Protein AF-0000000074157090 (afdb_homodimer)

Radius of gyration: 36.33 Å; Cα contacts (8 Å, |Δi|>4): 1408; chains: 2; bounding box: 100×112×105 Å

Solvent-accessible surface area (backbone atoms only — not comparable to full-atom values): 53122 Å² total; per-residue (Å²): 135,63,77,68,62,55,56,54,50,53,53,60,65,47,41,64,59,50,51,53,49,50,52,51,47,48,52,52,47,50,53,50,46,51,52,47,51,52,46,49,50,49,50,47,56,50,60,40,78,87,54,62,76,88,69,44,66,67,82,68,75,70,74,65,59,64,60,58,54,51,48,43,51,50,46,48,50,47,47,48,42,68,72,33,47,65,61,46,49,50,47,50,50,51,48,48,49,48,50,49,50,49,48,52,49,54,55,57,67,71,54,85,79,60,52,61,60,44,95,87,66,30,69,28,37,31,36,35,38,44,24,56,63,84,38,50,66,42,43,52,50,48,54,51,44,36,73,31,36,29,35,29,34,35,40,18,76,46,72,70,39,39,52,53,42,56,68,65,72,45,91,50,46,39,68,39,67,41,43,53,92,38,51,70,58,23,44,50,38,47,49,53,50,51,49,56,40,63,36,74,45,52,80,47,91,96,47,82,58,42,65,44,40,63,41,30,43,36,38,36,50,72,68,62,35,50,67,46,52,71,71,69,55,37,68,66,55,54,52,51,43,45,44,59,50,40,48,46,49,52,35,46,54,41,64,44,40,67,63,56,62,24,35,75,58,63,92,86,56,93,70,72,61,34,33,36,37,41,47,38,67,26,43,53,47,30,63,29,50,55,37,33,41,62,46,12,17,44,38,31,16,49,51,34,32,48,46,12,50,32,53,57,29,46,33,66,62,26,52,44,28,39,37,28,26,28,16,45,53,51,78,91,58,51,77,82,70,77,73,84,73,70,68,35,61,26,38,59,38,77,43,68,56,70,67,57,52,53,56,53,39,70,74,42,48,68,69,55,31,71,72,43,37,65,50,49,48,45,32,56,64,25,38,68,63,29,46,28,59,76,91,51,74,42,28,61,59,64,59,50,53,49,51,54,50,32,41,63,76,55,79,44,78,58,54,64,46,68,43,47,41,51,15,59,58,30,43,47,42,38,73,70,48,58,65,70,58,54,41,52,75,44,57,60,58,72,47,78,83,62,51,64,64,52,78,52,79,77,72,76,77,68,76,74,81,74,77,76,80,67,80,66,52,66,73,60,49,57,81,75,76,79,62,80,78,66,72,131,135,63,78,69,62,56,56,55,52,52,53,60,66,48,41,62,59,49,52,52,49,48,51,50,48,49,52,51,48,48,52,48,46,52,51,46,50,52,45,49,49,49,48,47,56,58,61,39,78,85,56,61,76,86,71,45,70,68,82,66,76,68,72,65,58,63,61,56,55,52,46,42,53,49,44,46,51,48,48,49,42,68,72,33,47,65,60,46,50,49,47,50,50,51,48,48,51,48,50,49,50,48,50,52,49,55,56,58,67,71,54,84,77,61,52,64,60,43,93,89,65,29,69,26,37,31,36,36,38,44,25,55,62,84,37,52,68,42,42,54,50,49,54,51,44,35,74,30,37,28,35,28,33,34,41,15,75,47,72,69,38,39,53,53,43,56,68,66,73,44,91,51,46,39,67,38,67,40,43,52,91,37,49,69,58,23,44,51,37,49,49,52,50,50,49,56,39,64,37,73,46,52,78,48,90,96,48,82,58,42,65,46,41,62,41,31,43,34,38,36,50,72,69,61,36,52,66,45,52,72,72,72,54,39,67,66,56,53,54,52,42,46,45,61,50,41,49,45,49,53,35,44,53,40,64,44,39,68,63,56,61,25,34,76,59,64,91,86,58,92,70,71,61,33,32,37,36,42,48,38,69,26,42,54,47,30,61,28,49,55,35,33,42,60,46,13,18,46,38,31,16,50,51,34,32,47,46,12,50,31,54,57,29,45,33,64,61,25,52,42,28,39,37,29,27,29,15,45,53,52,78,89,60,52,76,81,70,78,71,84,74,71,68,33,59,24,40,58,38,78,42,69,56,70,67,56,51,54,56,54,41,70,73,43,49,66,70,54,31,70,72,44,36,66,49,49,49,45,31,58,64,26,37,69,63,30,46,28,58,76,92,50,76,42,28,61,59,63,60,52,53,50,51,52,48,32,42,62,76,55,78,43,77,58,54,64,46,70,42,48,41,52,14,61,58,30,43,47,43,38,74,70,48,58,66,70,58,54,41,52,73,45,58,59,59,72,46,76,82,62,53,64,64,50,79,53,78,77,69,76,75,66,76,76,78,75,79,75,81,67,78,64,52,66,73,60,48,57,80,77,76,79,64,78,79,66,73,131

Nearest PDB structures (foldseek):
  4npc-assembly1_A  TM=7.395E-01  e=1.627E-10  Brucella suis ATCC 23445
  3emk-assembly1_D  TM=7.981E-01  e=1.168E-09  Brucella melitensis
  3enn-assembly1_D  TM=7.526E-01  e=4.900E-09  Brucella melitensis
  3grp-assembly1_D  TM=7.727E-01  e=1.162E-07  Bartonella henselae str. Houston-1
  3grp-assembly1_A  TM=6.677E-01  e=8.618E-08  Bartonella henselae str. Houston-1

Foldseek 3Di:
DDPVVVVVVVVVVCVVVVVVVVVVVVVVVVVVVVVVVVVVCLVCVLVVPVPPPVVNPDPPPPCPPPVVVVVVVVVVVVVVCVVPVPVVVVVVVVVVVVVVVVVLVVVLVPDLQAADADPVRAAAEEEEEEDQLLDLLSVVLLVLNVVRRYQYEYEDADPVSQVSQVVNVDPSYHYQYANLVDLVRLLVSLVVVLVVQLDFDDPDPPDDTDGHAYLEYEYDFDAWAFFAAPQFDFPVNLVVLCVRRPVRSVSNVVSCVVVQLDFSDPPPDDHAGHEYEYEAAALCLLQVDGRRCSRVVRRVNVVVVQVVVQVVCVVSNHAYAYEHEAAAASVPRDPPDPPLDDSTHQASHAQDDLVSLLVVLVPDAPLRCLQCVVLSSLLSPFCSRNSHPPPDHKHYCVQVSSVVSCVSVVVDRDRYHYDMPNRVVSNVCSVPPDSVVVCVSSPDDDRDDRDDQDDAPPPPPPDPPPDPPPPPNVDRRHDDPPPVPDDD/DDPVVVVVVVVVVCVVVVVVVVVVVVVVVVVVVVVVVVVVCLVCVLPVPVPPPVVNPDPPPPCPPPVVVCVVVVVVVVVVCVVPVVVVVVVVVVVVVVVVVVVLVVVLVPDLQAADADPVRAAAEEEEEEDQLLDLLSVVLLVLNVVRRYQYEYEDADPVSQVSQVVNVRPSYHYQYANLVDLVRLLVSLVVVLVVQLDFDDPDPPDGTDHHAYLEYEYDFDAWAFFAAPQFDDPVNLVVLCVRRPVRSVSNVVSCVVVQLDFSDDPPDDHAGHEYEYEAAALCLLQVDGRRCSRVVRRVNVVVVQVVVQVVCVVSNHAYAYEHEAAAASVVRDPPDPPLDDSTHQASHAQDDLVSLLVVLVPDAPLRCLQCVVLSSLLSPFCSRNSHPPPDHKHYCVQVSSVVSCVSVVVDRDRYHYDMPNRVVSNVCSVPPDSVVVCVSSPDDDRDDRDDQDDAPPPPPPPPPPDPPPPPNVDRRHDDPPPVPDDD

Organism: Verticillium dahliae (strain VdLs.17 / ATCC MYA-4575 / FGSC 10137) (NCBI:txid498257)

InterPro domains:
  IPR013952 Protein of unknown function DUF1776, fungi [PF08643] (123-438)
  IPR036291 NAD(P)-binding domain superfamily [SSF51735] (145-329)

Secondary structure (DSSP, 8-state):
--THHHHHHHHHHHHHHHHHHHHHHHHHHHHHHHHHHHHHHHHHHHH-TTS-GGG----------HHHHHHHHHHHHHHHHHH-HHHHHHHHHHHHHHHHHHHHHHHHHT------B-TTS-B-EEEEEEE-TTSHHHHHHHHHHHHTT-EEEEEESSHHHHHHHHTT--TTEEEEE--TTSHHHHHHHHHHHHHHHHS-B-SSTTSPPB--EEEEEEEE---------GGGS-HHHHHHHIIIIIIHHHHHHHHHHHHHTSB-SPTTS--PPPEEEEEEE-HHHHH--TT-HHHHHHHHHHHHHHHHHHHHHGGGT--EEEEEE-BB--TTTS-SS-----TTTTSSS----HHHHHHHHTTS-HHHHHHHHHHHHHHHHSTTTTT--TTPPPBPHHHHHHHHHHHHHTS---SEEEESBTHHHHHHHHHHS-HHHHHHHTT-----PPPBP------S---------------PPP-----TT---/--HHHHHHHHHHHHHHHHHHHHHHHHHHHHHHHHHHHHHHHHHHHHH-TTS-GGG----------HHHHHHHHHHHHHHHHHH-HHHHHHHHHHHHHHHHHHHHHHHHHT------B-TTS-B-EEEEEEE-TTSHHHHHHHHHHHHTT-EEEEEESSHHHHHHHHHT--TTEEEEE--TTSHHHHHHHHHHHHHHHHS-B-SSTTSPPB--EEEEEEEE---------GGGS-HHHHHHHIIIIIIHHHHHHHHHHHHHTSB-SPTTS--PPPEEEEEEE-HHHHH--TT-HHHHHHHHHHHHHHHHHHHHHGGGT--EEEEEE-BB--TTTS-SS--S--TTTTSSS----HHHHHHHHTTS-HHHHHHHHHHHHHHHHSTTTTT--TTPPPBPHHHHHHHHHHHHHTS---SEEEESBTHHHHHHHHHHS-HHHHHHHTT-----PPPBP------S---------------PPP-----TT---

Sequence (976 aa):
MSADDQQFLDVLSSLPNHIRRYSDDIANQINSQVDKAAEVVRDTLSSAQWIPDSVRPTPVSRSVPIEIIAVTRYEQVRDWISRNKLVTGAAVAVFGVVVYKTYRSSSLYRKTRRAKRARNGGRLEVVVIAGSPTLPLTRSLSLDMERRGFIVFVVCNAVEDESMVHNMSRPDIKPLTIDATDPPSAGNAIERFAQYLQSPHAPAPRTKPNFLELKSVILIPSLNYQTSPIATIPPSSFADLFNTHLLHPILTIQAFLPLLTARLSPAGEKWHPPKVMVFTPSIISSINPPFHAPEATVCSALSAFTEVLTAELRPLGVPVTHMQLGTFDFAGFTPAKPSHTSAYQKGLIEGPGIDADAAETLMWPENARHAYGRNFVTQSTSAISAGRIRGLKGSSLRHLHNAVFDVVDGSITSGTVRVGLGAGVYGFVGRWVPRGIVAFMMGIRRVDELSAWQTSSYDGSREGSENGDNQDFIAVPGDGESNVWRRSMSADDQQFLDVLSSLPNHIRRYSDDIANQINSQVDKAAEVVRDTLSSAQWIPDSVRPTPVSRSVPIEIIAVTRYEQVRDWISRNKLVTGAAVAVFGVVVYKTYRSSSLYRKTRRAKRARNGGRLEVVVIAGSPTLPLTRSLSLDMERRGFIVFVVCNAVEDESMVHNMSRPDIKPLTIDATDPPSAGNAIERFAQYLQSPHAPAPRTKPNFLELKSVILIPSLNYQTSPIATIPPSSFADLFNTHLLHPILTIQAFLPLLTARLSPAGEKWHPPKVMVFTPSIISSINPPFHAPEATVCSALSAFTEVLTAELRPLGVPVTHMQLGTFDFAGFTPAKPSHTSAYQKGLIEGPGIDADAAETLMWPENARHAYGRNFVTQSTSAISAGRIRGLKGSSLRHLHNAVFDVVDGSITSGTVRVGLGAGVYGFVGRWVPRGIVAFMMGIRRVDELSAWQTSSYDGSREGSENGDNQDFIAVPGDGESNVWRRS

Structure (mmCIF, N/CA/C/O backbone):
data_AF-0000000074157090-model_v1
#
loop_
_entity.id
_entity.type
_entity.pdbx_description
1 polymer 'DUF1776 family protein'
#
loop_
_atom_site.group_PDB
_atom_site.id
_atom_site.type_symbol
_atom_site.label_atom_id
_atom_site.label_alt_id
_atom_site.label_comp_id
_atom_site.label_asym_id
_atom_site.label_entity_id
_atom_site.label_seq_id
_atom_site.pdbx_PDB_ins_code
_atom_site.Cartn_x
_atom_site.Cartn_y
_atom_site.Cartn_z
_atom_site.occupancy
_atom_site.B_iso_or_equiv
_atom_site.auth_seq_id
_atom_site.auth_comp_id
_atom_site.auth_asym_id
_atom_site.auth_atom_id
_atom_site.pdbx_PDB_model_num
ATOM 1 N N . MET A 1 1 ? 8.328 56.219 9.945 1 31.95 1 MET A N 1
ATOM 2 C CA . MET A 1 1 ? 8.461 55.812 8.555 1 31.95 1 MET A CA 1
ATOM 3 C C . MET A 1 1 ? 9.453 56.688 7.816 1 31.95 1 MET A C 1
ATOM 5 O O . MET A 1 1 ? 9.117 57.812 7.43 1 31.95 1 MET A O 1
ATOM 9 N N . SER A 1 2 ? 10.789 56.594 8.094 1 37.94 2 SER A N 1
ATOM 10 C CA . SER A 1 2 ? 11.742 57.688 7.902 1 37.94 2 SER A CA 1
ATOM 11 C C . SER A 1 2 ? 11.961 57.969 6.422 1 37.94 2 SER A C 1
ATOM 13 O O . SER A 1 2 ? 11.648 57.156 5.566 1 37.94 2 SER A O 1
ATOM 15 N N . ALA A 1 3 ? 12.289 59.219 6.051 1 50.66 3 ALA A N 1
ATOM 16 C CA . ALA A 1 3 ? 12.578 59.875 4.773 1 50.66 3 ALA A CA 1
ATOM 17 C C . ALA A 1 3 ? 13.453 59 3.893 1 50.66 3 ALA A C 1
ATOM 19 O O . ALA A 1 3 ? 13.289 58.969 2.67 1 50.66 3 ALA A O 1
ATOM 20 N N . ASP A 1 4 ? 14.375 58.281 4.52 1 43.16 4 ASP A N 1
ATOM 21 C CA . ASP A 1 4 ? 15.422 57.531 3.811 1 43.16 4 ASP A CA 1
ATOM 22 C C . ASP A 1 4 ? 14.867 56.281 3.148 1 43.16 4 ASP A C 1
ATOM 24 O O . ASP A 1 4 ? 15.477 55.75 2.229 1 43.16 4 ASP A O 1
ATOM 28 N N . ASP A 1 5 ? 13.742 55.719 3.744 1 42.06 5 ASP A N 1
ATOM 29 C CA . ASP A 1 5 ? 13.18 54.5 3.193 1 42.06 5 ASP A CA 1
ATOM 30 C C . ASP A 1 5 ? 12.508 54.75 1.848 1 42.06 5 ASP A C 1
ATOM 32 O O . ASP A 1 5 ? 12.328 53.812 1.051 1 42.06 5 ASP A O 1
ATOM 36 N N . GLN A 1 6 ? 12.039 56.062 1.638 1 43.53 6 GLN A N 1
ATOM 37 C CA . GLN A 1 6 ? 11.375 56.406 0.382 1 43.53 6 GLN A CA 1
ATOM 38 C C . GLN A 1 6 ? 12.359 56.406 -0.78 1 43.53 6 GLN A C 1
ATOM 40 O O . GLN A 1 6 ? 12.023 55.969 -1.889 1 43.53 6 GLN A O 1
ATOM 45 N N . GLN A 1 7 ? 13.633 56.906 -0.499 1 42.5 7 GLN A N 1
ATOM 46 C CA . GLN A 1 7 ? 14.609 57.062 -1.576 1 42.5 7 GLN A CA 1
ATOM 47 C C . GLN A 1 7 ? 15.023 55.688 -2.115 1 42.5 7 GLN A C 1
ATOM 49 O O . GLN A 1 7 ? 15.227 55.531 -3.32 1 42.5 7 GLN A O 1
ATOM 54 N N . PHE A 1 8 ? 15.148 54.719 -1.137 1 41.75 8 PHE A N 1
ATOM 55 C CA . PHE A 1 8 ? 15.586 53.375 -1.549 1 41.75 8 PHE A CA 1
ATOM 56 C C . PHE A 1 8 ? 14.523 52.719 -2.418 1 41.75 8 PHE A C 1
ATOM 58 O O . PHE A 1 8 ? 14.852 52.031 -3.402 1 41.75 8 PHE A O 1
ATOM 65 N N . LEU A 1 9 ? 13.188 52.938 -2.051 1 43.09 9 LEU A N 1
ATOM 66 C CA . LEU A 1 9 ? 12.133 52.344 -2.857 1 43.09 9 LEU A CA 1
ATOM 67 C C . LEU A 1 9 ? 12.102 52.938 -4.258 1 43.09 9 LEU A C 1
ATOM 69 O O . LEU A 1 9 ? 11.82 52.25 -5.234 1 43.09 9 LEU A O 1
ATOM 73 N N . ASP A 1 10 ? 12.43 54.281 -4.348 1 45.38 10 ASP A N 1
ATOM 74 C CA . ASP A 1 10 ? 12.453 54.938 -5.652 1 45.38 10 ASP A CA 1
ATOM 75 C C . ASP A 1 10 ? 13.547 54.344 -6.543 1 45.38 10 ASP A C 1
ATOM 77 O O . ASP A 1 10 ? 13.359 54.188 -7.75 1 45.38 10 ASP A O 1
ATOM 81 N N . VAL A 1 11 ? 14.742 54 -5.918 1 43.84 11 VAL A N 1
ATOM 82 C CA . VAL A 1 11 ? 15.836 53.438 -6.707 1 43.84 11 VAL A CA 1
ATOM 83 C C . VAL A 1 11 ? 15.461 52.031 -7.188 1 43.84 11 VAL A C 1
ATOM 85 O O . VAL A 1 11 ? 15.727 51.688 -8.336 1 43.84 11 VAL A O 1
ATOM 88 N N . LEU A 1 12 ? 14.75 51.219 -6.25 1 40.5 12 LEU A N 1
ATOM 89 C CA . LEU A 1 12 ? 14.406 49.875 -6.652 1 40.5 12 LEU A CA 1
ATOM 90 C C . LEU A 1 12 ? 13.359 49.875 -7.762 1 40.5 12 LEU A C 1
ATOM 92 O O . LEU A 1 12 ? 13.359 49 -8.625 1 40.5 12 LEU A O 1
ATOM 96 N N . SER A 1 13 ? 12.43 50.875 -7.746 1 43.62 13 SER A N 1
ATOM 97 C CA . SER A 1 13 ? 11.414 50.938 -8.797 1 43.62 13 SER A CA 1
ATOM 98 C C . SER A 1 13 ? 12.031 51.344 -10.133 1 43.62 13 SER A C 1
ATOM 100 O O . SER A 1 13 ? 11.461 51.062 -11.188 1 43.62 13 SER A O 1
ATOM 102 N N . SER A 1 14 ? 13.117 52.156 -10.078 1 42.47 14 SER A N 1
ATOM 103 C CA . SER A 1 14 ? 13.719 52.625 -11.328 1 42.47 14 SER A CA 1
ATOM 104 C C . SER A 1 14 ? 14.633 51.562 -11.93 1 42.47 14 SER A C 1
ATOM 106 O O . SER A 1 14 ? 15.164 51.75 -13.023 1 42.47 14 SER A O 1
ATOM 108 N N . LEU A 1 15 ? 14.93 50.5 -11.141 1 38 15 LEU A N 1
ATOM 109 C CA . LEU A 1 15 ? 15.875 49.469 -11.586 1 38 15 LEU A CA 1
ATOM 110 C C . LEU A 1 15 ? 15.328 48.719 -12.789 1 38 15 LEU A C 1
ATOM 112 O O . LEU A 1 15 ? 16.062 48.438 -13.75 1 38 15 LEU A O 1
ATOM 116 N N . PRO A 1 16 ? 13.984 48.375 -12.82 1 44.19 16 PRO A N 1
ATOM 117 C CA . PRO A 1 16 ? 13.57 47.625 -14.016 1 44.19 16 PRO A CA 1
ATOM 118 C C . PRO A 1 16 ? 13.742 48.469 -15.297 1 44.19 16 PRO A C 1
ATOM 120 O O . PRO A 1 16 ? 14.086 47.906 -16.344 1 44.19 16 PRO A O 1
ATOM 123 N N . ASN A 1 17 ? 13.57 49.781 -15.164 1 44.47 17 ASN A N 1
ATOM 124 C CA . ASN A 1 17 ? 13.695 50.562 -16.375 1 44.47 17 ASN A CA 1
ATOM 125 C C . ASN A 1 17 ? 15.141 50.656 -16.844 1 44.47 17 ASN A C 1
ATOM 127 O O . ASN A 1 17 ? 15.414 50.656 -18.047 1 44.47 17 ASN A O 1
ATOM 131 N N . HIS A 1 18 ? 16.078 50.75 -15.891 1 43.69 18 HIS A N 1
ATOM 132 C CA . HIS A 1 18 ? 17.484 50.875 -16.297 1 43.69 18 HIS A CA 1
ATOM 133 C C . HIS A 1 18 ? 18.016 49.562 -16.812 1 43.69 18 HIS A C 1
ATOM 135 O O . HIS A 1 18 ? 18.844 49.531 -17.734 1 43.69 18 HIS A O 1
ATOM 141 N N . ILE A 1 19 ? 17.547 48.406 -16.25 1 42.41 19 ILE A N 1
ATOM 142 C CA . ILE A 1 19 ? 18 47.094 -16.719 1 42.41 19 ILE A CA 1
ATOM 143 C C . ILE A 1 19 ? 17.469 46.875 -18.141 1 42.41 19 ILE A C 1
ATOM 145 O O . ILE A 1 19 ? 18.188 46.375 -19 1 42.41 19 ILE A O 1
ATOM 149 N N . ARG A 1 20 ? 16.25 47.312 -18.438 1 45.16 20 ARG A N 1
ATOM 150 C CA . ARG A 1 20 ? 15.734 47.188 -19.797 1 45.16 20 ARG A CA 1
ATOM 151 C C . ARG A 1 20 ? 16.547 48.062 -20.766 1 45.16 20 ARG A C 1
ATOM 153 O O . ARG A 1 20 ? 16.859 47.625 -21.891 1 45.16 20 ARG A O 1
ATOM 160 N N . ARG A 1 21 ? 16.953 49.219 -20.297 1 46.19 21 ARG A N 1
ATOM 161 C CA . ARG A 1 21 ? 17.719 50.094 -21.156 1 46.19 21 ARG A CA 1
ATOM 162 C C . ARG A 1 21 ? 19.125 49.531 -21.406 1 46.19 21 ARG A C 1
ATOM 164 O O . ARG A 1 21 ? 19.625 49.562 -22.531 1 46.19 21 ARG A O 1
ATOM 171 N N . TYR A 1 22 ? 19.719 49 -20.281 1 43.41 22 TYR A N 1
ATOM 172 C CA . TYR A 1 22 ? 21.062 48.438 -20.438 1 43.41 22 TYR A CA 1
ATOM 173 C C . TYR A 1 22 ? 21.031 47.156 -21.266 1 43.41 22 TYR A C 1
ATOM 175 O O . TYR A 1 22 ? 21.906 46.938 -22.094 1 43.41 22 TYR A O 1
ATOM 183 N N . SER A 1 23 ? 19.969 46.344 -21.141 1 44.94 23 SER A N 1
ATOM 184 C CA . SER A 1 23 ? 19.859 45.156 -21.953 1 44.94 23 SER A CA 1
ATOM 185 C C . SER A 1 23 ? 19.641 45.5 -23.422 1 44.94 23 SER A C 1
ATOM 187 O O . SER A 1 23 ? 20.25 44.875 -24.312 1 44.94 23 SER A O 1
ATOM 189 N N . ASP A 1 24 ? 18.859 46.5 -23.703 1 48.62 24 ASP A N 1
ATOM 190 C CA . ASP A 1 24 ? 18.672 46.969 -25.078 1 48.62 24 ASP A CA 1
ATOM 191 C C . ASP A 1 24 ? 19.953 47.562 -25.625 1 48.62 24 ASP A C 1
ATOM 193 O O . ASP A 1 24 ? 20.297 47.344 -26.797 1 48.62 24 ASP A O 1
ATOM 197 N N . ASP A 1 25 ? 20.688 48.281 -24.766 1 47.97 25 ASP A N 1
ATOM 198 C CA . ASP A 1 25 ? 21.938 48.906 -25.188 1 47.97 25 ASP A CA 1
ATOM 199 C C . ASP A 1 25 ? 23.016 47.844 -25.422 1 47.97 25 ASP A C 1
ATOM 201 O O . ASP A 1 25 ? 23.781 47.938 -26.391 1 47.97 25 ASP A O 1
ATOM 205 N N . ILE A 1 26 ? 23.078 46.812 -24.578 1 46.19 26 ILE A N 1
ATOM 206 C CA . ILE A 1 26 ? 24.047 45.719 -24.75 1 46.19 26 ILE A CA 1
ATOM 207 C C . ILE A 1 26 ? 23.703 44.906 -25.984 1 46.19 26 ILE A C 1
ATOM 209 O O . ILE A 1 26 ? 24.594 44.562 -26.766 1 46.19 26 ILE A O 1
ATOM 213 N N . ALA A 1 27 ? 22.422 44.656 -26.219 1 48.25 27 ALA A N 1
ATOM 214 C CA . ALA A 1 27 ? 22.016 43.938 -27.422 1 48.25 27 ALA A CA 1
ATOM 215 C C . ALA A 1 27 ? 22.359 44.719 -28.688 1 48.25 27 ALA A C 1
ATOM 217 O O . ALA A 1 27 ? 22.844 44.125 -29.672 1 48.25 27 ALA A O 1
ATOM 218 N N . ASN A 1 28 ? 22.125 46 -28.609 1 49.66 28 ASN A N 1
ATOM 219 C CA . ASN A 1 28 ? 22.484 46.844 -29.719 1 49.66 28 ASN A CA 1
ATOM 220 C C . ASN A 1 28 ? 24 46.938 -29.891 1 49.66 28 ASN A C 1
ATOM 222 O O . ASN A 1 28 ? 24.5 46.969 -31.016 1 49.66 28 ASN A O 1
ATOM 226 N N . GLN A 1 29 ? 24.734 46.969 -28.766 1 46.09 29 GLN A N 1
ATOM 227 C CA . GLN A 1 29 ? 26.188 47.031 -28.844 1 46.09 29 GLN A CA 1
ATOM 228 C C . GLN A 1 29 ? 26.766 45.719 -29.328 1 46.09 29 GLN A C 1
ATOM 230 O O . GLN A 1 29 ? 27.703 45.688 -30.125 1 46.09 29 GLN A O 1
ATOM 235 N N . ILE A 1 30 ? 26.188 44.594 -28.875 1 45.41 30 ILE A N 1
ATOM 236 C CA . ILE A 1 30 ? 26.641 43.281 -29.328 1 45.41 30 ILE A CA 1
ATOM 237 C C . ILE A 1 30 ? 26.344 43.125 -30.812 1 45.41 30 ILE A C 1
ATOM 239 O O . ILE A 1 30 ? 27.188 42.656 -31.578 1 45.41 30 ILE A O 1
ATOM 243 N N . ASN A 1 31 ? 25.172 43.531 -31.281 1 48.56 31 ASN A N 1
ATOM 244 C CA . ASN A 1 31 ? 24.859 43.469 -32.719 1 48.56 31 ASN A CA 1
ATOM 245 C C . ASN A 1 31 ? 25.781 44.344 -33.531 1 48.56 31 ASN A C 1
ATOM 247 O O . ASN A 1 31 ? 26.234 43.938 -34.594 1 48.56 31 ASN A O 1
ATOM 251 N N . SER A 1 32 ? 26.109 45.5 -33 1 51.28 32 SER A N 1
ATOM 252 C CA . SER A 1 32 ? 27.016 46.406 -33.719 1 51.28 32 SER A CA 1
ATOM 253 C C . SER A 1 32 ? 28.438 45.844 -33.719 1 51.28 32 SER A C 1
ATOM 255 O O . SER A 1 32 ? 29.125 45.938 -34.75 1 51.28 32 SER A O 1
ATOM 257 N N . GLN A 1 33 ? 28.891 45.219 -32.625 1 46.22 33 GLN A N 1
ATOM 258 C CA . GLN A 1 33 ? 30.234 44.688 -32.562 1 46.22 33 GLN A CA 1
ATOM 259 C C . GLN A 1 33 ? 30.375 43.406 -33.375 1 46.22 33 GLN A C 1
ATOM 261 O O . GLN A 1 33 ? 31.391 43.219 -34.062 1 46.22 33 GLN A O 1
ATOM 266 N N . VAL A 1 34 ? 29.359 42.594 -33.406 1 52 34 VAL A N 1
ATOM 267 C CA . VAL A 1 34 ? 29.359 41.406 -34.25 1 52 34 VAL A 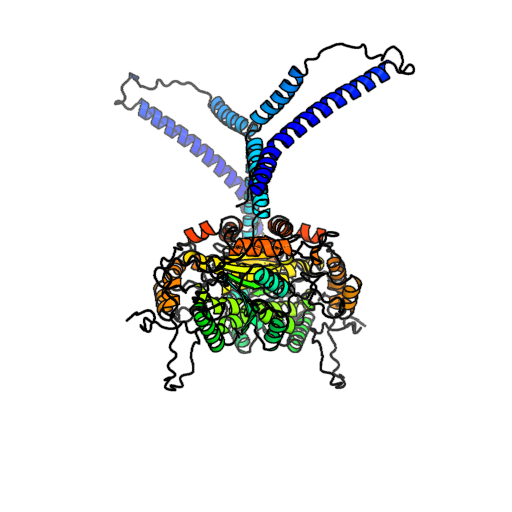CA 1
ATOM 268 C C . VAL A 1 34 ? 29.359 41.812 -35.719 1 52 34 VAL A C 1
ATOM 270 O O . VAL A 1 34 ? 30.094 41.25 -36.531 1 52 34 VAL A O 1
ATOM 273 N N . ASP A 1 35 ? 28.609 42.812 -36.031 1 53.47 35 ASP A N 1
ATOM 274 C CA . ASP A 1 35 ? 28.625 43.344 -37.375 1 53.47 35 ASP A CA 1
ATOM 275 C C . ASP A 1 35 ? 29.984 43.938 -37.75 1 53.47 35 ASP A C 1
ATOM 277 O O . ASP A 1 35 ? 30.484 43.75 -38.844 1 53.47 35 ASP A O 1
ATOM 281 N N . LYS A 1 36 ? 30.625 44.656 -36.812 1 54.5 36 LYS A N 1
ATOM 282 C CA . LYS A 1 36 ? 31.953 45.25 -37.031 1 54.5 36 LYS A CA 1
ATOM 283 C C . LYS A 1 36 ? 33 44.125 -37.125 1 54.5 36 LYS A C 1
ATOM 285 O O . LYS A 1 36 ? 33.906 44.188 -37.969 1 54.5 36 LYS A O 1
ATOM 290 N N . ALA A 1 37 ? 32.938 43.125 -36.219 1 52 37 ALA A N 1
ATOM 291 C CA . ALA A 1 37 ? 33.875 42 -36.25 1 52 37 ALA A CA 1
ATOM 292 C C . ALA A 1 37 ? 33.719 41.219 -37.562 1 52 37 ALA A C 1
ATOM 294 O O . ALA A 1 37 ? 34.719 40.812 -38.156 1 52 37 ALA A O 1
ATOM 295 N N . ALA A 1 38 ? 32.5 41.062 -38.062 1 54.94 38 ALA A N 1
ATOM 296 C CA . ALA A 1 38 ? 32.25 40.406 -39.344 1 54.94 38 ALA A CA 1
ATOM 297 C C . ALA A 1 38 ? 32.812 41.25 -40.469 1 54.94 38 ALA A C 1
ATOM 299 O O . ALA A 1 38 ? 33.344 40.719 -41.438 1 54.94 38 ALA A O 1
ATOM 300 N N . GLU A 1 39 ? 32.688 42.531 -40.312 1 55.84 39 GLU A N 1
ATOM 301 C CA . GLU A 1 39 ? 33.281 43.469 -41.312 1 55.84 39 GLU A CA 1
ATOM 302 C C . GLU A 1 39 ? 34.781 43.406 -41.312 1 55.84 39 GLU A C 1
ATOM 304 O O . GLU A 1 39 ? 35.438 43.375 -42.344 1 55.84 39 GLU A O 1
ATOM 309 N N . VAL A 1 40 ? 35.438 43.375 -40.125 1 54.59 40 VAL A N 1
ATOM 310 C CA . VAL A 1 40 ? 36.906 43.312 -40 1 54.59 40 VAL A CA 1
ATOM 311 C C . VAL A 1 40 ? 37.406 41.969 -40.562 1 54.59 40 VAL A C 1
ATOM 313 O O . VAL A 1 40 ? 38.406 41.938 -41.25 1 54.59 40 VAL A O 1
ATOM 316 N N . VAL A 1 41 ? 36.719 40.906 -40.25 1 54.91 41 VAL A N 1
ATOM 317 C CA . VAL A 1 41 ? 37.094 39.594 -40.75 1 54.91 41 VAL A CA 1
ATOM 318 C C . VAL A 1 41 ? 36.969 39.594 -42.281 1 54.91 41 VAL A C 1
ATOM 320 O O . VAL A 1 41 ? 37.844 39.094 -43 1 54.91 41 VAL A O 1
ATOM 323 N N . ARG A 1 42 ? 35.844 40.156 -42.781 1 55.09 42 ARG A N 1
ATOM 324 C CA . ARG A 1 42 ? 35.656 40.25 -44.219 1 55.09 42 ARG A CA 1
ATOM 325 C C . ARG A 1 42 ? 36.75 41.094 -44.844 1 55.09 42 ARG A C 1
ATOM 327 O O . ARG A 1 42 ? 37.281 40.75 -45.906 1 55.09 42 ARG A O 1
ATOM 334 N N . ASP A 1 43 ? 36.969 42.219 -44.219 1 54.78 43 ASP A N 1
ATOM 335 C CA . ASP A 1 43 ? 38 43.125 -44.75 1 54.78 43 ASP A CA 1
ATOM 336 C C . ASP A 1 43 ? 39.375 42.469 -44.656 1 54.78 43 ASP A C 1
ATOM 338 O O . ASP A 1 43 ? 40.188 42.594 -45.594 1 54.78 43 ASP A O 1
ATOM 342 N N . THR A 1 44 ? 39.688 41.781 -43.5 1 51.41 44 THR A N 1
ATOM 343 C CA . THR A 1 44 ? 41 41.125 -43.375 1 51.41 44 THR A CA 1
ATOM 344 C C . THR A 1 44 ? 41.125 39.969 -44.375 1 51.41 44 THR A C 1
ATOM 346 O O . THR A 1 44 ? 42.188 39.75 -44.938 1 51.41 44 THR A O 1
ATOM 349 N N . LEU A 1 45 ? 40 39.281 -44.438 1 50.59 45 LEU A N 1
ATOM 350 C CA . LEU A 1 45 ? 40.031 38.188 -45.406 1 50.59 45 LEU A CA 1
ATOM 351 C C . LEU A 1 45 ? 40.125 38.719 -46.844 1 50.59 45 LEU A C 1
ATOM 353 O O . LEU A 1 45 ? 40.75 38.094 -47.688 1 50.59 45 LEU A O 1
ATOM 357 N N . SER A 1 46 ? 39.469 39.781 -47.062 1 52.56 46 SER A N 1
ATOM 358 C CA . SER A 1 46 ? 39.594 40.406 -48.375 1 52.56 46 SER A CA 1
ATOM 359 C C . SER A 1 46 ? 41 40.938 -48.625 1 52.56 46 SER A C 1
ATOM 361 O O . SER A 1 46 ? 41.438 41 -49.75 1 52.56 46 SER A O 1
ATOM 363 N N . SER A 1 47 ? 41.656 41.406 -47.531 1 48.47 47 SER A N 1
ATOM 364 C CA . SER A 1 47 ? 43 41.969 -47.688 1 48.47 47 SER A CA 1
ATOM 365 C C . SER A 1 47 ? 44.062 40.875 -47.562 1 48.47 47 SER A C 1
ATOM 367 O O . SER A 1 47 ? 45.25 41.156 -47.656 1 48.47 47 SER A O 1
ATOM 369 N N . ALA A 1 48 ? 43.719 39.719 -46.938 1 41.81 48 ALA A N 1
ATOM 370 C CA . ALA A 1 48 ? 44.781 38.719 -46.781 1 41.81 48 ALA A CA 1
ATOM 371 C C . ALA A 1 48 ? 45.281 38.281 -48.156 1 41.81 48 ALA A C 1
ATOM 373 O O . ALA A 1 48 ? 44.5 38 -49.062 1 41.81 48 ALA A O 1
ATOM 374 N N . GLN A 1 49 ? 46.5 38.719 -48.438 1 46.5 49 GLN A N 1
ATOM 375 C CA . GLN A 1 49 ? 47.281 38.562 -49.688 1 46.5 49 GLN A CA 1
ATOM 376 C C . GLN A 1 49 ? 47.312 37.125 -50.125 1 46.5 49 GLN A C 1
ATOM 378 O O . GLN A 1 49 ? 47.719 36.812 -51.25 1 46.5 49 GLN A O 1
ATOM 383 N N . TRP A 1 50 ? 47.406 36.094 -49.156 1 47.47 50 TRP A N 1
ATOM 384 C CA . TRP A 1 50 ? 47.625 34.719 -49.594 1 47.47 50 TRP A CA 1
ATOM 385 C C . TRP A 1 50 ? 46.375 34.156 -50.281 1 47.47 50 TRP A C 1
ATOM 387 O O . TRP A 1 50 ? 46.344 33.031 -50.75 1 47.47 50 TRP A O 1
ATOM 397 N N . ILE A 1 51 ? 45.219 34.781 -50.094 1 43.62 51 ILE A N 1
ATOM 398 C CA . ILE A 1 51 ? 44 34.281 -50.75 1 43.62 51 ILE A CA 1
ATOM 399 C C . ILE A 1 51 ? 43.969 34.75 -52.219 1 43.62 51 ILE A C 1
ATOM 401 O O . ILE A 1 51 ? 44.125 35.938 -52.469 1 43.62 51 ILE A O 1
ATOM 405 N N . PRO A 1 52 ? 44.156 33.781 -53.219 1 47.19 52 PRO A N 1
ATOM 406 C CA . PRO A 1 52 ? 44.188 34.094 -54.656 1 47.19 52 PRO A CA 1
ATOM 407 C C . PRO A 1 52 ? 43.094 35.094 -55.062 1 47.19 52 PRO A C 1
ATOM 409 O O . PRO A 1 52 ? 42.062 35.156 -54.375 1 47.19 52 PRO A O 1
ATOM 412 N N . ASP A 1 53 ? 43.469 36.188 -55.906 1 46.91 53 ASP A N 1
ATOM 413 C CA . ASP A 1 53 ? 42.688 37.312 -56.406 1 46.91 53 ASP A CA 1
ATOM 414 C C . ASP A 1 53 ? 41.25 36.844 -56.75 1 46.91 53 ASP A C 1
ATOM 416 O O . ASP A 1 53 ? 40.344 37.656 -56.781 1 46.91 53 ASP A O 1
ATOM 420 N N . SER A 1 54 ? 41.125 35.688 -57.375 1 45.59 54 SER A N 1
ATOM 421 C CA . SER A 1 54 ? 39.812 35.281 -57.906 1 45.59 54 SER A CA 1
ATOM 422 C C . SER A 1 54 ? 38.75 35.219 -56.812 1 45.59 54 SER A C 1
ATOM 424 O O . SER A 1 54 ? 37.562 35.156 -57.125 1 45.59 54 SER A O 1
ATOM 426 N N . VAL A 1 55 ? 39.188 34.844 -55.688 1 44.31 55 VAL A N 1
ATOM 427 C CA . VAL A 1 55 ? 38.188 34.625 -54.656 1 44.31 55 VAL A CA 1
ATOM 428 C C . VAL A 1 55 ? 38.031 35.906 -53.844 1 44.31 55 VAL A C 1
ATOM 430 O O . VAL A 1 55 ? 37.469 35.906 -52.75 1 44.31 55 VAL A O 1
ATOM 433 N N . ARG A 1 56 ? 38.656 36.969 -54.281 1 43.31 56 ARG A N 1
ATOM 434 C CA . ARG A 1 56 ? 38.531 38.25 -53.562 1 43.31 56 ARG A CA 1
ATOM 435 C C . ARG A 1 56 ? 37.094 38.656 -53.438 1 43.31 56 ARG A C 1
ATOM 437 O O . ARG A 1 56 ? 36.375 38.719 -54.469 1 43.31 56 ARG A O 1
ATOM 444 N N . PRO A 1 57 ? 36.562 38.531 -52.312 1 40.94 57 PRO A N 1
ATOM 445 C CA . PRO A 1 57 ? 35.156 38.906 -52.188 1 40.94 57 PRO A CA 1
ATOM 446 C C . PRO A 1 57 ? 34.906 40.344 -52.625 1 40.94 57 PRO A C 1
ATOM 448 O O . PRO A 1 57 ? 35.719 41.25 -52.312 1 40.94 57 PRO A O 1
ATOM 451 N N . THR A 1 58 ? 34.562 40.656 -53.906 1 43.34 58 THR A N 1
ATOM 452 C CA . THR A 1 58 ? 34.094 41.969 -54.344 1 43.34 58 THR A CA 1
ATOM 453 C C . THR A 1 58 ? 33.188 42.594 -53.281 1 43.34 58 THR A C 1
ATOM 455 O O . THR A 1 58 ? 32.375 41.938 -52.656 1 43.34 58 THR A O 1
ATOM 458 N N . PRO A 1 59 ? 33.688 43.781 -52.688 1 39.38 59 PRO A N 1
ATOM 459 C CA . PRO A 1 59 ? 32.844 44.438 -51.719 1 39.38 59 PRO A CA 1
ATOM 460 C C . PRO A 1 59 ? 31.406 44.594 -52.156 1 39.38 59 PRO A C 1
ATOM 462 O O . PRO A 1 59 ? 31.141 45.312 -53.156 1 39.38 59 PRO A O 1
ATOM 465 N N . VAL A 1 60 ? 30.719 43.531 -52.562 1 35.88 60 VAL A N 1
ATOM 466 C CA . VAL A 1 60 ? 29.328 43.812 -52.969 1 35.88 60 VAL A CA 1
ATOM 467 C C . VAL A 1 60 ? 28.625 44.594 -51.844 1 35.88 60 VAL A C 1
ATOM 469 O O . VAL A 1 60 ? 28.656 44.188 -50.688 1 35.88 60 VAL A O 1
ATOM 472 N N . SER A 1 61 ? 28.75 46 -51.938 1 36.5 61 SER A N 1
ATOM 473 C CA . SER A 1 61 ? 27.906 46.906 -51.188 1 36.5 61 SER A CA 1
ATOM 474 C C . SER A 1 61 ? 26.469 46.375 -51.094 1 36.5 61 SER A C 1
ATOM 476 O O . SER A 1 61 ? 25.531 47.156 -50.906 1 36.5 61 SER A O 1
ATOM 478 N N . ARG A 1 62 ? 26.234 45.188 -51.625 1 33.12 62 ARG A N 1
ATOM 479 C CA . ARG A 1 62 ? 24.797 44.969 -51.625 1 33.12 62 ARG A CA 1
ATOM 480 C C . ARG A 1 62 ? 24.219 45.125 -50.219 1 33.12 62 ARG A C 1
ATOM 482 O O . ARG A 1 62 ? 24.625 44.406 -49.312 1 33.12 62 ARG A O 1
ATOM 489 N N . SER A 1 63 ? 23.734 46.375 -49.906 1 34.62 63 SER A N 1
ATOM 490 C CA . SER A 1 63 ? 22.703 46.562 -48.875 1 34.62 63 SER A CA 1
ATOM 491 C C . SER A 1 63 ? 21.625 45.5 -48.969 1 34.62 63 SER A C 1
ATOM 493 O O . SER A 1 63 ? 20.75 45.562 -49.812 1 34.62 63 SER A O 1
ATOM 495 N N . VAL A 1 64 ? 21.984 44.281 -49.125 1 35.78 64 VAL A N 1
ATOM 496 C CA . VAL A 1 64 ? 20.875 43.344 -48.969 1 35.78 64 VAL A CA 1
ATOM 497 C C . VAL A 1 64 ? 20.062 43.688 -47.719 1 35.78 64 VAL A C 1
ATOM 499 O O . VAL A 1 64 ? 20.609 43.719 -46.625 1 35.78 64 VAL A O 1
ATOM 502 N N . PRO A 1 65 ? 19.047 44.656 -47.969 1 34.5 65 PRO A N 1
ATOM 503 C CA . PRO A 1 65 ? 18.219 45.094 -46.844 1 34.5 65 PRO A CA 1
ATOM 504 C C . PRO A 1 65 ? 17.891 43.969 -45.875 1 34.5 65 PRO A C 1
ATOM 506 O O . PRO A 1 65 ? 17.484 42.906 -46.281 1 34.5 65 PRO A O 1
ATOM 509 N N . ILE A 1 66 ? 18.656 43.875 -44.75 1 40.03 66 ILE A N 1
ATOM 510 C CA . ILE A 1 66 ? 18.391 43.062 -43.562 1 40.03 66 ILE A CA 1
ATOM 511 C C . ILE A 1 66 ? 16.875 42.938 -43.344 1 40.03 66 ILE A C 1
ATOM 513 O O . ILE A 1 66 ? 16.422 42.031 -42.656 1 40.03 66 ILE A O 1
ATOM 517 N N . GLU A 1 67 ? 16.125 43.969 -43.969 1 40.44 67 GLU A N 1
ATOM 518 C CA . GLU A 1 67 ? 14.68 43.938 -43.781 1 40.44 67 GLU A CA 1
ATOM 519 C C . GLU A 1 67 ? 14.062 42.719 -44.438 1 40.44 67 GLU A C 1
ATOM 521 O O . GLU A 1 67 ? 13.094 42.156 -43.938 1 40.44 67 GLU A O 1
ATOM 526 N N . ILE A 1 68 ? 14.586 42.344 -45.594 1 44 68 ILE A N 1
ATOM 527 C CA . ILE A 1 68 ? 13.93 41.25 -46.312 1 44 68 ILE A CA 1
ATOM 528 C C . ILE A 1 68 ? 14.203 39.938 -45.594 1 44 68 ILE A C 1
ATOM 530 O O . ILE A 1 68 ? 13.312 39.094 -45.5 1 44 68 ILE A O 1
ATOM 534 N N . ILE A 1 69 ? 15.375 39.812 -45.031 1 44.44 69 ILE A N 1
ATOM 535 C CA . ILE A 1 69 ? 15.703 38.562 -44.375 1 44.44 69 ILE A CA 1
ATOM 536 C C . ILE A 1 69 ? 14.914 38.406 -43.094 1 44.44 69 ILE A C 1
ATOM 538 O O . ILE A 1 69 ? 14.398 37.344 -42.781 1 44.44 69 ILE A O 1
ATOM 542 N N . ALA A 1 70 ? 14.875 39.531 -42.344 1 48.62 70 ALA A N 1
ATOM 543 C CA . ALA A 1 70 ? 14.109 39.5 -41.125 1 48.62 70 ALA A CA 1
ATOM 544 C C . ALA A 1 70 ? 12.625 39.281 -41.406 1 48.62 70 ALA A C 1
ATOM 546 O O . ALA A 1 70 ? 11.953 38.562 -40.656 1 48.62 70 ALA A O 1
ATOM 547 N N . VAL A 1 71 ? 12.164 39.906 -42.438 1 52.78 71 VAL A N 1
ATOM 548 C CA . VAL A 1 71 ? 10.773 39.719 -42.844 1 52.78 71 VAL A CA 1
ATOM 549 C C . VAL A 1 71 ? 10.562 38.281 -43.281 1 52.78 71 VAL A C 1
ATOM 551 O O . VAL A 1 71 ? 9.547 37.656 -42.969 1 52.78 71 VAL A O 1
ATOM 554 N N . THR A 1 72 ? 11.594 37.719 -43.875 1 54.94 72 THR A N 1
ATOM 555 C CA . THR A 1 72 ? 11.477 36.375 -44.375 1 54.94 72 THR A CA 1
ATOM 556 C C . THR A 1 72 ? 11.508 35.375 -43.219 1 54.94 72 THR A C 1
ATOM 558 O O . THR A 1 72 ? 10.75 34.406 -43.188 1 54.94 72 THR A O 1
ATOM 561 N N . ARG A 1 73 ? 12.445 35.656 -42.375 1 56.31 73 ARG A N 1
ATOM 562 C CA . ARG A 1 73 ? 12.461 34.719 -41.25 1 56.31 73 ARG A CA 1
ATOM 563 C C . ARG A 1 73 ? 11.188 34.875 -40.406 1 56.31 73 ARG A C 1
ATOM 565 O O . ARG A 1 73 ? 10.617 33.875 -39.969 1 56.31 73 ARG A O 1
ATOM 572 N N . TYR A 1 74 ? 10.789 36.156 -40.281 1 58.28 74 TYR A N 1
ATOM 573 C CA . TYR A 1 74 ? 9.531 36.406 -39.594 1 58.28 74 TYR A CA 1
ATOM 574 C C . TYR A 1 74 ? 8.359 35.781 -40.344 1 58.28 74 TYR A C 1
ATOM 576 O O . TYR A 1 74 ? 7.461 35.188 -39.75 1 58.28 74 TYR A O 1
ATOM 584 N N . GLU A 1 75 ? 8.391 35.938 -41.625 1 59.53 75 GLU A N 1
ATOM 585 C CA . GLU A 1 75 ? 7.336 35.344 -42.469 1 59.53 75 GLU A CA 1
ATOM 586 C C . GLU A 1 75 ? 7.426 33.844 -42.469 1 59.53 75 GLU A C 1
ATOM 588 O O . GLU A 1 75 ? 6.402 33.156 -42.469 1 59.53 75 GLU A O 1
ATOM 593 N N . GLN A 1 76 ? 8.523 33.344 -42.438 1 64.44 76 GLN A N 1
ATOM 594 C CA . GLN A 1 76 ? 8.695 31.891 -42.344 1 64.44 76 GLN A CA 1
ATOM 595 C C . GLN A 1 76 ? 8.195 31.359 -41 1 64.44 76 GLN A C 1
ATOM 597 O O . GLN A 1 76 ? 7.543 30.312 -40.938 1 64.44 76 GLN A O 1
ATOM 602 N N . VAL A 1 77 ? 8.586 32.125 -40 1 65.75 77 VAL A N 1
ATOM 603 C CA . VAL A 1 77 ? 8.086 31.734 -38.688 1 65.75 77 VAL A CA 1
ATOM 604 C C . VAL A 1 77 ? 6.57 31.906 -38.656 1 65.75 77 VAL A C 1
ATOM 606 O O . VAL A 1 77 ? 5.863 31.047 -38.094 1 65.75 77 VAL A O 1
ATOM 609 N N . ARG A 1 78 ? 6.125 32.938 -39.25 1 61.66 78 ARG A N 1
ATOM 610 C CA . ARG A 1 78 ? 4.688 33.188 -39.312 1 61.66 78 ARG A CA 1
ATOM 611 C C . ARG A 1 78 ? 3.996 32.094 -40.125 1 61.66 78 ARG A C 1
ATOM 613 O O . ARG A 1 78 ? 2.924 31.625 -39.781 1 61.66 78 ARG A O 1
ATOM 620 N N . ASP A 1 79 ? 4.551 31.734 -41.219 1 63.53 79 ASP A N 1
ATOM 621 C CA . ASP A 1 79 ? 4.008 30.672 -42.031 1 63.53 79 ASP A CA 1
ATOM 622 C C . ASP A 1 79 ? 4.074 29.328 -41.312 1 63.53 79 ASP A C 1
ATOM 624 O O . ASP A 1 79 ? 3.137 28.531 -41.375 1 63.53 79 ASP A O 1
ATOM 628 N N . TRP A 1 80 ? 5.133 29.109 -40.75 1 66.75 80 TRP A N 1
ATOM 629 C CA . TRP A 1 80 ? 5.246 27.891 -39.938 1 66.75 80 TRP A CA 1
ATOM 630 C C . TRP A 1 80 ? 4.199 27.875 -38.844 1 66.75 80 TRP A C 1
ATOM 632 O O . TRP A 1 80 ? 3.57 26.844 -38.594 1 66.75 80 TRP A O 1
ATOM 642 N N . ILE A 1 81 ? 4.004 29.016 -38.188 1 68.81 81 ILE A N 1
ATOM 643 C CA . ILE A 1 81 ? 3.02 29.125 -37.125 1 68.81 81 ILE A CA 1
ATOM 644 C C . ILE A 1 81 ? 1.615 28.938 -37.688 1 68.81 81 ILE A C 1
ATOM 646 O O . ILE A 1 81 ? 0.774 28.266 -37.094 1 68.81 81 ILE A O 1
ATOM 650 N N . SER A 1 82 ? 1.437 29.438 -38.906 1 68.88 82 SER A N 1
ATOM 651 C CA . SER A 1 82 ? 0.127 29.312 -39.531 1 68.88 82 SER A CA 1
ATOM 652 C C . SER A 1 82 ? -0.144 27.891 -40 1 68.88 82 SER A C 1
ATOM 654 O O . SER A 1 82 ? -1.294 27.438 -40 1 68.88 82 SER A O 1
ATOM 656 N N . ARG A 1 83 ? 0.883 27.109 -40.219 1 66.94 83 ARG A N 1
ATOM 657 C CA . ARG A 1 83 ? 0.733 25.734 -40.656 1 66.94 83 ARG A CA 1
ATOM 658 C C . ARG A 1 83 ? 0.643 24.781 -39.469 1 66.94 83 ARG A C 1
ATOM 660 O O . ARG A 1 83 ? 0.024 23.719 -39.562 1 66.94 83 ARG A O 1
ATOM 667 N N . ASN A 1 84 ? 1.289 25.203 -38.438 1 69.44 84 ASN A N 1
ATOM 668 C CA . ASN A 1 84 ? 1.332 24.328 -37.281 1 69.44 84 ASN A CA 1
ATOM 669 C C . ASN A 1 84 ? 0.631 24.938 -36.062 1 69.44 84 ASN A C 1
ATOM 671 O O . ASN A 1 84 ? 1.248 25.125 -35.031 1 69.44 84 ASN A O 1
ATOM 675 N N . LYS A 1 85 ? -0.571 25.281 -36.25 1 68.88 85 LYS A N 1
ATOM 676 C CA . LYS A 1 85 ? -1.357 25.984 -35.25 1 68.88 85 LYS A CA 1
ATOM 677 C C . LYS A 1 85 ? -1.495 25.141 -33.969 1 68.88 85 LYS A C 1
ATOM 679 O O . LYS A 1 85 ? -1.398 25.672 -32.875 1 68.88 85 LYS A O 1
ATOM 684 N N . LEU A 1 86 ? -1.604 23.922 -34.156 1 73 86 LEU A N 1
ATOM 685 C CA . LEU A 1 86 ? -1.826 23.062 -33 1 73 86 LEU A CA 1
ATOM 686 C C . LEU A 1 86 ? -0.55 22.922 -32.188 1 73 86 LEU A C 1
ATOM 688 O O . LEU A 1 86 ? -0.59 22.984 -30.953 1 73 86 LEU A O 1
ATOM 692 N N . VAL A 1 87 ? 0.523 22.766 -32.906 1 73.69 87 VAL A N 1
ATOM 693 C CA . VAL A 1 87 ? 1.795 22.625 -32.219 1 73.69 87 VAL A CA 1
ATOM 694 C C . VAL A 1 87 ? 2.182 23.953 -31.562 1 73.69 87 VAL A C 1
ATOM 696 O O . VAL A 1 87 ? 2.689 23.984 -30.453 1 73.69 87 VAL A O 1
ATOM 699 N N . THR A 1 88 ? 1.913 25 -32.281 1 72 88 THR A N 1
ATOM 700 C CA . THR A 1 88 ? 2.209 26.312 -31.734 1 72 88 THR A CA 1
ATOM 701 C C . THR A 1 88 ? 1.312 26.609 -30.531 1 72 88 THR A C 1
ATOM 703 O O . THR A 1 88 ? 1.762 27.188 -29.547 1 72 88 THR A O 1
ATOM 706 N N . GLY A 1 89 ? 0.094 26.25 -30.609 1 71.56 89 GLY A N 1
ATOM 707 C CA . GLY A 1 89 ? -0.795 26.406 -29.469 1 71.56 89 GLY A CA 1
ATOM 708 C C . GLY A 1 89 ? -0.362 25.594 -28.25 1 71.56 89 GLY A C 1
ATOM 709 O O . GLY A 1 89 ? -0.383 26.094 -27.125 1 71.56 89 GLY A O 1
ATOM 710 N N . ALA A 1 90 ? 0.047 24.406 -28.531 1 74.38 90 ALA A N 1
ATOM 711 C CA . ALA A 1 90 ? 0.553 23.562 -27.453 1 74.38 90 ALA A CA 1
ATOM 712 C C . ALA A 1 90 ? 1.829 24.141 -26.844 1 74.38 90 ALA A C 1
ATOM 714 O O . ALA A 1 90 ? 2.01 24.141 -25.625 1 74.38 90 ALA A O 1
ATOM 715 N N . ALA A 1 91 ? 2.635 24.672 -27.734 1 74.5 91 ALA A N 1
ATOM 716 C CA . ALA A 1 91 ? 3.891 25.25 -27.266 1 74.5 91 ALA A CA 1
ATOM 717 C C . ALA A 1 91 ? 3.635 26.5 -26.422 1 74.5 91 ALA A C 1
ATOM 719 O O . ALA A 1 91 ? 4.273 26.703 -25.391 1 74.5 91 ALA A O 1
ATOM 720 N N . VAL A 1 92 ? 2.705 27.281 -26.891 1 74.81 92 VAL A N 1
ATOM 721 C CA . VAL A 1 92 ? 2.352 28.484 -26.156 1 74.81 92 VAL A CA 1
ATOM 722 C C . VAL A 1 92 ? 1.738 28.109 -24.812 1 74.81 92 VAL A C 1
ATOM 724 O O . VAL A 1 92 ? 2.016 28.75 -23.797 1 74.81 92 VAL A O 1
ATOM 727 N N . ALA A 1 93 ? 0.967 27.062 -24.797 1 74.88 93 ALA A N 1
ATOM 728 C CA . ALA A 1 93 ? 0.368 26.609 -23.547 1 74.88 93 ALA A CA 1
ATOM 729 C C . ALA A 1 93 ? 1.435 26.094 -22.594 1 74.88 93 ALA A C 1
ATOM 731 O O . ALA A 1 93 ? 1.412 26.422 -21.391 1 74.88 93 ALA A O 1
ATOM 732 N N . VAL A 1 94 ? 2.303 25.391 -23.141 1 74.06 94 VAL A N 1
ATOM 733 C CA . VAL A 1 94 ? 3.387 24.875 -22.312 1 74.06 94 VAL A CA 1
ATOM 734 C C . VAL A 1 94 ? 4.242 26.031 -21.797 1 74.06 94 VAL A C 1
ATOM 736 O O . VAL A 1 94 ? 4.598 26.062 -20.609 1 74.06 94 VAL A O 1
ATOM 739 N N . PHE A 1 95 ? 4.543 26.922 -22.75 1 73.69 95 PHE A N 1
ATOM 740 C CA . PHE A 1 95 ? 5.332 28.078 -22.359 1 73.69 95 PHE A CA 1
ATOM 741 C C . PHE A 1 95 ? 4.594 28.922 -21.312 1 73.69 95 PHE A C 1
ATOM 743 O O . PHE A 1 95 ? 5.203 29.422 -20.375 1 73.69 95 PHE A O 1
ATOM 750 N N . GLY A 1 96 ? 3.365 29.078 -21.484 1 69.5 96 GLY A N 1
ATOM 751 C CA . GLY A 1 96 ? 2.561 29.781 -20.5 1 69.5 96 GLY A CA 1
ATOM 752 C C . GLY A 1 96 ? 2.561 29.125 -19.141 1 69.5 96 GLY A C 1
ATOM 753 O O . GLY A 1 96 ? 2.691 29.812 -18.109 1 69.5 96 GLY A O 1
ATOM 754 N N . VAL A 1 97 ? 2.496 27.891 -19.172 1 71.44 97 VAL A N 1
ATOM 755 C CA . VAL A 1 97 ? 2.506 27.156 -17.922 1 71.44 97 VAL A CA 1
ATOM 756 C C . VAL A 1 97 ? 3.871 27.297 -17.25 1 71.44 97 VAL A C 1
ATOM 758 O O . VAL A 1 97 ? 3.955 27.469 -16.031 1 71.44 97 VAL A O 1
ATOM 761 N N . VAL A 1 98 ? 4.82 27.328 -18.078 1 70.38 98 VAL A N 1
ATOM 762 C CA . VAL A 1 98 ? 6.176 27.438 -17.547 1 70.38 98 VAL A CA 1
ATOM 763 C C . VAL A 1 98 ? 6.395 28.828 -16.953 1 70.38 98 VAL A C 1
ATOM 765 O O . VAL A 1 98 ? 6.957 28.969 -15.867 1 70.38 98 VAL A O 1
ATOM 768 N N . VAL A 1 99 ? 6 29.797 -17.672 1 69.62 99 VAL A N 1
ATOM 769 C CA . VAL A 1 99 ? 6.148 31.172 -17.203 1 69.62 99 VAL A CA 1
ATOM 770 C C . VAL A 1 99 ? 5.34 31.375 -15.922 1 69.62 99 VAL A C 1
ATOM 772 O O . VAL A 1 99 ? 5.812 32 -14.977 1 69.62 99 VAL A O 1
ATOM 775 N N . TYR A 1 100 ? 4.172 30.859 -15.953 1 70.31 100 TYR A N 1
ATOM 776 C CA . TYR A 1 100 ? 3.328 30.984 -14.766 1 70.31 100 TYR A CA 1
ATOM 777 C C . TYR A 1 100 ? 3.957 30.266 -13.578 1 70.31 100 TYR A C 1
ATOM 779 O O . TYR A 1 100 ? 4 30.812 -12.477 1 70.31 100 TYR A O 1
ATOM 787 N N . LYS A 1 101 ? 4.426 29.141 -13.859 1 70.81 101 LYS A N 1
ATOM 788 C CA . LYS A 1 101 ? 5.047 28.375 -12.781 1 70.81 101 LYS A CA 1
ATOM 789 C C . LYS A 1 101 ? 6.305 29.078 -12.266 1 70.81 101 LYS A C 1
ATOM 791 O O . LYS A 1 101 ? 6.57 29.078 -11.062 1 70.81 101 LYS A O 1
ATOM 796 N N . THR A 1 102 ? 7.02 29.625 -13.219 1 65.69 102 THR A N 1
ATOM 797 C CA . THR A 1 102 ? 8.227 30.344 -12.82 1 65.69 102 THR A CA 1
ATOM 798 C C . THR A 1 102 ? 7.879 31.594 -12.039 1 65.69 102 THR A C 1
ATOM 800 O O . THR A 1 102 ? 8.555 31.953 -11.07 1 65.69 102 THR A O 1
ATOM 803 N N . TYR A 1 103 ? 6.906 32.281 -12.555 1 63.94 103 TYR A N 1
ATOM 804 C CA . TYR A 1 103 ? 6.457 33.469 -11.852 1 63.94 103 TYR A CA 1
ATOM 805 C C . TYR A 1 103 ? 5.965 33.125 -10.453 1 63.94 103 TYR A C 1
ATOM 807 O O . TYR A 1 103 ? 6.312 33.781 -9.484 1 63.94 103 TYR A O 1
ATOM 815 N N . ARG A 1 104 ? 5.16 32.188 -10.383 1 66.75 104 ARG A N 1
ATOM 816 C CA . ARG A 1 104 ? 4.621 31.781 -9.094 1 66.75 104 ARG A CA 1
ATOM 817 C C . ARG A 1 104 ? 5.738 31.328 -8.156 1 66.75 104 ARG A C 1
ATOM 819 O O . ARG A 1 104 ? 5.723 31.641 -6.969 1 66.75 104 ARG A O 1
ATOM 826 N N . SER A 1 105 ? 6.629 30.688 -8.766 1 68 105 SER A N 1
ATOM 827 C CA . SER A 1 105 ? 7.758 30.219 -7.965 1 68 105 SER A CA 1
ATOM 828 C C . SER A 1 105 ? 8.602 31.391 -7.469 1 68 105 SER A C 1
ATOM 830 O O . SER A 1 105 ? 9.047 31.391 -6.32 1 68 105 SER A O 1
ATOM 832 N N . SER A 1 106 ? 8.766 32.375 -8.32 1 65.31 106 SER A N 1
ATOM 833 C CA . SER A 1 106 ? 9.547 33.531 -7.945 1 65.31 106 SER A CA 1
ATOM 834 C C . SER A 1 106 ? 8.844 34.375 -6.875 1 65.31 106 SER A C 1
ATOM 836 O O . SER A 1 106 ? 9.484 34.906 -5.973 1 65.31 106 SER A O 1
ATOM 838 N N . SER A 1 107 ? 7.594 34.406 -6.969 1 67.5 107 SER A N 1
ATOM 839 C CA . SER A 1 107 ? 6.832 35.125 -5.965 1 67.5 107 SER A CA 1
ATOM 840 C C . SER A 1 107 ? 6.883 34.438 -4.613 1 67.5 107 SER A C 1
ATOM 842 O O . SER A 1 107 ? 6.969 35.094 -3.57 1 67.5 107 SER A O 1
ATOM 844 N N . LEU A 1 108 ? 6.898 33.219 -4.691 1 68.94 108 LEU A N 1
ATOM 845 C CA . LEU A 1 108 ? 6.934 32.438 -3.457 1 68.94 108 LEU A CA 1
ATOM 846 C C . LEU A 1 108 ? 8.305 32.531 -2.803 1 68.94 108 LEU A C 1
ATOM 848 O O . LEU A 1 108 ? 8.422 32.438 -1.579 1 68.94 108 LEU A O 1
ATOM 852 N N . TYR A 1 109 ? 9.227 32.812 -3.588 1 68.75 109 TYR A N 1
ATOM 853 C CA . TYR A 1 109 ? 10.578 32.875 -3.051 1 68.75 109 TYR A CA 1
ATOM 854 C C . TYR A 1 109 ? 10.781 34.094 -2.184 1 68.75 109 TYR A C 1
ATOM 856 O O . TYR A 1 109 ? 11.523 34.062 -1.201 1 68.75 109 TYR A O 1
ATOM 864 N N . ARG A 1 110 ? 10.008 35.188 -2.385 1 69.31 110 ARG A N 1
ATOM 865 C CA . ARG A 1 110 ? 10.219 36.438 -1.661 1 69.31 110 ARG A CA 1
ATOM 866 C C . ARG A 1 110 ? 9.242 36.562 -0.5 1 69.31 110 ARG A C 1
ATOM 868 O O . ARG A 1 110 ? 9.352 37.5 0.308 1 69.31 110 ARG A O 1
ATOM 875 N N . LYS A 1 111 ? 8.578 35.594 -0.287 1 82.62 111 LYS A N 1
ATOM 876 C CA . LYS A 1 111 ? 7.527 35.688 0.723 1 82.62 111 LYS A CA 1
ATOM 877 C C . LYS A 1 111 ? 8.094 35.5 2.127 1 82.62 111 LYS A C 1
ATOM 879 O O . LYS A 1 111 ? 9 34.688 2.34 1 82.62 111 LYS A O 1
ATOM 884 N N . THR A 1 112 ? 7.699 36.438 3.021 1 85.56 112 THR A N 1
ATOM 885 C CA . THR A 1 112 ? 8.07 36.281 4.422 1 85.56 112 THR A CA 1
ATOM 886 C C . THR A 1 112 ? 7.262 35.156 5.066 1 85.56 112 THR A C 1
ATOM 888 O O . THR A 1 112 ? 6.031 35.156 4.996 1 85.56 112 THR A O 1
ATOM 891 N N . ARG A 1 113 ? 7.914 34.25 5.535 1 92.44 113 ARG A N 1
ATOM 892 C CA . ARG A 1 113 ? 7.297 33.031 6.102 1 92.44 113 ARG A CA 1
ATOM 893 C C . ARG A 1 113 ? 7.391 33.062 7.625 1 92.44 113 ARG A C 1
ATOM 895 O O . ARG A 1 113 ? 8.281 32.406 8.195 1 92.44 113 ARG A O 1
ATOM 902 N N . ARG A 1 114 ? 6.449 33.781 8.258 1 93.5 114 ARG A N 1
ATOM 903 C CA . ARG A 1 114 ? 6.363 33.812 9.711 1 93.5 114 ARG A CA 1
ATOM 904 C C . ARG A 1 114 ? 4.934 33.594 10.18 1 93.5 114 ARG A C 1
ATOM 906 O O . ARG A 1 114 ? 3.979 34 9.508 1 93.5 114 ARG A O 1
ATOM 913 N N . ALA A 1 115 ? 4.82 32.969 11.336 1 94.81 115 ALA A N 1
ATOM 914 C CA . ALA A 1 115 ? 3.512 32.719 11.938 1 94.81 115 ALA A CA 1
ATOM 915 C C . ALA A 1 115 ? 2.875 34.031 12.398 1 94.81 115 ALA A C 1
ATOM 917 O O . ALA A 1 115 ? 3.578 35 12.688 1 94.81 115 ALA A O 1
ATOM 918 N N . LYS A 1 116 ? 1.584 34.031 12.445 1 91.62 116 LYS A N 1
ATOM 919 C CA . LYS A 1 116 ? 0.867 35.188 12.961 1 91.62 116 LYS A CA 1
ATOM 920 C C . LYS A 1 116 ? 1.093 35.375 14.461 1 91.62 116 LYS A C 1
ATOM 922 O O . LYS A 1 116 ? 1.12 34.375 15.203 1 91.62 116 LYS A O 1
ATOM 927 N N . ARG A 1 117 ? 1.242 36.594 14.883 1 90.88 117 ARG A N 1
ATOM 928 C CA . ARG A 1 117 ? 1.437 36.906 16.297 1 90.88 117 ARG A CA 1
ATOM 929 C C . ARG A 1 117 ? 0.313 37.812 16.812 1 90.88 117 ARG A C 1
ATOM 931 O O . ARG A 1 117 ? -0.305 38.531 16.031 1 90.88 117 ARG A O 1
ATOM 938 N N . ALA A 1 118 ? 0.12 37.594 18.078 1 89.44 118 ALA A N 1
ATOM 939 C CA . ALA A 1 118 ? -0.845 38.469 18.719 1 89.44 118 ALA A CA 1
ATOM 940 C C . ALA A 1 118 ? -0.305 39.906 18.812 1 89.44 118 ALA A C 1
ATOM 942 O O . ALA A 1 118 ? 0.883 40.125 18.594 1 89.44 118 ALA A O 1
ATOM 943 N N . ARG A 1 119 ? -1.209 40.844 19.125 1 85.5 119 ARG A N 1
ATOM 944 C CA . ARG A 1 119 ? -0.833 42.219 19.266 1 85.5 119 ARG A CA 1
ATOM 945 C C . ARG A 1 119 ? 0.144 42.406 20.422 1 85.5 119 ARG A C 1
ATOM 947 O O . ARG A 1 119 ? 1.02 43.281 20.375 1 85.5 119 ARG A O 1
ATOM 954 N N . ASN A 1 120 ? -0.012 41.594 21.391 1 85.75 120 ASN A N 1
ATOM 955 C CA . ASN A 1 120 ? 0.856 41.688 22.562 1 85.75 120 ASN A CA 1
ATOM 956 C C . ASN A 1 120 ? 2.168 40.938 22.344 1 85.75 120 ASN A C 1
ATOM 958 O O . ASN A 1 120 ? 2.977 40.812 23.266 1 85.75 120 ASN A O 1
ATOM 962 N N . GLY A 1 121 ? 2.348 40.344 21.094 1 85.06 121 GLY A N 1
ATOM 963 C CA . GLY A 1 121 ? 3.592 39.688 20.75 1 85.06 121 GLY A CA 1
ATOM 964 C C . GLY A 1 121 ? 3.559 38.188 21.016 1 85.06 121 GLY A C 1
ATOM 965 O O . GLY A 1 121 ? 4.523 37.469 20.734 1 85.06 121 GLY A O 1
ATOM 966 N N . GLY A 1 122 ? 2.527 37.688 21.594 1 88.81 122 GLY A N 1
ATOM 967 C CA . GLY A 1 122 ? 2.41 36.281 21.906 1 88.81 122 GLY A CA 1
ATOM 968 C C . GLY A 1 122 ? 2.174 35.438 20.688 1 88.81 122 GLY A C 1
ATOM 969 O O . GLY A 1 122 ? 1.674 35.906 19.672 1 88.81 122 GLY A O 1
ATOM 970 N N . ARG A 1 123 ? 2.621 34.188 20.75 1 93.25 123 ARG A N 1
ATOM 971 C CA . ARG A 1 123 ? 2.369 33.219 19.672 1 93.25 123 ARG A CA 1
ATOM 972 C C . ARG A 1 123 ? 0.912 32.781 19.672 1 93.25 123 ARG A C 1
ATOM 974 O O . ARG A 1 123 ? 0.313 32.594 20.734 1 93.25 123 ARG A O 1
ATOM 981 N N . LEU A 1 124 ? 0.334 32.594 18.484 1 92.69 124 LEU A N 1
ATOM 982 C CA . LEU A 1 124 ? -1.088 32.312 18.359 1 92.69 124 LEU A CA 1
ATOM 983 C C . LEU A 1 124 ? -1.305 30.969 17.656 1 92.69 124 LEU A C 1
ATOM 985 O O . LEU A 1 124 ? -2.346 30.328 17.844 1 92.69 124 LEU A O 1
ATOM 989 N N . GLU A 1 125 ? -0.356 30.547 16.875 1 95.56 125 GLU A N 1
ATOM 990 C CA . GLU A 1 125 ? -0.57 29.422 15.977 1 95.56 125 GLU A CA 1
ATOM 991 C C . GLU A 1 125 ? 0.181 28.188 16.469 1 95.56 125 GLU A C 1
ATOM 993 O O . GLU A 1 125 ? 1.357 28.266 16.828 1 95.56 125 GLU A O 1
ATOM 998 N N . VAL A 1 126 ? -0.554 27.047 16.484 1 96.75 126 VAL A N 1
ATOM 999 C CA . VAL A 1 126 ? -0.014 25.781 16.984 1 96.75 126 VAL A CA 1
ATOM 1000 C C . VAL A 1 126 ? 0.083 24.781 15.844 1 96.75 126 VAL A C 1
ATOM 1002 O O . VAL A 1 126 ? -0.831 24.672 15.023 1 96.75 126 VAL A O 1
ATOM 1005 N N . VAL A 1 127 ? 1.188 24.078 15.734 1 98.25 127 VAL A N 1
ATOM 1006 C CA . VAL A 1 127 ? 1.371 22.969 14.805 1 98.25 127 VAL A CA 1
ATOM 1007 C C . VAL A 1 127 ? 1.75 21.703 15.57 1 98.25 127 VAL A C 1
ATOM 1009 O O . VAL A 1 127 ? 2.539 21.75 16.516 1 98.25 127 VAL A O 1
ATOM 1012 N N . VAL A 1 128 ? 1.14 20.594 15.188 1 98.44 128 VAL A N 1
ATOM 1013 C CA . VAL A 1 128 ? 1.47 19.312 15.781 1 98.44 128 VAL A CA 1
ATOM 1014 C C . VAL A 1 128 ? 2.277 18.469 14.789 1 98.44 128 VAL A C 1
ATOM 1016 O O . VAL A 1 128 ? 1.864 18.297 13.641 1 98.44 128 VAL A O 1
ATOM 1019 N N . ILE A 1 129 ? 3.412 18.016 15.195 1 98.25 129 ILE A N 1
ATOM 1020 C CA . ILE A 1 129 ? 4.246 17.125 14.383 1 98.25 129 ILE A CA 1
ATOM 1021 C C . ILE A 1 129 ? 4.242 15.719 14.984 1 98.25 129 ILE A C 1
ATOM 1023 O O . ILE A 1 129 ? 4.801 15.492 16.062 1 98.25 129 ILE A O 1
ATOM 1027 N N . ALA A 1 130 ? 3.578 14.867 14.289 1 97.12 130 ALA A N 1
ATOM 1028 C CA . ALA A 1 130 ? 3.514 13.469 14.711 1 97.12 130 ALA A CA 1
ATOM 1029 C C . ALA A 1 130 ? 4.602 12.641 14.031 1 97.12 130 ALA A C 1
ATOM 1031 O O . ALA A 1 130 ? 4.316 11.867 13.117 1 97.12 130 ALA A O 1
ATOM 1032 N N . GLY A 1 131 ? 5.742 12.656 14.445 1 94.19 131 GLY A N 1
ATOM 1033 C CA . GLY A 1 131 ? 6.938 11.93 14.031 1 94.19 131 GLY A CA 1
ATOM 1034 C C . GLY A 1 131 ? 7.922 11.719 15.164 1 94.19 131 GLY A C 1
ATOM 1035 O O . GLY A 1 131 ? 8.031 12.547 16.062 1 94.19 131 GLY A O 1
ATOM 1036 N N . SER A 1 132 ? 8.594 10.68 15.086 1 90.44 132 SER A N 1
ATOM 1037 C CA . SER A 1 132 ? 9.57 10.383 16.125 1 90.44 132 SER A CA 1
ATOM 1038 C C . SER A 1 132 ? 10.617 11.484 16.219 1 90.44 132 SER A C 1
ATOM 1040 O O . SER A 1 132 ? 11.18 11.914 15.211 1 90.44 132 SER A O 1
ATOM 1042 N N . PRO A 1 133 ? 10.898 11.945 17.453 1 91.06 133 PRO A N 1
ATOM 1043 C CA . PRO A 1 133 ? 11.914 12.992 17.625 1 91.06 133 PRO A CA 1
ATOM 1044 C C . PRO A 1 133 ? 13.32 12.508 17.281 1 91.06 133 PRO A C 1
ATOM 1046 O O . PRO A 1 133 ? 14.242 13.32 17.141 1 91.06 133 PRO A O 1
ATOM 1049 N N . THR A 1 134 ? 13.492 11.18 17.078 1 85.81 134 THR A N 1
ATOM 1050 C CA . THR A 1 134 ? 14.789 10.641 16.703 1 85.81 134 THR A CA 1
ATOM 1051 C C . THR A 1 134 ? 15.07 10.883 15.227 1 85.81 134 THR A C 1
ATOM 1053 O O . THR A 1 134 ? 16.219 10.828 14.797 1 85.81 134 THR A O 1
ATOM 1056 N N . LEU A 1 135 ? 14.039 11.133 14.523 1 87 135 LEU A N 1
ATOM 1057 C CA . LEU A 1 135 ? 14.195 11.375 13.094 1 87 135 LEU A CA 1
ATOM 1058 C C . LEU A 1 135 ? 14.727 12.789 12.844 1 87 135 LEU A C 1
ATOM 1060 O O . LEU A 1 135 ? 14.164 13.766 13.344 1 87 135 LEU A O 1
ATOM 1064 N N . PRO A 1 136 ? 15.766 12.891 12.086 1 87.5 136 PRO A N 1
ATOM 1065 C CA . PRO A 1 136 ? 16.328 14.203 11.773 1 87.5 136 PRO A CA 1
ATOM 1066 C C . PRO A 1 136 ? 15.297 15.141 11.141 1 87.5 136 PRO A C 1
ATOM 1068 O O . PRO A 1 136 ? 15.305 16.344 11.406 1 87.5 136 PRO A O 1
ATOM 1071 N N . LEU A 1 137 ? 14.477 14.594 10.352 1 90.56 137 LEU A N 1
ATOM 1072 C CA . LEU A 1 137 ? 13.461 15.406 9.68 1 90.56 137 LEU A CA 1
ATOM 1073 C C . LEU A 1 137 ? 12.508 16.031 10.695 1 90.56 137 LEU A C 1
ATOM 1075 O O . LEU A 1 137 ? 12.148 17.203 10.586 1 90.56 137 LEU A O 1
ATOM 1079 N N . THR A 1 138 ? 12.078 15.266 11.648 1 94.06 138 THR A N 1
ATOM 1080 C CA . THR A 1 138 ? 11.18 15.75 12.688 1 94.06 138 THR A CA 1
ATOM 1081 C C . THR A 1 138 ? 11.836 16.859 13.5 1 94.06 138 THR A C 1
ATOM 1083 O O . THR A 1 138 ? 11.219 17.906 13.75 1 94.06 138 THR A O 1
ATOM 1086 N N . ARG A 1 139 ? 13.055 16.625 13.852 1 92.94 139 ARG A N 1
ATOM 1087 C CA . ARG A 1 139 ? 13.797 17.609 14.633 1 92.94 139 ARG A CA 1
ATOM 1088 C C . ARG A 1 139 ? 13.992 18.891 13.836 1 92.94 139 ARG A C 1
ATOM 1090 O O . ARG A 1 139 ? 13.719 19.984 14.336 1 92.94 139 ARG A O 1
ATOM 1097 N N . SER A 1 140 ? 14.414 18.75 12.617 1 93.25 140 SER A N 1
ATOM 1098 C CA . SER A 1 140 ? 14.68 19.906 11.758 1 93.25 140 SER A CA 1
ATOM 1099 C C . SER A 1 140 ? 13.414 20.719 11.531 1 93.25 140 SER A C 1
ATOM 1101 O O . SER A 1 140 ? 13.438 21.953 11.625 1 93.25 140 SER A O 1
ATOM 1103 N N . LEU A 1 141 ? 12.352 20.062 11.266 1 96.06 141 LEU A N 1
ATOM 1104 C CA . LEU A 1 141 ? 11.094 20.734 11 1 96.06 141 LEU A CA 1
ATOM 1105 C C . LEU A 1 141 ? 10.562 21.422 12.25 1 96.06 141 LEU A C 1
ATOM 1107 O O . LEU A 1 141 ? 10.055 22.547 12.188 1 96.06 141 LEU A O 1
ATOM 1111 N N . SER A 1 142 ? 10.664 20.75 13.398 1 97.31 142 SER A N 1
ATOM 1112 C CA . SER A 1 142 ? 10.219 21.328 14.664 1 97.31 142 SER A CA 1
ATOM 1113 C C . SER A 1 142 ? 10.961 22.625 14.969 1 97.31 142 SER A C 1
ATOM 1115 O O . SER A 1 142 ? 10.344 23.625 15.336 1 97.31 142 SER A O 1
ATOM 1117 N N . LEU A 1 143 ? 12.25 22.594 14.773 1 96.12 143 LEU A N 1
ATOM 1118 C CA . LEU A 1 143 ? 13.078 23.766 15.055 1 96.12 143 LEU A CA 1
ATOM 1119 C C . LEU A 1 143 ? 12.758 24.891 14.094 1 96.12 143 LEU A C 1
ATOM 1121 O O . LEU A 1 143 ? 12.664 26.062 14.5 1 96.12 143 LEU A O 1
ATOM 1125 N N . ASP A 1 144 ? 12.578 24.547 12.883 1 96.44 144 ASP A N 1
ATOM 1126 C CA . ASP A 1 144 ? 12.281 25.562 11.883 1 96.44 144 ASP A CA 1
ATOM 1127 C C . ASP A 1 144 ? 10.93 26.219 12.148 1 96.44 144 ASP A C 1
ATOM 1129 O O . ASP A 1 144 ? 10.812 27.453 12.094 1 96.44 144 ASP A O 1
ATOM 1133 N N . MET A 1 145 ? 9.93 25.484 12.43 1 97.5 145 MET A N 1
ATOM 1134 C CA . MET A 1 145 ? 8.594 26.016 12.68 1 97.5 145 MET A CA 1
ATOM 1135 C C . MET A 1 145 ? 8.578 26.875 13.93 1 97.5 145 MET A C 1
ATOM 1137 O O . MET A 1 145 ? 7.922 27.922 13.961 1 97.5 145 MET A O 1
ATOM 1141 N N . GLU A 1 146 ? 9.289 26.391 14.945 1 97.44 146 GLU A N 1
ATOM 1142 C CA . GLU A 1 146 ? 9.391 27.203 16.156 1 97.44 146 GLU A CA 1
ATOM 1143 C C . GLU A 1 146 ? 10.062 28.547 15.867 1 97.44 146 GLU A C 1
ATOM 1145 O O . GLU A 1 146 ? 9.625 29.578 16.375 1 97.44 146 GLU A O 1
ATOM 1150 N N . ARG A 1 147 ? 11.102 28.547 15.102 1 95.62 147 ARG A N 1
ATOM 1151 C CA . ARG A 1 147 ? 11.82 29.766 14.734 1 95.62 147 ARG A CA 1
ATOM 1152 C C . ARG A 1 147 ? 10.906 30.719 13.977 1 95.62 147 ARG A C 1
ATOM 1154 O O . ARG A 1 147 ? 11.039 31.938 14.109 1 95.62 147 ARG A O 1
ATOM 1161 N N . ARG A 1 148 ? 10 30.172 13.25 1 95.94 148 ARG A N 1
ATOM 1162 C CA . ARG A 1 148 ? 9.102 30.984 12.438 1 95.94 148 ARG A CA 1
ATOM 1163 C C . ARG A 1 148 ? 7.949 31.531 13.281 1 95.94 148 ARG A C 1
ATOM 1165 O O . ARG A 1 148 ? 7.16 32.344 12.805 1 95.94 148 ARG A O 1
ATOM 1172 N N . GLY A 1 149 ? 7.828 31.047 14.539 1 95.88 149 GLY A N 1
ATOM 1173 C CA . GLY A 1 149 ? 6.883 31.656 15.453 1 95.88 149 GLY A CA 1
ATOM 1174 C C . GLY A 1 149 ? 5.758 30.734 15.867 1 95.88 149 GLY A C 1
ATOM 1175 O O . GLY A 1 149 ? 4.828 31.156 16.562 1 95.88 149 GLY A O 1
ATOM 1176 N N . PHE A 1 150 ? 5.789 29.531 15.484 1 97.56 150 PHE A N 1
ATOM 1177 C CA . PHE A 1 150 ? 4.742 28.578 15.859 1 97.56 150 PHE A CA 1
ATOM 1178 C C . PHE A 1 150 ? 5.027 27.969 17.219 1 97.56 150 PHE A C 1
ATOM 1180 O O . PHE A 1 150 ? 6.184 27.875 17.641 1 97.56 150 PHE A O 1
ATOM 1187 N N . ILE A 1 151 ? 3.99 27.641 17.953 1 97.19 151 ILE A N 1
ATOM 1188 C CA . ILE A 1 151 ? 4.117 26.688 19.031 1 97.19 151 ILE A CA 1
ATOM 1189 C C . ILE A 1 151 ? 4.055 25.266 18.484 1 97.19 151 ILE A C 1
ATOM 1191 O O . ILE A 1 151 ? 3.104 24.891 17.781 1 97.19 151 ILE A O 1
ATOM 1195 N N . VAL A 1 152 ? 5.059 24.484 18.781 1 98.31 152 VAL A N 1
ATOM 1196 C CA . VAL A 1 152 ? 5.172 23.172 18.141 1 98.31 152 VAL A CA 1
ATOM 1197 C C . VAL A 1 152 ? 4.961 22.078 19.188 1 98.31 152 VAL A C 1
ATOM 1199 O O . VAL A 1 152 ? 5.621 22.062 20.234 1 98.31 152 VAL A O 1
ATOM 1202 N N . PHE A 1 153 ? 4.023 21.25 18.969 1 98.12 153 PHE A N 1
ATOM 1203 C CA . PHE A 1 153 ? 3.848 20.031 19.781 1 98.12 153 PHE A CA 1
ATOM 1204 C C . PHE A 1 153 ? 4.355 18.812 19.016 1 98.12 153 PHE A C 1
ATOM 1206 O O . PHE A 1 153 ? 3.967 18.578 17.875 1 98.12 153 PHE A O 1
ATOM 1213 N N . VAL A 1 154 ? 5.203 18.031 19.594 1 97.81 154 VAL A N 1
ATOM 1214 C CA . VAL A 1 154 ? 5.719 16.797 19.016 1 97.81 154 VAL A CA 1
ATOM 1215 C C . VAL A 1 154 ? 5.082 15.594 19.703 1 97.81 154 VAL A C 1
ATOM 1217 O O . VAL A 1 154 ? 5.156 15.461 20.922 1 97.81 154 VAL A O 1
ATOM 1220 N N . VAL A 1 155 ? 4.469 14.742 18.906 1 96.94 155 VAL A N 1
ATOM 1221 C CA . VAL A 1 155 ? 3.799 13.57 19.469 1 96.94 155 VAL A CA 1
ATOM 1222 C C . VAL A 1 155 ? 4.836 12.562 19.938 1 96.94 155 VAL A C 1
ATOM 1224 O O . VAL A 1 155 ? 5.75 12.203 19.188 1 96.94 155 VAL A O 1
ATOM 1227 N N . CYS A 1 156 ? 4.676 12.164 21.188 1 93.94 156 CYS A N 1
ATOM 1228 C CA . CYS A 1 156 ? 5.586 11.211 21.797 1 93.94 156 CYS A CA 1
ATOM 1229 C C . CYS A 1 156 ? 4.852 9.938 22.219 1 93.94 156 CYS A C 1
ATOM 1231 O O . CYS A 1 156 ? 3.781 10.008 22.828 1 93.94 156 CYS A O 1
ATOM 1233 N N . ASN A 1 157 ? 5.434 8.828 21.781 1 84.69 157 ASN A N 1
ATOM 1234 C CA . ASN A 1 157 ? 4.82 7.551 22.109 1 84.69 157 ASN A CA 1
ATOM 1235 C C . ASN A 1 157 ? 5.43 6.953 23.375 1 84.69 157 ASN A C 1
ATOM 1237 O O . ASN A 1 157 ? 4.844 6.059 23.984 1 84.69 157 ASN A O 1
ATOM 1241 N N . ALA A 1 158 ? 6.621 7.395 23.75 1 84.44 158 ALA A N 1
ATOM 1242 C CA . ALA A 1 158 ? 7.328 6.883 24.922 1 84.44 158 ALA A CA 1
ATOM 1243 C C . ALA A 1 158 ? 8 8.008 25.688 1 84.44 158 ALA A C 1
ATOM 1245 O O . ALA A 1 158 ? 8.117 9.133 25.188 1 84.44 158 ALA A O 1
ATOM 1246 N N . VAL A 1 159 ? 8.422 7.656 26.906 1 86 159 VAL A N 1
ATOM 1247 C CA . VAL A 1 159 ? 9.047 8.625 27.797 1 86 159 VAL A CA 1
ATOM 1248 C C . VAL A 1 159 ? 10.391 9.07 27.219 1 86 159 VAL A C 1
ATOM 1250 O O . VAL A 1 159 ? 10.781 10.227 27.359 1 86 159 VAL A O 1
ATOM 1253 N N . GLU A 1 160 ? 10.969 8.164 26.547 1 88.12 160 GLU A N 1
ATOM 1254 C CA . GLU A 1 160 ? 12.242 8.484 25.922 1 88.12 160 GLU A CA 1
ATOM 1255 C C . GLU A 1 160 ? 12.086 9.578 24.875 1 88.12 160 GLU A C 1
ATOM 1257 O O . GLU A 1 160 ? 12.953 10.445 24.734 1 88.12 160 GLU A O 1
ATOM 1262 N N . ASP A 1 161 ? 11.008 9.594 24.203 1 90.75 161 ASP A N 1
ATOM 1263 C CA . ASP A 1 161 ? 10.711 10.609 23.203 1 90.75 161 ASP A CA 1
ATOM 1264 C C . ASP A 1 161 ? 10.547 11.984 23.844 1 90.75 161 ASP A C 1
ATOM 1266 O O . ASP A 1 161 ? 11 12.992 23.297 1 90.75 161 ASP A O 1
ATOM 1270 N N . GLU A 1 162 ? 9.969 11.984 25 1 92.69 162 GLU A N 1
ATOM 1271 C CA . GLU A 1 162 ? 9.742 13.25 25.688 1 92.69 162 GLU A CA 1
ATOM 1272 C C . GLU A 1 162 ? 11.062 13.906 26.078 1 92.69 162 GLU A C 1
ATOM 1274 O O . GLU A 1 162 ? 11.227 15.117 25.938 1 92.69 162 GLU A O 1
ATOM 1279 N N . SER A 1 163 ? 11.922 13.102 26.531 1 92.75 163 SER A N 1
ATOM 1280 C CA . SER A 1 163 ? 13.234 13.609 26.922 1 92.75 163 SER A CA 1
ATOM 1281 C C . SER A 1 163 ? 13.961 14.211 25.719 1 92.75 163 SER A C 1
ATOM 1283 O O . SER A 1 163 ? 14.633 15.242 25.844 1 92.75 163 SER A O 1
ATOM 1285 N N . MET A 1 164 ? 13.773 13.609 24.641 1 92.31 164 MET A N 1
ATOM 1286 C CA . MET A 1 164 ? 14.438 14.094 23.438 1 92.31 164 MET A CA 1
ATOM 1287 C C . MET A 1 164 ? 13.859 15.438 23 1 92.31 164 MET A C 1
ATOM 1289 O O . MET A 1 164 ? 14.586 16.297 22.5 1 92.31 164 MET A O 1
ATOM 1293 N N . VAL A 1 165 ? 12.578 15.562 23.141 1 94.5 165 VAL A N 1
ATOM 1294 C CA . VAL A 1 165 ? 11.93 16.828 22.781 1 94.5 165 VAL A CA 1
ATOM 1295 C C . VAL A 1 165 ? 12.414 17.938 23.719 1 94.5 165 VAL A C 1
ATOM 1297 O O . VAL A 1 165 ? 12.719 19.031 23.266 1 94.5 165 VAL A O 1
ATOM 1300 N N . HIS A 1 166 ? 12.57 17.609 24.984 1 93 166 HIS A N 1
ATOM 1301 C CA . HIS A 1 166 ? 13.047 18.594 25.969 1 93 166 HIS A CA 1
ATOM 1302 C C . HIS A 1 166 ? 14.5 18.969 25.703 1 93 166 HIS A C 1
ATOM 1304 O O . HIS A 1 166 ? 14.914 20.094 25.953 1 93 166 HIS A O 1
ATOM 1310 N N . ASN A 1 167 ? 15.195 18.047 25.188 1 90.94 167 ASN A N 1
ATOM 1311 C CA . ASN A 1 167 ? 16.609 18.25 24.906 1 90.94 167 ASN A CA 1
ATOM 1312 C C . ASN A 1 167 ? 16.812 19.266 23.781 1 90.94 167 ASN A C 1
ATOM 1314 O O . ASN A 1 167 ? 17.922 19.781 23.594 1 90.94 167 ASN A O 1
ATOM 1318 N N . MET A 1 168 ? 15.789 19.484 22.984 1 90.38 168 MET A N 1
ATOM 1319 C CA . MET A 1 168 ? 15.891 20.516 21.969 1 90.38 168 MET A CA 1
ATOM 1320 C C . MET A 1 168 ? 16 21.906 22.594 1 90.38 168 MET A C 1
ATOM 1322 O O . MET A 1 168 ? 16.359 22.859 21.922 1 90.38 168 MET A O 1
ATOM 1326 N N . SER A 1 169 ? 15.703 22.062 23.828 1 88.62 169 SER A N 1
ATOM 1327 C CA . SER A 1 169 ? 15.914 23.25 24.656 1 88.62 169 SER A CA 1
ATOM 1328 C C . SER A 1 169 ? 15.219 24.469 24.062 1 88.62 169 SER A C 1
ATOM 1330 O O . SER A 1 169 ? 15.82 25.547 23.953 1 88.62 169 SER A O 1
ATOM 1332 N N . ARG A 1 170 ? 14.055 24.266 23.453 1 91.06 170 ARG A N 1
ATOM 1333 C CA . ARG A 1 170 ? 13.18 25.328 22.984 1 91.06 170 ARG A CA 1
ATOM 1334 C C . ARG A 1 170 ? 11.867 25.359 23.75 1 91.06 170 ARG A C 1
ATOM 1336 O O . ARG A 1 170 ? 11.172 24.344 23.844 1 91.06 170 ARG A O 1
ATOM 1343 N N . PRO A 1 171 ? 11.547 26.453 24.375 1 89.62 171 PRO A N 1
ATOM 1344 C CA . PRO A 1 171 ? 10.375 26.516 25.25 1 89.62 171 PRO A CA 1
ATOM 1345 C C . PRO A 1 171 ? 9.07 26.266 24.5 1 89.62 171 PRO A C 1
ATOM 1347 O O . PRO A 1 171 ? 8.094 25.781 25.078 1 89.62 171 PRO A O 1
ATOM 1350 N N . ASP A 1 172 ? 9.039 26.656 23.219 1 94.75 172 ASP A N 1
ATOM 1351 C CA . ASP A 1 172 ? 7.777 26.562 22.5 1 94.75 172 ASP A CA 1
ATOM 1352 C C . ASP A 1 172 ? 7.711 25.266 21.688 1 94.75 172 ASP A C 1
ATOM 1354 O O . ASP A 1 172 ? 6.871 25.125 20.797 1 94.75 172 ASP A O 1
ATOM 1358 N N . ILE A 1 173 ? 8.625 24.344 21.906 1 97.31 173 ILE A N 1
ATOM 1359 C CA . ILE A 1 173 ? 8.523 22.953 21.438 1 97.31 173 ILE A CA 1
ATOM 1360 C C . ILE A 1 173 ? 8.18 22.047 22.609 1 97.31 173 ILE A C 1
ATOM 1362 O O . ILE A 1 173 ? 8.992 21.859 23.516 1 97.31 173 ILE A O 1
ATOM 1366 N N . LYS A 1 174 ? 7.023 21.531 22.562 1 96.56 174 LYS A N 1
ATOM 1367 C CA . LYS A 1 174 ? 6.496 20.781 23.703 1 96.56 174 LYS A CA 1
ATOM 1368 C C . LYS A 1 174 ? 6.141 19.359 23.312 1 96.56 174 LYS A C 1
ATOM 1370 O O . LYS A 1 174 ? 5.723 19.109 22.188 1 96.56 174 LYS A O 1
ATOM 1375 N N . PRO A 1 175 ? 6.289 18.406 24.219 1 96.31 175 PRO A N 1
ATOM 1376 C CA . PRO A 1 175 ? 5.871 17.031 23.938 1 96.31 175 PRO A CA 1
ATOM 1377 C C . PRO A 1 175 ? 4.371 16.812 24.125 1 96.31 175 PRO A C 1
ATOM 1379 O O . PRO A 1 175 ? 3.76 17.422 25 1 96.31 175 PRO A O 1
ATOM 1382 N N . LEU A 1 176 ? 3.766 16.156 23.266 1 96.31 176 LEU A N 1
ATOM 1383 C CA . LEU A 1 176 ? 2.395 15.672 23.359 1 96.31 176 LEU A CA 1
ATOM 1384 C C . LEU A 1 176 ? 2.361 14.148 23.422 1 96.31 176 LEU A C 1
ATOM 1386 O O . LEU A 1 176 ? 2.496 13.477 22.406 1 96.31 176 LEU A O 1
ATOM 1390 N N . THR A 1 177 ? 2.193 13.602 24.578 1 93.56 177 THR A N 1
ATOM 1391 C CA . THR A 1 177 ? 2.254 12.156 24.766 1 93.56 177 THR A CA 1
ATOM 1392 C C . THR A 1 177 ? 0.924 11.508 24.391 1 93.56 177 THR A C 1
ATOM 1394 O O . THR A 1 177 ? -0.098 11.758 25.031 1 93.56 177 THR A O 1
ATOM 1397 N N . ILE A 1 178 ? 0.928 10.727 23.359 1 91.75 178 ILE A N 1
ATOM 1398 C CA . ILE A 1 178 ? -0.246 10 22.891 1 91.75 178 ILE A CA 1
ATOM 1399 C C . ILE A 1 178 ? 0.122 8.547 22.609 1 91.75 178 ILE A C 1
ATOM 1401 O O . ILE A 1 178 ? 0.983 8.258 21.781 1 91.75 178 ILE A O 1
ATOM 1405 N N . ASP A 1 179 ? -0.438 7.645 23.391 1 86.69 179 ASP A N 1
ATOM 1406 C CA . ASP A 1 179 ? -0.328 6.23 23.047 1 86.69 179 ASP A CA 1
ATOM 1407 C C . ASP A 1 179 ? -1.491 5.789 22.156 1 86.69 179 ASP A C 1
ATOM 1409 O O . ASP A 1 179 ? -2.561 5.438 22.656 1 86.69 179 ASP A O 1
ATOM 1413 N N . ALA A 1 180 ? -1.256 5.719 20.891 1 82.5 180 ALA A N 1
ATOM 1414 C CA . ALA A 1 180 ? -2.311 5.461 19.922 1 82.5 180 ALA A CA 1
ATOM 1415 C C . ALA A 1 180 ? -2.801 4.02 20 1 82.5 180 ALA A C 1
ATOM 1417 O O . ALA A 1 180 ? -3.875 3.691 19.484 1 82.5 180 ALA A O 1
ATOM 1418 N N . THR A 1 181 ? -2.076 3.086 20.656 1 82.56 181 THR A N 1
ATOM 1419 C CA . THR A 1 181 ? -2.469 1.684 20.75 1 82.56 181 THR A CA 1
ATOM 1420 C C . THR A 1 181 ? -3.414 1.463 21.922 1 82.56 181 THR A C 1
ATOM 1422 O O . THR A 1 181 ? -3.988 0.382 22.062 1 82.56 181 THR A O 1
ATOM 1425 N N . ASP A 1 182 ? -3.539 2.482 22.703 1 88.12 182 ASP A N 1
ATOM 1426 C CA . ASP A 1 182 ? -4.492 2.494 23.812 1 88.12 182 ASP A CA 1
ATOM 1427 C C . ASP A 1 182 ? -5.551 3.576 23.609 1 88.12 182 ASP A C 1
ATOM 1429 O O . ASP A 1 182 ? -5.383 4.707 24.078 1 88.12 182 ASP A O 1
ATOM 1433 N N . PRO A 1 183 ? -6.676 3.164 23.141 1 86.44 183 PRO A N 1
ATOM 1434 C CA . PRO A 1 183 ? -7.672 4.148 22.703 1 86.44 183 PRO A CA 1
ATOM 1435 C C . PRO A 1 183 ? -8.133 5.062 23.844 1 86.44 183 PRO A C 1
ATOM 1437 O O . PRO A 1 183 ? -8.211 6.281 23.656 1 86.44 183 PRO A O 1
ATOM 1440 N N . PRO A 1 184 ? -8.383 4.578 25.047 1 87.31 184 PRO A N 1
ATOM 1441 C CA . PRO A 1 184 ? -8.781 5.488 26.109 1 87.31 184 PRO A CA 1
ATOM 1442 C C . PRO A 1 184 ? -7.699 6.508 26.469 1 87.31 184 PRO A C 1
ATOM 1444 O O . PRO A 1 184 ? -7.996 7.688 26.672 1 87.31 184 PRO A O 1
ATOM 1447 N N . SER A 1 185 ? -6.523 6.031 26.516 1 89.5 185 SER A N 1
ATOM 1448 C CA . SER A 1 185 ? -5.414 6.93 26.812 1 89.5 185 SER A CA 1
ATOM 1449 C C . SER A 1 185 ? -5.234 7.977 25.719 1 89.5 185 SER A C 1
ATOM 1451 O O . SER A 1 185 ? -4.969 9.148 26.016 1 89.5 185 SER A O 1
ATOM 1453 N N . ALA A 1 186 ? -5.379 7.594 24.5 1 91.5 186 ALA A N 1
ATOM 1454 C CA . ALA A 1 186 ? -5.258 8.516 23.375 1 91.5 186 ALA A CA 1
ATOM 1455 C C . ALA A 1 186 ? -6.367 9.562 23.406 1 91.5 186 ALA A C 1
ATOM 1457 O O . ALA A 1 186 ? -6.117 10.75 23.156 1 91.5 186 ALA A O 1
ATOM 1458 N N . GLY A 1 187 ? -7.535 9.102 23.719 1 90.44 187 GLY A N 1
ATOM 1459 C CA . GLY A 1 187 ? -8.656 10.016 23.828 1 90.44 187 GLY A CA 1
ATOM 1460 C C . GLY A 1 187 ? -8.461 11.078 24.891 1 90.44 187 GLY A C 1
ATOM 1461 O O . GLY A 1 187 ? -8.75 12.25 24.672 1 90.44 187 GLY A O 1
ATOM 1462 N N . ASN A 1 188 ? -7.98 10.641 26 1 92.25 188 ASN A N 1
ATOM 1463 C CA . ASN A 1 188 ? -7.719 11.57 27.094 1 92.25 188 ASN A CA 1
ATOM 1464 C C . ASN A 1 188 ? -6.652 12.594 26.719 1 92.25 188 ASN A C 1
ATOM 1466 O O . ASN A 1 188 ? -6.762 13.766 27.078 1 92.25 188 ASN A O 1
ATOM 1470 N N . ALA A 1 189 ? -5.648 12.125 26.062 1 93.75 189 ALA A N 1
ATOM 1471 C CA . ALA A 1 189 ? -4.574 13.023 25.641 1 93.75 189 ALA A CA 1
ATOM 1472 C C . ALA A 1 189 ? -5.098 14.086 24.672 1 93.75 189 ALA A C 1
ATOM 1474 O O . ALA A 1 189 ? -4.738 15.266 24.781 1 93.75 189 ALA A O 1
ATOM 1475 N N . ILE A 1 190 ? -5.934 13.711 23.781 1 94.19 190 ILE A N 1
ATOM 1476 C CA . ILE A 1 190 ? -6.508 14.625 22.797 1 94.19 190 ILE A CA 1
ATOM 1477 C C . ILE A 1 190 ? -7.422 15.633 23.5 1 94.19 190 ILE A C 1
ATOM 1479 O O . ILE A 1 190 ? -7.426 16.812 23.172 1 94.19 190 ILE A O 1
ATOM 1483 N N . GLU A 1 191 ? -8.117 15.164 24.453 1 92.88 191 GLU A N 1
ATOM 1484 C CA . GLU A 1 191 ? -8.992 16.047 25.219 1 92.88 191 GLU A CA 1
ATOM 1485 C C . GLU A 1 191 ? -8.188 17.094 25.984 1 92.88 191 GLU A C 1
ATOM 1487 O O . GLU A 1 191 ? -8.562 18.266 26 1 92.88 191 GLU A O 1
ATOM 1492 N N . ARG A 1 192 ? -7.215 16.656 26.625 1 93.88 192 ARG A N 1
ATOM 1493 C CA . ARG A 1 192 ? -6.344 17.594 27.328 1 93.88 192 ARG A CA 1
ATOM 1494 C C . ARG A 1 192 ? -5.75 18.609 26.359 1 93.88 192 ARG A C 1
ATOM 1496 O O . ARG A 1 192 ? -5.652 19.797 26.688 1 93.88 192 ARG A O 1
ATOM 1503 N N . PHE A 1 193 ? -5.328 18.219 25.25 1 95.75 193 PHE A N 1
ATOM 1504 C CA . PHE A 1 193 ? -4.773 19.094 24.234 1 95.75 193 PHE A CA 1
ATOM 1505 C C . PHE A 1 193 ? -5.824 20.094 23.75 1 95.75 193 PHE A C 1
ATOM 1507 O O . PHE A 1 193 ? -5.535 21.266 23.562 1 95.75 193 PHE A O 1
ATOM 1514 N N . ALA A 1 194 ? -7.012 19.578 23.5 1 92.81 194 ALA A N 1
ATOM 1515 C CA . ALA A 1 194 ? -8.117 20.438 23.109 1 92.81 194 ALA A CA 1
ATOM 1516 C C . ALA A 1 194 ? -8.383 21.516 24.156 1 92.81 194 ALA A C 1
ATOM 1518 O O . ALA A 1 194 ? -8.609 22.672 23.812 1 92.81 194 ALA A O 1
ATOM 1519 N N . GLN A 1 195 ? -8.359 21.078 25.375 1 91.81 195 GLN A N 1
ATOM 1520 C CA . GLN A 1 195 ? -8.547 22.031 26.469 1 91.81 195 GLN A CA 1
ATOM 1521 C C . GLN A 1 195 ? -7.438 23.062 26.484 1 91.81 195 GLN A C 1
ATOM 1523 O O . GLN A 1 195 ? -7.691 24.25 26.75 1 91.81 195 GLN A O 1
ATOM 1528 N N . TYR A 1 196 ? -6.273 22.594 26.25 1 92.75 196 TYR A N 1
ATOM 1529 C CA . TYR A 1 196 ? -5.141 23.5 26.172 1 92.75 196 TYR A CA 1
ATOM 1530 C C . TYR A 1 196 ? -5.359 24.562 25.094 1 92.75 196 TYR A C 1
ATOM 1532 O O . TYR A 1 196 ? -5.074 25.734 25.297 1 92.75 196 TYR A O 1
ATOM 1540 N N . LEU A 1 197 ? -5.871 24.203 23.953 1 91.5 197 LEU A N 1
ATOM 1541 C CA . LEU A 1 197 ? -6.102 25.109 22.828 1 91.5 197 LEU A CA 1
ATOM 1542 C C . LEU A 1 197 ? -7.234 26.078 23.141 1 91.5 197 LEU A C 1
ATOM 1544 O O . LEU A 1 197 ? -7.223 27.219 22.672 1 91.5 197 LEU A O 1
ATOM 1548 N N . GLN A 1 198 ? -8.172 25.609 23.906 1 88.06 198 GLN A N 1
ATOM 1549 C CA . GLN A 1 198 ? -9.359 26.406 24.188 1 88.06 198 GLN A CA 1
ATOM 1550 C C . GLN A 1 198 ? -9.141 27.328 25.391 1 88.06 198 GLN A C 1
ATOM 1552 O O . GLN A 1 198 ? -9.953 28.219 25.656 1 88.06 198 GLN A O 1
ATOM 1557 N N . SER A 1 199 ? -8.117 27.078 26.125 1 88.44 199 SER A N 1
ATOM 1558 C CA . SER A 1 199 ? -7.812 27.891 27.297 1 88.44 199 SER A CA 1
ATOM 1559 C C . SER A 1 199 ? -7.027 29.141 26.891 1 88.44 199 SER A C 1
ATOM 1561 O O . SER A 1 199 ? -6.207 29.094 25.984 1 88.44 199 SER A O 1
ATOM 1563 N N . PRO A 1 200 ? -7.391 30.188 27.547 1 88.69 200 PRO A N 1
ATOM 1564 C CA . PRO A 1 200 ? -6.629 31.406 27.266 1 88.69 200 PRO A CA 1
ATOM 1565 C C . PRO A 1 200 ? -5.168 31.297 27.703 1 88.69 200 PRO A C 1
ATOM 1567 O O . PRO A 1 200 ? -4.871 30.703 28.75 1 88.69 200 PRO A O 1
ATOM 1570 N N . HIS A 1 201 ? -4.242 31.766 26.875 1 88.38 201 HIS A N 1
ATOM 1571 C CA . HIS A 1 201 ? -2.807 31.719 27.141 1 88.38 201 HIS A CA 1
ATOM 1572 C C . HIS A 1 201 ? -2.217 33.125 27.156 1 88.38 201 HIS A C 1
ATOM 1574 O O . HIS A 1 201 ? -2.389 33.875 26.203 1 88.38 201 HIS A O 1
ATOM 1580 N N . ALA A 1 202 ? -1.584 33.469 28.234 1 86.94 202 ALA A N 1
ATOM 1581 C CA . ALA A 1 202 ? -0.922 34.75 28.344 1 86.94 202 ALA A CA 1
ATOM 1582 C C . ALA A 1 202 ? 0.586 34.625 28.156 1 86.94 202 ALA A C 1
ATOM 1584 O O . ALA A 1 202 ? 1.234 33.812 28.844 1 86.94 202 ALA A O 1
ATOM 1585 N N . PRO A 1 203 ? 1.188 35.344 27.203 1 81 203 PRO A N 1
ATOM 1586 C CA . PRO A 1 203 ? 2.631 35.25 26.953 1 81 203 PRO A CA 1
ATOM 1587 C C . PRO A 1 203 ? 3.461 35.781 28.125 1 81 203 PRO A C 1
ATOM 1589 O O . PRO A 1 203 ? 4.613 35.375 28.297 1 81 203 PRO A O 1
ATOM 1592 N N . ALA A 1 204 ? 2.961 36.781 28.797 1 80.88 204 ALA A N 1
ATOM 1593 C CA . ALA A 1 204 ? 3.627 37.375 29.953 1 80.88 204 ALA A CA 1
ATOM 1594 C C . ALA A 1 204 ? 2.623 37.719 31.062 1 80.88 204 ALA A C 1
ATOM 1596 O O . ALA A 1 204 ? 1.416 37.781 30.812 1 80.88 204 ALA A O 1
ATOM 1597 N N . PRO A 1 205 ? 3.203 37.875 32.25 1 81.88 205 PRO A N 1
ATOM 1598 C CA . PRO A 1 205 ? 2.301 38.25 33.344 1 81.88 205 PRO A CA 1
ATOM 1599 C C . PRO A 1 205 ? 1.6 39.594 33.062 1 81.88 205 PRO A C 1
ATOM 1601 O O . PRO A 1 205 ? 2.205 40.5 32.5 1 81.88 205 PRO A O 1
ATOM 1604 N N . ARG A 1 206 ? 0.311 39.781 33.312 1 82.88 206 ARG A N 1
ATOM 1605 C CA . ARG A 1 206 ? -0.489 41 33.25 1 82.88 206 ARG A CA 1
ATOM 1606 C C . ARG A 1 206 ? -0.805 41.344 31.812 1 82.88 206 ARG A C 1
ATOM 1608 O O . ARG A 1 206 ? -0.961 42.531 31.484 1 82.88 206 ARG A O 1
ATOM 1615 N N . THR A 1 207 ? -0.657 40.469 30.859 1 84.5 207 THR A N 1
ATOM 1616 C CA . THR A 1 207 ? -1.04 40.719 29.469 1 84.5 207 THR A CA 1
ATOM 1617 C C . THR A 1 207 ? -2.355 40 29.156 1 84.5 207 THR A C 1
ATOM 1619 O O . THR A 1 207 ? -2.711 39.031 29.797 1 84.5 207 THR A O 1
ATOM 1622 N N . LYS A 1 208 ? -3.15 40.625 28.281 1 86.44 208 LYS A N 1
ATOM 1623 C CA . LYS A 1 208 ? -4.41 40.031 27.859 1 86.44 208 LYS A CA 1
ATOM 1624 C C . LYS A 1 208 ? -4.176 38.656 27.234 1 86.44 208 LYS A C 1
ATOM 1626 O O . LYS A 1 208 ? -3.307 38.5 26.375 1 86.44 208 LYS A O 1
ATOM 1631 N N . PRO A 1 209 ? -4.852 37.688 27.688 1 88.25 209 PRO A N 1
ATOM 1632 C CA . PRO A 1 209 ? -4.672 36.344 27.156 1 88.25 209 PRO A CA 1
ATOM 1633 C C . PRO A 1 209 ? -5.207 36.188 25.734 1 88.25 209 PRO A C 1
ATOM 1635 O O . PRO A 1 209 ? -6.082 36.938 25.312 1 88.25 209 PRO A O 1
ATOM 1638 N N . ASN A 1 210 ? -4.527 35.344 24.984 1 87 210 ASN A N 1
ATOM 1639 C CA . ASN A 1 210 ? -4.934 35.031 23.625 1 87 210 ASN A CA 1
ATOM 1640 C C . ASN A 1 210 ? -5.355 33.562 23.5 1 87 210 ASN A C 1
ATOM 1642 O O . ASN A 1 210 ? -4.973 32.719 24.328 1 87 210 ASN A O 1
ATOM 1646 N N . PHE A 1 211 ? -6.176 33.312 22.5 1 86.38 211 PHE A N 1
ATOM 1647 C CA . PHE A 1 211 ? -6.539 31.938 22.188 1 86.38 211 PHE A CA 1
ATOM 1648 C C . PHE A 1 211 ? -5.656 31.375 21.078 1 86.38 211 PHE A C 1
ATOM 1650 O O . PHE A 1 211 ? -5.336 32.094 20.125 1 86.38 211 PHE A O 1
ATOM 1657 N N . LEU A 1 212 ? -5.309 30.219 21.281 1 91.25 212 LEU A N 1
ATOM 1658 C CA . LEU A 1 212 ? -4.438 29.562 20.312 1 91.25 212 LEU A CA 1
ATOM 1659 C C . LEU A 1 212 ? -5.254 28.875 19.219 1 91.25 212 LEU A C 1
ATOM 1661 O O . LEU A 1 212 ? -6.406 28.5 19.453 1 91.25 212 LEU A O 1
ATOM 1665 N N . GLU A 1 213 ? -4.688 28.797 18.047 1 92.5 213 GLU A N 1
ATOM 1666 C CA . GLU A 1 213 ? -5.34 28.172 16.906 1 92.5 213 GLU A CA 1
ATOM 1667 C C . GLU A 1 213 ? -4.488 27.031 16.359 1 92.5 213 GLU A C 1
ATOM 1669 O O . GLU A 1 213 ? -3.314 27.219 16.031 1 92.5 213 GLU A O 1
ATOM 1674 N N . LEU A 1 214 ? -5.078 25.859 16.281 1 95.31 214 LEU A N 1
ATOM 1675 C CA . LEU A 1 214 ? -4.398 24.734 15.641 1 95.31 214 LEU A CA 1
ATOM 1676 C C . LEU A 1 214 ? -4.379 24.922 14.125 1 95.31 214 LEU A C 1
ATOM 1678 O O . LEU A 1 214 ? -5.434 24.984 13.492 1 95.31 214 LEU A O 1
ATOM 1682 N N . LYS A 1 215 ? -3.178 24.938 13.539 1 96 215 LYS A N 1
ATOM 1683 C CA . LYS A 1 215 ? -3.062 25.234 12.109 1 96 215 LYS A CA 1
ATOM 1684 C C . LYS A 1 215 ? -2.871 23.953 11.305 1 96 215 LYS A C 1
ATOM 1686 O O . LYS A 1 215 ? -3.322 23.859 10.156 1 96 215 LYS A O 1
ATOM 1691 N N . SER A 1 216 ? -2.146 23.031 11.914 1 97.94 216 SER A N 1
ATOM 1692 C CA . SER A 1 216 ? -1.843 21.859 11.117 1 97.94 216 SER A CA 1
ATOM 1693 C C . SER A 1 216 ? -1.409 20.688 11.992 1 97.94 216 SER A C 1
ATOM 1695 O O . SER A 1 216 ? -0.863 20.891 13.078 1 97.94 216 SER A O 1
ATOM 1697 N N . VAL A 1 217 ? -1.755 19.531 11.578 1 98.12 217 VAL A N 1
ATOM 1698 C CA . VAL A 1 217 ? -1.212 18.266 12.086 1 98.12 217 VAL A CA 1
ATOM 1699 C C . VAL A 1 217 ? -0.379 17.594 11 1 98.12 217 VAL A C 1
ATOM 1701 O O . VAL A 1 217 ? -0.899 17.234 9.938 1 98.12 217 VAL A O 1
ATOM 1704 N N . ILE A 1 218 ? 0.91 17.422 11.289 1 98.44 218 ILE A N 1
ATOM 1705 C CA . ILE A 1 218 ? 1.851 16.875 10.312 1 98.44 218 ILE A CA 1
ATOM 1706 C C . ILE A 1 218 ? 2.279 15.469 10.742 1 98.44 218 ILE A C 1
ATOM 1708 O O . ILE A 1 218 ? 2.883 15.297 11.805 1 98.44 218 ILE A O 1
ATOM 1712 N N . LEU A 1 219 ? 1.955 14.516 9.906 1 97.88 219 LEU A N 1
ATOM 1713 C CA . LEU A 1 219 ? 2.35 13.141 10.164 1 97.88 219 LEU A CA 1
ATOM 1714 C C . LEU A 1 219 ? 3.637 12.789 9.422 1 97.88 219 LEU A C 1
ATOM 1716 O O . LEU A 1 219 ? 3.689 12.875 8.195 1 97.88 219 LEU A O 1
ATOM 1720 N N . ILE A 1 220 ? 4.645 12.391 10.164 1 95.94 220 ILE A N 1
ATOM 1721 C CA . ILE A 1 220 ? 5.918 11.953 9.602 1 95.94 220 ILE A CA 1
ATOM 1722 C C . ILE A 1 220 ? 6.191 10.508 10.023 1 95.94 220 ILE A C 1
ATOM 1724 O O . ILE A 1 220 ? 6.836 10.266 11.047 1 95.94 220 ILE A O 1
ATOM 1728 N N . PRO A 1 221 ? 5.719 9.594 9.172 1 92.06 221 PRO A N 1
ATOM 1729 C CA . PRO A 1 221 ? 6.059 8.211 9.492 1 92.06 221 PRO A CA 1
ATOM 1730 C C . PRO A 1 221 ? 7.559 7.93 9.414 1 92.06 221 PRO A C 1
ATOM 1732 O O . PRO A 1 221 ? 8.312 8.758 8.891 1 92.06 221 PRO A O 1
ATOM 1735 N N . SER A 1 222 ? 7.93 6.816 10.016 1 86.94 222 SER A N 1
ATOM 1736 C CA . SER A 1 222 ? 9.336 6.43 9.938 1 86.94 222 SER A CA 1
ATOM 1737 C C . SER A 1 222 ? 9.797 6.324 8.492 1 86.94 222 SER A C 1
ATOM 1739 O O . SER A 1 222 ? 9.062 5.844 7.633 1 86.94 222 SER A O 1
ATOM 1741 N N . LEU A 1 223 ? 10.992 6.773 8.273 1 80.19 223 LEU A N 1
ATOM 1742 C CA . LEU A 1 223 ? 11.523 6.828 6.918 1 80.19 223 LEU A CA 1
ATOM 1743 C C . LEU A 1 223 ? 12.648 5.812 6.734 1 80.19 223 LEU A C 1
ATOM 1745 O O . LEU A 1 223 ? 13.273 5.758 5.676 1 80.19 223 LEU A O 1
ATOM 1749 N N . ASN A 1 224 ? 12.898 5.008 7.742 1 80.88 224 ASN A N 1
ATOM 1750 C CA . ASN A 1 224 ? 13.977 4.02 7.723 1 80.88 224 ASN A CA 1
ATOM 1751 C C . ASN A 1 224 ? 13.461 2.637 7.336 1 80.88 224 ASN A C 1
ATOM 1753 O O . ASN A 1 224 ? 12.57 2.094 8 1 80.88 224 ASN A O 1
ATOM 1757 N N . TYR A 1 225 ? 14.039 2.109 6.254 1 86.81 225 TYR A N 1
ATOM 1758 C CA . TYR A 1 225 ? 13.633 0.793 5.773 1 86.81 225 TYR A CA 1
ATOM 1759 C C . TYR A 1 225 ? 14.844 -0.085 5.492 1 86.81 225 TYR A C 1
ATOM 1761 O O . TYR A 1 225 ? 15.883 0.403 5.035 1 86.81 225 TYR A O 1
ATOM 1769 N N . GLN A 1 226 ? 14.719 -1.325 5.75 1 82.62 226 GLN A N 1
ATOM 1770 C CA . GLN A 1 226 ? 15.766 -2.285 5.41 1 82.62 226 GLN A CA 1
ATOM 1771 C C . GLN A 1 226 ? 15.695 -2.68 3.939 1 82.62 226 GLN A C 1
ATOM 1773 O O . GLN A 1 226 ? 14.602 -2.807 3.379 1 82.62 226 GLN A O 1
ATOM 1778 N N . THR A 1 227 ? 16.844 -2.854 3.334 1 86.81 227 THR A N 1
ATOM 1779 C CA . THR A 1 227 ? 16.938 -3.371 1.973 1 86.81 227 THR A CA 1
ATOM 1780 C C . THR A 1 227 ? 17.453 -4.809 1.978 1 86.81 227 THR A C 1
ATOM 1782 O O . THR A 1 227 ? 18.5 -5.094 2.557 1 86.81 227 THR A O 1
ATOM 1785 N N . SER A 1 228 ? 16.781 -5.672 1.412 1 89.62 228 SER A N 1
ATOM 1786 C CA . SER A 1 228 ? 17.109 -7.094 1.362 1 89.62 228 SER A CA 1
ATOM 1787 C C . SER A 1 228 ? 16.156 -7.855 0.454 1 89.62 228 SER A C 1
ATOM 1789 O O . SER A 1 228 ? 15.039 -7.402 0.195 1 89.62 228 SER A O 1
ATOM 1791 N N . PRO A 1 229 ? 16.688 -8.953 -0.111 1 93.44 229 PRO A N 1
ATOM 1792 C CA . PRO A 1 229 ? 15.719 -9.805 -0.796 1 93.44 229 PRO A CA 1
ATOM 1793 C C . PRO A 1 229 ? 14.57 -10.234 0.112 1 93.44 229 PRO A C 1
ATOM 1795 O O . PRO A 1 229 ? 14.773 -10.461 1.308 1 93.44 229 PRO A O 1
ATOM 1798 N N . ILE A 1 230 ? 13.375 -10.32 -0.448 1 96.06 230 ILE A N 1
ATOM 1799 C CA . ILE A 1 230 ? 12.188 -10.711 0.304 1 96.06 230 ILE A CA 1
ATOM 1800 C C . ILE A 1 230 ? 12.453 -12.031 1.026 1 96.06 230 ILE A C 1
ATOM 1802 O O . ILE A 1 230 ? 12.055 -12.211 2.18 1 96.06 230 ILE A O 1
ATOM 1806 N N . ALA A 1 231 ? 13.211 -12.93 0.45 1 93.31 231 ALA A N 1
ATOM 1807 C CA . ALA A 1 231 ? 13.484 -14.266 0.97 1 93.31 231 ALA A CA 1
ATOM 1808 C C . ALA A 1 231 ? 14.328 -14.195 2.236 1 93.31 231 ALA A C 1
ATOM 1810 O O . ALA A 1 231 ? 14.32 -15.125 3.049 1 93.31 231 ALA A O 1
ATOM 1811 N N . THR A 1 232 ? 15.055 -13.133 2.43 1 90.94 232 THR A N 1
ATOM 1812 C CA . THR A 1 232 ? 16.031 -13.086 3.518 1 90.94 232 THR A CA 1
ATOM 1813 C C . THR A 1 232 ? 15.523 -12.203 4.656 1 90.94 232 THR A C 1
ATOM 1815 O O . THR A 1 232 ? 16.172 -12.086 5.695 1 90.94 232 THR A O 1
ATOM 1818 N N . ILE A 1 233 ? 14.383 -11.586 4.52 1 92.44 233 ILE A N 1
ATOM 1819 C CA . ILE A 1 233 ? 13.812 -10.75 5.574 1 92.44 233 ILE A CA 1
ATOM 1820 C C . ILE A 1 233 ? 13.148 -11.633 6.625 1 92.44 233 ILE A C 1
ATOM 1822 O O . ILE A 1 233 ? 12.242 -12.414 6.309 1 92.44 233 ILE A O 1
ATOM 1826 N N . PRO A 1 234 ? 13.586 -11.547 7.867 1 90.31 234 PRO A N 1
ATOM 1827 C CA . PRO A 1 234 ? 12.898 -12.32 8.906 1 90.31 234 PRO A CA 1
ATOM 1828 C C . PRO A 1 234 ? 11.422 -11.953 9.039 1 90.31 234 PRO A C 1
ATOM 1830 O O . PRO A 1 234 ? 11.07 -10.773 8.938 1 90.31 234 PRO A O 1
ATOM 1833 N N . PRO A 1 235 ? 10.562 -12.938 9.219 1 91.94 235 PRO A N 1
ATOM 1834 C CA . PRO A 1 235 ? 9.133 -12.672 9.375 1 91.94 235 PRO A CA 1
ATOM 1835 C C . PRO A 1 235 ? 8.836 -11.672 10.492 1 91.94 235 PRO A C 1
ATOM 1837 O O . PRO A 1 235 ? 7.934 -10.844 10.359 1 91.94 235 PRO A O 1
ATOM 1840 N N . SER A 1 236 ? 9.555 -11.719 11.578 1 92.12 236 SER A N 1
ATOM 1841 C CA . SER A 1 236 ? 9.359 -10.789 12.695 1 92.12 236 SER A CA 1
ATOM 1842 C C . SER A 1 236 ? 9.648 -9.352 12.273 1 92.12 236 SER A C 1
ATOM 1844 O O . SER A 1 236 ? 9.023 -8.414 12.781 1 92.12 236 SER A O 1
ATOM 1846 N N . SER A 1 237 ? 10.578 -9.188 11.344 1 92.69 237 SER A N 1
ATOM 1847 C CA . SER A 1 237 ? 10.914 -7.855 10.852 1 92.69 237 SER A CA 1
ATOM 1848 C C . SER A 1 237 ? 9.758 -7.246 10.07 1 92.69 237 SER A C 1
ATOM 1850 O O . SER A 1 237 ? 9.5 -6.043 10.164 1 92.69 237 SER A O 1
ATOM 1852 N N . PHE A 1 238 ? 9.031 -8.086 9.32 1 94.06 238 PHE A N 1
ATOM 1853 C CA . PHE A 1 238 ? 7.855 -7.605 8.609 1 94.06 238 PHE A CA 1
ATOM 1854 C C . PHE A 1 238 ? 6.766 -7.18 9.594 1 94.06 238 PHE A C 1
ATOM 1856 O O . PHE A 1 238 ? 6.125 -6.145 9.406 1 94.06 238 PHE A O 1
ATOM 1863 N N . ALA A 1 239 ? 6.562 -7.996 10.57 1 94.5 239 ALA A N 1
ATOM 1864 C CA . ALA A 1 239 ? 5.555 -7.68 11.578 1 94.5 239 ALA A CA 1
ATOM 1865 C C . ALA A 1 239 ? 5.871 -6.359 12.273 1 94.5 239 ALA A C 1
ATOM 1867 O O . ALA A 1 239 ? 4.996 -5.504 12.43 1 94.5 239 ALA A O 1
ATOM 1868 N N . ASP A 1 240 ? 7.109 -6.223 12.688 1 93.75 240 ASP A N 1
ATOM 1869 C CA . ASP A 1 240 ? 7.547 -4.992 13.344 1 93.75 240 ASP A CA 1
ATOM 1870 C C . ASP A 1 240 ? 7.402 -3.793 12.406 1 93.75 240 ASP A C 1
ATOM 1872 O O . ASP A 1 240 ? 6.996 -2.711 12.836 1 93.75 240 ASP A O 1
ATOM 1876 N N . LEU A 1 241 ? 7.746 -4.016 11.203 1 94.56 241 LEU A N 1
ATOM 1877 C CA . LEU A 1 241 ? 7.66 -2.969 10.188 1 94.56 241 LEU A CA 1
ATOM 1878 C C . LEU A 1 241 ? 6.223 -2.471 10.039 1 94.56 241 LEU A C 1
ATOM 1880 O O . LEU A 1 241 ? 5.973 -1.265 10.078 1 94.56 241 LEU A O 1
ATOM 1884 N N . PHE A 1 242 ? 5.27 -3.334 9.875 1 95.94 242 PHE A N 1
ATOM 1885 C CA . PHE A 1 242 ? 3.879 -2.947 9.664 1 95.94 242 PHE A CA 1
ATOM 1886 C C . PHE A 1 242 ? 3.301 -2.297 10.914 1 95.94 242 PHE A C 1
ATOM 1888 O O . PHE A 1 242 ? 2.475 -1.387 10.82 1 95.94 242 PHE A O 1
ATOM 1895 N N . ASN A 1 243 ? 3.779 -2.736 12.023 1 93.94 243 ASN A N 1
ATOM 1896 C CA . ASN A 1 243 ? 3.32 -2.141 13.273 1 93.94 243 ASN A CA 1
ATOM 1897 C C . ASN A 1 243 ? 3.838 -0.715 13.438 1 93.94 243 ASN A C 1
ATOM 1899 O O . ASN A 1 243 ? 3.059 0.207 13.688 1 93.94 243 ASN A O 1
ATOM 1903 N N . THR A 1 244 ? 5.078 -0.532 13.195 1 91.44 244 THR A N 1
ATOM 1904 C CA . THR A 1 244 ? 5.727 0.736 13.508 1 91.44 244 THR A CA 1
ATOM 1905 C C . THR A 1 244 ? 5.555 1.729 12.359 1 91.44 244 THR A C 1
ATOM 1907 O O . THR A 1 244 ? 5.387 2.928 12.586 1 91.44 244 THR A O 1
ATOM 1910 N N . HIS A 1 245 ? 5.59 1.215 11.141 1 94.62 245 HIS A N 1
ATOM 1911 C CA . HIS A 1 245 ? 5.645 2.117 9.992 1 94.62 245 HIS A CA 1
ATOM 1912 C C . HIS A 1 245 ? 4.266 2.299 9.375 1 94.62 245 HIS A C 1
ATOM 1914 O O . HIS A 1 245 ? 4.047 3.23 8.594 1 94.62 245 HIS A O 1
ATOM 1920 N N . LEU A 1 246 ? 3.363 1.465 9.664 1 96.06 246 LEU A N 1
ATOM 1921 C CA . LEU A 1 246 ? 2.059 1.534 9.023 1 96.06 246 LEU A CA 1
ATOM 1922 C C . LEU A 1 246 ? 0.951 1.726 10.055 1 96.06 246 LEU A C 1
ATOM 1924 O O . LEU A 1 246 ? 0.282 2.762 10.07 1 96.06 246 LEU A O 1
ATOM 1928 N N . LEU A 1 247 ? 0.816 0.809 11 1 96.25 247 LEU A N 1
ATOM 1929 C CA . LEU A 1 247 ? -0.268 0.831 11.977 1 96.25 247 LEU A CA 1
ATOM 1930 C C . LEU A 1 247 ? -0.173 2.066 12.867 1 96.25 247 LEU A C 1
ATOM 1932 O O . LEU A 1 247 ? -1.149 2.803 13.016 1 96.25 247 LEU A O 1
ATOM 1936 N N . HIS A 1 248 ? 0.993 2.344 13.398 1 93.81 248 HIS A N 1
ATOM 1937 C CA . HIS A 1 248 ? 1.158 3.441 14.344 1 93.81 248 HIS A CA 1
ATOM 1938 C C . HIS A 1 248 ? 0.817 4.781 13.695 1 93.81 248 HIS A C 1
ATOM 1940 O O . HIS A 1 248 ? 0.051 5.566 14.258 1 93.81 248 HIS A O 1
ATOM 1946 N N . PRO A 1 249 ? 1.365 5.07 12.539 1 95.31 249 PRO A N 1
ATOM 1947 C CA . PRO A 1 249 ? 0.995 6.332 11.891 1 95.31 249 PRO A CA 1
ATOM 1948 C C . PRO A 1 249 ? -0.504 6.441 11.625 1 95.31 249 PRO A C 1
ATOM 1950 O O . PRO A 1 249 ? -1.092 7.512 11.812 1 95.31 249 PRO A O 1
ATOM 1953 N N . ILE A 1 250 ? -1.143 5.391 11.188 1 97.06 250 ILE A N 1
ATOM 1954 C CA . ILE A 1 250 ? -2.568 5.391 10.883 1 97.06 250 ILE A CA 1
ATOM 1955 C C . ILE A 1 250 ? -3.371 5.652 12.156 1 97.06 250 ILE A C 1
ATOM 1957 O O . ILE A 1 250 ? -4.285 6.48 12.164 1 97.06 250 ILE A O 1
ATOM 1961 N N . LEU A 1 251 ? -3.014 5.004 13.25 1 96.19 251 LEU A N 1
ATOM 1962 C CA . LEU A 1 251 ? -3.719 5.172 14.516 1 96.19 251 LEU A CA 1
ATOM 1963 C C . LEU A 1 251 ? -3.506 6.574 15.07 1 96.19 251 LEU A C 1
ATOM 1965 O O . LEU A 1 251 ? -4.398 7.141 15.711 1 96.19 251 LEU A O 1
ATOM 1969 N N . THR A 1 252 ? -2.34 7.094 14.812 1 95.06 252 THR A N 1
ATOM 1970 C CA . THR A 1 252 ? -2.053 8.445 15.273 1 95.06 252 THR A CA 1
ATOM 1971 C C . THR A 1 252 ? -2.977 9.461 14.602 1 95.06 252 THR A C 1
ATOM 1973 O O . THR A 1 252 ? -3.578 10.305 15.266 1 95.06 252 THR A O 1
ATOM 1976 N N . ILE A 1 253 ? -3.061 9.398 13.297 1 95.81 253 ILE A N 1
ATOM 1977 C CA . ILE A 1 253 ? -3.949 10.305 12.578 1 95.81 253 ILE A CA 1
ATOM 1978 C C . ILE A 1 253 ? -5.391 10.078 13.023 1 95.81 253 ILE A C 1
ATOM 1980 O O . ILE A 1 253 ? -6.164 11.023 13.164 1 95.81 253 ILE A O 1
ATOM 1984 N N . GLN A 1 254 ? -5.754 8.805 13.141 1 95.69 254 GLN A N 1
ATOM 1985 C CA . GLN A 1 254 ? -7.102 8.469 13.586 1 95.69 254 GLN A CA 1
ATOM 1986 C C . GLN A 1 254 ? -7.418 9.133 14.922 1 95.69 254 GLN A C 1
ATOM 1988 O O . GLN A 1 254 ? -8.516 9.656 15.117 1 95.69 254 GLN A O 1
ATOM 1993 N N . ALA A 1 255 ? -6.523 9.133 15.852 1 94 255 ALA A N 1
ATOM 1994 C CA . ALA A 1 255 ? -6.707 9.711 17.188 1 94 255 ALA A CA 1
ATOM 1995 C C . ALA A 1 255 ? -6.992 11.203 17.094 1 94 255 ALA A C 1
ATOM 1997 O O . ALA A 1 255 ? -7.703 11.758 17.938 1 94 255 ALA A O 1
ATOM 1998 N N . PHE A 1 256 ? -6.504 11.875 16.062 1 95.5 256 PHE A N 1
ATOM 1999 C CA . PHE A 1 256 ? -6.645 13.32 15.938 1 95.5 256 PHE A CA 1
ATOM 2000 C C . PHE A 1 256 ? -7.934 13.68 15.211 1 95.5 256 PHE A C 1
ATOM 2002 O O . PHE A 1 256 ? -8.344 14.836 15.195 1 95.5 256 PHE A O 1
ATOM 2009 N N . LEU A 1 257 ? -8.586 12.727 14.547 1 94.94 257 LEU A N 1
ATOM 2010 C CA . LEU A 1 257 ? -9.703 13.008 13.656 1 94.94 257 LEU A CA 1
ATOM 2011 C C . LEU A 1 257 ? -10.828 13.719 14.398 1 94.94 257 LEU A C 1
ATOM 2013 O O . LEU A 1 257 ? -11.406 14.68 13.883 1 94.94 257 LEU A O 1
ATOM 2017 N N . PRO A 1 258 ? -11.18 13.312 15.656 1 91.5 258 PRO A N 1
ATOM 2018 C CA . PRO A 1 258 ? -12.242 14.039 16.359 1 91.5 258 PRO A CA 1
ATOM 2019 C C . PRO A 1 258 ? -11.914 15.516 16.562 1 91.5 258 PRO A C 1
ATOM 2021 O O . PRO A 1 258 ? -12.797 16.359 16.484 1 91.5 258 PRO A O 1
ATOM 2024 N N . LEU A 1 259 ? -10.68 15.758 16.828 1 91.75 259 LEU A N 1
ATOM 2025 C CA . LEU A 1 259 ? -10.242 17.141 17.016 1 91.75 259 LEU A CA 1
ATOM 2026 C C . LEU A 1 259 ? -10.25 17.891 15.695 1 91.75 259 LEU A C 1
ATOM 2028 O O . LEU A 1 259 ? -10.633 19.062 15.648 1 91.75 259 LEU A O 1
ATOM 2032 N N . LEU A 1 260 ? -9.875 17.25 14.617 1 93 260 LEU A N 1
ATOM 2033 C CA . LEU A 1 260 ? -9.75 17.859 13.305 1 93 260 LEU A CA 1
ATOM 2034 C C . LEU A 1 260 ? -11.125 18.156 12.711 1 93 260 LEU A C 1
ATOM 2036 O O . LEU A 1 260 ? -11.266 19.047 11.867 1 93 260 LEU A O 1
ATOM 2040 N N . THR A 1 261 ? -12.094 17.406 13.148 1 89.81 261 THR A N 1
ATOM 2041 C CA . THR A 1 261 ? -13.414 17.531 12.539 1 89.81 261 THR A CA 1
ATOM 2042 C C . THR A 1 261 ? -14.375 18.266 13.477 1 89.81 261 THR A C 1
ATOM 2044 O O . THR A 1 261 ? -15.594 18.188 13.312 1 89.81 261 THR A O 1
ATOM 2047 N N . ALA A 1 262 ? -13.844 18.891 14.445 1 86.69 262 ALA A N 1
ATOM 2048 C CA . ALA A 1 262 ? -14.641 19.688 15.367 1 86.69 262 ALA A CA 1
ATOM 2049 C C . ALA A 1 262 ? -14.188 21.141 15.359 1 86.69 262 ALA A C 1
ATOM 2051 O O . ALA A 1 262 ? -12.992 21.422 15.227 1 86.69 262 ALA A O 1
ATOM 2052 N N . ARG A 1 263 ? -15.164 21.953 15.5 1 81.69 263 ARG A N 1
ATOM 2053 C CA . ARG A 1 263 ? -14.852 23.375 15.609 1 81.69 263 ARG A CA 1
ATOM 2054 C C . ARG A 1 263 ? -14.297 23.703 16.984 1 81.69 263 ARG A C 1
ATOM 2056 O O . ARG A 1 263 ? -14.93 23.422 18 1 81.69 263 ARG A O 1
ATOM 2063 N N . LEU A 1 264 ? -13.148 24.188 17.078 1 79.69 264 LEU A N 1
ATOM 2064 C CA . LEU A 1 264 ? -12.461 24.484 18.328 1 79.69 264 LEU A CA 1
ATOM 2065 C C . LEU A 1 264 ? -12.688 25.922 18.75 1 79.69 264 LEU A C 1
ATOM 2067 O O . LEU A 1 264 ? -12.414 26.297 19.891 1 79.69 264 LEU A O 1
ATOM 2071 N N . SER A 1 265 ? -13.211 26.719 17.844 1 72.5 265 SER A N 1
ATOM 2072 C CA . SER A 1 265 ? -13.438 28.125 18.172 1 72.5 265 SER A CA 1
ATOM 2073 C C . SER A 1 265 ? -14.898 28.375 18.547 1 72.5 265 SER A C 1
ATOM 2075 O O . SER A 1 265 ? -15.789 27.641 18.125 1 72.5 265 SER A O 1
ATOM 2077 N N . PRO A 1 266 ? -15.023 29.359 19.484 1 63.44 266 PRO A N 1
ATOM 2078 C CA . PRO A 1 266 ? -16.406 29.703 19.859 1 63.44 266 PRO A CA 1
ATOM 2079 C C . PRO A 1 266 ? -17.25 30.062 18.641 1 63.44 266 PRO A C 1
ATOM 2081 O O . PRO A 1 266 ? -16.719 30.438 17.594 1 63.44 266 PRO A O 1
ATOM 2084 N N . ALA A 1 267 ? -18.594 29.859 18.781 1 61.56 267 ALA A N 1
ATOM 2085 C CA . ALA A 1 267 ? -19.562 30.188 17.734 1 61.56 267 ALA A CA 1
ATOM 2086 C C . ALA A 1 267 ? -19.438 31.656 17.312 1 61.56 267 ALA A C 1
ATOM 2088 O O . ALA A 1 267 ? -19.328 32.531 18.172 1 61.56 267 ALA A O 1
ATOM 2089 N N . GLY A 1 268 ? -19.234 31.906 16.141 1 60.62 268 GLY A N 1
ATOM 2090 C CA . GLY A 1 268 ? -19.219 33.281 15.641 1 60.62 268 GLY A CA 1
ATOM 2091 C C . GLY A 1 268 ? -17.859 33.688 15.109 1 60.62 268 GLY A C 1
ATOM 2092 O O . GLY A 1 268 ? -17.766 34.688 14.375 1 60.62 268 GLY A O 1
ATOM 2093 N N . GLU A 1 269 ? -16.797 33.156 15.711 1 65.62 269 GLU A N 1
ATOM 2094 C CA . GLU A 1 269 ? -15.469 33.562 15.242 1 65.62 269 GLU A CA 1
ATOM 2095 C C . GLU A 1 269 ? -15.086 32.781 13.984 1 65.62 269 GLU A C 1
ATOM 2097 O O . GLU A 1 269 ? -15.539 31.656 13.773 1 65.62 269 GLU A O 1
ATOM 2102 N N . LYS A 1 270 ? -14.492 33.5 13.086 1 70.5 270 LYS A N 1
ATOM 2103 C CA . LYS A 1 270 ? -14.016 32.844 11.859 1 70.5 270 LYS A CA 1
ATOM 2104 C C . LYS A 1 270 ? -13.047 31.719 12.164 1 70.5 270 LYS A C 1
ATOM 2106 O O . LYS A 1 270 ? -12.133 31.875 12.977 1 70.5 270 LYS A O 1
ATOM 2111 N N . TRP A 1 271 ? -13.406 30.578 12.008 1 75.12 271 TRP A N 1
ATOM 2112 C CA . TRP A 1 271 ? -12.594 29.391 12.266 1 75.12 271 TRP A CA 1
ATOM 2113 C C . TRP A 1 271 ? -12.234 28.688 10.961 1 75.12 271 TRP A C 1
ATOM 2115 O O . TRP A 1 271 ? -13.078 28.547 10.07 1 75.12 271 TRP A O 1
ATOM 2125 N N . HIS A 1 272 ? -10.859 28.516 10.828 1 81.38 272 HIS A N 1
ATOM 2126 C CA . HIS A 1 272 ? -10.383 27.703 9.711 1 81.38 272 HIS A CA 1
ATOM 2127 C C . HIS A 1 272 ? -9.953 26.312 10.188 1 81.38 272 HIS A C 1
ATOM 2129 O O . HIS A 1 272 ? -9.195 26.188 11.156 1 81.38 272 HIS A O 1
ATOM 2135 N N . PRO A 1 273 ? -10.438 25.328 9.594 1 88.62 273 PRO A N 1
ATOM 2136 C CA . PRO A 1 273 ? -10.031 23.984 9.992 1 88.62 273 PRO A CA 1
ATOM 2137 C C . PRO A 1 273 ? -8.531 23.75 9.797 1 88.62 273 PRO A C 1
ATOM 2139 O O . PRO A 1 273 ? -7.93 24.281 8.867 1 88.62 273 PRO A O 1
ATOM 2142 N N . PRO A 1 274 ? -7.965 23.016 10.727 1 94.44 274 PRO A N 1
ATOM 2143 C CA . PRO A 1 274 ? -6.543 22.688 10.594 1 94.44 274 PRO A CA 1
ATOM 2144 C C . PRO A 1 274 ? -6.246 21.828 9.359 1 94.44 274 PRO A C 1
ATOM 2146 O O . PRO A 1 274 ? -7.098 21.047 8.93 1 94.44 274 PRO A O 1
ATOM 2149 N N . LYS A 1 275 ? -5.078 22 8.852 1 96.62 275 LYS A N 1
ATOM 2150 C CA . LYS A 1 275 ? -4.645 21.219 7.703 1 96.62 275 LYS A CA 1
ATOM 2151 C C . LYS A 1 275 ? -3.896 19.953 8.148 1 96.62 275 LYS A C 1
ATOM 2153 O O . LYS A 1 275 ? -3.221 19.969 9.18 1 96.62 275 LYS A O 1
ATOM 2158 N N . VAL A 1 276 ? -4.082 18.938 7.391 1 98 276 VAL A N 1
ATOM 2159 C CA . VAL A 1 276 ? -3.383 17.688 7.66 1 98 276 VAL A CA 1
ATOM 2160 C C . VAL A 1 276 ? -2.332 17.438 6.582 1 98 276 VAL A C 1
ATOM 2162 O O . VAL A 1 276 ? -2.613 17.594 5.391 1 98 276 VAL A O 1
ATOM 2165 N N . MET A 1 277 ? -1.114 17.156 6.992 1 98.38 277 MET A N 1
ATOM 2166 C CA . MET A 1 277 ? -0.052 16.797 6.059 1 98.38 277 MET A CA 1
ATOM 2167 C C . MET A 1 277 ? 0.493 15.398 6.367 1 98.38 277 MET A C 1
ATOM 2169 O O . MET A 1 277 ? 0.732 15.062 7.527 1 98.38 277 MET A O 1
ATOM 2173 N N . VAL A 1 278 ? 0.643 14.594 5.344 1 97.94 278 VAL A N 1
ATOM 2174 C CA . VAL A 1 278 ? 1.218 13.258 5.48 1 97.94 278 VAL A CA 1
ATOM 2175 C C . VAL A 1 278 ? 2.488 13.156 4.641 1 97.94 278 VAL A C 1
ATOM 2177 O O . VAL A 1 278 ? 2.449 13.328 3.42 1 97.94 278 VAL A O 1
ATOM 2180 N N . PHE A 1 279 ? 3.615 12.859 5.328 1 96.38 279 PHE A N 1
ATOM 2181 C CA . PHE A 1 279 ? 4.906 12.766 4.656 1 96.38 279 PHE A CA 1
ATOM 2182 C C . PHE A 1 279 ? 5.215 11.32 4.277 1 96.38 279 PHE A C 1
ATOM 2184 O O . PHE A 1 279 ? 5.094 10.414 5.105 1 96.38 279 PHE A O 1
ATOM 2191 N N . THR A 1 280 ? 5.586 11.039 3.055 1 93.38 280 THR A N 1
ATOM 2192 C CA . THR A 1 280 ? 6.074 9.727 2.629 1 93.38 280 THR A CA 1
ATOM 2193 C C . THR A 1 280 ? 7.188 9.875 1.599 1 93.38 280 THR A C 1
ATOM 2195 O O . THR A 1 280 ? 7.133 10.758 0.737 1 93.38 280 THR A O 1
ATOM 2198 N N . PRO A 1 281 ? 8.242 9.023 1.749 1 89.5 281 PRO A N 1
ATOM 2199 C CA . PRO A 1 281 ? 9.18 8.977 0.627 1 89.5 281 PRO A CA 1
ATOM 2200 C C . PRO A 1 281 ? 8.516 8.539 -0.678 1 89.5 281 PRO A C 1
ATOM 2202 O O . PRO A 1 281 ? 7.625 7.691 -0.669 1 89.5 281 PRO A O 1
ATOM 2205 N N . SER A 1 282 ? 8.969 9.094 -1.783 1 89.5 282 SER A N 1
ATOM 2206 C CA . SER A 1 282 ? 8.211 8.852 -3.006 1 89.5 282 SER A CA 1
ATOM 2207 C C . SER A 1 282 ? 9.062 8.156 -4.059 1 89.5 282 SER A C 1
ATOM 2209 O O . SER A 1 282 ? 8.539 7.594 -5.02 1 89.5 282 SER A O 1
ATOM 2211 N N . ILE A 1 283 ? 10.32 8.078 -3.926 1 85.06 283 ILE A N 1
ATOM 2212 C CA . ILE A 1 283 ? 11.195 7.562 -4.977 1 85.06 283 ILE A CA 1
ATOM 2213 C C . ILE A 1 283 ? 10.977 6.062 -5.141 1 85.06 283 ILE A C 1
ATOM 2215 O O . ILE A 1 283 ? 10.617 5.598 -6.227 1 85.06 283 ILE A O 1
ATOM 2219 N N . ILE A 1 284 ? 11.125 5.309 -4.102 1 85.38 284 ILE A N 1
ATOM 2220 C CA . ILE A 1 284 ? 11.039 3.854 -4.145 1 85.38 284 ILE A CA 1
ATOM 2221 C C . ILE A 1 284 ? 9.609 3.434 -4.465 1 85.38 284 ILE A C 1
ATOM 2223 O O . ILE A 1 284 ? 9.383 2.537 -5.281 1 85.38 284 ILE A O 1
ATOM 2227 N N . SER A 1 285 ? 8.625 4.07 -3.875 1 88.56 285 SER A N 1
ATOM 2228 C CA . SER A 1 285 ? 7.23 3.68 -4.055 1 88.56 285 SER A CA 1
ATOM 2229 C C . SER A 1 285 ? 6.746 3.994 -5.465 1 88.56 285 SER A C 1
ATOM 2231 O O . SER A 1 285 ? 5.727 3.467 -5.91 1 88.56 285 SER A O 1
ATOM 2233 N N . SER A 1 286 ? 7.492 4.812 -6.18 1 88.31 286 SER A N 1
ATOM 2234 C CA . SER A 1 286 ? 7.102 5.172 -7.539 1 88.31 286 SER A CA 1
ATOM 2235 C C . SER A 1 286 ? 7.516 4.098 -8.531 1 88.31 286 SER A C 1
ATOM 2237 O O . SER A 1 286 ? 6.859 3.906 -9.562 1 88.31 286 SER A O 1
ATOM 2239 N N . ILE A 1 287 ? 8.586 3.367 -8.219 1 88 287 ILE A N 1
ATOM 2240 C CA . ILE A 1 287 ? 9.102 2.443 -9.219 1 88 287 ILE A CA 1
ATOM 2241 C C . ILE A 1 287 ? 9.148 1.028 -8.648 1 88 287 ILE A C 1
ATOM 2243 O O . ILE A 1 287 ? 9.305 0.055 -9.383 1 88 287 ILE A O 1
ATOM 2247 N N . ASN A 1 288 ? 9.078 0.843 -7.395 1 90.44 288 ASN A N 1
ATOM 2248 C CA . ASN A 1 288 ? 9.039 -0.444 -6.711 1 90.44 288 ASN A CA 1
ATOM 2249 C C . ASN A 1 288 ? 10.172 -1.355 -7.164 1 90.44 288 ASN A C 1
ATOM 2251 O O . ASN A 1 288 ? 9.938 -2.479 -7.613 1 90.44 288 ASN A O 1
ATOM 2255 N N . PRO A 1 289 ? 11.398 -0.994 -6.977 1 88.88 289 PRO A N 1
ATOM 2256 C CA . PRO A 1 289 ? 12.547 -1.795 -7.395 1 88.88 289 PRO A CA 1
ATOM 2257 C C . PRO A 1 289 ? 12.75 -3.033 -6.527 1 88.88 289 PRO A C 1
ATOM 2259 O O . PRO A 1 289 ? 12.242 -3.098 -5.406 1 88.88 289 PRO A O 1
ATOM 2262 N N . PRO A 1 290 ? 13.5 -4.02 -7.07 1 91.69 290 PRO A N 1
ATOM 2263 C CA . PRO A 1 290 ? 13.797 -5.195 -6.25 1 91.69 290 PRO A CA 1
ATOM 2264 C C . PRO A 1 290 ? 14.57 -4.848 -4.98 1 91.69 290 PRO A C 1
ATOM 2266 O O . PRO A 1 290 ? 15.328 -3.871 -4.957 1 91.69 290 PRO A O 1
ATOM 2269 N N . PHE A 1 291 ? 14.312 -5.602 -3.893 1 91.31 291 PHE A N 1
ATOM 2270 C CA . PHE A 1 291 ? 15.039 -5.574 -2.631 1 91.31 291 PHE A CA 1
ATOM 2271 C C . PHE A 1 291 ? 14.57 -4.418 -1.756 1 91.31 291 PHE A C 1
ATOM 2273 O O . PHE A 1 291 ? 15.18 -4.125 -0.725 1 91.31 291 PHE A O 1
ATOM 2280 N N . HIS A 1 292 ? 13.5 -3.691 -2.18 1 92.25 292 HIS A N 1
ATOM 2281 C CA . HIS A 1 292 ? 12.922 -2.596 -1.409 1 92.25 292 HIS A CA 1
ATOM 2282 C C . HIS A 1 292 ? 11.469 -2.881 -1.047 1 92.25 292 HIS A C 1
ATOM 2284 O O . HIS A 1 292 ? 10.641 -1.968 -1.016 1 92.25 292 HIS A O 1
ATOM 2290 N N . ALA A 1 293 ? 11.164 -4.121 -0.801 1 96 293 ALA A N 1
ATOM 2291 C CA . ALA A 1 293 ? 9.789 -4.547 -0.541 1 96 293 ALA A CA 1
ATOM 2292 C C . ALA A 1 293 ? 9.211 -3.82 0.671 1 96 293 ALA A C 1
ATOM 2294 O O . ALA A 1 293 ? 8.078 -3.336 0.63 1 96 293 ALA A O 1
ATOM 2295 N N . PRO A 1 294 ? 9.977 -3.682 1.822 1 95.19 294 PRO A N 1
ATOM 2296 C CA . PRO A 1 294 ? 9.414 -2.996 2.988 1 95.19 294 PRO A CA 1
ATOM 2297 C C . PRO A 1 294 ? 8.984 -1.565 2.68 1 95.19 294 PRO A C 1
ATOM 2299 O O . PRO A 1 294 ? 7.844 -1.188 2.957 1 95.19 294 PRO A O 1
ATOM 2302 N N . GLU A 1 295 ? 9.797 -0.794 2.053 1 93.88 295 GLU A N 1
ATOM 2303 C CA . GLU A 1 295 ? 9.508 0.605 1.764 1 93.88 295 GLU A CA 1
ATOM 2304 C C . GLU A 1 295 ? 8.406 0.732 0.714 1 93.88 295 GLU A C 1
ATOM 2306 O O . GLU A 1 295 ? 7.48 1.533 0.87 1 93.88 295 GLU A O 1
ATOM 2311 N N . ALA A 1 296 ? 8.539 -0.037 -0.341 1 95.06 296 ALA A N 1
ATOM 2312 C CA . ALA A 1 296 ? 7.547 0.004 -1.412 1 95.06 296 ALA A CA 1
ATOM 2313 C C . ALA A 1 296 ? 6.156 -0.323 -0.88 1 95.06 296 ALA A C 1
ATOM 2315 O O . ALA A 1 296 ? 5.184 0.37 -1.196 1 95.06 296 ALA A O 1
ATOM 2316 N N . THR A 1 297 ? 6.051 -1.325 -0.069 1 97.56 297 THR A N 1
ATOM 2317 C CA . THR A 1 297 ? 4.777 -1.804 0.459 1 97.56 297 THR A CA 1
ATOM 2318 C C . THR A 1 297 ? 4.168 -0.778 1.411 1 97.56 297 THR A C 1
ATOM 2320 O O . THR A 1 297 ? 3.012 -0.383 1.248 1 97.56 297 THR A O 1
ATOM 2323 N N . VAL A 1 298 ? 4.934 -0.257 2.359 1 97.19 298 VAL A N 1
ATOM 2324 C CA . VAL A 1 298 ? 4.449 0.661 3.387 1 97.19 298 VAL A CA 1
ATOM 2325 C C . VAL A 1 298 ? 4.074 1.998 2.752 1 97.19 298 VAL A C 1
ATOM 2327 O O . VAL A 1 298 ? 2.998 2.537 3.014 1 97.19 298 VAL A O 1
ATOM 2330 N N . CYS A 1 299 ? 4.902 2.518 1.923 1 95.69 299 CYS A N 1
ATOM 2331 C CA . CYS A 1 299 ? 4.664 3.836 1.345 1 95.69 299 CYS A CA 1
ATOM 2332 C C . CYS A 1 299 ? 3.473 3.807 0.396 1 95.69 299 CYS A C 1
ATOM 2334 O O . CYS A 1 299 ? 2.719 4.777 0.309 1 95.69 299 CYS A O 1
ATOM 2336 N N . SER A 1 300 ? 3.346 2.732 -0.338 1 96.06 300 SER A N 1
ATOM 2337 C CA . SER A 1 300 ? 2.166 2.6 -1.186 1 96.06 300 SER A CA 1
ATOM 2338 C C . SER A 1 300 ? 0.892 2.52 -0.351 1 96.06 300 SER A C 1
ATOM 2340 O O . SER A 1 300 ? -0.129 3.109 -0.709 1 96.06 300 SER A O 1
ATOM 2342 N N . ALA A 1 301 ? 0.934 1.763 0.692 1 97.69 301 ALA A N 1
ATOM 2343 C CA . ALA A 1 301 ? -0.199 1.65 1.607 1 97.69 301 ALA A CA 1
ATOM 2344 C C . ALA A 1 301 ? -0.588 3.016 2.168 1 97.69 301 ALA A C 1
ATOM 2346 O O . ALA A 1 301 ? -1.761 3.396 2.133 1 97.69 301 ALA A O 1
ATOM 2347 N N . LEU A 1 302 ? 0.396 3.721 2.623 1 97.62 302 LEU A N 1
ATOM 2348 C CA . LEU A 1 302 ? 0.149 5.02 3.234 1 97.62 302 LEU A CA 1
ATOM 2349 C C . LEU A 1 302 ? -0.374 6.016 2.205 1 97.62 302 LEU A C 1
ATOM 2351 O O . LEU A 1 302 ? -1.188 6.883 2.529 1 97.62 302 LEU A O 1
ATOM 2355 N N . SER A 1 303 ? 0.132 5.914 1.03 1 96.06 303 SER A N 1
ATOM 2356 C CA . SER A 1 303 ? -0.369 6.777 -0.031 1 96.06 303 SER A CA 1
ATOM 2357 C C . SER A 1 303 ? -1.855 6.547 -0.279 1 96.06 303 SER A C 1
ATOM 2359 O O . SER A 1 303 ? -2.633 7.5 -0.358 1 96.06 303 SER A O 1
ATOM 2361 N N . ALA A 1 304 ? -2.23 5.293 -0.409 1 96.5 304 ALA A N 1
ATOM 2362 C CA . ALA A 1 304 ? -3.639 4.961 -0.613 1 96.5 304 ALA A CA 1
ATOM 2363 C C . ALA A 1 304 ? -4.484 5.398 0.58 1 96.5 304 ALA A C 1
ATOM 2365 O O . ALA A 1 304 ? -5.566 5.961 0.408 1 96.5 304 ALA A O 1
ATOM 2366 N N . PHE A 1 305 ? -3.977 5.137 1.75 1 98 305 PHE A N 1
ATOM 2367 C CA . PHE A 1 305 ? -4.664 5.562 2.965 1 98 305 PHE A CA 1
ATOM 2368 C C . PHE A 1 305 ? -4.891 7.07 2.957 1 98 305 PHE A C 1
ATOM 2370 O O . PHE A 1 305 ? -5.977 7.539 3.305 1 98 305 PHE A O 1
ATOM 2377 N N . THR A 1 306 ? -3.867 7.797 2.602 1 97.88 306 THR A N 1
ATOM 2378 C CA . THR A 1 306 ? -3.939 9.25 2.578 1 97.88 306 THR A CA 1
ATOM 2379 C C . THR A 1 306 ? -4.977 9.727 1.566 1 97.88 306 THR A C 1
ATOM 2381 O O . THR A 1 306 ? -5.688 10.703 1.811 1 97.88 306 THR A O 1
ATOM 2384 N N . GLU A 1 307 ? -5.062 9.078 0.481 1 95.62 307 GLU A N 1
ATOM 2385 C CA . GLU A 1 307 ? -6.066 9.438 -0.52 1 95.62 307 GLU A CA 1
ATOM 2386 C C . GLU A 1 307 ? -7.48 9.242 0.022 1 95.62 307 GLU A C 1
ATOM 2388 O O . GLU A 1 307 ? -8.352 10.086 -0.202 1 95.62 307 GLU A O 1
ATOM 2393 N N . VAL A 1 308 ? -7.691 8.156 0.682 1 95.81 308 VAL A N 1
ATOM 2394 C CA . VAL A 1 308 ? -9.008 7.914 1.272 1 95.81 308 VAL A CA 1
ATOM 2395 C C . VAL A 1 308 ? -9.281 8.953 2.355 1 95.81 308 VAL A C 1
ATOM 2397 O O . VAL A 1 308 ? -10.391 9.5 2.439 1 95.81 308 VAL A O 1
ATOM 2400 N N . LEU A 1 309 ? -8.273 9.188 3.15 1 97.31 309 LEU A N 1
ATOM 2401 C CA . LEU A 1 309 ? -8.391 10.211 4.176 1 97.31 309 LEU A CA 1
ATOM 2402 C C . LEU A 1 309 ? -8.797 11.547 3.561 1 97.31 309 LEU A C 1
ATOM 2404 O O . LEU A 1 309 ? -9.688 12.227 4.074 1 97.31 309 LEU A O 1
ATOM 2408 N N . THR A 1 310 ? -8.172 11.922 2.5 1 95.94 310 THR A N 1
ATOM 2409 C CA . THR A 1 310 ? -8.469 13.156 1.788 1 95.94 310 THR A CA 1
ATOM 2410 C C . THR A 1 310 ? -9.93 13.18 1.335 1 95.94 310 THR A C 1
ATOM 2412 O O . THR A 1 310 ? -10.625 14.18 1.508 1 95.94 310 THR A O 1
ATOM 2415 N N . ALA A 1 311 ? -10.336 12.094 0.795 1 93.12 311 ALA A N 1
ATOM 2416 C CA . ALA A 1 311 ? -11.695 12 0.278 1 93.12 311 ALA A CA 1
ATOM 2417 C C . ALA A 1 311 ? -12.719 12.109 1.405 1 93.12 311 ALA A C 1
ATOM 2419 O O . ALA A 1 311 ? -13.82 12.633 1.205 1 93.12 311 ALA A O 1
ATOM 2420 N N . GLU A 1 312 ? -12.398 11.633 2.572 1 93.88 312 GLU A N 1
ATOM 2421 C CA . GLU A 1 312 ? -13.32 11.672 3.709 1 93.88 312 GLU A CA 1
ATOM 2422 C C . GLU A 1 312 ? -13.352 13.062 4.336 1 93.88 312 GLU A C 1
ATOM 2424 O O . GLU A 1 312 ? -14.398 13.5 4.816 1 93.88 312 GLU A O 1
ATOM 2429 N N . LEU A 1 313 ? -12.219 13.75 4.316 1 95 313 LEU A N 1
ATOM 2430 C CA . LEU A 1 313 ? -12.117 15.008 5.055 1 95 313 LEU A CA 1
ATOM 2431 C C . LEU A 1 313 ? -12.445 16.188 4.152 1 95 313 LEU A C 1
ATOM 2433 O O . LEU A 1 313 ? -12.82 17.266 4.641 1 95 313 LEU A O 1
ATOM 2437 N N . ARG A 1 314 ? -12.328 16.016 2.895 1 92.75 314 ARG A N 1
ATOM 2438 C CA . ARG A 1 314 ? -12.547 17.109 1.949 1 92.75 314 ARG A CA 1
ATOM 2439 C C . ARG A 1 314 ? -13.953 17.688 2.105 1 92.75 314 ARG A C 1
ATOM 2441 O O . ARG A 1 314 ? -14.117 18.906 2.197 1 92.75 314 ARG A O 1
ATOM 2448 N N . PRO A 1 315 ? -14.992 16.844 2.205 1 91.19 315 PRO A N 1
ATOM 2449 C CA . PRO A 1 315 ? -16.344 17.391 2.367 1 91.19 315 PRO A CA 1
ATOM 2450 C C . PRO A 1 315 ? -16.516 18.156 3.674 1 91.19 315 PRO A C 1
ATOM 2452 O O . PRO A 1 315 ? -17.469 18.922 3.82 1 91.19 315 PRO A O 1
ATOM 2455 N N . LEU A 1 316 ? -15.641 17.906 4.629 1 91.5 316 LEU A N 1
ATOM 2456 C CA . LEU A 1 316 ? -15.711 18.578 5.93 1 91.5 316 LEU A CA 1
ATOM 2457 C C . LEU A 1 316 ? -14.914 19.875 5.93 1 91.5 316 LEU A C 1
ATOM 2459 O O . LEU A 1 316 ? -14.844 20.562 6.945 1 91.5 316 LEU A O 1
ATOM 2463 N N . GLY A 1 317 ? -14.258 20.125 4.809 1 91.12 317 GLY A N 1
ATOM 2464 C CA . GLY A 1 317 ? -13.477 21.359 4.695 1 91.12 317 GLY A CA 1
ATOM 2465 C C . GLY A 1 317 ? -12.094 21.234 5.316 1 91.12 317 GLY A C 1
ATOM 2466 O O . GLY A 1 317 ? -11.422 22.25 5.531 1 91.12 317 GLY A O 1
ATOM 2467 N N . VAL A 1 318 ? -11.688 20.109 5.68 1 94.12 318 VAL A N 1
ATOM 2468 C CA . VAL A 1 318 ? -10.359 19.859 6.246 1 94.12 318 VAL A CA 1
ATOM 2469 C C . VAL A 1 318 ? -9.398 19.453 5.137 1 94.12 318 VAL A C 1
ATOM 2471 O O . VAL A 1 318 ? -9.453 18.312 4.648 1 94.12 318 VAL A O 1
ATOM 2474 N N . PRO A 1 319 ? -8.453 20.281 4.781 1 95.44 319 PRO A N 1
ATOM 2475 C CA . PRO A 1 319 ? -7.535 19.938 3.693 1 95.44 319 PRO A CA 1
ATOM 2476 C C . PRO A 1 319 ? -6.477 18.922 4.109 1 95.44 319 PRO A C 1
ATOM 2478 O O . PRO A 1 319 ? -5.941 19 5.219 1 95.44 319 PRO A O 1
ATOM 2481 N N . VAL A 1 320 ? -6.27 17.969 3.268 1 97.25 320 VAL A N 1
ATOM 2482 C CA . VAL A 1 320 ? -5.203 16.984 3.443 1 97.25 320 VAL A CA 1
ATOM 2483 C C . VAL A 1 320 ? -4.203 17.109 2.295 1 97.25 320 VAL A C 1
ATOM 2485 O O . VAL A 1 320 ? -4.59 17.094 1.123 1 97.25 320 VAL A O 1
ATOM 2488 N N . THR A 1 321 ? -2.951 17.281 2.633 1 97.81 321 THR A N 1
ATOM 2489 C CA . THR A 1 321 ? -1.9 17.375 1.625 1 97.81 321 THR A CA 1
ATOM 2490 C C . THR A 1 321 ? -0.908 16.219 1.786 1 97.81 321 THR A C 1
ATOM 2492 O O . THR A 1 321 ? -0.374 16 2.875 1 97.81 321 THR A O 1
ATOM 2495 N N . HIS A 1 322 ? -0.75 15.453 0.771 1 97 322 HIS A N 1
ATOM 2496 C CA . HIS A 1 322 ? 0.258 14.398 0.732 1 97 322 HIS A CA 1
ATOM 2497 C C . HIS A 1 322 ? 1.61 14.945 0.286 1 97 322 HIS A C 1
ATOM 2499 O O . HIS A 1 322 ? 1.779 15.32 -0.875 1 97 322 HIS A O 1
ATOM 2505 N N . MET A 1 323 ? 2.582 15.016 1.191 1 96.62 323 MET A N 1
ATOM 2506 C CA . MET A 1 323 ? 3.938 15.469 0.89 1 96.62 323 MET A CA 1
ATOM 2507 C C . MET A 1 323 ? 4.805 14.305 0.426 1 96.62 323 MET A C 1
ATOM 2509 O O . MET A 1 323 ? 5.215 13.469 1.234 1 96.62 323 MET A O 1
ATOM 2513 N N . GLN A 1 324 ? 5.066 14.211 -0.811 1 94.44 324 GLN A N 1
ATOM 2514 C CA . GLN A 1 324 ? 5.906 13.172 -1.39 1 94.44 324 GLN A CA 1
ATOM 2515 C C . GLN A 1 324 ? 7.367 13.609 -1.449 1 94.44 324 GLN A C 1
ATOM 2517 O O . GLN A 1 324 ? 7.719 14.508 -2.219 1 94.44 324 GLN A O 1
ATOM 2522 N N . LEU A 1 325 ? 8.188 12.914 -0.734 1 91.81 325 LEU A N 1
ATOM 2523 C CA . LEU A 1 325 ? 9.539 13.391 -0.469 1 91.81 325 LEU A CA 1
ATOM 2524 C C . LEU A 1 325 ? 10.547 12.695 -1.368 1 91.81 325 LEU A C 1
ATOM 2526 O O . LEU A 1 325 ? 10.453 11.484 -1.592 1 91.81 325 LEU A O 1
ATOM 2530 N N . GLY A 1 326 ? 11.43 13.43 -1.845 1 88.19 326 GLY A N 1
ATOM 2531 C CA . GLY A 1 326 ? 12.625 12.898 -2.48 1 88.19 326 GLY A CA 1
ATOM 2532 C C . GLY A 1 326 ? 13.805 12.789 -1.533 1 88.19 326 GLY A C 1
ATOM 2533 O O . GLY A 1 326 ? 13.641 12.461 -0.356 1 88.19 326 GLY A O 1
ATOM 2534 N N . THR A 1 327 ? 15.008 12.953 -2.018 1 80.06 327 THR A N 1
ATOM 2535 C CA . THR A 1 327 ? 16.219 12.859 -1.214 1 80.06 327 THR A CA 1
ATOM 2536 C C . THR A 1 327 ? 16.641 14.234 -0.707 1 80.06 327 THR A C 1
ATOM 2538 O O . THR A 1 327 ? 16.547 15.227 -1.429 1 80.06 327 THR A O 1
ATOM 2541 N N . PHE A 1 328 ? 17.062 14.211 0.546 1 78.44 328 PHE A N 1
ATOM 2542 C CA . PHE A 1 328 ? 17.516 15.453 1.162 1 78.44 328 PHE A CA 1
ATOM 2543 C C . PHE A 1 328 ? 18.906 15.289 1.755 1 78.44 328 PHE A C 1
ATOM 2545 O O . PHE A 1 328 ? 19.344 14.172 2.049 1 78.44 328 PHE A O 1
ATOM 2552 N N . ASP A 1 329 ? 19.609 16.328 1.885 1 68.62 329 ASP A N 1
ATOM 2553 C CA . ASP A 1 329 ? 20.906 16.391 2.559 1 68.62 329 ASP A CA 1
ATOM 2554 C C . ASP A 1 329 ? 20.734 16.688 4.047 1 68.62 329 ASP A C 1
ATOM 2556 O O . ASP A 1 329 ? 20.344 17.797 4.43 1 68.62 329 ASP A O 1
ATOM 2560 N N . PHE A 1 330 ? 21 15.578 4.906 1 58.69 330 PHE A N 1
ATOM 2561 C CA . PHE A 1 330 ? 20.828 15.766 6.344 1 58.69 330 PHE A CA 1
ATOM 2562 C C . PHE A 1 330 ? 22.172 15.984 7.027 1 58.69 330 PHE A C 1
ATOM 2564 O O . PHE A 1 330 ? 22.328 15.688 8.211 1 58.69 330 PHE A O 1
ATOM 2571 N N . ALA A 1 331 ? 23.281 16.203 6.324 1 51.16 331 ALA A N 1
ATOM 2572 C CA . ALA A 1 331 ? 24.641 16.359 6.84 1 51.16 331 ALA A CA 1
ATOM 2573 C C . ALA A 1 331 ? 24.641 17.047 8.195 1 51.16 331 ALA A C 1
ATOM 2575 O O . ALA A 1 331 ? 25.438 16.719 9.07 1 51.16 331 ALA A O 1
ATOM 2576 N N . GLY A 1 332 ? 23.875 18 8.5 1 45.56 332 GLY A N 1
ATOM 2577 C CA . GLY A 1 332 ? 23.922 18.688 9.781 1 45.56 332 GLY A CA 1
ATOM 2578 C C . GLY A 1 332 ? 23.156 17.969 10.867 1 45.56 332 GLY A C 1
ATOM 2579 O O . GLY A 1 332 ? 23.25 18.328 12.047 1 45.56 332 GLY A O 1
ATOM 2580 N N . PHE A 1 333 ? 22.422 16.953 10.594 1 48.69 333 PHE A N 1
ATOM 2581 C CA . PHE A 1 333 ? 21.547 16.375 11.594 1 48.69 333 PHE A CA 1
ATOM 2582 C C . PHE A 1 333 ? 21.875 14.898 11.812 1 48.69 333 PHE A C 1
ATOM 2584 O O . PHE A 1 333 ? 21.234 14.227 12.625 1 48.69 333 PHE A O 1
ATOM 2591 N N . THR A 1 334 ? 22.672 14.266 10.922 1 46.5 334 THR A N 1
ATOM 2592 C CA . THR A 1 334 ? 23.047 12.867 11.109 1 46.5 334 THR A CA 1
ATOM 2593 C C . THR A 1 334 ? 24.266 12.758 12.016 1 46.5 334 THR A C 1
ATOM 2595 O O . THR A 1 334 ? 25.172 13.578 11.945 1 46.5 334 THR A O 1
ATOM 2598 N N . PRO A 1 335 ? 24.109 12.211 13.164 1 43.09 335 PRO A N 1
ATOM 2599 C CA . PRO A 1 335 ? 25.359 12.039 13.914 1 43.09 335 PRO A CA 1
ATOM 2600 C C . PRO A 1 335 ? 26.5 11.539 13.039 1 43.09 335 PRO A C 1
ATOM 2602 O O . PRO A 1 335 ? 26.266 10.891 12.023 1 43.09 335 PRO A O 1
ATOM 2605 N N . ALA A 1 336 ? 27.734 12.359 13.094 1 32.53 336 ALA A N 1
ATOM 2606 C CA . ALA A 1 336 ? 28.969 12.062 12.383 1 32.53 336 ALA A CA 1
ATOM 2607 C C . ALA A 1 336 ? 29.219 10.555 12.328 1 32.53 336 ALA A C 1
ATOM 2609 O O . ALA A 1 336 ? 30.078 10.094 11.57 1 32.53 336 ALA A O 1
ATOM 2610 N N . LYS A 1 337 ? 29.188 9.773 13.391 1 32.12 337 LYS A N 1
ATOM 2611 C CA . LYS A 1 337 ? 29.812 8.461 13.273 1 32.12 337 LYS A CA 1
ATOM 2612 C C . LYS A 1 337 ? 29.016 7.555 12.344 1 32.12 337 LYS A C 1
ATOM 2614 O O . LYS A 1 337 ? 27.828 7.316 12.562 1 32.12 337 LYS A O 1
ATOM 2619 N N . PRO A 1 338 ? 29.422 7.27 11.094 1 35.31 338 PRO A N 1
ATOM 2620 C CA . PRO A 1 338 ? 28.875 6.211 10.25 1 35.31 338 PRO A CA 1
ATOM 2621 C C . PRO A 1 338 ? 28.531 4.949 11.031 1 35.31 338 PRO A C 1
ATOM 2623 O O . PRO A 1 338 ? 29.422 4.238 11.484 1 35.31 338 PRO A O 1
ATOM 2626 N N . SER A 1 339 ? 27.812 4.91 12.047 1 30.67 339 SER A N 1
ATOM 2627 C CA . SER A 1 339 ? 27.781 3.578 12.641 1 30.67 339 SER A CA 1
ATOM 2628 C C . SER A 1 339 ? 27.438 2.516 11.602 1 30.67 339 SER A C 1
ATOM 2630 O O . SER A 1 339 ? 26.484 2.664 10.844 1 30.67 339 SER A O 1
ATOM 2632 N N . HIS A 1 340 ? 28.312 1.758 1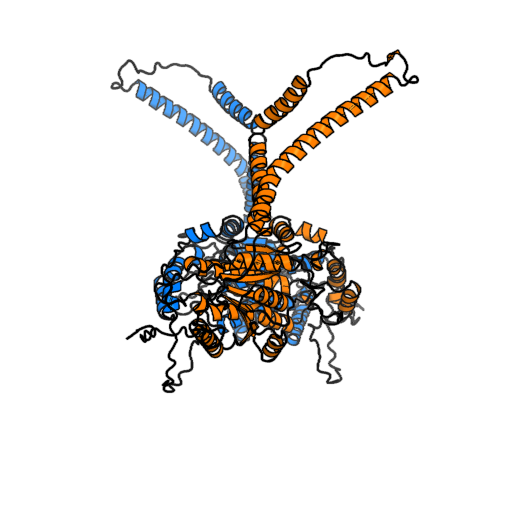1.078 1 32.31 340 HIS A N 1
ATOM 2633 C CA . HIS A 1 340 ? 28.438 0.635 10.156 1 32.31 340 HIS A CA 1
ATOM 2634 C C . HIS A 1 340 ? 27.188 -0.252 10.211 1 32.31 340 HIS A C 1
ATOM 2636 O O . HIS A 1 340 ? 27.031 -1.164 9.398 1 32.31 340 HIS A O 1
ATOM 2642 N N . THR A 1 341 ? 26.688 -0.523 11.422 1 31.61 341 THR A N 1
ATOM 2643 C CA . THR A 1 341 ? 25.953 -1.771 11.602 1 31.61 341 THR A CA 1
ATOM 2644 C C . THR A 1 341 ? 24.609 -1.715 10.891 1 31.61 341 THR A C 1
ATOM 2646 O O . THR A 1 341 ? 24.078 -2.748 10.477 1 31.61 341 THR A O 1
ATOM 2649 N N . SER A 1 342 ? 23.594 -0.762 11.211 1 33.75 342 SER A N 1
ATOM 2650 C CA . SER A 1 342 ? 22.203 -1.208 11.086 1 33.75 342 SER A CA 1
ATOM 2651 C C . SER A 1 342 ? 21.672 -0.949 9.688 1 33.75 342 SER A C 1
ATOM 2653 O O . SER A 1 342 ? 21.703 0.184 9.203 1 33.75 342 SER A O 1
ATOM 2655 N N . ALA A 1 343 ? 21.531 -1.916 8.75 1 36.31 343 ALA A N 1
ATOM 2656 C CA . ALA A 1 343 ? 20.891 -2.096 7.449 1 36.31 343 ALA A CA 1
ATOM 2657 C C . ALA A 1 343 ? 19.641 -1.242 7.336 1 36.31 343 ALA A C 1
ATOM 2659 O O . ALA A 1 343 ? 19.016 -1.193 6.273 1 36.31 343 ALA A O 1
ATOM 2660 N N . TYR A 1 344 ? 19.188 -0.552 8.438 1 35.94 344 TYR A N 1
ATOM 2661 C CA . TYR A 1 344 ? 17.891 0.101 8.453 1 35.94 344 TYR A CA 1
ATOM 2662 C C . TYR A 1 344 ? 17.984 1.514 7.887 1 35.94 344 TYR A C 1
ATOM 2664 O O . TYR A 1 344 ? 16.984 2.076 7.438 1 35.94 344 TYR A O 1
ATOM 2672 N N . GLN A 1 345 ? 19.031 2.383 8.172 1 37.41 345 GLN A N 1
ATOM 2673 C CA . GLN A 1 345 ? 18.922 3.834 8.062 1 37.41 345 GLN A CA 1
ATOM 2674 C C . GLN A 1 345 ? 19.125 4.297 6.625 1 37.41 345 GLN A C 1
ATOM 2676 O O . GLN A 1 345 ? 19.391 5.473 6.379 1 37.41 345 GLN A O 1
ATOM 2681 N N . LYS A 1 346 ? 19.188 3.453 5.656 1 39.03 346 LYS A N 1
ATOM 2682 C CA . LYS A 1 346 ? 19.781 3.822 4.371 1 39.03 346 LYS A CA 1
ATOM 2683 C C . LYS A 1 346 ? 18.797 4.648 3.535 1 39.03 346 LYS A C 1
ATOM 2685 O O . LYS A 1 346 ? 19.156 5.129 2.457 1 39.03 346 LYS A O 1
ATOM 2690 N N . GLY A 1 347 ? 17.609 4.609 3.756 1 38.12 347 GLY A N 1
ATOM 2691 C CA . GLY A 1 347 ? 16.719 5.082 2.703 1 38.12 347 GLY A CA 1
ATOM 2692 C C . GLY A 1 347 ? 16.953 6.535 2.332 1 38.12 347 GLY A C 1
ATOM 2693 O O . GLY A 1 347 ? 17.234 6.848 1.173 1 38.12 347 GLY A O 1
ATOM 2694 N N . LEU A 1 348 ? 16.297 7.484 3.053 1 41.09 348 LEU A N 1
ATOM 2695 C CA . LEU A 1 348 ? 16.406 8.898 2.711 1 41.09 348 LEU A CA 1
ATOM 2696 C C . LEU A 1 348 ? 17.828 9.406 2.939 1 41.09 348 LEU A C 1
ATOM 2698 O O . LEU A 1 348 ? 18.156 10.523 2.547 1 41.09 348 LEU A O 1
ATOM 2702 N N . ILE A 1 349 ? 18.641 8.531 3.66 1 39.84 349 ILE A N 1
ATOM 2703 C CA . ILE A 1 349 ? 20.016 8.875 4.035 1 39.84 349 ILE A CA 1
ATOM 2704 C C . ILE A 1 349 ? 21 8.102 3.156 1 39.84 349 ILE A C 1
ATOM 2706 O O . ILE A 1 349 ? 20.656 7.066 2.584 1 39.84 349 ILE A O 1
ATOM 2710 N N . GLU A 1 350 ? 22.25 8.414 3.125 1 42.66 350 GLU A N 1
ATOM 2711 C CA . GLU A 1 350 ? 23.375 7.945 2.314 1 42.66 350 GLU A CA 1
ATOM 2712 C C . GLU A 1 350 ? 23.516 6.426 2.391 1 42.66 350 GLU A C 1
ATOM 2714 O O . GLU A 1 350 ? 23.391 5.84 3.469 1 42.66 350 GLU A O 1
ATOM 2719 N N . GLY A 1 351 ? 23.141 5.703 1.379 1 42.81 351 GLY A N 1
ATOM 2720 C CA . GLY A 1 351 ? 23.234 4.27 1.146 1 42.81 351 GLY A CA 1
ATOM 2721 C C . GLY A 1 351 ? 24.547 3.68 1.615 1 42.81 351 GLY A C 1
ATOM 2722 O O . GLY A 1 351 ? 25.562 4.387 1.707 1 42.81 351 GLY A O 1
ATOM 2723 N N . PRO A 1 352 ? 24.484 2.572 2.289 1 45.38 352 PRO A N 1
ATOM 2724 C CA . PRO A 1 352 ? 25.75 1.93 2.641 1 45.38 352 PRO A CA 1
ATOM 2725 C C . PRO A 1 352 ? 26.656 1.718 1.431 1 45.38 352 PRO A C 1
ATOM 2727 O O . PRO A 1 352 ? 26.172 1.661 0.296 1 45.38 352 PRO A O 1
ATOM 2730 N N . GLY A 1 353 ? 27.875 1.877 1.599 1 46.09 353 GLY A N 1
ATOM 2731 C CA . GLY A 1 353 ? 28.891 1.6 0.59 1 46.09 353 GLY A CA 1
ATOM 2732 C C . GLY A 1 353 ? 28.875 0.16 0.11 1 46.09 353 GLY A C 1
ATOM 2733 O O . GLY A 1 353 ? 28.281 -0.709 0.758 1 46.09 353 GLY A O 1
ATOM 2734 N N . ILE A 1 354 ? 29.234 -0.126 -1.135 1 47.09 354 ILE A N 1
ATOM 2735 C CA . ILE A 1 354 ? 29.344 -1.382 -1.867 1 47.09 354 ILE A CA 1
ATOM 2736 C C . ILE A 1 354 ? 29.922 -2.461 -0.954 1 47.09 354 ILE A C 1
ATOM 2738 O O . ILE A 1 354 ? 29.453 -3.6 -0.952 1 47.09 354 ILE A O 1
ATOM 2742 N N . ASP A 1 355 ? 30.812 -2.158 -0.062 1 50.59 355 ASP A N 1
ATOM 2743 C CA . ASP A 1 355 ? 31.484 -3.152 0.762 1 50.59 355 ASP A CA 1
ATOM 2744 C C . ASP A 1 355 ? 30.562 -3.693 1.848 1 50.59 355 ASP A C 1
ATOM 2746 O O . ASP A 1 355 ? 30.594 -4.883 2.162 1 50.59 355 ASP A O 1
ATOM 2750 N N . ALA A 1 356 ? 29.672 -2.922 2.33 1 53.12 356 ALA A N 1
ATOM 2751 C CA . ALA A 1 356 ? 28.766 -3.334 3.391 1 53.12 356 ALA A CA 1
ATOM 2752 C C . ALA A 1 356 ? 27.672 -4.258 2.852 1 53.12 356 ALA A C 1
ATOM 2754 O O . ALA A 1 356 ? 27.312 -5.238 3.498 1 53.12 356 ALA A O 1
ATOM 2755 N N . ASP A 1 357 ? 27.328 -4.016 1.644 1 62.34 357 ASP A N 1
ATOM 2756 C CA . ASP A 1 357 ? 26.297 -4.859 1.034 1 62.34 357 ASP A CA 1
ATOM 2757 C C . ASP A 1 357 ? 26.844 -6.246 0.716 1 62.34 357 ASP A C 1
ATOM 2759 O O . ASP A 1 357 ? 26.156 -7.254 0.92 1 62.34 357 ASP A O 1
ATOM 2763 N N . ALA A 1 358 ? 28.078 -6.262 0.299 1 62.31 358 ALA A N 1
ATOM 2764 C CA . ALA A 1 358 ? 28.719 -7.543 0.017 1 62.31 358 ALA A CA 1
ATOM 2765 C C . ALA A 1 358 ? 28.875 -8.367 1.291 1 62.31 358 ALA A C 1
ATOM 2767 O O . ALA A 1 358 ? 28.688 -9.586 1.276 1 62.31 358 ALA A O 1
ATOM 2768 N N . ALA A 1 359 ? 29.172 -7.664 2.318 1 66.69 359 ALA A N 1
ATOM 2769 C CA . ALA A 1 359 ? 29.344 -8.352 3.594 1 66.69 359 ALA A CA 1
ATOM 2770 C C . ALA A 1 359 ? 28.016 -8.906 4.098 1 66.69 359 ALA A C 1
ATOM 2772 O O . ALA A 1 359 ? 27.969 -9.992 4.68 1 66.69 359 ALA A O 1
ATOM 2773 N N . GLU A 1 360 ? 26.984 -8.211 3.789 1 73.75 360 GLU A N 1
ATOM 2774 C CA . GLU A 1 360 ? 25.656 -8.648 4.203 1 73.75 360 GLU A CA 1
ATOM 2775 C C . GLU A 1 360 ? 25.25 -9.938 3.498 1 73.75 360 GLU A C 1
ATOM 2777 O O . GLU A 1 360 ? 24.625 -10.812 4.098 1 73.75 360 GLU A O 1
ATOM 2782 N N . THR A 1 361 ? 25.719 -10.055 2.283 1 76.69 361 THR A N 1
ATOM 2783 C CA . THR A 1 361 ? 25.344 -11.227 1.5 1 76.69 361 THR A CA 1
ATOM 2784 C C . THR A 1 361 ? 25.984 -12.484 2.072 1 76.69 361 THR A C 1
ATOM 2786 O O . THR A 1 361 ? 25.453 -13.586 1.907 1 76.69 361 THR A O 1
ATOM 2789 N N . LEU A 1 362 ? 27.078 -12.336 2.75 1 73.12 362 LEU A N 1
ATOM 2790 C CA . LEU A 1 362 ? 27.797 -13.484 3.291 1 73.12 362 LEU A CA 1
ATOM 2791 C C . LEU A 1 362 ? 27.031 -14.109 4.453 1 73.12 362 LEU A C 1
ATOM 2793 O O . LEU A 1 362 ? 27.266 -15.266 4.805 1 73.12 362 LEU A O 1
ATOM 2797 N N . MET A 1 363 ? 26.094 -13.336 4.941 1 76.12 363 MET A N 1
ATOM 2798 C CA . MET A 1 363 ? 25.312 -13.828 6.07 1 76.12 363 MET A CA 1
ATOM 2799 C C . MET A 1 363 ? 24.078 -14.57 5.59 1 76.12 363 MET A C 1
ATOM 2801 O O . MET A 1 363 ? 23.359 -15.188 6.387 1 76.12 363 MET A O 1
ATOM 2805 N N . TRP A 1 364 ? 23.938 -14.578 4.266 1 83.12 364 TRP A N 1
ATOM 2806 C CA . TRP A 1 364 ? 22.766 -15.242 3.693 1 83.12 364 TRP A CA 1
ATOM 2807 C C . TRP A 1 364 ? 23.047 -16.719 3.457 1 83.12 364 TRP A C 1
ATOM 2809 O O . TRP A 1 364 ? 24.188 -17.125 3.279 1 83.12 364 TRP A O 1
ATOM 2819 N N . PRO A 1 365 ? 21.969 -17.516 3.545 1 80.56 365 PRO A N 1
ATOM 2820 C CA . PRO A 1 365 ? 22.156 -18.891 3.08 1 80.56 365 PRO A CA 1
ATOM 2821 C C . PRO A 1 365 ? 22.672 -18.969 1.646 1 80.56 365 PRO A C 1
ATOM 2823 O O . PRO A 1 365 ? 22.453 -18.047 0.859 1 80.56 365 PRO A O 1
ATOM 2826 N N . GLU A 1 366 ? 23.344 -20 1.313 1 81.38 366 GLU A N 1
ATOM 2827 C CA . GLU A 1 366 ? 24.016 -20.156 0.027 1 81.38 366 GLU A CA 1
ATOM 2828 C C . GLU A 1 366 ? 23.016 -20.031 -1.129 1 81.38 366 GLU A C 1
ATOM 2830 O O . GLU A 1 366 ? 23.312 -19.406 -2.143 1 81.38 366 GLU A O 1
ATOM 2835 N N . ASN A 1 367 ? 21.906 -20.656 -1.006 1 82.12 367 ASN A N 1
ATOM 2836 C CA . ASN A 1 367 ? 20.922 -20.609 -2.078 1 82.12 367 ASN A CA 1
ATOM 2837 C C . ASN A 1 367 ? 20.438 -19.188 -2.35 1 82.12 367 ASN A C 1
ATOM 2839 O O . ASN A 1 367 ? 20.281 -18.797 -3.504 1 82.12 367 ASN A O 1
ATOM 2843 N N . ALA A 1 368 ? 20.234 -18.484 -1.277 1 87 368 ALA A N 1
ATOM 2844 C CA . ALA A 1 368 ? 19.812 -17.094 -1.428 1 87 368 ALA A CA 1
ATOM 2845 C C . ALA A 1 368 ? 20.922 -16.234 -2.023 1 87 368 ALA A C 1
ATOM 2847 O O . ALA A 1 368 ? 20.656 -15.359 -2.848 1 87 368 ALA A O 1
ATOM 2848 N N . ARG A 1 369 ? 22.109 -16.516 -1.573 1 86.81 369 ARG A N 1
ATOM 2849 C CA . ARG A 1 369 ? 23.25 -15.766 -2.104 1 86.81 369 ARG A CA 1
ATOM 2850 C C . ARG A 1 369 ? 23.406 -15.984 -3.605 1 86.81 369 ARG A C 1
ATOM 2852 O O . ARG A 1 369 ? 23.672 -15.039 -4.355 1 86.81 369 ARG A O 1
ATOM 2859 N N . HIS A 1 370 ? 23.219 -17.188 -4.012 1 85.56 370 HIS A N 1
ATOM 2860 C CA . HIS A 1 370 ? 23.328 -17.516 -5.426 1 85.56 370 HIS A CA 1
ATOM 2861 C C . HIS A 1 370 ? 22.203 -16.891 -6.234 1 85.56 370 HIS A C 1
ATOM 2863 O O . HIS A 1 370 ? 22.422 -16.391 -7.336 1 85.56 370 HIS A O 1
ATOM 2869 N N . ALA A 1 371 ? 21.078 -16.891 -5.676 1 87.25 371 ALA A N 1
ATOM 2870 C CA . ALA A 1 371 ? 19.891 -16.438 -6.398 1 87.25 371 ALA A CA 1
ATOM 2871 C C . ALA A 1 371 ? 19.844 -14.914 -6.469 1 87.25 371 ALA A C 1
ATOM 2873 O O . ALA A 1 371 ? 19.5 -14.344 -7.508 1 87.25 371 ALA A O 1
ATOM 2874 N N . TYR A 1 372 ? 20.219 -14.227 -5.32 1 90.31 372 TYR A N 1
ATOM 2875 C CA . TYR A 1 372 ? 19.906 -12.805 -5.23 1 90.31 372 TYR A CA 1
ATOM 2876 C C . TYR A 1 372 ? 21.188 -11.977 -5.098 1 90.31 372 TYR A C 1
ATOM 2878 O O . TYR A 1 372 ? 21.172 -10.766 -5.305 1 90.31 372 TYR A O 1
ATOM 2886 N N . GLY A 1 373 ? 22.281 -12.562 -4.688 1 86.38 373 GLY A N 1
ATOM 2887 C CA . GLY A 1 373 ? 23.484 -11.852 -4.27 1 86.38 373 GLY A CA 1
ATOM 2888 C C . GLY A 1 373 ? 24 -10.891 -5.32 1 86.38 373 GLY A C 1
ATOM 2889 O O . GLY A 1 373 ? 24.25 -9.719 -5.031 1 86.38 373 GLY A O 1
ATOM 2890 N N . ARG A 1 374 ? 24.156 -11.344 -6.512 1 83.88 374 ARG A N 1
ATOM 2891 C CA . ARG A 1 374 ? 24.719 -10.531 -7.582 1 83.88 374 ARG A CA 1
ATOM 2892 C C . ARG A 1 374 ? 23.859 -9.32 -7.875 1 83.88 374 ARG A C 1
ATOM 2894 O O . ARG A 1 374 ? 24.359 -8.195 -7.945 1 83.88 374 ARG A O 1
ATOM 2901 N N . ASN A 1 375 ? 22.609 -9.547 -8.086 1 86.62 375 ASN A N 1
ATOM 2902 C CA . ASN A 1 375 ? 21.703 -8.453 -8.398 1 86.62 375 ASN A CA 1
ATOM 2903 C C . ASN A 1 375 ? 21.547 -7.496 -7.223 1 86.62 375 ASN A C 1
ATOM 2905 O O . ASN A 1 375 ? 21.344 -6.293 -7.414 1 86.62 375 ASN A O 1
ATOM 2909 N N . PHE A 1 376 ? 21.641 -8.008 -6.059 1 88.12 376 PHE A N 1
ATOM 2910 C CA . PHE A 1 376 ? 21.562 -7.164 -4.871 1 88.12 376 PHE A CA 1
ATOM 2911 C C . PHE A 1 376 ? 22.734 -6.188 -4.812 1 88.12 376 PHE A C 1
ATOM 2913 O O . PHE A 1 376 ? 22.531 -4.988 -4.59 1 88.12 376 PHE A O 1
ATOM 2920 N N . VAL A 1 377 ? 23.891 -6.672 -5.008 1 80.31 377 VAL A N 1
ATOM 2921 C CA . VAL A 1 377 ? 25.094 -5.844 -4.957 1 80.31 377 VAL A CA 1
ATOM 2922 C C . VAL A 1 377 ? 25.062 -4.812 -6.082 1 80.31 377 VAL A C 1
ATOM 2924 O O . VAL A 1 377 ? 25.406 -3.646 -5.871 1 80.31 377 VAL A O 1
ATOM 2927 N N . THR A 1 378 ? 24.625 -5.258 -7.207 1 78.44 378 THR A N 1
ATOM 2928 C CA . THR A 1 378 ? 24.547 -4.352 -8.352 1 78.44 378 THR A CA 1
ATOM 2929 C C . THR A 1 378 ? 23.531 -3.24 -8.086 1 78.44 378 THR A C 1
ATOM 2931 O O . THR A 1 378 ? 23.781 -2.076 -8.406 1 78.44 378 THR A O 1
ATOM 2934 N N . GLN A 1 379 ? 22.453 -3.611 -7.539 1 79 379 GLN A N 1
ATOM 2935 C CA . GLN A 1 379 ? 21.391 -2.639 -7.281 1 79 379 GLN A CA 1
ATOM 2936 C C . GLN A 1 379 ? 21.797 -1.659 -6.184 1 79 379 GLN A C 1
ATOM 2938 O O . GLN A 1 379 ? 21.438 -0.484 -6.227 1 79 379 GLN A O 1
ATOM 2943 N N . SER A 1 380 ? 22.438 -2.143 -5.199 1 73.5 380 SER A N 1
ATOM 2944 C CA . SER A 1 380 ? 22.875 -1.285 -4.102 1 73.5 380 SER A CA 1
ATOM 2945 C C . SER A 1 380 ? 23.844 -0.205 -4.594 1 73.5 380 SER A C 1
ATOM 2947 O O . SER A 1 380 ? 23.953 0.856 -3.977 1 73.5 380 SER A O 1
ATOM 2949 N N . THR A 1 381 ? 24.469 -0.497 -5.699 1 64.88 381 THR A N 1
ATOM 2950 C CA . THR A 1 381 ? 25.406 0.455 -6.27 1 64.88 381 THR A CA 1
ATOM 2951 C C . THR A 1 381 ? 24.719 1.374 -7.273 1 64.88 381 THR A C 1
ATOM 2953 O O . THR A 1 381 ? 25.281 2.395 -7.676 1 64.88 381 THR A O 1
ATOM 2956 N N . SER A 1 382 ? 23.547 0.977 -7.527 1 63.38 382 SER A N 1
ATOM 2957 C CA . SER A 1 382 ? 22.828 1.78 -8.516 1 63.38 382 SER A CA 1
ATOM 2958 C C . SER A 1 382 ? 22.312 3.08 -7.902 1 63.38 382 SER A C 1
ATOM 2960 O O . SER A 1 382 ? 22.062 3.146 -6.699 1 63.38 382 SER A O 1
ATOM 2962 N N . ALA A 1 383 ? 22.328 4.164 -8.609 1 53.66 383 ALA A N 1
ATOM 2963 C CA . ALA A 1 383 ? 21.938 5.516 -8.227 1 53.66 383 ALA A CA 1
ATOM 2964 C C . ALA A 1 383 ? 20.531 5.531 -7.637 1 53.66 383 ALA A C 1
ATOM 2966 O O . ALA A 1 383 ? 20.234 6.332 -6.746 1 53.66 383 ALA A O 1
ATOM 2967 N N . ILE A 1 384 ? 19.734 4.688 -8.078 1 56.97 384 ILE A N 1
ATOM 2968 C CA . ILE A 1 384 ? 18.328 4.73 -7.695 1 56.97 384 ILE A CA 1
ATOM 2969 C C . ILE A 1 384 ? 18.172 4.305 -6.234 1 56.97 384 ILE A C 1
ATOM 2971 O O . ILE A 1 384 ? 17.438 4.93 -5.473 1 56.97 384 ILE A O 1
ATOM 2975 N N . SER A 1 385 ? 18.797 3.156 -5.91 1 53.06 385 SER A N 1
ATOM 2976 C CA . SER A 1 385 ? 18.656 2.635 -4.555 1 53.06 385 SER A CA 1
ATOM 2977 C C . SER A 1 385 ? 19.219 3.602 -3.523 1 53.06 385 SER A C 1
ATOM 2979 O O . SER A 1 385 ? 18.781 3.619 -2.371 1 53.06 385 SER A O 1
ATOM 2981 N N . ALA A 1 386 ? 20.188 4.352 -4.027 1 48.16 386 ALA A N 1
ATOM 2982 C CA . ALA A 1 386 ? 20.781 5.293 -3.08 1 48.16 386 ALA A CA 1
ATOM 2983 C C . ALA A 1 386 ? 19.984 6.594 -3.029 1 48.16 386 ALA A C 1
ATOM 2985 O O . ALA A 1 386 ? 20.297 7.5 -2.254 1 48.16 386 ALA A O 1
ATOM 2986 N N . GLY A 1 387 ? 18.703 6.453 -3.613 1 50.03 387 GLY A N 1
ATOM 2987 C CA . GLY A 1 387 ? 17.969 7.707 -3.662 1 50.03 387 GLY A CA 1
ATOM 2988 C C . GLY A 1 387 ? 18.75 8.836 -4.301 1 50.03 387 GLY A C 1
ATOM 2989 O O . GLY A 1 387 ? 18.359 10 -4.223 1 50.03 387 GLY A O 1
ATOM 2990 N N . ARG A 1 388 ? 20.125 8.609 -4.676 1 47.62 388 ARG A N 1
ATOM 2991 C CA . ARG A 1 388 ? 21.031 9.641 -5.164 1 47.62 388 ARG A CA 1
ATOM 2992 C C . ARG A 1 388 ? 21.125 9.617 -6.688 1 47.62 388 ARG A C 1
ATOM 2994 O O . ARG A 1 388 ? 21.141 8.539 -7.293 1 47.62 388 ARG A O 1
ATOM 3001 N N . ILE A 1 389 ? 20.344 10.461 -7.289 1 46.53 389 ILE A N 1
ATOM 3002 C CA . ILE A 1 389 ? 20.781 10.633 -8.672 1 46.53 389 ILE A CA 1
ATOM 3003 C C . ILE A 1 389 ? 22.297 10.812 -8.719 1 46.53 389 ILE A C 1
ATOM 3005 O O . ILE A 1 389 ? 22.844 11.664 -8.016 1 46.53 389 ILE A O 1
ATOM 3009 N N . ARG A 1 390 ? 23 9.836 -9.094 1 50.12 390 ARG A N 1
ATOM 3010 C CA . ARG A 1 390 ? 24.453 9.852 -9.156 1 50.12 390 ARG A CA 1
ATOM 3011 C C . ARG A 1 390 ? 24.984 11.281 -9.234 1 50.12 390 ARG A C 1
ATOM 3013 O O . ARG A 1 390 ? 24.594 12.039 -10.125 1 50.12 390 ARG A O 1
ATOM 3020 N N . GLY A 1 391 ? 25.75 11.594 -8.188 1 51.97 391 GLY A N 1
ATOM 3021 C CA . GLY A 1 391 ? 26.547 12.812 -8.18 1 51.97 391 GLY A CA 1
ATOM 3022 C C . GLY A 1 391 ? 25.797 14.008 -7.605 1 51.97 391 GLY A C 1
ATOM 3023 O O . GLY A 1 391 ? 26.406 15.047 -7.324 1 51.97 391 GLY A O 1
ATOM 3024 N N . LEU A 1 392 ? 24.453 13.82 -7.602 1 56.81 392 LEU A N 1
ATOM 3025 C CA . LEU A 1 392 ? 23.781 15.039 -7.168 1 56.81 392 LEU A CA 1
ATOM 3026 C C . LEU A 1 392 ? 23.531 15.008 -5.664 1 56.81 392 LEU A C 1
ATOM 3028 O O . LEU A 1 392 ? 23.234 13.953 -5.098 1 56.81 392 LEU A O 1
ATOM 3032 N N . LYS A 1 393 ? 23.875 16.031 -5.012 1 63.41 393 LYS A N 1
ATOM 3033 C CA . LYS A 1 393 ? 23.609 16.219 -3.59 1 63.41 393 LYS A CA 1
ATOM 3034 C C . LYS A 1 393 ? 22.109 16.391 -3.32 1 63.41 393 LYS A C 1
ATOM 3036 O O . LYS A 1 393 ? 21.375 16.906 -4.16 1 63.41 393 LYS A O 1
ATOM 3041 N N . GLY A 1 394 ? 21.641 15.75 -2.264 1 74 394 GLY A N 1
ATOM 3042 C CA . GLY A 1 394 ? 20.25 15.898 -1.867 1 74 394 GLY A CA 1
ATOM 3043 C C . GLY A 1 394 ? 19.797 17.344 -1.772 1 74 394 GLY A C 1
ATOM 3044 O O . GLY A 1 394 ? 20.641 18.25 -1.619 1 74 394 GLY A O 1
ATOM 3045 N N . SER A 1 395 ? 18.547 17.594 -1.944 1 79.31 395 SER A N 1
ATOM 3046 C CA . SER A 1 395 ? 17.984 18.938 -1.857 1 79.31 395 SER A CA 1
ATOM 3047 C C . SER A 1 395 ? 18.141 19.516 -0.455 1 79.31 395 SER A C 1
ATOM 3049 O O . SER A 1 395 ? 18.297 18.766 0.514 1 79.31 395 SER A O 1
ATOM 3051 N N . SER A 1 396 ? 18.203 20.75 -0.399 1 83.44 396 SER A N 1
ATOM 3052 C CA . SER A 1 396 ? 18.297 21.453 0.881 1 83.44 396 SER A CA 1
ATOM 3053 C C . SER A 1 396 ? 17.016 21.297 1.683 1 83.44 396 SER A C 1
ATOM 3055 O O . SER A 1 396 ? 15.914 21.297 1.114 1 83.44 396 SER A O 1
ATOM 3057 N N . LEU A 1 397 ? 17.141 21.266 2.988 1 89.19 397 LEU A N 1
ATOM 3058 C CA . LEU A 1 397 ? 16 21.156 3.883 1 89.19 397 LEU A CA 1
ATOM 3059 C C . LEU A 1 397 ? 15.18 22.438 3.871 1 89.19 397 LEU A C 1
ATOM 3061 O O . LEU A 1 397 ? 14 22.422 4.238 1 89.19 397 LEU A O 1
ATOM 3065 N N . ARG A 1 398 ? 15.75 23.5 3.473 1 88.75 398 ARG A N 1
ATOM 3066 C CA . ARG A 1 398 ? 15.055 24.781 3.4 1 88.75 398 ARG A CA 1
ATOM 3067 C C . ARG A 1 398 ? 13.867 24.703 2.439 1 88.75 398 ARG A C 1
ATOM 3069 O O . ARG A 1 398 ? 12.828 25.312 2.684 1 88.75 398 ARG A O 1
ATOM 3076 N N . HIS A 1 399 ? 14.109 23.969 1.391 1 89.12 399 HIS A N 1
ATOM 3077 C CA . HIS A 1 399 ? 13.031 23.812 0.424 1 89.12 399 HIS A CA 1
ATOM 3078 C C . HIS A 1 399 ? 11.852 23.062 1.04 1 89.12 399 HIS A C 1
ATOM 3080 O O . HIS A 1 399 ? 10.695 23.406 0.784 1 89.12 399 HIS A O 1
ATOM 3086 N N . LEU A 1 400 ? 12.148 22.094 1.789 1 92.75 400 LEU A N 1
ATOM 3087 C CA . LEU A 1 400 ? 11.102 21.344 2.477 1 92.75 400 LEU A CA 1
ATOM 3088 C C . LEU A 1 400 ? 10.383 22.234 3.488 1 92.75 400 LEU A C 1
ATOM 3090 O O . LEU A 1 400 ? 9.148 22.25 3.539 1 92.75 400 LEU A O 1
ATOM 3094 N N . HIS A 1 401 ? 11.172 22.969 4.309 1 95.12 401 HIS A N 1
ATOM 3095 C CA . HIS A 1 401 ? 10.602 23.859 5.316 1 95.12 401 HIS A CA 1
ATOM 3096 C C . HIS A 1 401 ? 9.68 24.906 4.684 1 95.12 401 HIS A C 1
ATOM 3098 O O . HIS A 1 401 ? 8.586 25.156 5.188 1 95.12 401 HIS A O 1
ATOM 3104 N N . ASN A 1 402 ? 10.109 25.422 3.588 1 93.88 402 ASN A N 1
ATOM 3105 C CA . ASN A 1 402 ? 9.312 26.422 2.887 1 93.88 402 ASN A CA 1
ATOM 3106 C C . ASN A 1 402 ? 8.016 25.828 2.342 1 93.88 402 ASN A C 1
ATOM 3108 O O . ASN A 1 402 ? 6.957 26.438 2.438 1 93.88 402 ASN A O 1
ATOM 3112 N N . ALA A 1 403 ? 8.148 24.656 1.766 1 94.12 403 ALA A N 1
ATOM 3113 C CA . ALA A 1 403 ? 6.961 24 1.229 1 94.12 403 ALA A CA 1
ATOM 3114 C C . ALA A 1 403 ? 5.941 23.719 2.332 1 94.12 403 ALA A C 1
ATOM 3116 O O . ALA A 1 403 ? 4.742 23.922 2.141 1 94.12 403 ALA A O 1
ATOM 3117 N N . VAL A 1 404 ? 6.43 23.234 3.455 1 97.06 404 VAL A N 1
ATOM 3118 C CA . VAL A 1 404 ? 5.559 22.938 4.586 1 97.06 404 VAL A CA 1
ATOM 3119 C C . VAL A 1 404 ? 4.852 24.203 5.047 1 97.06 404 VAL A C 1
ATOM 3121 O O . VAL A 1 404 ? 3.635 24.203 5.246 1 97.06 404 VAL A O 1
ATOM 3124 N N . PHE A 1 405 ? 5.602 25.297 5.188 1 96.75 405 PHE A N 1
ATOM 3125 C CA . PHE A 1 405 ? 5.016 26.578 5.602 1 96.75 405 PHE A CA 1
ATOM 3126 C C . PHE A 1 405 ? 3.953 27.031 4.605 1 96.75 405 PHE A C 1
ATOM 3128 O O . PHE A 1 405 ? 2.885 27.5 5 1 96.75 405 PHE A O 1
ATOM 3135 N N . ASP A 1 406 ? 4.262 26.891 3.359 1 95.12 406 ASP A N 1
ATOM 3136 C CA . ASP A 1 406 ? 3.35 27.359 2.318 1 95.12 406 ASP A CA 1
ATOM 3137 C C . ASP A 1 406 ? 2.061 26.547 2.309 1 95.12 406 ASP A C 1
ATOM 3139 O O . ASP A 1 406 ? 1.003 27.047 1.92 1 95.12 406 ASP A O 1
ATOM 3143 N N . VAL A 1 407 ? 2.125 25.312 2.709 1 96.06 407 VAL A N 1
ATOM 3144 C CA . VAL A 1 407 ? 0.909 24.516 2.848 1 96.06 407 VAL A CA 1
ATOM 3145 C C . VAL A 1 407 ? 0.126 24.969 4.074 1 96.06 407 VAL A C 1
ATOM 3147 O O . VAL A 1 407 ? -1.096 25.125 4.016 1 96.06 407 VAL A O 1
ATOM 3150 N N . VAL A 1 408 ? 0.792 25.234 5.16 1 96.06 408 VAL A N 1
ATOM 3151 C CA . VAL A 1 408 ? 0.166 25.641 6.418 1 96.06 408 VAL A CA 1
ATOM 3152 C C . VAL A 1 408 ? -0.534 26.984 6.242 1 96.06 408 VAL A C 1
ATOM 3154 O O . VAL A 1 408 ? -1.655 27.172 6.719 1 96.06 408 VAL A O 1
ATOM 3157 N N . ASP A 1 409 ? 0.128 27.906 5.578 1 93 409 ASP A N 1
ATOM 3158 C CA . ASP A 1 409 ? -0.418 29.25 5.449 1 93 409 ASP A CA 1
ATOM 3159 C C . ASP A 1 409 ? -1.483 29.312 4.355 1 93 409 ASP A C 1
ATOM 3161 O O . ASP A 1 409 ? -2.215 30.297 4.246 1 93 409 ASP A O 1
ATOM 3165 N N . GLY A 1 410 ? -1.516 28.344 3.463 1 91.44 410 GLY A N 1
ATOM 3166 C CA . GLY A 1 410 ? -2.582 28.281 2.475 1 91.44 410 GLY A CA 1
ATOM 3167 C C . GLY A 1 410 ? -2.146 28.734 1.096 1 91.44 410 GLY A C 1
ATOM 3168 O O . GLY A 1 410 ? -2.959 28.797 0.172 1 91.44 410 GLY A O 1
ATOM 3169 N N . SER A 1 411 ? -0.908 29.016 0.911 1 90.56 411 SER A N 1
ATOM 3170 C CA . SER A 1 411 ? -0.395 29.391 -0.403 1 90.56 411 SER A CA 1
ATOM 3171 C C . SER A 1 411 ? -0.41 28.203 -1.361 1 90.56 411 SER A C 1
ATOM 3173 O O . SER A 1 411 ? -0.646 28.375 -2.561 1 90.56 411 SER A O 1
ATOM 3175 N N . ILE A 1 412 ? -0.108 27.078 -0.793 1 91 412 ILE A N 1
ATOM 3176 C CA . ILE A 1 412 ? -0.224 25.828 -1.551 1 91 412 ILE A CA 1
ATOM 3177 C C . ILE A 1 412 ? -1.471 25.062 -1.106 1 91 412 ILE A C 1
ATOM 3179 O O . ILE A 1 412 ? -1.611 24.734 0.071 1 91 412 ILE A O 1
ATOM 3183 N N . THR A 1 413 ? -2.352 24.812 -2.025 1 90.44 413 THR A N 1
ATOM 3184 C CA . THR A 1 413 ? -3.598 24.141 -1.691 1 90.44 413 THR A CA 1
ATOM 3185 C C . THR A 1 413 ? -3.717 22.812 -2.449 1 90.44 413 THR A C 1
ATOM 3187 O O . THR A 1 413 ? -4.75 22.156 -2.387 1 90.44 413 THR A O 1
ATOM 3190 N N . SER A 1 414 ? -2.656 22.406 -3.07 1 90 414 SER A N 1
ATOM 3191 C CA . SER A 1 414 ? -2.662 21.156 -3.828 1 90 414 SER A CA 1
ATOM 3192 C C . SER A 1 414 ? -2.777 19.953 -2.904 1 90 414 SER A C 1
ATOM 3194 O O . SER A 1 414 ? -2.268 19.969 -1.782 1 90 414 SER A O 1
ATOM 3196 N N . GLY A 1 415 ? -3.418 18.922 -3.381 1 91.31 415 GLY A N 1
ATOM 3197 C CA . GLY A 1 415 ? -3.564 17.688 -2.617 1 91.31 415 GLY A CA 1
ATOM 3198 C C . GLY A 1 415 ? -2.277 16.891 -2.514 1 91.31 415 GLY A C 1
ATOM 3199 O O . GLY A 1 415 ? -2.117 16.078 -1.602 1 91.31 415 GLY A O 1
ATOM 3200 N N . THR A 1 416 ? -1.429 17.031 -3.457 1 92.75 416 THR A N 1
ATOM 3201 C CA . THR A 1 416 ? -0.143 16.344 -3.465 1 92.75 416 THR A CA 1
ATOM 3202 C C . THR A 1 416 ? 0.988 17.312 -3.795 1 92.75 416 THR A C 1
ATOM 3204 O O . THR A 1 416 ? 0.882 18.094 -4.738 1 92.75 416 THR A O 1
ATOM 3207 N N . VAL A 1 417 ? 2.055 17.312 -2.979 1 94.06 417 VAL A N 1
ATOM 3208 C CA . VAL A 1 417 ? 3.223 18.172 -3.182 1 94.06 417 VAL A CA 1
ATOM 3209 C C . VAL A 1 417 ? 4.484 17.312 -3.219 1 94.06 417 VAL A C 1
ATOM 3211 O O . VAL A 1 417 ? 4.73 16.516 -2.309 1 94.06 417 VAL A O 1
ATOM 3214 N N . ARG A 1 418 ? 5.23 17.391 -4.277 1 91.94 418 ARG A N 1
ATOM 3215 C CA . ARG A 1 418 ? 6.5 16.672 -4.402 1 91.94 418 ARG A CA 1
ATOM 3216 C C . ARG A 1 418 ? 7.672 17.609 -4.102 1 91.94 418 ARG A C 1
ATOM 3218 O O . ARG A 1 418 ? 7.809 18.672 -4.719 1 91.94 418 ARG A O 1
ATOM 3225 N N . VAL A 1 419 ? 8.445 17.234 -3.135 1 90.94 419 VAL A N 1
ATOM 3226 C CA . VAL A 1 419 ? 9.57 18.062 -2.721 1 90.94 419 VAL A CA 1
ATOM 3227 C C . VAL A 1 419 ? 10.812 17.203 -2.537 1 90.94 419 VAL A C 1
ATOM 3229 O O . VAL A 1 419 ? 10.734 16.078 -2.023 1 90.94 419 VAL A O 1
ATOM 3232 N N . GLY A 1 420 ? 11.977 17.703 -2.916 1 87.31 420 GLY A N 1
ATOM 3233 C CA . GLY A 1 420 ? 13.234 16.984 -2.811 1 87.31 420 GLY A CA 1
ATOM 3234 C C . GLY A 1 420 ? 13.734 16.438 -4.141 1 87.31 420 GLY A C 1
ATOM 3235 O O . GLY A 1 420 ? 12.945 16.25 -5.07 1 87.31 420 GLY A O 1
ATOM 3236 N N . LEU A 1 421 ? 14.969 16.078 -4.094 1 78.62 421 LEU A N 1
ATOM 3237 C CA . LEU A 1 421 ? 15.594 15.602 -5.32 1 78.62 421 LEU A CA 1
ATOM 3238 C C . LEU A 1 421 ? 15.008 14.25 -5.738 1 78.62 421 LEU A C 1
ATOM 3240 O O . LEU A 1 421 ? 14.93 13.328 -4.922 1 78.62 421 LEU A O 1
ATOM 3244 N N . GLY A 1 422 ? 14.5 14.203 -7.004 1 80.62 422 GLY A N 1
ATOM 3245 C CA . GLY A 1 422 ? 14.07 12.938 -7.574 1 80.62 422 GLY A CA 1
ATOM 3246 C C . GLY A 1 422 ? 12.594 12.672 -7.379 1 80.62 422 GLY A C 1
ATOM 3247 O O . GLY A 1 422 ? 12.031 11.758 -7.988 1 80.62 422 GLY A O 1
ATOM 3248 N N . ALA A 1 423 ? 11.984 13.422 -6.496 1 81.94 423 ALA A N 1
ATOM 3249 C CA . ALA A 1 423 ? 10.578 13.156 -6.203 1 81.94 423 ALA A CA 1
ATOM 3250 C C . ALA A 1 423 ? 9.719 13.297 -7.457 1 81.94 423 ALA A C 1
ATOM 3252 O O . ALA A 1 423 ? 8.867 12.445 -7.73 1 81.94 423 ALA A O 1
ATOM 3253 N N . GLY A 1 424 ? 9.992 14.289 -8.195 1 81.81 424 GLY A N 1
ATOM 3254 C CA . GLY A 1 424 ? 9.219 14.508 -9.406 1 81.81 424 GLY A CA 1
ATOM 3255 C C . GLY A 1 424 ? 9.602 13.57 -10.539 1 81.81 424 GLY A C 1
ATOM 3256 O O . GLY A 1 424 ? 8.727 12.969 -11.172 1 81.81 424 GLY A O 1
ATOM 3257 N N . VAL A 1 425 ? 10.836 13.359 -10.703 1 78.88 425 VAL A N 1
ATOM 3258 C CA . VAL A 1 425 ? 11.344 12.562 -11.805 1 78.88 425 VAL A CA 1
ATOM 3259 C C . VAL A 1 425 ? 10.883 11.109 -11.648 1 78.88 425 VAL A C 1
ATOM 3261 O O . VAL A 1 425 ? 10.367 10.516 -12.594 1 78.88 425 VAL A O 1
ATOM 3264 N N . TYR A 1 426 ? 11.062 10.641 -10.516 1 81.75 426 TYR A N 1
ATOM 3265 C CA . TYR A 1 426 ? 10.719 9.234 -10.32 1 81.75 426 TYR A CA 1
ATOM 3266 C C . TYR A 1 426 ? 9.211 9.039 -10.281 1 81.75 426 TYR A C 1
ATOM 3268 O O . TYR A 1 426 ? 8.711 7.965 -10.617 1 81.75 426 TYR A O 1
ATOM 3276 N N . GLY A 1 427 ? 8.57 10.07 -9.805 1 82.31 427 GLY A N 1
ATOM 3277 C CA . GLY A 1 427 ? 7.121 10.023 -9.969 1 82.31 427 GLY A CA 1
ATOM 3278 C C . GLY A 1 427 ? 6.688 9.898 -11.414 1 82.31 427 GLY A C 1
ATOM 3279 O O . GLY A 1 427 ? 5.762 9.148 -11.734 1 82.31 427 GLY A O 1
ATOM 3280 N N . PHE A 1 428 ? 7.371 10.531 -12.234 1 80.94 428 PHE A N 1
ATOM 3281 C CA . PHE A 1 428 ? 7.098 10.484 -13.664 1 80.94 428 PHE A CA 1
ATOM 3282 C C . PHE A 1 428 ? 7.496 9.133 -14.25 1 80.94 428 PHE A C 1
ATOM 3284 O O . PHE A 1 428 ? 6.73 8.531 -15.008 1 80.94 428 PHE A O 1
ATOM 3291 N N . VAL A 1 429 ? 8.664 8.703 -13.938 1 81.88 429 VAL A N 1
ATOM 3292 C CA . VAL A 1 429 ? 9.172 7.426 -14.438 1 81.88 429 VAL A CA 1
ATOM 3293 C C . VAL A 1 429 ? 8.227 6.297 -14.023 1 81.88 429 VAL A C 1
ATOM 3295 O O . VAL A 1 429 ? 7.906 5.426 -14.836 1 81.88 429 VAL A O 1
ATOM 3298 N N . GLY A 1 430 ? 7.797 6.328 -12.789 1 82.94 430 GLY A N 1
ATOM 3299 C CA . GLY A 1 430 ? 6.91 5.285 -12.289 1 82.94 430 GLY A CA 1
ATOM 3300 C C . GLY A 1 430 ? 5.574 5.246 -13.008 1 82.94 430 GLY A C 1
ATOM 3301 O O . GLY A 1 430 ? 4.98 4.18 -13.164 1 82.94 430 GLY A O 1
ATOM 3302 N N . ARG A 1 431 ? 5.211 6.336 -13.438 1 80.12 431 ARG A N 1
ATOM 3303 C CA . ARG A 1 431 ? 3.891 6.438 -14.055 1 80.12 431 ARG A CA 1
ATOM 3304 C C . ARG A 1 431 ? 3.953 6.109 -15.539 1 80.12 431 ARG A C 1
ATOM 3306 O O . ARG A 1 431 ? 3.023 5.512 -16.094 1 80.12 431 ARG A O 1
ATOM 3313 N N . TRP A 1 432 ? 5.168 6.328 -16.188 1 79.75 432 TRP A N 1
ATOM 3314 C CA . TRP A 1 432 ? 5.113 6.324 -17.656 1 79.75 432 TRP A CA 1
ATOM 3315 C C . TRP A 1 432 ? 6.129 5.348 -18.234 1 79.75 432 TRP A C 1
ATOM 3317 O O . TRP A 1 432 ? 6.031 4.961 -19.406 1 79.75 432 TRP A O 1
ATOM 3327 N N . VAL A 1 433 ? 7.113 5.004 -17.531 1 81.19 433 VAL A N 1
ATOM 3328 C CA . VAL A 1 433 ? 8.156 4.141 -18.062 1 81.19 433 VAL A CA 1
ATOM 3329 C C . VAL A 1 433 ? 7.84 2.682 -17.75 1 81.19 433 VAL A C 1
ATOM 3331 O O . VAL A 1 433 ? 7.602 2.332 -16.594 1 81.19 433 VAL A O 1
ATOM 3334 N N . PRO A 1 434 ? 7.879 1.879 -18.781 1 81.06 434 PRO A N 1
ATOM 3335 C CA . PRO A 1 434 ? 7.629 0.458 -18.531 1 81.06 434 PRO A CA 1
ATOM 3336 C C . PRO A 1 434 ? 8.625 -0.152 -17.531 1 81.06 434 PRO A C 1
ATOM 3338 O O . PRO A 1 434 ? 9.805 0.209 -17.547 1 81.06 434 PRO A O 1
ATOM 3341 N N . ARG A 1 435 ? 8.203 -1.07 -16.797 1 81.62 435 ARG A N 1
ATOM 3342 C CA . ARG A 1 435 ? 8.969 -1.66 -15.703 1 81.62 435 ARG A CA 1
ATOM 3343 C C . ARG A 1 435 ? 10.195 -2.395 -16.234 1 81.62 435 ARG A C 1
ATOM 3345 O O . ARG A 1 435 ? 11.234 -2.447 -15.562 1 81.62 435 ARG A O 1
ATOM 3352 N N . GLY A 1 436 ? 10.07 -2.982 -17.391 1 80.38 436 GLY A N 1
ATOM 3353 C CA . GLY A 1 436 ? 11.219 -3.66 -17.969 1 80.38 436 GLY A CA 1
ATOM 3354 C C . GLY A 1 436 ? 12.391 -2.732 -18.234 1 80.38 436 GLY A C 1
ATOM 3355 O O . GLY A 1 436 ? 13.547 -3.1 -17.984 1 80.38 436 GLY A O 1
ATOM 3356 N N . ILE A 1 437 ? 12.07 -1.491 -18.641 1 80.25 437 ILE A N 1
ATOM 3357 C CA . ILE A 1 437 ? 13.109 -0.499 -18.906 1 80.25 437 ILE A CA 1
ATOM 3358 C C . ILE A 1 437 ? 13.734 -0.025 -17.609 1 80.25 437 ILE A C 1
ATOM 3360 O O . ILE A 1 437 ? 14.953 0.155 -17.516 1 80.25 437 ILE A O 1
ATOM 3364 N N . VAL A 1 438 ? 12.883 0.11 -16.656 1 82.38 438 VAL A N 1
ATOM 3365 C CA . VAL A 1 438 ? 13.391 0.527 -15.352 1 82.38 438 VAL A CA 1
ATOM 3366 C C . VAL A 1 438 ? 14.336 -0.537 -14.797 1 82.38 438 VAL A C 1
ATOM 3368 O O . VAL A 1 438 ? 15.398 -0.215 -14.273 1 82.38 438 VAL A O 1
ATOM 3371 N N . ALA A 1 439 ? 13.961 -1.771 -14.922 1 80.12 439 ALA A N 1
ATOM 3372 C CA . ALA A 1 439 ? 14.797 -2.869 -14.453 1 80.12 439 ALA A CA 1
ATOM 3373 C C . ALA A 1 439 ? 16.141 -2.893 -15.18 1 80.12 439 ALA A C 1
ATOM 3375 O O . ALA A 1 439 ? 17.188 -3.119 -14.57 1 80.12 439 ALA A O 1
ATOM 3376 N N . PHE A 1 440 ? 16.125 -2.662 -16.422 1 78.69 440 PHE A N 1
ATOM 3377 C CA . PHE A 1 440 ? 17.344 -2.631 -17.219 1 78.69 440 PHE A CA 1
ATOM 3378 C C . PHE A 1 440 ? 18.25 -1.48 -16.797 1 78.69 440 PHE A C 1
ATOM 3380 O O . PHE A 1 440 ? 19.469 -1.648 -16.688 1 78.69 440 PHE A O 1
ATOM 3387 N N . MET A 1 441 ? 17.641 -0.369 -16.594 1 76.88 441 MET A N 1
ATOM 3388 C CA . MET A 1 441 ? 18.391 0.811 -16.172 1 76.88 441 MET A CA 1
ATOM 3389 C C . MET A 1 441 ? 19.062 0.581 -14.82 1 76.88 441 MET A C 1
ATOM 3391 O O . MET A 1 441 ? 20.141 1.126 -14.555 1 76.88 441 MET A O 1
ATOM 3395 N N . MET A 1 442 ? 18.438 -0.267 -14.086 1 79.62 442 MET A N 1
ATOM 3396 C CA . MET A 1 442 ? 18.953 -0.532 -12.75 1 79.62 442 MET A CA 1
ATOM 3397 C C . MET A 1 442 ? 20.031 -1.618 -12.781 1 79.62 442 MET A C 1
ATOM 3399 O O . MET A 1 442 ? 20.609 -1.957 -11.75 1 79.62 442 MET A O 1
ATOM 3403 N N . GLY A 1 443 ? 20.25 -2.207 -13.875 1 75.25 443 GLY A N 1
ATOM 3404 C CA . GLY A 1 443 ? 21.312 -3.178 -14.055 1 75.25 443 GLY A CA 1
ATOM 3405 C C . GLY A 1 443 ? 20.922 -4.578 -13.625 1 75.25 443 GLY A C 1
ATOM 3406 O O . GLY A 1 443 ? 21.781 -5.383 -13.258 1 75.25 443 GLY A O 1
ATOM 3407 N N . ILE A 1 444 ? 19.781 -4.883 -13.555 1 81.69 444 ILE A N 1
ATOM 3408 C CA . ILE A 1 444 ? 19.328 -6.215 -13.172 1 81.69 444 ILE A CA 1
ATOM 3409 C C . ILE A 1 444 ? 19.578 -7.195 -14.312 1 81.69 444 ILE A C 1
ATOM 3411 O O . ILE A 1 444 ? 19.281 -6.902 -15.469 1 81.69 444 ILE A O 1
ATOM 3415 N N . ARG A 1 445 ? 20.219 -8.336 -13.914 1 80.38 445 ARG A N 1
ATOM 3416 C CA . ARG A 1 445 ? 20.578 -9.312 -14.93 1 80.38 445 ARG A CA 1
ATOM 3417 C C . ARG A 1 445 ? 19.953 -10.672 -14.625 1 80.38 445 ARG A C 1
ATOM 3419 O O . ARG A 1 445 ? 19.656 -10.984 -13.469 1 80.38 445 ARG A O 1
ATOM 3426 N N . ARG A 1 446 ? 19.812 -11.383 -15.633 1 85.62 446 ARG A N 1
ATOM 3427 C CA . ARG A 1 446 ? 19.281 -12.734 -15.508 1 85.62 446 ARG A CA 1
ATOM 3428 C C . ARG A 1 446 ? 20.266 -13.656 -14.805 1 85.62 446 ARG A C 1
ATOM 3430 O O . ARG A 1 446 ? 21.484 -13.57 -15.039 1 85.62 446 ARG A O 1
ATOM 3437 N N . VAL A 1 447 ? 19.734 -14.398 -13.883 1 81.44 447 VAL A N 1
ATOM 3438 C CA . VAL A 1 447 ? 20.547 -15.391 -13.188 1 81.44 447 VAL A CA 1
ATOM 3439 C C . VAL A 1 447 ? 20.516 -16.719 -13.938 1 81.44 447 VAL A C 1
ATOM 3441 O O . VAL A 1 447 ? 19.438 -17.188 -14.336 1 81.44 447 VAL A O 1
ATOM 3444 N N . ASP A 1 448 ? 21.547 -17.172 -14.352 1 74.56 448 ASP A N 1
ATOM 3445 C CA . ASP A 1 448 ? 21.641 -18.375 -15.188 1 74.56 448 ASP A CA 1
ATOM 3446 C C . ASP A 1 448 ? 20.953 -19.562 -14.516 1 74.56 448 ASP A C 1
ATOM 3448 O O . ASP A 1 448 ? 19.734 -19.578 -14.352 1 74.56 448 ASP A O 1
ATOM 3452 N N . GLU A 1 449 ? 21.656 -20.406 -13.844 1 74.69 449 GLU A N 1
ATOM 3453 C CA . GLU A 1 449 ? 21.094 -21.656 -13.367 1 74.69 449 GLU A CA 1
ATOM 3454 C C . GLU A 1 449 ? 20.766 -21.594 -11.875 1 74.69 449 GLU A C 1
ATOM 3456 O O . GLU A 1 449 ? 21.594 -21.156 -11.07 1 74.69 449 GLU A O 1
ATOM 3461 N N . LEU A 1 450 ? 19.453 -21.859 -11.656 1 76.88 450 LEU A N 1
ATOM 3462 C CA . LEU A 1 450 ? 19.031 -21.984 -10.266 1 76.88 450 LEU A CA 1
ATOM 3463 C C . LEU A 1 450 ? 19.641 -23.219 -9.617 1 76.88 450 LEU A C 1
ATOM 3465 O O . LEU A 1 450 ? 19.891 -24.219 -10.289 1 76.88 450 LEU A O 1
ATOM 3469 N N . SER A 1 451 ? 19.922 -23.109 -8.367 1 75.81 451 SER A N 1
ATOM 3470 C CA . SER A 1 451 ? 20.484 -24.234 -7.633 1 75.81 451 SER A CA 1
ATOM 3471 C C . SER A 1 451 ? 19.438 -25.328 -7.426 1 75.81 451 SER A C 1
ATOM 3473 O O . SER A 1 451 ? 18.25 -25.047 -7.332 1 75.81 451 SER A O 1
ATOM 3475 N N . ALA A 1 452 ? 19.875 -26.547 -7.465 1 75.69 452 ALA A N 1
ATOM 3476 C CA . ALA A 1 452 ? 18.984 -27.672 -7.199 1 75.69 452 ALA A CA 1
ATOM 3477 C C . ALA A 1 452 ? 18.516 -27.656 -5.75 1 75.69 452 ALA A C 1
ATOM 3479 O O . ALA A 1 452 ? 19.234 -27.219 -4.852 1 75.69 452 ALA A O 1
ATOM 3480 N N . TRP A 1 453 ? 17.297 -28.094 -5.527 1 74.19 453 TRP A N 1
ATOM 3481 C CA . TRP A 1 453 ? 16.75 -28.188 -4.18 1 74.19 453 TRP A CA 1
ATOM 3482 C C . TRP A 1 453 ? 17.562 -29.156 -3.332 1 74.19 453 TRP A C 1
ATOM 3484 O O . TRP A 1 453 ? 17.891 -30.266 -3.777 1 74.19 453 TRP A O 1
ATOM 3494 N N . GLN A 1 454 ? 18.078 -28.672 -2.195 1 67.94 454 GLN A N 1
ATOM 3495 C CA . GLN A 1 454 ? 18.859 -29.516 -1.291 1 67.94 454 GLN A CA 1
ATOM 3496 C C . GLN A 1 454 ? 18.094 -29.781 0.002 1 67.94 454 GLN A C 1
ATOM 3498 O O . GLN A 1 454 ? 17.547 -28.859 0.614 1 67.94 454 GLN A O 1
ATOM 3503 N N . THR A 1 455 ? 17.688 -31.094 0.262 1 60.09 455 THR A N 1
ATOM 3504 C CA . THR A 1 455 ? 17 -31.469 1.497 1 60.09 455 THR A CA 1
ATOM 3505 C C . THR A 1 455 ? 17.906 -31.234 2.703 1 60.09 455 THR A C 1
ATOM 3507 O O . THR A 1 455 ? 19.094 -31.562 2.672 1 60.09 455 THR A O 1
ATOM 3510 N N . SER A 1 456 ? 17.719 -30.328 3.57 1 51.16 456 SER A N 1
ATOM 3511 C CA . SER A 1 456 ? 18.469 -30.172 4.805 1 51.16 456 SER A CA 1
ATOM 3512 C C . SER A 1 456 ? 18.453 -31.438 5.645 1 51.16 456 SER A C 1
ATOM 3514 O O . SER A 1 456 ? 17.375 -31.969 5.945 1 51.16 456 SER A O 1
ATOM 3516 N N . SER A 1 457 ? 19.391 -32.406 5.645 1 37.34 457 SER A N 1
ATOM 3517 C CA . SER A 1 457 ? 19.547 -33.344 6.754 1 37.34 457 SER A CA 1
ATOM 3518 C C . SER A 1 457 ? 19.641 -32.594 8.086 1 37.34 457 SER A C 1
ATOM 3520 O O . SER A 1 457 ? 20.641 -31.922 8.352 1 37.34 457 SER A O 1
ATOM 3522 N N . TYR A 1 458 ? 18.719 -32.062 8.648 1 34.94 458 TYR A N 1
ATOM 3523 C CA . TYR A 1 458 ? 18.734 -31.766 10.07 1 34.94 458 TYR A CA 1
ATOM 3524 C C . TYR A 1 458 ? 19.266 -32.938 10.883 1 34.94 458 TYR A C 1
ATOM 3526 O O . TYR A 1 458 ? 18.547 -33.906 11.141 1 34.94 458 TYR A O 1
ATOM 3534 N N . ASP A 1 459 ? 20.484 -33.438 10.805 1 30.14 459 ASP A N 1
ATOM 3535 C CA . ASP A 1 459 ? 21.016 -34.125 11.969 1 30.14 459 ASP A CA 1
ATOM 3536 C C . ASP A 1 459 ? 20.891 -33.281 13.234 1 30.14 459 ASP A C 1
ATOM 3538 O O . ASP A 1 459 ? 21.172 -32.094 13.219 1 30.14 459 ASP A O 1
ATOM 3542 N N . GLY A 1 460 ? 20.078 -33.688 14.172 1 30.23 460 GLY A N 1
ATOM 3543 C CA . GLY A 1 460 ? 19.812 -33.406 15.57 1 30.23 460 GLY A CA 1
ATOM 3544 C C . GLY A 1 460 ? 21.062 -33.031 16.344 1 30.23 460 GLY A C 1
ATOM 3545 O O . GLY A 1 460 ? 21.031 -32.969 17.578 1 30.23 460 GLY A O 1
ATOM 3546 N N . SER A 1 461 ? 22.25 -33.25 15.844 1 29.47 461 SER A N 1
ATOM 3547 C CA . SER A 1 461 ? 23.203 -33.062 16.922 1 29.47 461 SER A CA 1
ATOM 3548 C C . SER A 1 461 ? 23.375 -31.578 17.266 1 29.47 461 SER A C 1
ATOM 3550 O O . SER A 1 461 ? 24.297 -30.922 16.781 1 29.47 461 SER A O 1
ATOM 3552 N N . ARG A 1 462 ? 22.469 -30.734 17.125 1 27.97 462 ARG A N 1
ATOM 3553 C CA . ARG A 1 462 ? 22.719 -29.484 17.812 1 27.97 462 ARG A CA 1
ATOM 3554 C C . ARG A 1 462 ? 23.062 -29.719 19.281 1 27.97 462 ARG A C 1
ATOM 3556 O O . ARG A 1 462 ? 22.219 -30.219 20.047 1 27.97 462 ARG A O 1
ATOM 3563 N N . GLU A 1 463 ? 24.297 -29.891 19.594 1 27.62 463 GLU A N 1
ATOM 3564 C CA . GLU A 1 463 ? 24.703 -29.422 20.922 1 27.62 463 GLU A CA 1
ATOM 3565 C C . GLU A 1 463 ? 24.156 -28.031 21.203 1 27.62 463 GLU A C 1
ATOM 3567 O O . GLU A 1 463 ? 24.047 -27.203 20.297 1 27.62 463 GLU A O 1
ATOM 3572 N N . GLY A 1 464 ? 23.406 -27.781 22.297 1 27.89 464 GLY A N 1
ATOM 3573 C CA . GLY A 1 464 ? 22.75 -26.766 23.109 1 27.89 464 GLY A CA 1
ATOM 3574 C C . GLY A 1 464 ? 23.516 -25.469 23.172 1 27.89 464 GLY A C 1
ATOM 3575 O O . GLY A 1 464 ? 23.438 -24.734 24.172 1 27.89 464 GLY A O 1
ATOM 3576 N N . SER A 1 465 ? 24.469 -25.078 22.312 1 29.03 465 SER A N 1
ATOM 3577 C CA . SER A 1 465 ? 24.906 -23.812 22.891 1 29.03 465 SER A CA 1
ATOM 3578 C C . SER A 1 465 ? 23.797 -22.766 22.844 1 29.03 465 SER A C 1
ATOM 3580 O O . SER A 1 465 ? 23.109 -22.641 21.828 1 29.03 465 SER A O 1
ATOM 3582 N N . GLU A 1 466 ? 23.219 -22.203 23.953 1 27.22 466 GLU A N 1
ATOM 3583 C CA . GLU A 1 466 ? 22.281 -21.234 24.531 1 27.22 466 GLU A CA 1
ATOM 3584 C C . GLU A 1 466 ? 22.344 -19.891 23.812 1 27.22 466 GLU A C 1
ATOM 3586 O O . GLU A 1 466 ? 21.703 -18.922 24.234 1 27.22 466 GLU A O 1
ATOM 3591 N N . ASN A 1 467 ? 23.359 -19.594 23.031 1 30.95 467 ASN A N 1
ATOM 3592 C CA . ASN A 1 467 ? 23.281 -18.156 22.844 1 30.95 467 ASN A CA 1
ATOM 3593 C C . ASN A 1 467 ? 22.125 -17.75 21.953 1 30.95 467 ASN A C 1
ATOM 3595 O O . ASN A 1 467 ? 21.891 -18.391 20.922 1 30.95 467 ASN A O 1
ATOM 3599 N N . GLY A 1 468 ? 21.016 -17.062 22.375 1 30.39 468 GLY A N 1
ATOM 3600 C CA . GLY A 1 468 ? 19.703 -16.5 22.109 1 30.39 468 GLY A CA 1
ATOM 3601 C C . GLY A 1 468 ? 19.609 -15.797 20.766 1 30.39 468 GLY A C 1
ATOM 3602 O O . GLY A 1 468 ? 18.547 -15.328 20.375 1 30.39 468 GLY A O 1
ATOM 3603 N N . ASP A 1 469 ? 20.641 -15.172 20.25 1 33.41 469 ASP A N 1
ATOM 3604 C CA . ASP A 1 469 ? 20.266 -14.195 19.234 1 33.41 469 ASP A CA 1
ATOM 3605 C C . ASP A 1 469 ? 19.984 -14.891 17.891 1 33.41 469 ASP A C 1
ATOM 3607 O O . ASP A 1 469 ? 20.859 -14.953 17.031 1 33.41 469 ASP A O 1
ATOM 3611 N N . ASN A 1 470 ? 19.438 -16.094 17.797 1 32.91 470 ASN A N 1
ATOM 3612 C CA . ASN A 1 470 ? 19.25 -16.797 16.531 1 32.91 470 ASN A CA 1
ATOM 3613 C C . ASN A 1 470 ? 18.375 -16 15.57 1 32.91 470 ASN A C 1
ATOM 3615 O O . ASN A 1 470 ? 17.188 -15.797 15.828 1 32.91 470 ASN A O 1
ATOM 3619 N N . GLN A 1 471 ? 19.016 -15.086 14.906 1 37.41 471 GLN A N 1
ATOM 3620 C CA . GLN A 1 471 ? 18.328 -14.469 13.773 1 37.41 471 GLN A CA 1
ATOM 3621 C C . GLN A 1 471 ? 17.703 -15.523 12.867 1 37.41 471 GLN A C 1
ATOM 3623 O O . GLN A 1 471 ? 18.422 -16.297 12.219 1 37.41 471 GLN A O 1
ATOM 3628 N N . ASP A 1 472 ? 16.641 -16.125 13.266 1 39.88 472 ASP A N 1
ATOM 3629 C CA . ASP A 1 472 ? 15.852 -17.188 12.656 1 39.88 472 ASP A CA 1
ATOM 3630 C C . ASP A 1 472 ? 15.555 -16.875 11.188 1 39.88 472 ASP A C 1
ATOM 3632 O O . ASP A 1 472 ? 14.656 -16.078 10.883 1 39.88 472 ASP A O 1
ATOM 3636 N N . PHE A 1 473 ? 16.641 -16.891 10.43 1 39.34 473 PHE A N 1
ATOM 3637 C CA . PHE A 1 473 ? 16.406 -16.891 8.992 1 39.34 473 PHE A CA 1
ATOM 3638 C C . PHE A 1 473 ? 15.625 -18.141 8.57 1 39.34 473 PHE A C 1
ATOM 3640 O O . PHE A 1 473 ? 15.68 -19.172 9.242 1 39.34 473 PHE A O 1
ATOM 3647 N N . ILE A 1 474 ? 14.625 -18.016 7.934 1 41.72 474 ILE A N 1
ATOM 3648 C CA . ILE A 1 474 ? 14.086 -19.219 7.301 1 41.72 474 ILE A CA 1
ATOM 3649 C C . ILE A 1 474 ? 15.234 -20.047 6.723 1 41.72 474 ILE A C 1
ATOM 3651 O O . ILE A 1 474 ? 15.984 -19.562 5.871 1 41.72 474 ILE A O 1
ATOM 3655 N N . ALA A 1 475 ? 15.711 -21.016 7.523 1 33.69 475 ALA A N 1
ATOM 3656 C CA . ALA A 1 475 ? 16.812 -21.906 7.156 1 33.69 475 ALA A CA 1
ATOM 3657 C C . ALA A 1 475 ? 16.609 -22.469 5.75 1 33.69 475 ALA A C 1
ATOM 3659 O O . ALA A 1 475 ? 15.586 -23.078 5.461 1 33.69 475 ALA A O 1
ATOM 3660 N N . VAL A 1 476 ? 17.203 -21.828 4.797 1 34.75 476 VAL A N 1
ATOM 3661 C CA . VAL A 1 476 ? 17.344 -22.547 3.537 1 34.75 476 VAL A CA 1
ATOM 3662 C C . VAL A 1 476 ? 18.297 -23.734 3.715 1 34.75 476 VAL A C 1
ATOM 3664 O O . VAL A 1 476 ? 19.359 -23.578 4.32 1 34.75 476 VAL A O 1
ATOM 3667 N N . PRO A 1 477 ? 17.938 -25.016 3.492 1 32.59 477 PRO A N 1
ATOM 3668 C CA . PRO A 1 477 ? 18.797 -26.188 3.732 1 32.59 477 PRO A CA 1
ATOM 3669 C C . PRO A 1 477 ? 20.172 -26.047 3.066 1 32.59 477 PRO A C 1
ATOM 3671 O O . PRO A 1 477 ? 20.281 -25.469 1.985 1 32.59 477 PRO A O 1
ATOM 3674 N N . GLY A 1 478 ? 21.266 -26.109 3.789 1 26.52 478 GLY A N 1
ATOM 3675 C CA . GLY A 1 478 ? 22.656 -26.062 3.404 1 26.52 478 GLY A CA 1
ATOM 3676 C C . GLY A 1 478 ? 23.062 -27.203 2.48 1 26.52 478 GLY A C 1
ATOM 3677 O O . GLY A 1 478 ? 22.344 -28.188 2.361 1 26.52 478 GLY A O 1
ATOM 3678 N N . ASP A 1 479 ? 24.203 -27.141 1.701 1 28.91 479 ASP A N 1
ATOM 3679 C CA . ASP A 1 479 ? 24.875 -27.953 0.699 1 28.91 479 ASP A CA 1
ATOM 3680 C C . ASP A 1 479 ? 25.25 -29.328 1.26 1 28.91 479 ASP A C 1
ATOM 3682 O O . ASP A 1 479 ? 26.25 -29.922 0.848 1 28.91 479 ASP A O 1
ATOM 3686 N N . GLY A 1 480 ? 24.719 -29.969 2.193 1 28.22 480 GLY A N 1
ATOM 3687 C CA . GLY A 1 480 ? 25.438 -31.219 2.271 1 28.22 480 GLY A CA 1
ATOM 3688 C C . GLY A 1 480 ? 25.297 -32.062 1.022 1 28.22 480 GLY A C 1
ATOM 3689 O O . GLY A 1 480 ? 24.312 -31.938 0.284 1 28.22 480 GLY A O 1
ATOM 3690 N N . GLU A 1 481 ? 26.438 -32.75 0.417 1 27.97 481 GLU A N 1
ATOM 3691 C CA . GLU A 1 481 ? 26.797 -33.562 -0.742 1 27.97 481 GLU A CA 1
ATOM 3692 C C . GLU A 1 481 ? 25.828 -34.719 -0.916 1 27.97 481 GLU A C 1
ATOM 3694 O O . GLU A 1 481 ? 26.062 -35.625 -1.729 1 27.97 481 GLU A O 1
ATOM 3699 N N . SER A 1 482 ? 24.906 -35.062 -0.061 1 29.33 482 SER A N 1
ATOM 3700 C CA . SER A 1 482 ? 24.5 -36.406 -0.392 1 29.33 482 SER A CA 1
ATOM 3701 C C . SER A 1 482 ? 23.656 -36.438 -1.66 1 29.33 482 SER A C 1
ATOM 3703 O O . SER A 1 482 ? 22.578 -35.812 -1.715 1 29.33 482 SER A O 1
ATOM 3705 N N . ASN A 1 483 ? 24.312 -36.5 -2.822 1 27.22 483 ASN A N 1
ATOM 3706 C CA . ASN A 1 483 ? 23.766 -36.812 -4.145 1 27.22 483 ASN A CA 1
ATOM 3707 C C . ASN A 1 483 ? 22.781 -37.969 -4.094 1 27.22 483 ASN A C 1
ATOM 3709 O O . ASN A 1 483 ? 23.188 -39.125 -3.857 1 27.22 483 ASN A O 1
ATOM 3713 N N . VAL A 1 484 ? 21.641 -37.719 -3.68 1 29.91 484 VAL A N 1
ATOM 3714 C CA . VAL A 1 484 ? 20.703 -38.844 -3.576 1 29.91 484 VAL A CA 1
ATOM 3715 C C . VAL A 1 484 ? 20.547 -39.531 -4.938 1 29.91 484 VAL A C 1
ATOM 3717 O O . VAL A 1 484 ? 19.875 -40.531 -5.059 1 29.91 484 VAL A O 1
ATOM 3720 N N . TRP A 1 485 ? 20.875 -38.719 -6.047 1 26.25 485 TRP A N 1
ATOM 3721 C CA . TRP A 1 485 ? 20.625 -39.406 -7.312 1 26.25 485 TRP A CA 1
ATOM 3722 C C . TRP A 1 485 ? 21.797 -40.312 -7.691 1 26.25 485 TRP A C 1
ATOM 3724 O O . TRP A 1 485 ? 21.969 -40.625 -8.867 1 26.25 485 TRP A O 1
ATOM 3734 N N . ARG A 1 486 ? 22.938 -40.562 -6.848 1 24.34 486 ARG A N 1
ATOM 3735 C CA . ARG A 1 486 ? 23.922 -41.5 -7.332 1 24.34 486 ARG A CA 1
ATOM 3736 C C . ARG A 1 486 ? 23.328 -42.906 -7.512 1 24.34 486 ARG A C 1
ATOM 3738 O O . ARG A 1 486 ? 22.906 -43.531 -6.535 1 24.34 486 ARG A O 1
ATOM 3745 N N . ARG A 1 487 ? 22.875 -43.219 -8.633 1 22.97 487 ARG A N 1
ATOM 3746 C CA . ARG A 1 487 ? 22.828 -44.625 -9.016 1 22.97 487 ARG A CA 1
ATOM 3747 C C . ARG A 1 487 ? 24.172 -45.312 -8.734 1 22.97 487 ARG A C 1
ATOM 3749 O O . ARG A 1 487 ? 25.234 -44.719 -8.93 1 22.97 487 ARG A O 1
ATOM 3756 N N . SER A 1 488 ? 24.281 -46.406 -7.938 1 19.97 488 SER A N 1
ATOM 3757 C CA . SER A 1 488 ? 25.219 -47.469 -8.289 1 19.97 488 SER A CA 1
ATOM 3758 C C . SER A 1 488 ? 25.141 -47.812 -9.773 1 19.97 488 SER A C 1
ATOM 3760 O O . SER A 1 488 ? 24.062 -47.812 -10.367 1 19.97 488 SER A O 1
ATOM 3762 N N . MET B 1 1 ? -8.68 -44.281 -34.938 1 32.53 1 MET B N 1
ATOM 3763 C CA . MET B 1 1 ? -8.891 -43 -35.594 1 32.53 1 MET B CA 1
ATOM 3764 C C . MET B 1 1 ? -9.961 -43.094 -36.656 1 32.53 1 MET B C 1
ATOM 3766 O O . MET B 1 1 ? -9.68 -43.562 -37.781 1 32.53 1 MET B O 1
ATOM 3770 N N . SER B 1 2 ? -11.281 -43.312 -36.312 1 38.22 2 SER B N 1
ATOM 3771 C CA . SER B 1 2 ? -12.258 -43.938 -37.188 1 38.22 2 SER B CA 1
ATOM 3772 C C . SER B 1 2 ? -12.609 -43.031 -38.375 1 38.22 2 SER B C 1
ATOM 3774 O O . SER B 1 2 ? -12.344 -41.812 -38.312 1 38.22 2 SER B O 1
ATOM 3776 N N . ALA B 1 3 ? -13.008 -43.594 -39.531 1 50.78 3 ALA B N 1
ATOM 3777 C CA . ALA B 1 3 ? -13.43 -43.062 -40.844 1 50.78 3 ALA B CA 1
ATOM 3778 C C . ALA B 1 3 ? -14.367 -41.875 -40.656 1 50.78 3 ALA B C 1
ATOM 3780 O O . ALA B 1 3 ? -14.328 -40.938 -41.469 1 50.78 3 ALA B O 1
ATOM 3781 N N . ASP B 1 4 ? -15.18 -41.906 -39.625 1 43.03 4 ASP B N 1
ATOM 3782 C CA . ASP B 1 4 ? -16.266 -40.938 -39.469 1 43.03 4 ASP B CA 1
ATOM 3783 C C . ASP B 1 4 ? -15.727 -39.562 -39 1 43.03 4 ASP B C 1
ATOM 3785 O O . ASP B 1 4 ? -16.391 -38.562 -39.156 1 43.03 4 ASP B O 1
ATOM 3789 N N . ASP B 1 5 ? -14.547 -39.594 -38.25 1 42.12 5 ASP B N 1
ATOM 3790 C CA . ASP B 1 5 ? -14.008 -38.344 -37.75 1 42.12 5 ASP B CA 1
ATOM 3791 C C . ASP B 1 5 ? -13.461 -37.5 -38.875 1 42.12 5 ASP B C 1
ATOM 3793 O O . ASP B 1 5 ? -13.375 -36.25 -38.781 1 42.12 5 ASP B O 1
ATOM 3797 N N . GLN B 1 6 ? -13.023 -38.188 -40.031 1 43.41 6 GLN B N 1
ATOM 3798 C CA . GLN B 1 6 ? -12.492 -37.438 -41.188 1 43.41 6 GLN B CA 1
ATOM 3799 C C . GLN B 1 6 ? -13.586 -36.625 -41.875 1 43.41 6 GLN B C 1
ATOM 3801 O O . GLN B 1 6 ? -13.344 -35.5 -42.344 1 43.41 6 GLN B O 1
ATOM 3806 N N . GLN B 1 7 ? -14.852 -37.219 -41.938 1 42.41 7 GLN B N 1
ATOM 3807 C CA . GLN B 1 7 ? -15.93 -36.531 -42.656 1 42.41 7 GLN B CA 1
ATOM 3808 C C . GLN B 1 7 ? -16.344 -35.25 -41.969 1 42.41 7 GLN B C 1
ATOM 3810 O O . GLN B 1 7 ? -16.656 -34.25 -42.625 1 42.41 7 GLN B O 1
ATOM 3815 N N . PHE B 1 8 ? -16.359 -35.312 -40.594 1 41.66 8 PHE B N 1
ATOM 3816 C CA . PHE B 1 8 ? -16.781 -34.125 -39.844 1 41.66 8 PHE B CA 1
ATOM 3817 C C . PHE B 1 8 ? -15.773 -33 -40 1 41.66 8 PHE B C 1
ATOM 3819 O O . PHE B 1 8 ? -16.156 -31.844 -40.125 1 41.66 8 PHE B O 1
ATOM 3826 N N . LEU B 1 9 ? -14.406 -33.375 -40 1 42.75 9 LEU B N 1
ATOM 3827 C CA . LEU B 1 9 ? -13.414 -32.312 -40.188 1 42.75 9 LEU B CA 1
ATOM 3828 C C . LEU B 1 9 ? -13.508 -31.688 -41.562 1 42.75 9 LEU B C 1
ATOM 3830 O O . LEU B 1 9 ? -13.273 -30.5 -41.75 1 42.75 9 LEU B O 1
ATOM 3834 N N . ASP B 1 10 ? -13.891 -32.531 -42.594 1 45.19 10 ASP B N 1
ATOM 3835 C CA . ASP B 1 10 ? -14.039 -32 -43.938 1 45.19 10 ASP B CA 1
ATOM 3836 C C . ASP B 1 10 ? -15.188 -31.016 -44.031 1 45.19 10 ASP B C 1
ATOM 3838 O O . ASP B 1 10 ? -15.102 -30 -44.719 1 45.19 10 ASP B O 1
ATOM 3842 N N . VAL B 1 11 ? -16.312 -31.266 -43.25 1 43.69 11 VAL B N 1
ATOM 3843 C CA . VAL B 1 11 ? -17.438 -30.359 -43.281 1 43.69 11 VAL B CA 1
ATOM 3844 C C . VAL B 1 11 ? -17.062 -29.047 -42.594 1 43.69 11 VAL B C 1
ATOM 3846 O O . VAL B 1 11 ? -17.406 -27.969 -43.062 1 43.69 11 VAL B O 1
ATOM 3849 N N . LEU B 1 12 ? -16.266 -29.156 -41.406 1 40.53 12 LEU B N 1
ATOM 3850 C CA . LEU B 1 12 ? -15.922 -27.922 -40.719 1 40.53 12 LEU B CA 1
ATOM 3851 C C . LEU B 1 12 ? -14.961 -27.078 -41.531 1 40.53 12 LEU B C 1
ATOM 3853 O O . LEU B 1 12 ? -15.016 -25.844 -41.469 1 40.53 12 LEU B O 1
ATOM 3857 N N . SER B 1 13 ? -14.062 -27.719 -42.344 1 43.69 13 SER B N 1
ATOM 3858 C CA . SER B 1 13 ? -13.141 -26.953 -43.156 1 43.69 13 SER B CA 1
ATOM 3859 C C . SER B 1 13 ? -13.875 -26.266 -44.312 1 43.69 13 SER B C 1
ATOM 3861 O O . SER B 1 13 ? -13.391 -25.281 -44.875 1 43.69 13 SER B O 1
ATOM 3863 N N . SER B 1 14 ? -14.992 -26.875 -44.781 1 42.25 14 SER B N 1
ATOM 3864 C CA . SER B 1 14 ? -15.719 -26.297 -45.906 1 42.25 14 SER B CA 1
ATOM 3865 C C . SER B 1 14 ? -16.641 -25.172 -45.438 1 42.25 14 SER B C 1
ATOM 3867 O O . SER B 1 14 ? -17.266 -24.5 -46.25 1 42.25 14 SER B O 1
ATOM 3869 N N . LEU B 1 15 ? -16.812 -25.031 -44.094 1 37.78 15 LEU B N 1
ATOM 3870 C CA . LEU B 1 15 ? -17.75 -24.062 -43.562 1 37.78 15 LEU B CA 1
ATOM 3871 C C . LEU B 1 15 ? -17.297 -22.641 -43.875 1 37.78 15 LEU B C 1
ATOM 3873 O O . LEU B 1 15 ? -18.094 -21.781 -44.25 1 37.78 15 LEU B O 1
ATOM 3877 N N . PRO B 1 16 ? -15.938 -22.344 -43.75 1 43.88 16 PRO B N 1
ATOM 3878 C CA . PRO B 1 16 ? -15.602 -20.953 -44.062 1 43.88 16 PRO B CA 1
ATOM 3879 C C . PRO B 1 16 ? -15.914 -20.578 -45.5 1 43.88 16 PRO B C 1
ATOM 3881 O O . PRO B 1 16 ? -16.328 -19.453 -45.781 1 43.88 16 PRO B O 1
ATOM 3884 N N . ASN B 1 17 ? -15.766 -21.562 -46.375 1 44.53 17 ASN B N 1
ATOM 3885 C CA . ASN B 1 17 ? -16.031 -21.234 -47.781 1 44.53 17 ASN B CA 1
ATOM 3886 C C . ASN B 1 17 ? -17.516 -21.016 -48.031 1 44.53 17 ASN B C 1
ATOM 3888 O O . ASN B 1 17 ? -17.891 -20.141 -48.812 1 44.53 17 ASN B O 1
ATOM 3892 N N . HIS B 1 18 ? -18.375 -21.797 -47.375 1 43.59 18 HIS B N 1
ATOM 3893 C CA . HIS B 1 18 ? -19.812 -21.641 -47.594 1 43.59 18 HIS B CA 1
ATOM 3894 C C . HIS B 1 18 ? -20.344 -20.391 -46.938 1 43.59 18 HIS B C 1
ATOM 3896 O O . HIS B 1 18 ? -21.234 -19.734 -47.469 1 43.59 18 HIS B O 1
ATOM 3902 N N . ILE B 1 19 ? -19.797 -20.016 -45.781 1 42.53 19 ILE B N 1
ATOM 3903 C CA . ILE B 1 19 ? -20.234 -18.797 -45.094 1 42.53 19 ILE B CA 1
ATOM 3904 C C . ILE B 1 19 ? -19.812 -17.578 -45.906 1 42.53 19 ILE B C 1
ATOM 3906 O O . ILE B 1 19 ? -20.594 -16.625 -46.062 1 42.53 19 ILE B O 1
ATOM 3910 N N . ARG B 1 20 ? -18.625 -17.609 -46.562 1 45.03 20 ARG B N 1
ATOM 3911 C CA . ARG B 1 20 ? -18.234 -16.516 -47.438 1 45.03 20 ARG B CA 1
ATOM 3912 C C . ARG B 1 20 ? -19.156 -16.438 -48.656 1 45.03 20 ARG B C 1
ATOM 3914 O O . ARG B 1 20 ? -19.547 -15.344 -49.062 1 45.03 20 ARG B O 1
ATOM 3921 N N . ARG B 1 21 ? -19.562 -17.609 -49.125 1 46.28 21 ARG B N 1
ATOM 3922 C CA . ARG B 1 21 ? -20.438 -17.609 -50.281 1 46.28 21 ARG B CA 1
ATOM 3923 C C . ARG B 1 21 ? -21.844 -17.109 -49.938 1 46.28 21 ARG B C 1
ATOM 3925 O O . ARG B 1 21 ? -22.438 -16.328 -50.656 1 46.28 21 ARG B O 1
ATOM 3932 N N . TYR B 1 22 ? -22.281 -17.578 -48.688 1 43.5 22 TYR B N 1
ATOM 3933 C CA . TYR B 1 22 ? -23.609 -17.141 -48.281 1 43.5 22 TYR B CA 1
ATOM 3934 C C . TYR B 1 22 ? -23.625 -15.656 -47.938 1 43.5 22 TYR B C 1
ATOM 3936 O O . TYR B 1 22 ? -24.562 -14.938 -48.25 1 43.5 22 TYR B O 1
ATOM 3944 N N . SER B 1 23 ? -22.516 -15.172 -47.344 1 45.53 23 SER B N 1
ATOM 3945 C CA . SER B 1 23 ? -22.453 -13.75 -47.031 1 45.53 23 SER B CA 1
ATOM 3946 C C . SER B 1 23 ? -22.391 -12.906 -48.281 1 45.53 23 SER B C 1
ATOM 3948 O O . SER B 1 23 ? -23.047 -11.875 -48.406 1 45.53 23 SER B O 1
ATOM 3950 N N . ASP B 1 24 ? -21.656 -13.352 -49.281 1 48.59 24 ASP B N 1
ATOM 3951 C CA . ASP B 1 24 ? -21.609 -12.672 -50.562 1 48.59 24 ASP B CA 1
ATOM 3952 C C . ASP B 1 24 ? -22.969 -12.75 -51.281 1 48.59 24 ASP B C 1
ATOM 3954 O O . ASP B 1 24 ? -23.406 -11.773 -51.875 1 48.59 24 ASP B O 1
ATOM 3958 N N . ASP B 1 25 ? -23.625 -13.891 -51.125 1 47.66 25 ASP B N 1
ATOM 3959 C CA . ASP B 1 25 ? -24.938 -14.07 -51.75 1 47.66 25 ASP B CA 1
ATOM 3960 C C . ASP B 1 25 ? -26 -13.219 -51.062 1 47.66 25 ASP B C 1
ATOM 3962 O O . ASP B 1 25 ? -26.859 -12.625 -51.719 1 47.66 25 ASP B O 1
ATOM 3966 N N . ILE B 1 26 ? -25.938 -13.125 -49.75 1 46.34 26 ILE B N 1
ATOM 3967 C CA . ILE B 1 26 ? -26.891 -12.32 -48.969 1 46.34 26 ILE B CA 1
ATOM 3968 C C . ILE B 1 26 ? -26.656 -10.836 -49.25 1 46.34 26 ILE B C 1
ATOM 3970 O O . ILE B 1 26 ? -27.594 -10.07 -49.469 1 46.34 26 ILE B O 1
ATOM 3974 N N . ALA B 1 27 ? -25.391 -10.43 -49.344 1 48.41 27 ALA B N 1
ATOM 3975 C CA . ALA B 1 27 ? -25.062 -9.039 -49.656 1 48.41 27 ALA B CA 1
ATOM 3976 C C . ALA B 1 27 ? -25.531 -8.672 -51.062 1 48.41 27 ALA B C 1
ATOM 3978 O O . ALA B 1 27 ? -26.094 -7.594 -51.281 1 48.41 27 ALA B O 1
ATOM 3979 N N . ASN B 1 28 ? -25.328 -9.594 -51.938 1 49.59 28 ASN B N 1
ATOM 3980 C CA . ASN B 1 28 ? -25.812 -9.391 -53.312 1 49.59 28 ASN B CA 1
ATOM 3981 C C . ASN B 1 28 ? -27.328 -9.406 -53.375 1 49.59 28 ASN B C 1
ATOM 3983 O O . ASN B 1 28 ? -27.938 -8.641 -54.125 1 49.59 28 ASN B O 1
ATOM 3987 N N . GLN B 1 29 ? -27.953 -10.281 -52.531 1 45.25 29 GLN B N 1
ATOM 3988 C CA . GLN B 1 29 ? -29.406 -10.344 -52.531 1 45.25 29 GLN B CA 1
ATOM 3989 C C . GLN B 1 29 ? -30 -9.117 -51.844 1 45.25 29 GLN B C 1
ATOM 3991 O O . GLN B 1 29 ? -31 -8.57 -52.312 1 45.25 29 GLN B O 1
ATOM 3996 N N . ILE B 1 30 ? -29.359 -8.68 -50.781 1 45.75 30 ILE B N 1
ATOM 3997 C CA . ILE B 1 30 ? -29.812 -7.48 -50.094 1 45.75 30 ILE B CA 1
ATOM 3998 C C . ILE B 1 30 ? -29.641 -6.262 -51 1 45.75 30 ILE B C 1
ATOM 4000 O O . ILE B 1 30 ? -30.547 -5.43 -51.094 1 45.75 30 ILE B O 1
ATOM 4004 N N . ASN B 1 31 ? -28.531 -6.152 -51.688 1 48.66 31 ASN B N 1
ATOM 4005 C CA . ASN B 1 31 ? -28.328 -5.051 -52.625 1 48.66 31 ASN B CA 1
ATOM 4006 C C . ASN B 1 31 ? -29.344 -5.094 -53.781 1 48.66 31 ASN B C 1
ATOM 4008 O O . ASN B 1 31 ? -29.891 -4.059 -54.188 1 48.66 31 ASN B O 1
ATOM 4012 N N . SER B 1 32 ? -29.641 -6.293 -54.188 1 51.22 32 SER B N 1
ATOM 4013 C CA . SER B 1 32 ? -30.609 -6.441 -55.281 1 51.22 32 SER B CA 1
ATOM 4014 C C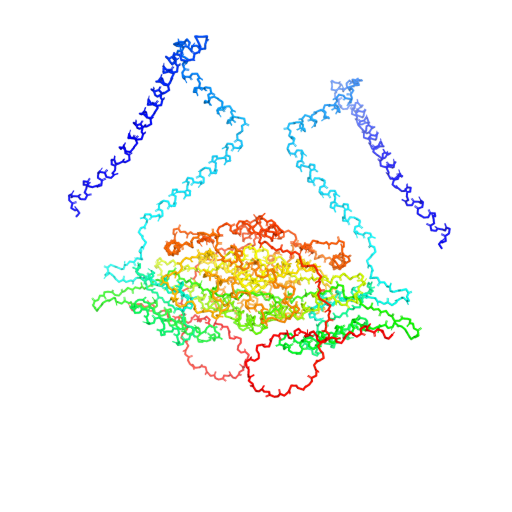 . SER B 1 32 ? -32.031 -6.129 -54.781 1 51.22 32 SER B C 1
ATOM 4016 O O . SER B 1 32 ? -32.812 -5.484 -55.5 1 51.22 32 SER B O 1
ATOM 4018 N N . GLN B 1 33 ? -32.344 -6.527 -53.562 1 45.88 33 GLN B N 1
ATOM 4019 C CA . GLN B 1 33 ? -33.656 -6.289 -53 1 45.88 33 GLN B CA 1
ATOM 4020 C C . GLN B 1 33 ? -33.844 -4.82 -52.656 1 45.88 33 GLN B C 1
ATOM 4022 O O . GLN B 1 33 ? -34.938 -4.254 -52.875 1 45.88 33 GLN B O 1
ATOM 4027 N N . VAL B 1 34 ? -32.844 -4.207 -52.125 1 51.91 34 VAL B N 1
ATOM 4028 C CA . VAL B 1 34 ? -32.906 -2.777 -51.844 1 51.91 34 VAL B CA 1
ATOM 4029 C C . VAL B 1 34 ? -33.031 -1.993 -53.156 1 51.91 34 VAL B C 1
ATOM 4031 O O . VAL B 1 34 ? -33.812 -1.046 -53.219 1 51.91 34 VAL B O 1
ATOM 4034 N N . ASP B 1 35 ? -32.344 -2.43 -54.125 1 53.56 35 ASP B N 1
ATOM 4035 C CA . ASP B 1 35 ? -32.469 -1.815 -55.438 1 53.56 35 ASP B CA 1
ATOM 4036 C C . ASP B 1 35 ? -33.844 -2.047 -56.031 1 53.56 35 ASP B C 1
ATOM 4038 O O . ASP B 1 35 ? -34.438 -1.136 -56.594 1 53.56 35 ASP B O 1
ATOM 4042 N N . LYS B 1 36 ? -34.406 -3.248 -55.844 1 54.19 36 LYS B N 1
ATOM 4043 C CA . LYS B 1 36 ? -35.75 -3.553 -56.312 1 54.19 36 LYS B CA 1
ATOM 4044 C C . LYS B 1 36 ? -36.781 -2.799 -55.5 1 54.19 36 LYS B C 1
ATOM 4046 O O . LYS B 1 36 ? -37.75 -2.285 -56.062 1 54.19 36 LYS B O 1
ATOM 4051 N N . ALA B 1 37 ? -36.594 -2.76 -54.156 1 52.03 37 ALA B N 1
ATOM 4052 C CA . ALA B 1 37 ? -37.531 -2.016 -53.312 1 52.03 37 ALA B CA 1
ATOM 4053 C C . ALA B 1 37 ? -37.5 -0.526 -53.656 1 52.03 37 ALA B C 1
ATOM 4055 O O . ALA B 1 37 ? -38.531 0.125 -53.688 1 52.03 37 ALA B O 1
ATOM 4056 N N . ALA B 1 38 ? -36.312 -0.008 -53.938 1 55 38 ALA B N 1
ATOM 4057 C CA . ALA B 1 38 ? -36.156 1.383 -54.375 1 55 38 ALA B CA 1
ATOM 4058 C C . ALA B 1 38 ? -36.844 1.604 -55.719 1 55 38 ALA B C 1
ATOM 4060 O O . ALA B 1 38 ? -37.469 2.646 -55.938 1 55 38 ALA B O 1
ATOM 4061 N N . GLU B 1 39 ? -36.719 0.591 -56.531 1 55.69 39 GLU B N 1
ATOM 4062 C CA . GLU B 1 39 ? -37.375 0.641 -57.844 1 55.69 39 GLU B CA 1
ATOM 4063 C C . GLU B 1 39 ? -38.906 0.593 -57.688 1 55.69 39 GLU B C 1
ATOM 4065 O O . GLU B 1 39 ? -39.625 1.322 -58.375 1 55.69 39 GLU B O 1
ATOM 4070 N N . VAL B 1 40 ? -39.406 -0.274 -56.844 1 54.19 40 VAL B N 1
ATOM 4071 C CA . VAL B 1 40 ? -40.844 -0.407 -56.594 1 54.19 40 VAL B CA 1
ATOM 4072 C C . VAL B 1 40 ? -41.406 0.874 -55.969 1 54.19 40 VAL B C 1
ATOM 4074 O O . VAL B 1 40 ? -42.469 1.354 -56.344 1 54.19 40 VAL B O 1
ATOM 4077 N N . VAL B 1 41 ? -40.656 1.398 -55.031 1 54.59 41 VAL B N 1
ATOM 4078 C CA . VAL B 1 41 ? -41.062 2.648 -54.406 1 54.59 41 VAL B CA 1
ATOM 4079 C C . VAL B 1 41 ? -41.094 3.768 -55.438 1 54.59 41 VAL B C 1
ATOM 4081 O O . VAL B 1 41 ? -42.031 4.559 -55.5 1 54.59 41 VAL B O 1
ATOM 4084 N N . ARG B 1 42 ? -40.031 3.801 -56.25 1 55.03 42 ARG B N 1
ATOM 4085 C CA . ARG B 1 42 ? -39.969 4.785 -57.344 1 55.03 42 ARG B CA 1
ATOM 4086 C C . ARG B 1 42 ? -41.094 4.59 -58.312 1 55.03 42 ARG B C 1
ATOM 4088 O O . ARG B 1 42 ? -41.75 5.559 -58.75 1 55.03 42 ARG B O 1
ATOM 4095 N N . ASP B 1 43 ? -41.281 3.34 -58.688 1 54.56 43 ASP B N 1
ATOM 4096 C CA . ASP B 1 43 ? -42.375 3.027 -59.594 1 54.56 43 ASP B CA 1
ATOM 4097 C C . ASP B 1 43 ? -43.719 3.35 -59 1 54.56 43 ASP B C 1
ATOM 4099 O O . ASP B 1 43 ? -44.625 3.865 -59.656 1 54.56 43 ASP B O 1
ATOM 4103 N N . THR B 1 44 ? -43.906 2.977 -57.688 1 50.91 44 THR B N 1
ATOM 4104 C CA . THR B 1 44 ? -45.188 3.254 -57 1 50.91 44 THR B CA 1
ATOM 4105 C C . THR B 1 44 ? -45.375 4.758 -56.844 1 50.91 44 THR B C 1
ATOM 4107 O O . THR B 1 44 ? -46.5 5.258 -57.031 1 50.91 44 THR B O 1
ATOM 4110 N N . LEU B 1 45 ? -44.25 5.348 -56.5 1 50.44 45 LEU B N 1
ATOM 4111 C CA . LEU B 1 45 ? -44.375 6.793 -56.375 1 50.44 45 LEU B CA 1
ATOM 4112 C C . LEU B 1 45 ? -44.625 7.453 -57.719 1 50.44 45 LEU B C 1
ATOM 4114 O O . LEU B 1 45 ? -45.312 8.461 -57.812 1 50.44 45 LEU B O 1
ATOM 4118 N N . SER B 1 46 ? -43.969 6.891 -58.719 1 52.59 46 SER B N 1
ATOM 4119 C CA . SER B 1 46 ? -44.219 7.406 -60.062 1 52.59 46 SER B CA 1
ATOM 4120 C C . SER B 1 46 ? -45.656 7.129 -60.5 1 52.59 46 SER B C 1
ATOM 4122 O O . SER B 1 46 ? -46.219 7.871 -61.312 1 52.59 46 SER B O 1
ATOM 4124 N N . SER B 1 47 ? -46.188 5.98 -60.031 1 48.59 47 SER B N 1
ATOM 4125 C CA . SER B 1 47 ? -47.531 5.637 -60.438 1 48.59 47 SER B CA 1
ATOM 4126 C C . SER B 1 47 ? -48.562 6.238 -59.469 1 48.59 47 SER B C 1
ATOM 4128 O O . SER B 1 47 ? -49.781 6.035 -59.656 1 48.59 47 SER B O 1
ATOM 4130 N N . ALA B 1 48 ? -48.125 6.652 -58.281 1 41.38 48 ALA B N 1
ATOM 4131 C CA . ALA B 1 48 ? -49.156 7.18 -57.375 1 41.38 48 ALA B CA 1
ATOM 4132 C C . ALA B 1 48 ? -49.812 8.438 -57.969 1 41.38 48 ALA B C 1
ATOM 4134 O O . ALA B 1 48 ? -49.094 9.32 -58.469 1 41.38 48 ALA B O 1
ATOM 4135 N N . GLN B 1 49 ? -51.031 8.281 -58.375 1 46.38 49 GLN B N 1
ATOM 4136 C CA . GLN B 1 49 ? -51.938 9.219 -59.062 1 46.38 49 GLN B CA 1
ATOM 4137 C C . GLN B 1 49 ? -51.969 10.555 -58.344 1 46.38 49 GLN B C 1
ATOM 4139 O O . GLN B 1 49 ? -52.5 11.539 -58.844 1 46.38 49 GLN B O 1
ATOM 4144 N N . TRP B 1 50 ? -51.906 10.586 -56.938 1 47.16 50 TRP B N 1
ATOM 4145 C CA . TRP B 1 50 ? -52.156 11.836 -56.219 1 47.16 50 TRP B CA 1
ATOM 4146 C C . TRP B 1 50 ? -50.969 12.781 -56.406 1 47.16 50 TRP B C 1
ATOM 4148 O O . TRP B 1 50 ? -50.969 13.914 -55.906 1 47.16 50 TRP B O 1
ATOM 4158 N N . ILE B 1 51 ? -49.812 12.32 -56.844 1 43.97 51 ILE B N 1
ATOM 4159 C CA . ILE B 1 51 ? -48.688 13.227 -57 1 43.97 51 ILE B CA 1
ATOM 4160 C C . ILE B 1 51 ? -48.812 13.953 -58.344 1 43.97 51 ILE B C 1
ATOM 4162 O O . ILE B 1 51 ? -49 13.328 -59.375 1 43.97 51 ILE B O 1
ATOM 4166 N N . PRO B 1 52 ? -49.094 15.352 -58.281 1 47.09 52 PRO B N 1
ATOM 4167 C CA . PRO B 1 52 ? -49.281 16.172 -59.469 1 47.09 52 PRO B CA 1
ATOM 4168 C C . PRO B 1 52 ? -48.219 15.898 -60.531 1 47.09 52 PRO B C 1
ATOM 4170 O O . PRO B 1 52 ? -47.125 15.43 -60.188 1 47.09 52 PRO B O 1
ATOM 4173 N N . ASP B 1 53 ? -48.656 15.75 -61.906 1 47.47 53 ASP B N 1
ATOM 4174 C CA . ASP B 1 53 ? -47.875 15.422 -63.094 1 47.47 53 ASP B CA 1
ATOM 4175 C C . ASP B 1 53 ? -46.531 16.125 -63.094 1 47.47 53 ASP B C 1
ATOM 4177 O O . ASP B 1 53 ? -45.594 15.672 -63.75 1 47.47 53 ASP B O 1
ATOM 4181 N N . SER B 1 54 ? -46.5 17.391 -62.656 1 45.69 54 SER B N 1
ATOM 4182 C CA . SER B 1 54 ? -45.281 18.188 -62.781 1 45.69 54 SER B CA 1
ATOM 4183 C C . SER B 1 54 ? -44.125 17.531 -62.062 1 45.69 54 SER B C 1
ATOM 4185 O O . SER B 1 54 ? -42.938 17.875 -62.312 1 45.69 54 SER B O 1
ATOM 4187 N N . VAL B 1 55 ? -44.438 16.984 -60.969 1 44.09 55 VAL B N 1
ATOM 4188 C CA . VAL B 1 55 ? -43.312 16.438 -60.188 1 44.09 55 VAL B CA 1
ATOM 4189 C C . VAL B 1 55 ? -43.062 14.984 -60.594 1 44.09 55 VAL B C 1
ATOM 4191 O O . VAL B 1 55 ? -42.375 14.25 -59.875 1 44.09 55 VAL B O 1
ATOM 4194 N N . ARG B 1 56 ? -43.781 14.516 -61.594 1 42.91 56 ARG B N 1
ATOM 4195 C CA . ARG B 1 56 ? -43.562 13.148 -62.031 1 42.91 56 ARG B CA 1
ATOM 4196 C C . ARG B 1 56 ? -42.094 12.922 -62.406 1 42.91 56 ARG B C 1
ATOM 4198 O O . ARG B 1 56 ? -41.5 13.68 -63.188 1 42.91 56 ARG B O 1
ATOM 4205 N N . PRO B 1 57 ? -41.469 12.273 -61.5 1 41.06 57 PRO B N 1
ATOM 4206 C CA . PRO B 1 57 ? -40.031 12.07 -61.844 1 41.06 57 PRO B CA 1
ATOM 4207 C C . PRO B 1 57 ? -39.844 11.422 -63.219 1 41.06 57 PRO B C 1
ATOM 4209 O O . PRO B 1 57 ? -40.625 10.539 -63.594 1 41.06 57 PRO B O 1
ATOM 4212 N N . THR B 1 58 ? -39.688 12.195 -64.312 1 42.84 58 THR B N 1
ATOM 4213 C CA . THR B 1 58 ? -39.25 11.656 -65.562 1 42.84 58 THR B CA 1
ATOM 4214 C C . THR B 1 58 ? -38.25 10.531 -65.375 1 42.84 58 THR B C 1
ATOM 4216 O O . THR B 1 58 ? -37.375 10.625 -64.5 1 42.84 58 THR B O 1
ATOM 4219 N N . PRO B 1 59 ? -38.688 9.266 -65.812 1 38.91 59 PRO B N 1
ATOM 4220 C CA . PRO B 1 59 ? -37.719 8.172 -65.688 1 38.91 59 PRO B CA 1
ATOM 4221 C C . PRO B 1 59 ? -36.312 8.555 -66.188 1 38.91 59 PRO B C 1
ATOM 4223 O O . PRO B 1 59 ? -36.156 8.828 -67.375 1 38.91 59 PRO B O 1
ATOM 4226 N N . VAL B 1 60 ? -35.781 9.656 -65.75 1 35.91 60 VAL B N 1
ATOM 4227 C CA . VAL B 1 60 ? -34.438 9.875 -66.25 1 35.91 60 VAL B CA 1
ATOM 4228 C C . VAL B 1 60 ? -33.594 8.602 -66.125 1 35.91 60 VAL B C 1
ATOM 4230 O O . VAL B 1 60 ? -33.531 8.023 -65.062 1 35.91 60 VAL B O 1
ATOM 4233 N N . SER B 1 61 ? -33.688 7.699 -67.188 1 36 61 SER B N 1
ATOM 4234 C CA . SER B 1 61 ? -32.75 6.609 -67.438 1 36 61 SER B CA 1
ATOM 4235 C C . SER B 1 61 ? -31.328 7.031 -67 1 36 61 SER B C 1
ATOM 4237 O O . SER B 1 61 ? -30.359 6.492 -67.562 1 36 61 SER B O 1
ATOM 4239 N N . ARG B 1 62 ? -31.219 8.273 -66.5 1 33 62 ARG B N 1
ATOM 4240 C CA . ARG B 1 62 ? -29.781 8.539 -66.438 1 33 62 ARG B CA 1
ATOM 4241 C C . ARG B 1 62 ? -29.078 7.488 -65.562 1 33 62 ARG B C 1
ATOM 4243 O O . ARG B 1 62 ? -29.438 7.273 -64.438 1 33 62 ARG B O 1
ATOM 4250 N N . SER B 1 63 ? -28.547 6.406 -66.25 1 34.06 63 SER B N 1
ATOM 4251 C CA . SER B 1 63 ? -27.438 5.621 -65.75 1 34.06 63 SER B CA 1
ATOM 4252 C C . SER B 1 63 ? -26.406 6.508 -65.062 1 34.06 63 SER B C 1
ATOM 4254 O O . SER B 1 63 ? -25.594 7.164 -65.688 1 34.06 63 SER B O 1
ATOM 4256 N N . VAL B 1 64 ? -26.828 7.414 -64.25 1 36.03 64 VAL B N 1
ATOM 4257 C CA . VAL B 1 64 ? -25.734 8.008 -63.5 1 36.03 64 VAL B CA 1
ATOM 4258 C C . VAL B 1 64 ? -24.844 6.902 -62.938 1 36.03 64 VAL B C 1
ATOM 4260 O O . VAL B 1 64 ? -25.312 6.039 -62.188 1 36.03 64 VAL B O 1
ATOM 4263 N N . PRO B 1 65 ? -23.828 6.492 -63.844 1 33.88 65 PRO B N 1
ATOM 4264 C CA . PRO B 1 65 ? -22.922 5.406 -63.438 1 33.88 65 PRO B CA 1
ATOM 4265 C C . PRO B 1 65 ? -22.562 5.449 -61.969 1 33.88 65 PRO B C 1
ATOM 4267 O O . PRO B 1 65 ? -22.203 6.504 -61.438 1 33.88 65 PRO B O 1
ATOM 4270 N N . ILE B 1 66 ? -23.281 4.68 -61.125 1 39.81 66 ILE B N 1
ATOM 4271 C CA . ILE B 1 66 ? -22.953 4.324 -59.75 1 39.81 66 ILE B CA 1
ATOM 4272 C C . ILE B 1 66 ? -21.438 4.348 -59.594 1 39.81 66 ILE B C 1
ATOM 4274 O O . ILE B 1 66 ? -20.938 4.457 -58.469 1 39.81 66 ILE B O 1
ATOM 4278 N N . GLU B 1 67 ? -20.734 4.195 -60.812 1 40 67 GLU B N 1
ATOM 4279 C CA . GLU B 1 67 ? -19.281 4.203 -60.719 1 40 67 GLU B CA 1
ATOM 4280 C C . GLU B 1 67 ? -18.766 5.547 -60.219 1 40 67 GLU B C 1
ATOM 4282 O O . GLU B 1 67 ? -17.766 5.605 -59.5 1 40 67 GLU B O 1
ATOM 4287 N N . ILE B 1 68 ? -19.438 6.605 -60.625 1 44 68 ILE B N 1
ATOM 4288 C CA . ILE B 1 68 ? -18.875 7.902 -60.25 1 44 68 ILE B CA 1
ATOM 4289 C C . ILE B 1 68 ? -19.109 8.18 -58.781 1 44 68 ILE B C 1
ATOM 4291 O O . ILE B 1 68 ? -18.219 8.711 -58.094 1 44 68 ILE B O 1
ATOM 4295 N N . ILE B 1 69 ? -20.25 7.762 -58.281 1 44.75 69 ILE B N 1
ATOM 4296 C CA . ILE B 1 69 ? -20.531 8.055 -56.875 1 44.75 69 ILE B CA 1
ATOM 4297 C C . ILE B 1 69 ? -19.641 7.195 -56 1 44.75 69 ILE B C 1
ATOM 4299 O O . ILE B 1 69 ? -19.109 7.68 -55 1 44.75 69 ILE B O 1
ATOM 4303 N N . ALA B 1 70 ? -19.594 5.906 -56.375 1 48 70 ALA B N 1
ATOM 4304 C CA . ALA B 1 70 ? -18.719 5.02 -55.625 1 48 70 ALA B CA 1
ATOM 4305 C C . ALA B 1 70 ? -17.266 5.477 -55.688 1 48 70 ALA B C 1
ATOM 4307 O O . ALA B 1 70 ? -16.531 5.395 -54.688 1 48 70 ALA B O 1
ATOM 4308 N N . VAL B 1 71 ? -16.906 5.914 -56.875 1 52.81 71 VAL B N 1
ATOM 4309 C CA . VAL B 1 71 ? -15.555 6.43 -57.062 1 52.81 71 VAL B CA 1
ATOM 4310 C C . VAL B 1 71 ? -15.383 7.707 -56.25 1 52.81 71 VAL B C 1
ATOM 4312 O O . VAL B 1 71 ? -14.344 7.91 -55.594 1 52.81 71 VAL B O 1
ATOM 4315 N N . THR B 1 72 ? -16.484 8.453 -56.125 1 55.19 72 THR B N 1
ATOM 4316 C CA . THR B 1 72 ? -16.391 9.703 -55.375 1 55.19 72 THR B CA 1
ATOM 4317 C C . THR B 1 72 ? -16.312 9.445 -53.875 1 55.19 72 THR B C 1
ATOM 4319 O O . THR B 1 72 ? -15.547 10.094 -53.188 1 55.19 72 THR B O 1
ATOM 4322 N N . ARG B 1 73 ? -17.203 8.578 -53.5 1 56.56 73 ARG B N 1
ATOM 4323 C CA . ARG B 1 73 ? -17.109 8.289 -52.062 1 56.56 73 ARG B CA 1
ATOM 4324 C C . ARG B 1 73 ? -15.766 7.633 -51.75 1 56.56 73 ARG B C 1
ATOM 4326 O O . ARG B 1 73 ? -15.148 7.953 -50.719 1 56.56 73 ARG B O 1
ATOM 4333 N N . TYR B 1 74 ? -15.406 6.719 -52.656 1 58.47 74 TYR B N 1
ATOM 4334 C CA . TYR B 1 74 ? -14.102 6.086 -52.5 1 58.47 74 TYR B CA 1
ATOM 4335 C C . TYR B 1 74 ? -12.977 7.113 -52.594 1 58.47 74 TYR B C 1
ATOM 4337 O O . TYR B 1 74 ? -12.023 7.078 -51.812 1 58.47 74 TYR B O 1
ATOM 4345 N N . GLU B 1 75 ? -13.133 8.008 -53.531 1 59.62 75 GLU B N 1
ATOM 4346 C CA . GLU B 1 75 ? -12.133 9.07 -53.688 1 59.62 75 GLU B CA 1
ATOM 4347 C C . GLU B 1 75 ? -12.195 10.039 -52.5 1 59.62 75 GLU B C 1
ATOM 4349 O O . GLU B 1 75 ? -11.156 10.531 -52.062 1 59.62 75 GLU B O 1
ATOM 4354 N N . GLN B 1 76 ? -13.281 10.273 -52.031 1 64.81 76 GLN B N 1
ATOM 4355 C CA . GLN B 1 76 ? -13.414 11.117 -50.844 1 64.81 76 GLN B CA 1
ATOM 4356 C C . GLN B 1 76 ? -12.789 10.453 -49.625 1 64.81 76 GLN B C 1
ATOM 4358 O O . GLN B 1 76 ? -12.117 11.109 -48.844 1 64.81 76 GLN B O 1
ATOM 4363 N N . VAL B 1 77 ? -13.125 9.188 -49.562 1 65.5 77 VAL B N 1
ATOM 4364 C CA . VAL B 1 77 ? -12.516 8.461 -48.438 1 65.5 77 VAL B CA 1
ATOM 4365 C C . VAL B 1 77 ? -11 8.383 -48.656 1 65.5 77 VAL B C 1
ATOM 4367 O O . VAL B 1 77 ? -10.234 8.562 -47.688 1 65.5 77 VAL B O 1
ATOM 4370 N N . ARG B 1 78 ? -10.633 8.195 -49.875 1 61.88 78 ARG B N 1
ATOM 4371 C CA . ARG B 1 78 ? -9.211 8.164 -50.188 1 61.88 78 ARG B CA 1
ATOM 4372 C C . ARG B 1 78 ? -8.562 9.523 -49.938 1 61.88 78 ARG B C 1
ATOM 4374 O O . ARG B 1 78 ? -7.449 9.602 -49.406 1 61.88 78 ARG B O 1
ATOM 4381 N N . ASP B 1 79 ? -9.211 10.531 -50.312 1 64.06 79 ASP B N 1
ATOM 4382 C CA . ASP B 1 79 ? -8.703 11.875 -50.062 1 64.06 79 ASP B CA 1
ATOM 4383 C C . ASP B 1 79 ? -8.672 12.18 -48.562 1 64.06 79 ASP B C 1
ATOM 4385 O O . ASP B 1 79 ? -7.73 12.789 -48.062 1 64.06 79 ASP B O 1
ATOM 4389 N N . TRP B 1 80 ? -9.68 11.859 -47.969 1 66.62 80 TRP B N 1
ATOM 4390 C CA . TRP B 1 80 ? -9.695 12.031 -46.531 1 66.62 80 TRP B CA 1
ATOM 4391 C C . TRP B 1 80 ? -8.555 11.242 -45.875 1 66.62 80 TRP B C 1
ATOM 4393 O O . TRP B 1 80 ? -7.875 11.75 -44.969 1 66.62 80 TRP B O 1
ATOM 4403 N N . ILE B 1 81 ? -8.344 10.023 -46.344 1 68.81 81 ILE B N 1
ATOM 4404 C CA . ILE B 1 81 ? -7.273 9.18 -45.812 1 68.81 81 ILE B CA 1
ATOM 4405 C C . ILE B 1 81 ? -5.918 9.797 -46.156 1 68.81 81 ILE B C 1
ATOM 4407 O O . ILE B 1 81 ? -5.008 9.805 -45.312 1 68.81 81 ILE B O 1
ATOM 4411 N N . SER B 1 82 ? -5.863 10.398 -47.312 1 68.94 82 SER B N 1
ATOM 4412 C CA . SER B 1 82 ? -4.609 11.023 -47.75 1 68.94 82 SER B CA 1
ATOM 4413 C C . SER B 1 82 ? -4.34 12.297 -46.938 1 68.94 82 SER B C 1
ATOM 4415 O O . SER B 1 82 ? -3.182 12.656 -46.719 1 68.94 82 SER B O 1
ATOM 4417 N N . ARG B 1 83 ? -5.355 12.914 -46.406 1 67.19 83 ARG B N 1
ATOM 4418 C CA . ARG B 1 83 ? -5.207 14.148 -45.656 1 67.19 83 ARG B CA 1
ATOM 4419 C C . ARG B 1 83 ? -4.992 13.859 -44.188 1 67.19 83 ARG B C 1
ATOM 4421 O O . ARG B 1 83 ? -4.355 14.648 -43.469 1 67.19 83 ARG B O 1
ATOM 4428 N N . ASN B 1 84 ? -5.559 12.781 -43.812 1 69.06 84 ASN B N 1
ATOM 4429 C CA . ASN B 1 84 ? -5.48 12.469 -42.375 1 69.06 84 ASN B CA 1
ATOM 4430 C C . ASN B 1 84 ? -4.699 11.188 -42.125 1 69.06 84 ASN B C 1
ATOM 4432 O O . ASN B 1 84 ? -5.234 10.234 -41.562 1 69.06 84 ASN B O 1
ATOM 4436 N N . LYS B 1 85 ? -3.529 11.148 -42.625 1 68.94 85 LYS B N 1
ATOM 4437 C CA . LYS B 1 85 ? -2.688 9.953 -42.594 1 68.94 85 LYS B CA 1
ATOM 4438 C C . LYS B 1 85 ? -2.41 9.531 -41.156 1 68.94 85 LYS B C 1
ATOM 4440 O O . LYS B 1 85 ? -2.434 8.336 -40.812 1 68.94 85 LYS B O 1
ATOM 4445 N N . LEU B 1 86 ? -2.273 10.477 -40.312 1 72.69 86 LEU B N 1
ATOM 4446 C CA . LEU B 1 86 ? -1.92 10.156 -38.938 1 72.69 86 LEU B CA 1
ATOM 4447 C C . LEU B 1 86 ? -3.113 9.562 -38.219 1 72.69 86 LEU B C 1
ATOM 4449 O O . LEU B 1 86 ? -2.969 8.586 -37.469 1 72.69 86 LEU B O 1
ATOM 4453 N N . VAL B 1 87 ? -4.246 10.18 -38.5 1 73.56 87 VAL B N 1
ATOM 4454 C CA . VAL B 1 87 ? -5.445 9.688 -37.812 1 73.56 87 VAL B CA 1
ATOM 4455 C C . VAL B 1 87 ? -5.824 8.32 -38.375 1 73.56 87 VAL B C 1
ATOM 4457 O O . VAL B 1 87 ? -6.238 7.426 -37.656 1 73.56 87 VAL B O 1
ATOM 4460 N N . THR B 1 88 ? -5.656 8.203 -39.656 1 71.94 88 THR B N 1
ATOM 4461 C CA . THR B 1 88 ? -5.953 6.922 -40.281 1 71.94 88 THR B CA 1
ATOM 4462 C C . THR B 1 88 ? -4.973 5.852 -39.812 1 71.94 88 THR B C 1
ATOM 4464 O O . THR B 1 88 ? -5.355 4.703 -39.594 1 71.94 88 THR B O 1
ATOM 4467 N N . GLY B 1 89 ? -3.756 6.195 -39.688 1 71.88 89 GLY B N 1
ATOM 4468 C CA . GLY B 1 89 ? -2.777 5.262 -39.156 1 71.88 89 GLY B CA 1
ATOM 4469 C C . GLY B 1 89 ? -3.076 4.84 -37.719 1 71.88 89 GLY B C 1
ATOM 4470 O O . GLY B 1 89 ? -2.975 3.658 -37.375 1 71.88 89 GLY B O 1
ATOM 4471 N N . ALA B 1 90 ? -3.463 5.809 -36.938 1 74.25 90 ALA B N 1
ATOM 4472 C CA . ALA B 1 90 ? -3.844 5.512 -35.562 1 74.25 90 ALA B CA 1
ATOM 4473 C C . ALA B 1 90 ? -5.086 4.621 -35.531 1 74.25 90 ALA B C 1
ATOM 4475 O O . ALA B 1 90 ? -5.16 3.689 -34.719 1 74.25 90 ALA B O 1
ATOM 4476 N N . ALA B 1 91 ? -5.98 4.922 -36.406 1 74.75 91 ALA B N 1
ATOM 4477 C CA . ALA B 1 91 ? -7.211 4.137 -36.469 1 74.75 91 ALA B CA 1
ATOM 4478 C C . ALA B 1 91 ? -6.93 2.703 -36.906 1 74.75 91 ALA B C 1
ATOM 4480 O O . ALA B 1 91 ? -7.484 1.756 -36.344 1 74.75 91 ALA B O 1
ATOM 4481 N N . VAL B 1 92 ? -6.078 2.594 -37.875 1 74.88 92 VAL B N 1
ATOM 4482 C CA . VAL B 1 92 ? -5.707 1.267 -38.344 1 74.88 92 VAL B CA 1
ATOM 4483 C C . VAL B 1 92 ? -4.965 0.51 -37.25 1 74.88 92 VAL B C 1
ATOM 4485 O O . VAL B 1 92 ? -5.18 -0.69 -37.062 1 74.88 92 VAL B O 1
ATOM 4488 N N . ALA B 1 93 ? -4.156 1.204 -36.5 1 74.75 93 ALA B N 1
ATOM 4489 C CA . ALA B 1 93 ? -3.434 0.575 -35.406 1 74.75 93 ALA B CA 1
ATOM 4490 C C . ALA B 1 93 ? -4.395 0.125 -34.312 1 74.75 93 ALA B C 1
ATOM 4492 O O . ALA B 1 93 ? -4.277 -0.991 -33.812 1 74.75 93 ALA B O 1
ATOM 4493 N N . VAL B 1 94 ? -5.285 0.963 -34.062 1 73.94 94 VAL B N 1
ATOM 4494 C CA . VAL B 1 94 ? -6.27 0.624 -33.031 1 73.94 94 VAL B CA 1
ATOM 4495 C C . VAL B 1 94 ? -7.121 -0.552 -33.5 1 73.94 94 VAL B C 1
ATOM 4497 O O . VAL B 1 94 ? -7.375 -1.491 -32.75 1 73.94 94 VAL B O 1
ATOM 4500 N N . PHE B 1 95 ? -7.539 -0.41 -34.781 1 73.44 95 PHE B N 1
ATOM 4501 C CA . PHE B 1 95 ? -8.336 -1.489 -35.344 1 73.44 95 PHE B CA 1
ATOM 4502 C C . PHE B 1 95 ? -7.547 -2.791 -35.375 1 73.44 95 PHE B C 1
ATOM 4504 O O . PHE B 1 95 ? -8.094 -3.861 -35.094 1 73.44 95 PHE B O 1
ATOM 4511 N N . GLY B 1 96 ? -6.352 -2.725 -35.719 1 69.69 96 GLY B N 1
ATOM 4512 C CA . GLY B 1 96 ? -5.492 -3.898 -35.688 1 69.69 96 GLY B CA 1
ATOM 4513 C C . GLY B 1 96 ? -5.344 -4.516 -34.312 1 69.69 96 GLY B C 1
ATOM 4514 O O . GLY B 1 96 ? -5.41 -5.738 -34.156 1 69.69 96 GLY B O 1
ATOM 4515 N N . VAL B 1 97 ? -5.234 -3.682 -33.406 1 71.25 97 VAL B N 1
ATOM 4516 C CA . VAL B 1 97 ? -5.105 -4.156 -32.031 1 71.25 97 VAL B CA 1
ATOM 4517 C C . VAL B 1 97 ? -6.41 -4.812 -31.578 1 71.25 97 VAL B C 1
ATOM 4519 O O . VAL B 1 97 ? -6.395 -5.863 -30.938 1 71.25 97 VAL B O 1
ATOM 4522 N N . VAL B 1 98 ? -7.434 -4.254 -32.062 1 70.12 98 VAL B N 1
ATOM 4523 C CA . VAL B 1 98 ? -8.742 -4.785 -31.688 1 70.12 98 VAL B CA 1
ATOM 4524 C C . VAL B 1 98 ? -8.961 -6.141 -32.375 1 70.12 98 VAL B C 1
ATOM 4526 O O . VAL B 1 98 ? -9.43 -7.082 -31.719 1 70.12 98 VAL B O 1
ATOM 4529 N N . VAL B 1 99 ? -8.664 -6.207 -33.594 1 69.44 99 VAL B N 1
ATOM 4530 C CA . VAL B 1 99 ? -8.828 -7.457 -34.312 1 69.44 99 VAL B CA 1
ATOM 4531 C C . VAL B 1 99 ? -7.918 -8.531 -33.719 1 69.44 99 VAL B C 1
ATOM 4533 O O . VAL B 1 99 ? -8.328 -9.68 -33.562 1 69.44 99 VAL B O 1
ATOM 4536 N N . TYR B 1 100 ? -6.738 -8.133 -33.469 1 70.12 100 TYR B N 1
ATOM 4537 C CA . TYR B 1 100 ? -5.797 -9.07 -32.875 1 70.12 100 TYR B CA 1
ATOM 4538 C C . TYR B 1 100 ? -6.293 -9.555 -31.516 1 70.12 100 TYR B C 1
ATOM 4540 O O . TYR B 1 100 ? -6.266 -10.75 -31.219 1 70.12 100 TYR B O 1
ATOM 4548 N N . LYS B 1 101 ? -6.746 -8.633 -30.797 1 70.62 101 LYS B N 1
ATOM 4549 C CA . LYS B 1 101 ? -7.234 -8.984 -29.469 1 70.62 101 LYS B CA 1
ATOM 4550 C C . LYS B 1 101 ? -8.477 -9.875 -29.547 1 70.62 101 LYS B C 1
ATOM 4552 O O . LYS B 1 101 ? -8.633 -10.805 -28.766 1 70.62 101 LYS B O 1
ATOM 4557 N N . THR B 1 102 ? -9.289 -9.539 -30.516 1 65.69 102 THR B N 1
ATOM 4558 C CA . THR B 1 102 ? -10.484 -10.352 -30.703 1 65.69 102 THR B CA 1
ATOM 4559 C C . THR B 1 102 ? -10.125 -11.742 -31.203 1 65.69 102 THR B C 1
ATOM 4561 O O . THR B 1 102 ? -10.727 -12.734 -30.781 1 65.69 102 THR B O 1
ATOM 4564 N N . TYR B 1 103 ? -9.227 -11.742 -32.125 1 63.88 103 TYR B N 1
ATOM 4565 C CA . TYR B 1 103 ? -8.766 -13.031 -32.625 1 63.88 103 TYR B CA 1
ATOM 4566 C C . TYR B 1 103 ? -8.141 -13.859 -31.516 1 63.88 103 TYR B C 1
ATOM 4568 O O . TYR B 1 103 ? -8.43 -15.055 -31.375 1 63.88 103 TYR B O 1
ATOM 4576 N N . ARG B 1 104 ? -7.309 -13.281 -30.828 1 66.62 104 ARG B N 1
ATOM 4577 C CA . ARG B 1 104 ? -6.645 -13.969 -29.734 1 66.62 104 ARG B CA 1
ATOM 4578 C C . ARG B 1 104 ? -7.652 -14.438 -28.688 1 66.62 104 ARG B C 1
ATOM 4580 O O . ARG B 1 104 ? -7.551 -15.555 -28.172 1 66.62 104 ARG B O 1
ATOM 4587 N N . SER B 1 105 ? -8.578 -13.594 -28.516 1 67.81 105 SER B N 1
ATOM 4588 C CA . SER B 1 105 ? -9.609 -13.953 -27.547 1 67.81 105 SER B CA 1
ATOM 4589 C C . SER B 1 105 ? -10.453 -15.125 -28.047 1 67.81 105 SER B C 1
ATOM 4591 O O . SER B 1 105 ? -10.805 -16.016 -27.281 1 67.81 105 SER B O 1
ATOM 4593 N N . SER B 1 106 ? -10.734 -15.102 -29.328 1 65.19 106 SER B N 1
ATOM 4594 C CA . SER B 1 106 ? -11.531 -16.172 -29.906 1 65.19 106 SER B CA 1
ATOM 4595 C C . SER B 1 106 ? -10.766 -17.484 -29.922 1 65.19 106 SER B C 1
ATOM 4597 O O . SER B 1 106 ? -11.352 -18.547 -29.703 1 65.19 106 SER B O 1
ATOM 4599 N N . SER B 1 107 ? -9.539 -17.406 -30.141 1 67 107 SER B N 1
ATOM 4600 C CA . SER B 1 107 ? -8.719 -18.609 -30.125 1 67 107 SER B CA 1
ATOM 4601 C C . SER B 1 107 ? -8.617 -19.188 -28.719 1 67 107 SER B C 1
ATOM 4603 O O . SER B 1 107 ? -8.633 -20.406 -28.531 1 67 107 SER B O 1
ATOM 4605 N N . LEU B 1 108 ? -8.602 -18.359 -27.828 1 68.31 108 LEU B N 1
ATOM 4606 C CA . LEU B 1 108 ? -8.484 -18.797 -26.453 1 68.31 108 LEU B CA 1
ATOM 4607 C C . LEU B 1 108 ? -9.805 -19.391 -25.969 1 68.31 108 LEU B C 1
ATOM 4609 O O . LEU B 1 108 ? -9.805 -20.266 -25.094 1 68.31 108 LEU B O 1
ATOM 4613 N N . TYR B 1 109 ? -10.805 -19.031 -26.609 1 68.69 109 TYR B N 1
ATOM 4614 C CA . TYR B 1 109 ? -12.109 -19.516 -26.172 1 68.69 109 TYR B CA 1
ATOM 4615 C C . TYR B 1 109 ? -12.281 -20.984 -26.547 1 68.69 109 TYR B C 1
ATOM 4617 O O . TYR B 1 109 ? -12.93 -21.75 -25.812 1 68.69 109 TYR B O 1
ATOM 4625 N N . ARG B 1 110 ? -11.578 -21.5 -27.562 1 69.19 110 ARG B N 1
ATOM 4626 C CA . ARG B 1 110 ? -11.773 -22.875 -28.031 1 69.19 110 ARG B CA 1
ATOM 4627 C C . ARG B 1 110 ? -10.695 -23.797 -27.469 1 69.19 110 ARG B C 1
ATOM 4629 O O . ARG B 1 110 ? -10.773 -25.016 -27.656 1 69.19 110 ARG B O 1
ATOM 4636 N N . LYS B 1 111 ? -9.977 -23.312 -26.672 1 82.5 111 LYS B N 1
ATOM 4637 C CA . LYS B 1 111 ? -8.836 -24.094 -26.172 1 82.5 111 LYS B CA 1
ATOM 4638 C C . LYS B 1 111 ? -9.273 -25.078 -25.094 1 82.5 111 LYS B C 1
ATOM 4640 O O . LYS B 1 111 ? -10.109 -24.75 -24.25 1 82.5 111 LYS B O 1
ATOM 4645 N N . THR B 1 112 ? -8.852 -26.359 -25.281 1 85.75 112 THR B N 1
ATOM 4646 C CA . THR B 1 112 ? -9.078 -27.328 -24.219 1 85.75 112 THR B CA 1
ATOM 4647 C C . THR B 1 112 ? -8.18 -27.062 -23.016 1 85.75 112 THR B C 1
ATOM 4649 O O . THR B 1 112 ? -6.961 -26.938 -23.172 1 85.75 112 THR B O 1
ATOM 4652 N N . ARG B 1 113 ? -8.742 -26.859 -21.953 1 92.38 113 ARG B N 1
ATOM 4653 C CA . ARG B 1 113 ? -8.031 -26.5 -20.734 1 92.38 113 ARG B CA 1
ATOM 4654 C C . ARG B 1 113 ? -7.988 -27.656 -19.75 1 92.38 113 ARG B C 1
ATOM 4656 O O . ARG B 1 113 ? -8.797 -27.719 -18.828 1 92.38 113 ARG B O 1
ATOM 4663 N N . ARG B 1 114 ? -7.023 -28.578 -19.984 1 93.38 114 ARG B N 1
ATOM 4664 C CA . ARG B 1 114 ? -6.809 -29.719 -19.094 1 93.38 114 ARG B CA 1
ATOM 4665 C C . ARG B 1 114 ? -5.332 -29.859 -18.75 1 93.38 114 ARG B C 1
ATOM 4667 O O . ARG B 1 114 ? -4.461 -29.562 -19.562 1 93.38 114 ARG B O 1
ATOM 4674 N N . ALA B 1 115 ? -5.09 -30.328 -17.531 1 94.81 115 ALA B N 1
ATOM 4675 C CA . ALA B 1 115 ? -3.721 -30.578 -17.078 1 94.81 115 ALA B CA 1
ATOM 4676 C C . ALA B 1 115 ? -3.104 -31.734 -17.844 1 94.81 115 ALA B C 1
ATOM 4678 O O . ALA B 1 115 ? -3.818 -32.625 -18.328 1 94.81 115 ALA B O 1
ATOM 4679 N N . LYS B 1 116 ? -1.806 -31.734 -17.938 1 91.62 116 LYS B N 1
ATOM 4680 C CA . LYS B 1 116 ? -1.098 -32.844 -18.562 1 91.62 116 LYS B CA 1
ATOM 4681 C C . LYS B 1 116 ? -1.201 -34.094 -17.703 1 91.62 116 LYS B C 1
ATOM 4683 O O . LYS B 1 116 ? -1.119 -34.031 -16.484 1 91.62 116 LYS B O 1
ATOM 4688 N N . ARG B 1 117 ? -1.377 -35.219 -18.359 1 90.81 117 ARG B N 1
ATOM 4689 C CA . ARG B 1 117 ? -1.463 -36.531 -17.688 1 90.81 117 ARG B CA 1
ATOM 4690 C C . ARG B 1 117 ? -0.336 -37.438 -18.125 1 90.81 117 ARG B C 1
ATOM 4692 O O . ARG B 1 117 ? 0.177 -37.312 -19.25 1 90.81 117 ARG B O 1
ATOM 4699 N N . ALA B 1 118 ? -0.014 -38.25 -17.172 1 89.31 118 ALA B N 1
ATOM 4700 C CA . ALA B 1 118 ? 0.968 -39.281 -17.5 1 89.31 118 ALA B CA 1
ATOM 4701 C C . ALA B 1 118 ? 0.383 -40.281 -18.484 1 89.31 118 ALA B C 1
ATOM 4703 O O . ALA B 1 118 ? -0.829 -40.312 -18.703 1 89.31 118 ALA B O 1
ATOM 4704 N N . ARG B 1 119 ? 1.275 -41.094 -19.078 1 85.5 119 ARG B N 1
ATOM 4705 C CA . ARG B 1 119 ? 0.855 -42.125 -20.016 1 85.5 119 ARG B CA 1
ATOM 4706 C C . ARG B 1 119 ? -0.021 -43.188 -19.328 1 85.5 119 ARG B C 1
ATOM 4708 O O . ARG B 1 119 ? -0.934 -43.719 -19.953 1 85.5 119 ARG B O 1
ATOM 4715 N N . ASN B 1 120 ? 0.256 -43.375 -18.109 1 85.62 120 ASN B N 1
ATOM 4716 C CA . ASN B 1 120 ? -0.509 -44.344 -17.344 1 85.62 120 ASN B CA 1
ATOM 4717 C C . ASN B 1 120 ? -1.802 -43.75 -16.797 1 85.62 120 ASN B C 1
ATOM 4719 O O . ASN B 1 120 ? -2.518 -44.406 -16.031 1 85.62 120 ASN B O 1
ATOM 4723 N N . GLY B 1 121 ? -2.07 -42.438 -17.141 1 85 121 GLY B N 1
ATOM 4724 C CA . GLY B 1 121 ? -3.311 -41.781 -16.734 1 85 121 GLY B CA 1
ATOM 4725 C C . GLY B 1 121 ? -3.191 -41.031 -15.43 1 85 121 GLY B C 1
ATOM 4726 O O . GLY B 1 121 ? -4.148 -40.406 -14.992 1 85 121 GLY B O 1
ATOM 4727 N N . GLY B 1 122 ? -2.098 -41.125 -14.781 1 88.94 122 GLY B N 1
ATOM 4728 C CA . GLY B 1 122 ? -1.894 -40.438 -13.508 1 88.94 122 GLY B CA 1
ATOM 4729 C C . GLY B 1 122 ? -1.73 -38.938 -13.656 1 88.94 122 GLY B C 1
ATOM 4730 O O . GLY B 1 122 ? -1.346 -38.438 -14.719 1 88.94 122 GLY B O 1
ATOM 4731 N N . ARG B 1 123 ? -2.125 -38.188 -12.633 1 93.31 123 ARG B N 1
ATOM 4732 C CA . ARG B 1 123 ? -1.933 -36.75 -12.617 1 93.31 123 ARG B CA 1
ATOM 4733 C C . ARG B 1 123 ? -0.464 -36.406 -12.406 1 93.31 123 ARG B C 1
ATOM 4735 O O . ARG B 1 123 ? 0.235 -37.062 -11.633 1 93.31 123 ARG B O 1
ATOM 4742 N N . LEU B 1 124 ? 0.013 -35.375 -13.086 1 92.75 124 LEU B N 1
ATOM 4743 C CA . LEU B 1 124 ? 1.432 -35.031 -13.055 1 92.75 124 LEU B CA 1
ATOM 4744 C C . LEU B 1 124 ? 1.642 -33.625 -12.508 1 92.75 124 LEU B C 1
ATOM 4746 O O . LEU B 1 124 ? 2.721 -33.281 -12 1 92.75 124 LEU B O 1
ATOM 4750 N N . GLU B 1 125 ? 0.647 -32.781 -12.617 1 95.56 125 GLU B N 1
ATOM 4751 C CA . GLU B 1 125 ? 0.83 -31.359 -12.344 1 95.56 125 GLU B CA 1
ATOM 4752 C C . GLU B 1 125 ? 0.176 -30.969 -11.023 1 95.56 125 GLU B C 1
ATOM 4754 O O . GLU B 1 125 ? -0.968 -31.344 -10.758 1 95.56 125 GLU B O 1
ATOM 4759 N N . VAL B 1 126 ? 0.953 -30.203 -10.211 1 96.81 126 VAL B N 1
ATOM 4760 C CA . VAL B 1 126 ? 0.513 -29.797 -8.883 1 96.81 126 VAL B CA 1
ATOM 4761 C C . VAL B 1 126 ? 0.358 -28.281 -8.828 1 96.81 126 VAL B C 1
ATOM 4763 O O . VAL B 1 126 ? 1.199 -27.547 -9.352 1 96.81 126 VAL B O 1
ATOM 4766 N N . VAL B 1 127 ? -0.731 -27.797 -8.258 1 98.25 127 VAL B N 1
ATOM 4767 C CA . VAL B 1 127 ? -0.949 -26.375 -7.996 1 98.25 127 VAL B CA 1
ATOM 4768 C C . VAL B 1 127 ? -1.207 -26.156 -6.508 1 98.25 127 VAL B C 1
ATOM 4770 O O . VAL B 1 127 ? -1.915 -26.938 -5.875 1 98.25 127 VAL B O 1
ATOM 4773 N N . VAL B 1 128 ? -0.586 -25.125 -5.965 1 98.44 128 VAL B N 1
ATOM 4774 C CA . VAL B 1 128 ? -0.809 -24.766 -4.57 1 98.44 128 VAL B CA 1
ATOM 4775 C C . VAL B 1 128 ? -1.665 -23.5 -4.5 1 98.44 128 VAL B C 1
ATOM 4777 O O . VAL B 1 128 ? -1.347 -22.484 -5.133 1 98.44 128 VAL B O 1
ATOM 4780 N N . ILE B 1 129 ? -2.748 -23.547 -3.787 1 98.25 129 ILE B N 1
ATOM 4781 C CA . ILE B 1 129 ? -3.615 -22.406 -3.559 1 98.25 129 ILE B CA 1
ATOM 4782 C C . ILE B 1 129 ? -3.5 -21.953 -2.104 1 98.25 129 ILE B C 1
ATOM 4784 O O . ILE B 1 129 ? -3.949 -22.656 -1.192 1 98.25 129 ILE B O 1
ATOM 4788 N N . ALA B 1 130 ? -2.861 -20.844 -1.955 1 97.12 130 ALA B N 1
ATOM 4789 C CA . ALA B 1 130 ? -2.701 -20.25 -0.625 1 97.12 130 ALA B CA 1
ATOM 4790 C C . ALA B 1 130 ? -3.809 -19.25 -0.331 1 97.12 130 ALA B C 1
ATOM 4792 O O . ALA B 1 130 ? -3.576 -18.031 -0.349 1 97.12 130 ALA B O 1
ATOM 4793 N N . GLY B 1 131 ? -4.918 -19.625 0.01 1 94.19 131 GLY B N 1
ATOM 4794 C CA . GLY B 1 131 ? -6.109 -18.891 0.406 1 94.19 131 GLY B CA 1
ATOM 4795 C C . GLY B 1 131 ? -6.984 -19.656 1.383 1 94.19 131 GLY B C 1
ATOM 4796 O O . GLY B 1 131 ? -7.051 -20.891 1.33 1 94.19 131 GLY B O 1
ATOM 4797 N N . SER B 1 132 ? -7.602 -18.953 2.195 1 90.5 132 SER B N 1
ATOM 4798 C CA . SER B 1 132 ? -8.469 -19.594 3.172 1 90.5 132 SER B CA 1
ATOM 4799 C C . SER B 1 132 ? -9.547 -20.422 2.488 1 90.5 132 SER B C 1
ATOM 4801 O O . SER B 1 132 ? -10.211 -19.953 1.562 1 90.5 132 SER B O 1
ATOM 4803 N N . PRO 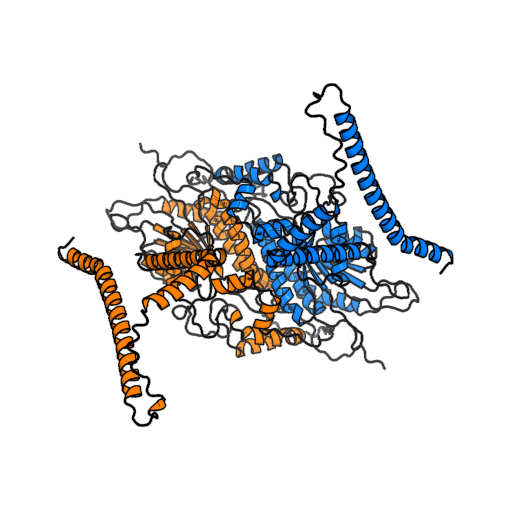B 1 133 ? -9.75 -21.672 2.936 1 91 133 PRO B N 1
ATOM 4804 C CA . PRO B 1 133 ? -10.781 -22.516 2.342 1 91 133 PRO B CA 1
ATOM 4805 C C . PRO B 1 133 ? -12.195 -22 2.617 1 91 133 PRO B C 1
ATOM 4807 O O . PRO B 1 133 ? -13.156 -22.453 1.995 1 91 133 PRO B O 1
ATOM 4810 N N . THR B 1 134 ? -12.32 -21 3.523 1 85.56 134 THR B N 1
ATOM 4811 C CA . THR B 1 134 ? -13.625 -20.422 3.812 1 85.56 134 THR B CA 1
ATOM 4812 C C . THR B 1 134 ? -14.039 -19.453 2.705 1 85.56 134 THR B C 1
ATOM 4814 O O . THR B 1 134 ? -15.227 -19.125 2.57 1 85.56 134 THR B O 1
ATOM 4817 N N . LEU B 1 135 ? -13.086 -19.031 1.97 1 86.88 135 LEU B N 1
ATOM 4818 C CA . LEU B 1 135 ? -13.375 -18.109 0.877 1 86.88 135 LEU B CA 1
ATOM 4819 C C . LEU B 1 135 ? -13.977 -18.844 -0.311 1 86.88 135 LEU B C 1
ATOM 4821 O O . LEU B 1 135 ? -13.422 -19.844 -0.785 1 86.88 135 LEU B O 1
ATOM 4825 N N . PRO B 1 136 ? -15.086 -18.375 -0.783 1 87.44 136 PRO B N 1
ATOM 4826 C CA . PRO B 1 136 ? -15.719 -19.016 -1.94 1 87.44 136 PRO B CA 1
ATOM 4827 C C . PRO B 1 136 ? -14.797 -19.094 -3.152 1 87.44 136 PRO B C 1
ATOM 4829 O O . PRO B 1 136 ? -14.828 -20.078 -3.896 1 87.44 136 PRO B O 1
ATOM 4832 N N . LEU B 1 137 ? -14.031 -18.109 -3.32 1 90.62 137 LEU B N 1
ATOM 4833 C CA . LEU B 1 137 ? -13.117 -18.078 -4.457 1 90.62 137 LEU B CA 1
ATOM 4834 C C . LEU B 1 137 ? -12.102 -19.219 -4.363 1 90.62 137 LEU B C 1
ATOM 4836 O O . LEU B 1 137 ? -11.812 -19.875 -5.363 1 90.62 137 LEU B O 1
ATOM 4840 N N . THR B 1 138 ? -11.555 -19.438 -3.211 1 94.06 138 THR B N 1
ATOM 4841 C CA . THR B 1 138 ? -10.586 -20.5 -2.992 1 94.06 138 THR B CA 1
ATOM 4842 C C . THR B 1 138 ? -11.211 -21.859 -3.268 1 94.06 138 THR B C 1
ATOM 4844 O O . THR B 1 138 ? -10.625 -22.703 -3.955 1 94.06 138 THR B O 1
ATOM 4847 N N . ARG B 1 139 ? -12.391 -22.031 -2.74 1 92.94 139 ARG B N 1
ATOM 4848 C CA . ARG B 1 139 ? -13.094 -23.297 -2.928 1 92.94 139 ARG B CA 1
ATOM 4849 C C . ARG B 1 139 ? -13.414 -23.531 -4.398 1 92.94 139 ARG B C 1
ATOM 4851 O O . ARG B 1 139 ? -13.141 -24.609 -4.934 1 92.94 139 ARG B O 1
ATOM 4858 N N . SER B 1 140 ? -13.945 -22.531 -5.039 1 93.25 140 SER B N 1
ATOM 4859 C CA . SER B 1 140 ? -14.328 -22.641 -6.441 1 93.25 140 SER B CA 1
ATOM 4860 C C . SER B 1 140 ? -13.117 -22.938 -7.324 1 93.25 140 SER B C 1
ATOM 4862 O O . SER B 1 140 ? -13.188 -23.797 -8.195 1 93.25 140 SER B O 1
ATOM 4864 N N . LEU B 1 141 ? -12.062 -22.25 -7.082 1 96.12 141 LEU B N 1
ATOM 4865 C CA . LEU B 1 141 ? -10.859 -22.438 -7.887 1 96.12 141 LEU B CA 1
ATOM 4866 C C . LEU B 1 141 ? -10.25 -23.812 -7.648 1 96.12 141 LEU B C 1
ATOM 4868 O O . LEU B 1 141 ? -9.797 -24.469 -8.586 1 96.12 141 LEU B O 1
ATOM 4872 N N . SER B 1 142 ? -10.227 -24.25 -6.387 1 97.31 142 SER B N 1
ATOM 4873 C CA . SER B 1 142 ? -9.695 -25.578 -6.059 1 97.31 142 SER B CA 1
ATOM 4874 C C . SER B 1 142 ? -10.461 -26.672 -6.785 1 97.31 142 SER B C 1
ATOM 4876 O O . SER B 1 142 ? -9.852 -27.578 -7.367 1 97.31 142 SER B O 1
ATOM 4878 N N . LEU B 1 143 ? -11.758 -26.562 -6.773 1 96.12 143 LEU B N 1
ATOM 4879 C CA . LEU B 1 143 ? -12.602 -27.562 -7.41 1 96.12 143 LEU B CA 1
ATOM 4880 C C . LEU B 1 143 ? -12.422 -27.547 -8.922 1 96.12 143 LEU B C 1
ATOM 4882 O O . LEU B 1 143 ? -12.336 -28.609 -9.547 1 96.12 143 LEU B O 1
ATOM 4886 N N . ASP B 1 144 ? -12.328 -26.391 -9.445 1 96.44 144 ASP B N 1
ATOM 4887 C CA . ASP B 1 144 ? -12.164 -26.281 -10.891 1 96.44 144 ASP B CA 1
ATOM 4888 C C . ASP B 1 144 ? -10.828 -26.859 -11.344 1 96.44 144 ASP B C 1
ATOM 4890 O O . ASP B 1 144 ? -10.758 -27.609 -12.32 1 96.44 144 ASP B O 1
ATOM 4894 N N . MET B 1 145 ? -9.773 -26.547 -10.688 1 97.5 145 MET B N 1
ATOM 4895 C CA . MET B 1 145 ? -8.438 -27.031 -11.047 1 97.5 145 MET B CA 1
ATOM 4896 C C . MET B 1 145 ? -8.352 -28.547 -10.906 1 97.5 145 MET B C 1
ATOM 4898 O O . MET B 1 145 ? -7.742 -29.219 -11.742 1 97.5 145 MET B O 1
ATOM 4902 N N . GLU B 1 146 ? -8.961 -29.031 -9.828 1 97.38 146 GLU B N 1
ATOM 4903 C CA . GLU B 1 146 ? -8.992 -30.484 -9.656 1 97.38 146 GLU B CA 1
ATOM 4904 C C . GLU B 1 146 ? -9.742 -31.156 -10.797 1 97.38 146 GLU B C 1
ATOM 4906 O O . GLU B 1 146 ? -9.297 -32.188 -11.312 1 97.38 146 GLU B O 1
ATOM 4911 N N . ARG B 1 147 ? -10.836 -30.609 -11.203 1 95.62 147 ARG B N 1
ATOM 4912 C CA . ARG B 1 147 ? -11.633 -31.156 -12.305 1 95.62 147 ARG B CA 1
ATOM 4913 C C . ARG B 1 147 ? -10.836 -31.156 -13.602 1 95.62 147 ARG B C 1
ATOM 4915 O O . ARG B 1 147 ? -11.008 -32.031 -14.438 1 95.62 147 ARG B O 1
ATOM 4922 N N . ARG B 1 148 ? -9.961 -30.203 -13.734 1 95.94 148 ARG B N 1
ATOM 4923 C CA . ARG B 1 148 ? -9.164 -30.078 -14.945 1 95.94 148 ARG B CA 1
ATOM 4924 C C . ARG B 1 148 ? -7.965 -31.016 -14.93 1 95.94 148 ARG B C 1
ATOM 4926 O O . ARG B 1 148 ? -7.254 -31.156 -15.922 1 95.94 148 ARG B O 1
ATOM 4933 N N . GLY B 1 149 ? -7.727 -31.672 -13.758 1 95.88 149 GLY B N 1
ATOM 4934 C CA . GLY B 1 149 ? -6.73 -32.719 -13.727 1 95.88 149 GLY B CA 1
ATOM 4935 C C . GLY B 1 149 ? -5.531 -32.406 -12.859 1 95.88 149 GLY B C 1
ATOM 4936 O O . GLY B 1 149 ? -4.559 -33.156 -12.82 1 95.88 149 GLY B O 1
ATOM 4937 N N . PHE B 1 150 ? -5.555 -31.328 -12.172 1 97.56 150 PHE B N 1
ATOM 4938 C CA . PHE B 1 150 ? -4.441 -30.953 -11.312 1 97.56 150 PHE B CA 1
ATOM 4939 C C . PHE B 1 150 ? -4.574 -31.609 -9.938 1 97.56 150 PHE B C 1
ATOM 4941 O O . PHE B 1 150 ? -5.688 -31.922 -9.5 1 97.56 150 PHE B O 1
ATOM 4948 N N . ILE B 1 151 ? -3.467 -31.906 -9.32 1 97.19 151 ILE B N 1
ATOM 4949 C CA . ILE B 1 151 ? -3.455 -32.125 -7.875 1 97.19 151 ILE B CA 1
ATOM 4950 C C . ILE B 1 151 ? -3.385 -30.781 -7.152 1 97.19 151 ILE B C 1
ATOM 4952 O O . ILE B 1 151 ? -2.486 -29.969 -7.41 1 97.19 151 ILE B O 1
ATOM 4956 N N . VAL B 1 152 ? -4.324 -30.531 -6.281 1 98.31 152 VAL B N 1
ATOM 4957 C CA . VAL B 1 152 ? -4.441 -29.203 -5.676 1 98.31 152 VAL B CA 1
ATOM 4958 C C . VAL B 1 152 ? -4.098 -29.297 -4.188 1 98.31 152 VAL B C 1
ATOM 4960 O O . VAL B 1 152 ? -4.668 -30.109 -3.457 1 98.31 152 VAL B O 1
ATOM 4963 N N . PHE B 1 153 ? -3.139 -28.562 -3.777 1 98.12 153 PHE B N 1
ATOM 4964 C CA . PHE B 1 153 ? -2.846 -28.375 -2.359 1 98.12 153 PHE B CA 1
ATOM 4965 C C . PHE B 1 153 ? -3.367 -27.031 -1.864 1 98.12 153 PHE B C 1
ATOM 4967 O O . PHE B 1 153 ? -3.07 -25.984 -2.451 1 98.12 153 PHE B O 1
ATOM 4974 N N . VAL B 1 154 ? -4.141 -27 -0.827 1 97.81 154 VAL B N 1
ATOM 4975 C CA . VAL B 1 154 ? -4.656 -25.781 -0.22 1 97.81 154 VAL B CA 1
ATOM 4976 C C . VAL B 1 154 ? -3.916 -25.5 1.087 1 97.81 154 VAL B C 1
ATOM 4978 O O . VAL B 1 154 ? -3.875 -26.359 1.979 1 97.81 154 VAL B O 1
ATOM 4981 N N . VAL B 1 155 ? -3.328 -24.344 1.175 1 96.88 155 VAL B N 1
ATOM 4982 C CA . VAL B 1 155 ? -2.564 -23.969 2.365 1 96.88 155 VAL B CA 1
ATOM 4983 C C . VAL B 1 155 ? -3.516 -23.719 3.533 1 96.88 155 VAL B C 1
ATOM 4985 O O . VAL B 1 155 ? -4.477 -22.953 3.408 1 96.88 155 VAL B O 1
ATOM 4988 N N . CYS B 1 156 ? -3.23 -24.406 4.617 1 93.88 156 CYS B N 1
ATOM 4989 C CA . CYS B 1 156 ? -4.047 -24.297 5.824 1 93.88 156 CYS B CA 1
ATOM 4990 C C . CYS B 1 156 ? -3.227 -23.766 6.992 1 93.88 156 CYS B C 1
ATOM 4992 O O . CYS B 1 156 ? -2.109 -24.219 7.234 1 93.88 156 CYS B O 1
ATOM 4994 N N . ASN B 1 157 ? -3.807 -22.734 7.613 1 84.69 157 ASN B N 1
ATOM 4995 C CA . ASN B 1 157 ? -3.115 -22.141 8.758 1 84.69 157 ASN B CA 1
ATOM 4996 C C . ASN B 1 157 ? -3.584 -22.75 10.07 1 84.69 157 ASN B C 1
ATOM 4998 O O . ASN B 1 157 ? -2.906 -22.625 11.094 1 84.69 157 ASN B O 1
ATOM 5002 N N . ALA B 1 158 ? -4.758 -23.359 10.086 1 84.31 158 ALA B N 1
ATOM 5003 C CA . ALA B 1 158 ? -5.336 -23.953 11.289 1 84.31 158 ALA B CA 1
ATOM 5004 C C . ALA B 1 158 ? -5.984 -25.297 10.977 1 84.31 158 ALA B C 1
ATOM 5006 O O . ALA B 1 158 ? -6.184 -25.641 9.812 1 84.31 158 ALA B O 1
ATOM 5007 N N . VAL B 1 159 ? -6.281 -26.016 12.07 1 86.06 159 VAL B N 1
ATOM 5008 C CA . VAL B 1 159 ? -6.871 -27.344 11.945 1 86.06 159 VAL B CA 1
ATOM 5009 C C . VAL B 1 159 ? -8.273 -27.234 11.352 1 86.06 159 VAL B C 1
ATOM 5011 O O . VAL B 1 159 ? -8.703 -28.109 10.594 1 86.06 159 VAL B O 1
ATOM 5014 N N . GLU B 1 160 ? -8.867 -26.172 11.672 1 87.94 160 GLU B N 1
ATOM 5015 C CA . GLU B 1 160 ? -10.211 -25.953 11.133 1 87.94 160 GLU B CA 1
ATOM 5016 C C . GLU B 1 160 ? -10.18 -25.859 9.609 1 87.94 160 GLU B C 1
ATOM 5018 O O . GLU B 1 160 ? -11.086 -26.344 8.938 1 87.94 160 GLU B O 1
ATOM 5023 N N . ASP B 1 161 ? -9.172 -25.312 9.07 1 90.62 161 ASP B N 1
ATOM 5024 C CA . ASP B 1 161 ? -9 -25.188 7.625 1 90.62 161 ASP B CA 1
ATOM 5025 C C . ASP B 1 161 ? -8.836 -26.562 6.973 1 90.62 161 ASP B C 1
ATOM 5027 O O . ASP B 1 161 ? -9.375 -26.812 5.895 1 90.62 161 ASP B O 1
ATOM 5031 N N . GLU B 1 162 ? -8.156 -27.422 7.672 1 92.56 162 GLU B N 1
ATOM 5032 C CA . GLU B 1 162 ? -7.926 -28.75 7.129 1 92.56 162 GLU B CA 1
ATOM 5033 C C . GLU B 1 162 ? -9.234 -29.531 6.988 1 92.56 162 GLU B C 1
ATOM 5035 O O . GLU B 1 162 ? -9.453 -30.203 5.98 1 92.56 162 GLU B O 1
ATOM 5040 N N . SER B 1 163 ? -10.016 -29.391 7.977 1 92.62 163 SER B N 1
ATOM 5041 C CA . SER B 1 163 ? -11.305 -30.062 7.945 1 92.62 163 SER B CA 1
ATOM 5042 C C . SER B 1 163 ? -12.164 -29.578 6.785 1 92.62 163 SER B C 1
ATOM 5044 O O . SER B 1 163 ? -12.859 -30.359 6.141 1 92.62 163 SER B O 1
ATOM 5046 N N . MET B 1 164 ? -12.047 -28.344 6.527 1 92.25 164 MET B N 1
ATOM 5047 C CA . MET B 1 164 ? -12.828 -27.766 5.441 1 92.25 164 MET B CA 1
ATOM 5048 C C . MET B 1 164 ? -12.344 -28.281 4.09 1 92.25 164 MET B C 1
ATOM 5050 O O . MET B 1 164 ? -13.148 -28.5 3.18 1 92.25 164 MET B O 1
ATOM 5054 N N . VAL B 1 165 ? -11.062 -28.422 3.965 1 94.5 165 VAL B N 1
ATOM 5055 C CA . VAL B 1 165 ? -10.492 -28.938 2.727 1 94.5 165 VAL B CA 1
ATOM 5056 C C . VAL B 1 165 ? -10.945 -30.391 2.521 1 94.5 165 VAL B C 1
ATOM 5058 O O . VAL B 1 165 ? -11.328 -30.766 1.415 1 94.5 165 VAL B O 1
ATOM 5061 N N . HIS B 1 166 ? -10.969 -31.156 3.59 1 92.88 166 HIS B N 1
ATOM 5062 C CA . HIS B 1 166 ? -11.398 -32.531 3.516 1 92.88 166 HIS B CA 1
ATOM 5063 C C . HIS B 1 166 ? -12.883 -32.656 3.189 1 92.88 166 HIS B C 1
ATOM 5065 O O . HIS B 1 166 ? -13.312 -33.594 2.527 1 92.88 166 HIS B O 1
ATOM 5071 N N . ASN B 1 167 ? -13.586 -31.703 3.629 1 90.81 167 ASN B N 1
ATOM 5072 C CA . ASN B 1 167 ? -15.023 -31.688 3.414 1 90.81 167 ASN B CA 1
ATOM 5073 C C . ASN B 1 167 ? -15.375 -31.484 1.943 1 90.81 167 ASN B C 1
ATOM 5075 O O . ASN B 1 167 ? -16.5 -31.734 1.527 1 90.81 167 ASN B O 1
ATOM 5079 N N . MET B 1 168 ? -14.43 -30.984 1.178 1 90.31 168 MET B N 1
ATOM 5080 C CA . MET B 1 168 ? -14.664 -30.859 -0.259 1 90.31 168 MET B CA 1
ATOM 5081 C C . MET B 1 168 ? -14.773 -32.25 -0.903 1 90.31 168 MET B C 1
ATOM 5083 O O . MET B 1 168 ? -15.242 -32.375 -2.035 1 90.31 168 MET B O 1
ATOM 5087 N N . SER B 1 169 ? -14.383 -33.281 -0.27 1 88.31 169 SER B N 1
ATOM 5088 C CA . SER B 1 169 ? -14.562 -34.688 -0.627 1 88.31 169 SER B CA 1
ATOM 5089 C C . SER B 1 169 ? -13.977 -35 -2.002 1 88.31 169 SER B C 1
ATOM 5091 O O . SER B 1 169 ? -14.625 -35.625 -2.834 1 88.31 169 SER B O 1
ATOM 5093 N N . ARG B 1 170 ? -12.859 -34.344 -2.336 1 91.06 170 ARG B N 1
ATOM 5094 C CA . ARG B 1 170 ? -12.078 -34.625 -3.533 1 91.06 170 ARG B CA 1
ATOM 5095 C C . ARG B 1 170 ? -10.703 -35.188 -3.172 1 91.06 170 ARG B C 1
ATOM 5097 O O . ARG B 1 170 ? -9.961 -34.562 -2.406 1 91.06 170 ARG B O 1
ATOM 5104 N N . PRO B 1 171 ? -10.375 -36.344 -3.639 1 89.56 171 PRO B N 1
ATOM 5105 C CA . PRO B 1 171 ? -9.133 -37 -3.223 1 89.56 171 PRO B CA 1
ATOM 5106 C C . PRO B 1 171 ? -7.887 -36.219 -3.631 1 89.56 171 PRO B C 1
ATOM 5108 O O . PRO B 1 171 ? -6.852 -36.312 -2.967 1 89.56 171 PRO B O 1
ATOM 5111 N N . ASP B 1 172 ? -7.984 -35.5 -4.75 1 94.69 172 ASP B N 1
ATOM 5112 C CA . ASP B 1 172 ? -6.789 -34.844 -5.246 1 94.69 172 ASP B CA 1
ATOM 5113 C C . ASP B 1 172 ? -6.738 -33.375 -4.781 1 94.69 172 ASP B C 1
ATOM 5115 O O . ASP B 1 172 ? -5.977 -32.562 -5.32 1 94.69 172 ASP B O 1
ATOM 5119 N N . ILE B 1 173 ? -7.594 -32.969 -3.861 1 97.25 173 ILE B N 1
ATOM 5120 C CA . ILE B 1 173 ? -7.484 -31.719 -3.111 1 97.25 173 ILE B CA 1
ATOM 5121 C C . ILE B 1 173 ? -7 -32.031 -1.693 1 97.25 173 ILE B C 1
ATOM 5123 O O . ILE B 1 173 ? -7.719 -32.625 -0.899 1 97.25 173 ILE B O 1
ATOM 5127 N N . LYS B 1 174 ? -5.824 -31.594 -1.429 1 96.56 174 LYS B N 1
ATOM 5128 C CA . LYS B 1 174 ? -5.168 -31.969 -0.177 1 96.56 174 LYS B CA 1
ATOM 5129 C C . LYS B 1 174 ? -4.793 -30.734 0.631 1 96.56 174 LYS B C 1
ATOM 5131 O O . LYS B 1 174 ? -4.469 -29.688 0.061 1 96.56 174 LYS B O 1
ATOM 5136 N N . PRO B 1 175 ? -4.824 -30.797 1.944 1 96.25 175 PRO B N 1
ATOM 5137 C CA . PRO B 1 175 ? -4.379 -29.688 2.787 1 96.25 175 PRO B CA 1
ATOM 5138 C C . PRO B 1 175 ? -2.857 -29.625 2.924 1 96.25 175 PRO B C 1
ATOM 5140 O O . PRO B 1 175 ? -2.195 -30.672 2.977 1 96.25 175 PRO B O 1
ATOM 5143 N N . LEU B 1 176 ? -2.307 -28.516 2.83 1 96.31 176 LEU B N 1
ATOM 5144 C CA . LEU B 1 176 ? -0.912 -28.219 3.145 1 96.31 176 LEU B CA 1
ATOM 5145 C C . LEU B 1 176 ? -0.811 -27.281 4.344 1 96.31 176 LEU B C 1
ATOM 5147 O O . LEU B 1 176 ? -1.015 -26.078 4.215 1 96.31 176 LEU B O 1
ATOM 5151 N N . THR B 1 177 ? -0.516 -27.812 5.484 1 93.44 177 THR B N 1
ATOM 5152 C CA . THR B 1 177 ? -0.501 -27.031 6.715 1 93.44 177 THR B CA 1
ATOM 5153 C C . THR B 1 177 ? 0.815 -26.266 6.855 1 93.44 177 THR B C 1
ATOM 5155 O O . THR B 1 177 ? 1.877 -26.875 6.996 1 93.44 177 THR B O 1
ATOM 5158 N N . ILE B 1 178 ? 0.755 -24.984 6.781 1 91.56 178 ILE B N 1
ATOM 5159 C CA . ILE B 1 178 ? 1.911 -24.109 6.93 1 91.56 178 ILE B CA 1
ATOM 5160 C C . ILE B 1 178 ? 1.58 -22.969 7.898 1 91.56 178 ILE B C 1
ATOM 5162 O O . ILE B 1 178 ? 0.66 -22.188 7.656 1 91.56 178 ILE B O 1
ATOM 5166 N N . ASP B 1 179 ? 2.232 -22.969 9.031 1 86.38 179 ASP B N 1
ATOM 5167 C CA . ASP B 1 179 ? 2.146 -21.797 9.898 1 86.38 179 ASP B CA 1
ATOM 5168 C C . ASP B 1 179 ? 3.242 -20.781 9.57 1 86.38 179 ASP B C 1
ATOM 5170 O O . ASP B 1 179 ? 4.367 -20.891 10.055 1 86.38 179 ASP B O 1
ATOM 5174 N N . ALA B 1 180 ? 2.898 -19.781 8.836 1 82.19 180 ALA B N 1
ATOM 5175 C CA . ALA B 1 180 ? 3.869 -18.828 8.305 1 82.19 180 ALA B CA 1
ATOM 5176 C C . ALA B 1 180 ? 4.426 -17.938 9.422 1 82.19 180 ALA B C 1
ATOM 5178 O O . ALA B 1 180 ? 5.461 -17.281 9.25 1 82.19 180 ALA B O 1
ATOM 5179 N N . THR B 1 181 ? 3.801 -17.859 10.617 1 82.25 181 THR B N 1
ATOM 5180 C CA . THR B 1 181 ? 4.262 -17.016 11.711 1 82.25 181 THR B CA 1
ATOM 5181 C C . THR B 1 181 ? 5.309 -17.734 12.547 1 82.25 181 THR B C 1
ATOM 5183 O O . THR B 1 181 ? 5.938 -17.125 13.422 1 82.25 181 THR B O 1
ATOM 5186 N N . ASP B 1 182 ? 5.473 -18.969 12.258 1 88 182 ASP B N 1
ATOM 5187 C CA . ASP B 1 182 ? 6.516 -19.797 12.875 1 88 182 ASP B CA 1
ATOM 5188 C C . ASP B 1 182 ? 7.508 -20.297 11.836 1 88 182 ASP B C 1
ATOM 5190 O O . ASP B 1 182 ? 7.336 -21.391 11.281 1 88 182 ASP B O 1
ATOM 5194 N N . PRO B 1 183 ? 8.594 -19.625 11.742 1 86.31 183 PRO B N 1
ATOM 5195 C CA . PRO B 1 183 ? 9.508 -19.891 10.625 1 86.31 183 PRO B CA 1
ATOM 5196 C C . PRO B 1 183 ? 10.023 -21.328 10.617 1 86.31 183 PRO B C 1
ATOM 5198 O O . PRO B 1 183 ? 10.039 -21.969 9.57 1 86.31 183 PRO B O 1
ATOM 5201 N N . PRO B 1 184 ? 10.406 -21.922 11.734 1 87.19 184 PRO B N 1
ATOM 5202 C CA . PRO B 1 184 ? 10.859 -23.312 11.695 1 87.19 184 PRO B CA 1
ATOM 5203 C C . PRO B 1 184 ? 9.773 -24.281 11.234 1 87.19 184 PRO B C 1
ATOM 5205 O O . PRO B 1 184 ? 10.039 -25.188 10.445 1 87.19 184 PRO B O 1
ATOM 5208 N N . SER B 1 185 ? 8.625 -24.062 11.734 1 89.44 185 SER B N 1
ATOM 5209 C CA . SER B 1 185 ? 7.512 -24.922 11.344 1 89.44 185 SER B CA 1
ATOM 5210 C C . SER B 1 185 ? 7.191 -24.766 9.859 1 89.44 185 SER B C 1
ATOM 5212 O O . SER B 1 185 ? 6.91 -25.75 9.172 1 89.44 185 SER B O 1
ATOM 5214 N N . ALA B 1 186 ? 7.246 -23.578 9.352 1 91.44 186 ALA B N 1
ATOM 5215 C CA . ALA B 1 186 ? 6.988 -23.312 7.938 1 91.44 186 ALA B CA 1
ATOM 5216 C C . ALA B 1 186 ? 8.055 -23.969 7.059 1 91.44 186 ALA B C 1
ATOM 5218 O O . ALA B 1 186 ? 7.738 -24.562 6.023 1 91.44 186 ALA B O 1
ATOM 5219 N N . GLY B 1 187 ? 9.258 -23.859 7.523 1 90.38 187 GLY B N 1
ATOM 5220 C CA . GLY B 1 187 ? 10.352 -24.484 6.797 1 90.38 187 GLY B CA 1
ATOM 5221 C C . GLY B 1 187 ? 10.211 -25.984 6.688 1 90.38 187 GLY B C 1
ATOM 5222 O O . GLY B 1 187 ? 10.43 -26.562 5.617 1 90.38 187 GLY B O 1
ATOM 5223 N N . ASN B 1 188 ? 9.844 -26.578 7.758 1 92.25 188 ASN B N 1
ATOM 5224 C CA . ASN B 1 188 ? 9.641 -28.016 7.777 1 92.25 188 ASN B CA 1
ATOM 5225 C C . ASN B 1 188 ? 8.508 -28.438 6.848 1 92.25 188 ASN B C 1
ATOM 5227 O O . ASN B 1 188 ? 8.602 -29.469 6.164 1 92.25 188 ASN B O 1
ATOM 5231 N N . ALA B 1 189 ? 7.473 -27.688 6.863 1 93.69 189 ALA B N 1
ATOM 5232 C CA . ALA B 1 189 ? 6.332 -27.984 6 1 93.69 189 ALA B CA 1
ATOM 5233 C C . ALA B 1 189 ? 6.723 -27.906 4.527 1 93.69 189 ALA B C 1
ATOM 5235 O O . ALA B 1 189 ? 6.332 -28.766 3.729 1 93.69 189 ALA B O 1
ATOM 5236 N N . ILE B 1 190 ? 7.492 -26.953 4.164 1 94.12 190 ILE B N 1
ATOM 5237 C CA . ILE B 1 190 ? 7.941 -26.781 2.787 1 94.12 190 ILE B CA 1
ATOM 5238 C C . ILE B 1 190 ? 8.867 -27.922 2.393 1 94.12 190 ILE B C 1
ATOM 5240 O O . ILE B 1 190 ? 8.797 -28.422 1.271 1 94.12 190 ILE B O 1
ATOM 5244 N N . GLU B 1 191 ? 9.664 -28.312 3.307 1 92.88 191 GLU B N 1
ATOM 5245 C CA . GLU B 1 191 ? 10.57 -29.438 3.051 1 92.88 191 GLU B CA 1
ATOM 5246 C C . GLU B 1 191 ? 9.789 -30.734 2.805 1 92.88 191 GLU B C 1
ATOM 5248 O O . GLU B 1 191 ? 10.109 -31.484 1.889 1 92.88 191 GLU B O 1
ATOM 5253 N N . ARG B 1 192 ? 8.891 -30.969 3.637 1 93.81 192 ARG B N 1
ATOM 5254 C CA . ARG B 1 192 ? 8.047 -32.125 3.451 1 93.81 192 ARG B CA 1
ATOM 5255 C C . ARG B 1 192 ? 7.336 -32.094 2.105 1 93.81 192 ARG B C 1
ATOM 5257 O O . ARG B 1 192 ? 7.215 -33.125 1.424 1 93.81 192 ARG B O 1
ATOM 5264 N N . PHE B 1 193 ? 6.832 -31 1.73 1 95.69 193 PHE B N 1
ATOM 5265 C CA . PHE B 1 193 ? 6.156 -30.828 0.452 1 95.69 193 PHE B CA 1
ATOM 5266 C C . PHE B 1 193 ? 7.121 -31.047 -0.707 1 95.69 193 PHE B C 1
ATOM 5268 O O . PHE B 1 193 ? 6.77 -31.688 -1.698 1 95.69 193 PHE B O 1
ATOM 5275 N N . ALA B 1 194 ? 8.297 -30.484 -0.576 1 92.81 194 ALA B N 1
ATOM 5276 C CA . ALA B 1 194 ? 9.328 -30.688 -1.593 1 92.81 194 ALA B CA 1
ATOM 5277 C C . ALA B 1 194 ? 9.641 -32.188 -1.763 1 92.81 194 ALA B C 1
ATOM 5279 O O . ALA B 1 194 ? 9.781 -32.656 -2.887 1 92.81 194 ALA B O 1
ATOM 5280 N N . GLN B 1 195 ? 9.734 -32.812 -0.639 1 91.75 195 GLN B N 1
ATOM 5281 C CA . GLN B 1 195 ? 9.984 -34.25 -0.675 1 91.75 195 GLN B CA 1
ATOM 5282 C C . GLN B 1 195 ? 8.836 -35 -1.362 1 91.75 195 GLN B C 1
ATOM 5284 O O . GLN B 1 195 ? 9.062 -35.938 -2.121 1 91.75 195 GLN B O 1
ATOM 5289 N N . TYR B 1 196 ? 7.68 -34.562 -1.05 1 92.81 196 TYR B N 1
ATOM 5290 C CA . TYR B 1 196 ? 6.504 -35.125 -1.696 1 92.81 196 TYR B CA 1
ATOM 5291 C C . TYR B 1 196 ? 6.586 -34.969 -3.211 1 92.81 196 TYR B C 1
ATOM 5293 O O . TYR B 1 196 ? 6.277 -35.906 -3.951 1 92.81 196 TYR B O 1
ATOM 5301 N N . LEU B 1 197 ? 7.012 -33.844 -3.734 1 91.56 197 LEU B N 1
ATOM 5302 C CA . LEU B 1 197 ? 7.105 -33.562 -5.16 1 91.56 197 LEU B CA 1
ATOM 5303 C C . LEU B 1 197 ? 8.219 -34.406 -5.805 1 91.56 197 LEU B C 1
ATOM 5305 O O . LEU B 1 197 ? 8.117 -34.781 -6.973 1 91.56 197 LEU B O 1
ATOM 5309 N N . GLN B 1 198 ? 9.234 -34.625 -5.035 1 88.12 198 GLN B N 1
ATOM 5310 C CA . GLN B 1 198 ? 10.414 -35.312 -5.57 1 88.12 198 GLN B CA 1
ATOM 5311 C C . GLN B 1 198 ? 10.266 -36.844 -5.473 1 88.12 198 GLN B C 1
ATOM 5313 O O . GLN B 1 198 ? 11.047 -37.594 -6.055 1 88.12 198 GLN B O 1
ATOM 5318 N N . SER B 1 199 ? 9.312 -37.281 -4.711 1 88.5 199 SER B N 1
ATOM 5319 C CA . SER B 1 199 ? 9.086 -38.719 -4.57 1 88.5 199 SER B CA 1
ATOM 5320 C C . SER B 1 199 ? 8.219 -39.25 -5.707 1 88.5 199 SER B C 1
ATOM 5322 O O . SER B 1 199 ? 7.32 -38.562 -6.191 1 88.5 199 SER B O 1
ATOM 5324 N N . PRO B 1 200 ? 8.594 -40.406 -6.121 1 88.75 200 PRO B N 1
ATOM 5325 C CA . PRO B 1 200 ? 7.766 -41.031 -7.164 1 88.75 200 PRO B CA 1
ATOM 5326 C C . PRO B 1 200 ? 6.352 -41.344 -6.68 1 88.75 200 PRO B C 1
ATOM 5328 O O . PRO B 1 200 ? 6.172 -41.75 -5.531 1 88.75 200 PRO B O 1
ATOM 5331 N N . HIS B 1 201 ? 5.348 -41.031 -7.48 1 88.38 201 HIS B N 1
ATOM 5332 C CA . HIS B 1 201 ? 3.945 -41.281 -7.16 1 88.38 201 HIS B CA 1
ATOM 5333 C C . HIS B 1 201 ? 3.299 -42.219 -8.172 1 88.38 201 HIS B C 1
ATOM 5335 O O . HIS B 1 201 ? 3.359 -41.969 -9.375 1 88.38 201 HIS B O 1
ATOM 5341 N N . ALA B 1 202 ? 2.742 -43.281 -7.668 1 86.88 202 ALA B N 1
ATOM 5342 C CA . ALA B 1 202 ? 2.037 -44.219 -8.531 1 86.88 202 ALA B CA 1
ATOM 5343 C C . ALA B 1 202 ? 0.526 -44.031 -8.414 1 86.88 202 ALA B C 1
ATOM 5345 O O . ALA B 1 202 ? -0.026 -44.062 -7.312 1 86.88 202 ALA B O 1
ATOM 5346 N N . PRO B 1 203 ? -0.189 -43.812 -9.531 1 81.12 203 PRO B N 1
ATOM 5347 C CA . PRO B 1 203 ? -1.641 -43.625 -9.484 1 81.12 203 PRO B CA 1
ATOM 5348 C C . PRO B 1 203 ? -2.389 -44.875 -9.062 1 81.12 203 PRO B C 1
ATOM 5350 O O . PRO B 1 203 ? -3.504 -44.812 -8.539 1 81.12 203 PRO B O 1
ATOM 5353 N N . ALA B 1 204 ? -1.875 -46.031 -9.445 1 80.94 204 ALA B N 1
ATOM 5354 C CA . ALA B 1 204 ? -2.463 -47.312 -9.102 1 80.94 204 ALA B CA 1
ATOM 5355 C C . ALA B 1 204 ? -1.384 -48.344 -8.734 1 80.94 204 ALA B C 1
ATOM 5357 O O . ALA B 1 204 ? -0.206 -48.125 -9.039 1 80.94 204 ALA B O 1
ATOM 5358 N N . PRO B 1 205 ? -1.866 -49.375 -8.031 1 81.88 205 PRO B N 1
ATOM 5359 C CA . PRO B 1 205 ? -0.892 -50.406 -7.719 1 81.88 205 PRO B CA 1
ATOM 5360 C C . PRO B 1 205 ? -0.272 -51.031 -8.969 1 81.88 205 PRO B C 1
ATOM 5362 O O . PRO B 1 205 ? -0.962 -51.25 -9.969 1 81.88 205 PRO B O 1
ATOM 5365 N N . ARG B 1 206 ? 1.02 -51.312 -9.039 1 82.75 206 ARG B N 1
ATOM 5366 C CA . ARG B 1 206 ? 1.76 -52 -10.078 1 82.75 206 ARG B CA 1
ATOM 5367 C C . ARG B 1 206 ? 1.935 -51.125 -11.32 1 82.75 206 ARG B C 1
ATOM 5369 O O . ARG B 1 206 ? 2.012 -51.656 -12.438 1 82.75 206 ARG B O 1
ATOM 5376 N N . THR B 1 207 ? 1.746 -49.844 -11.25 1 84.56 207 THR B N 1
ATOM 5377 C CA . THR B 1 207 ? 1.998 -48.938 -12.359 1 84.56 207 THR B CA 1
ATOM 5378 C C . THR B 1 207 ? 3.309 -48.188 -12.148 1 84.56 207 THR B C 1
ATOM 5380 O O . THR B 1 207 ? 3.756 -48 -11.008 1 84.56 207 THR B O 1
ATOM 5383 N N . LYS B 1 208 ? 4 -47.906 -13.242 1 86.44 208 LYS B N 1
ATOM 5384 C CA . LYS B 1 208 ? 5.242 -47.125 -13.164 1 86.44 208 LYS B CA 1
ATOM 5385 C C . LYS B 1 208 ? 5.016 -45.781 -12.508 1 86.44 208 LYS B C 1
ATOM 5387 O O . LYS B 1 208 ? 4.086 -45.062 -12.867 1 86.44 208 LYS B O 1
ATOM 5392 N N . PRO B 1 209 ? 5.773 -45.469 -11.539 1 88.25 209 PRO B N 1
ATOM 5393 C CA . PRO B 1 209 ? 5.605 -44.188 -10.828 1 88.25 209 PRO B CA 1
ATOM 5394 C C . PRO B 1 209 ? 6.023 -43 -11.672 1 88.25 209 PRO B C 1
ATOM 5396 O O . PRO B 1 209 ? 6.828 -43.125 -12.594 1 88.25 209 PRO B O 1
ATOM 5399 N N . ASN B 1 210 ? 5.312 -41.906 -11.445 1 86.94 210 ASN B N 1
ATOM 5400 C CA . ASN B 1 210 ? 5.613 -40.656 -12.109 1 86.94 210 ASN B CA 1
ATOM 5401 C C . ASN B 1 210 ? 6.082 -39.594 -11.109 1 86.94 210 ASN B C 1
ATOM 5403 O O . ASN B 1 210 ? 5.801 -39.688 -9.914 1 86.94 210 ASN B O 1
ATOM 5407 N N . PHE B 1 211 ? 6.828 -38.625 -11.641 1 86.44 211 PHE B N 1
ATOM 5408 C CA . PHE B 1 211 ? 7.223 -37.5 -10.82 1 86.44 211 PHE B CA 1
ATOM 5409 C C . PHE B 1 211 ? 6.27 -36.312 -11.023 1 86.44 211 PHE B C 1
ATOM 5411 O O . PHE B 1 211 ? 5.832 -36.062 -12.148 1 86.44 211 PHE B O 1
ATOM 5418 N N . LEU B 1 212 ? 5.984 -35.719 -9.977 1 91.25 212 LEU B N 1
ATOM 5419 C CA . LEU B 1 212 ? 5.055 -34.594 -10.023 1 91.25 212 LEU B CA 1
ATOM 5420 C C . LEU B 1 212 ? 5.797 -33.281 -10.281 1 91.25 212 LEU B C 1
ATOM 5422 O O . LEU B 1 212 ? 6.98 -33.188 -9.953 1 91.25 212 LEU B O 1
ATOM 5426 N N . GLU B 1 213 ? 5.129 -32.375 -10.914 1 92.5 213 GLU B N 1
ATOM 5427 C CA . GLU B 1 213 ? 5.703 -31.062 -11.219 1 92.5 213 GLU B CA 1
ATOM 5428 C C . GLU B 1 213 ? 4.852 -29.938 -10.625 1 92.5 213 GLU B C 1
ATOM 5430 O O . GLU B 1 213 ? 3.646 -29.875 -10.875 1 92.5 213 GLU B O 1
ATOM 5435 N N . LEU B 1 214 ? 5.48 -29.109 -9.828 1 95.31 214 LEU B N 1
ATOM 5436 C CA . LEU B 1 214 ? 4.793 -27.922 -9.328 1 95.31 214 LEU B CA 1
ATOM 5437 C C . LEU B 1 214 ? 4.633 -26.891 -10.438 1 95.31 214 LEU B C 1
ATOM 5439 O O . LEU B 1 214 ? 5.625 -26.391 -10.984 1 95.31 214 LEU B O 1
ATOM 5443 N N . LYS B 1 215 ? 3.383 -26.5 -10.719 1 96.06 215 LYS B N 1
ATOM 5444 C CA . LYS B 1 215 ? 3.129 -25.609 -11.844 1 96.06 215 LYS B CA 1
ATOM 5445 C C . LYS B 1 215 ? 2.92 -24.172 -11.367 1 96.06 215 LYS B C 1
ATOM 5447 O O . LYS B 1 215 ? 3.268 -23.219 -12.07 1 96.06 215 LYS B O 1
ATOM 5452 N N . SER B 1 216 ? 2.299 -24.078 -10.211 1 97.94 216 SER B N 1
ATOM 5453 C CA . SER B 1 216 ? 1.973 -22.719 -9.797 1 97.94 216 SER B CA 1
ATOM 5454 C C . SER B 1 216 ? 1.666 -22.641 -8.305 1 97.94 216 SER B C 1
ATOM 5456 O O . SER B 1 216 ? 1.208 -23.625 -7.719 1 97.94 216 SER B O 1
ATOM 5458 N N . VAL B 1 217 ? 2.027 -21.562 -7.719 1 98.12 217 VAL B N 1
ATOM 5459 C CA . VAL B 1 217 ? 1.582 -21.156 -6.391 1 98.12 217 VAL B CA 1
ATOM 5460 C C . VAL B 1 217 ? 0.686 -19.922 -6.492 1 98.12 217 VAL B C 1
ATOM 5462 O O . VAL B 1 217 ? 1.123 -18.875 -6.953 1 98.12 217 VAL B O 1
ATOM 5465 N N . ILE B 1 218 ? -0.569 -20.094 -6.059 1 98.44 218 ILE B N 1
ATOM 5466 C CA . ILE B 1 218 ? -1.57 -19.031 -6.188 1 98.44 218 ILE B CA 1
ATOM 5467 C C . ILE B 1 218 ? -1.906 -18.469 -4.809 1 98.44 218 ILE B C 1
ATOM 5469 O O . ILE B 1 218 ? -2.41 -19.188 -3.943 1 98.44 218 ILE B O 1
ATOM 5473 N N . LEU B 1 219 ? -1.608 -17.219 -4.641 1 97.88 219 LEU B N 1
ATOM 5474 C CA . LEU B 1 219 ? -1.923 -16.531 -3.389 1 97.88 219 LEU B CA 1
ATOM 5475 C C . LEU B 1 219 ? -3.254 -15.797 -3.488 1 97.88 219 LEU B C 1
ATOM 5477 O O . LEU B 1 219 ? -3.42 -14.914 -4.332 1 97.88 219 LEU B O 1
ATOM 5481 N N . ILE B 1 220 ? -4.176 -16.141 -2.625 1 96 220 ILE B N 1
ATOM 5482 C CA . ILE B 1 220 ? -5.473 -15.484 -2.533 1 96 220 ILE B CA 1
ATOM 5483 C C . ILE B 1 220 ? -5.652 -14.883 -1.14 1 96 220 ILE B C 1
ATOM 5485 O O . ILE B 1 220 ? -6.195 -15.539 -0.244 1 96 220 ILE B O 1
ATOM 5489 N N . PRO B 1 221 ? -5.219 -13.625 -1.022 1 92.25 221 PRO B N 1
ATOM 5490 C CA . PRO B 1 221 ? -5.473 -12.992 0.271 1 92.25 221 PRO B CA 1
ATOM 5491 C C . PRO B 1 221 ? -6.961 -12.812 0.562 1 92.25 221 PRO B C 1
ATOM 5493 O O . PRO B 1 221 ? -7.793 -12.977 -0.334 1 92.25 221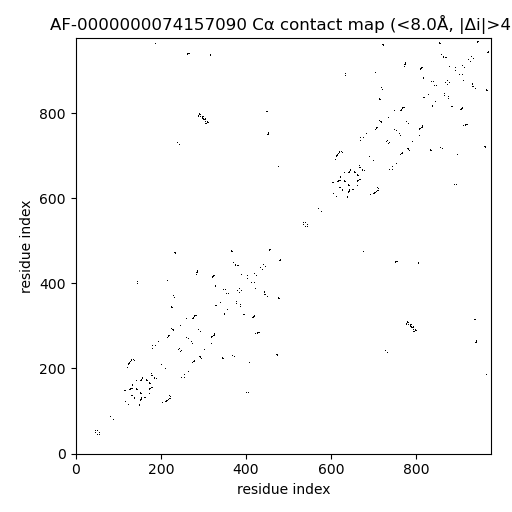 PRO B O 1
ATOM 5496 N N . SER B 1 222 ? -7.234 -12.562 1.83 1 87.12 222 SER B N 1
ATOM 5497 C CA . SER B 1 222 ? -8.625 -12.312 2.197 1 87.12 222 SER B CA 1
ATOM 5498 C C . SER B 1 222 ? -9.211 -11.156 1.385 1 87.12 222 SER B C 1
ATOM 5500 O O . SER B 1 222 ? -8.531 -10.164 1.132 1 87.12 222 SER B O 1
ATOM 5502 N N . LEU B 1 223 ? -10.43 -11.336 1.005 1 80.12 223 LEU B N 1
ATOM 5503 C CA . LEU B 1 223 ? -11.086 -10.359 0.14 1 80.12 223 LEU B CA 1
ATOM 5504 C C . LEU B 1 223 ? -12.18 -9.609 0.895 1 80.12 223 LEU B C 1
ATOM 5506 O O . LEU B 1 223 ? -12.898 -8.797 0.311 1 80.12 223 LEU B O 1
ATOM 5510 N N . ASN B 1 224 ? -12.305 -9.859 2.182 1 81 224 ASN B N 1
ATOM 5511 C CA . ASN B 1 224 ? -13.344 -9.258 3.016 1 81 224 ASN B CA 1
ATOM 5512 C C . ASN B 1 224 ? -12.805 -8.047 3.781 1 81 224 ASN B C 1
ATOM 5514 O O . ASN B 1 224 ? -11.844 -8.164 4.543 1 81 224 ASN B O 1
ATOM 5518 N N . TYR B 1 225 ? -13.453 -6.906 3.533 1 86.81 225 TYR B N 1
ATOM 5519 C CA . TYR B 1 225 ? -13.039 -5.676 4.199 1 86.81 225 TYR B CA 1
ATOM 5520 C C . TYR B 1 225 ? -14.234 -4.945 4.793 1 86.81 225 TYR B C 1
ATOM 5522 O O . TYR B 1 225 ? -15.328 -4.949 4.211 1 86.81 225 TYR B O 1
ATOM 5530 N N . GLN B 1 226 ? -14.047 -4.34 5.891 1 82.75 226 GLN B N 1
ATOM 5531 C CA . GLN B 1 226 ? -15.078 -3.5 6.492 1 82.75 226 GLN B CA 1
ATOM 5532 C C . GLN B 1 226 ? -15.117 -2.119 5.844 1 82.75 226 GLN B C 1
ATOM 5534 O O . GLN B 1 226 ? -14.07 -1.568 5.488 1 82.75 226 GLN B O 1
ATOM 5539 N N . THR B 1 227 ? -16.297 -1.595 5.68 1 86.81 227 THR B N 1
ATOM 5540 C CA . THR B 1 227 ? -16.5 -0.227 5.211 1 86.81 227 THR B CA 1
ATOM 5541 C C . THR B 1 227 ? -16.953 0.676 6.355 1 86.81 227 THR B C 1
ATOM 5543 O O . THR B 1 227 ? -17.938 0.379 7.035 1 86.81 227 THR B O 1
ATOM 5546 N N . SER B 1 228 ? -16.297 1.703 6.598 1 89.62 228 SER B N 1
ATOM 5547 C CA . SER B 1 228 ? -16.578 2.641 7.68 1 89.62 228 SER B CA 1
ATOM 5548 C C . SER B 1 228 ? -15.672 3.867 7.598 1 89.62 228 SER B C 1
ATOM 5550 O O . SER B 1 228 ? -14.602 3.814 6.988 1 89.62 228 SER B O 1
ATOM 5552 N N . PRO B 1 229 ? -16.203 4.98 8.117 1 93.44 229 PRO B N 1
ATOM 5553 C CA . PRO B 1 229 ? -15.266 6.094 8.242 1 93.44 229 PRO B CA 1
ATOM 5554 C C . PRO B 1 229 ? -14.023 5.727 9.047 1 93.44 229 PRO B C 1
ATOM 5556 O O . PRO B 1 229 ? -14.109 4.953 10.008 1 93.44 229 PRO B O 1
ATOM 5559 N N . ILE B 1 230 ? -12.883 6.254 8.648 1 96.06 230 ILE B N 1
ATOM 5560 C CA . ILE B 1 230 ? -11.617 5.984 9.328 1 96.06 230 ILE B CA 1
ATOM 5561 C C . ILE B 1 230 ? -11.766 6.273 10.82 1 96.06 230 ILE B C 1
ATOM 5563 O O . ILE B 1 230 ? -11.258 5.523 11.656 1 96.06 230 ILE B O 1
ATOM 5567 N N . ALA B 1 231 ? -12.531 7.262 11.195 1 93.38 231 ALA B N 1
ATOM 5568 C CA . ALA B 1 231 ? -12.703 7.715 12.57 1 93.38 231 ALA B CA 1
ATOM 5569 C C . ALA B 1 231 ? -13.438 6.672 13.414 1 93.38 231 ALA B C 1
ATOM 5571 O O . ALA B 1 231 ? -13.312 6.656 14.641 1 93.38 231 ALA B O 1
ATOM 5572 N N . THR B 1 232 ? -14.195 5.809 12.789 1 91 232 THR B N 1
ATOM 5573 C CA . THR B 1 232 ? -15.062 4.91 13.539 1 91 232 THR B CA 1
ATOM 5574 C C . THR B 1 232 ? -14.5 3.494 13.547 1 9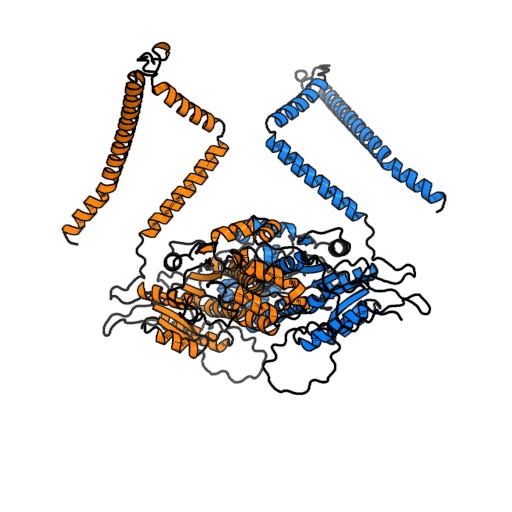1 232 THR B C 1
ATOM 5576 O O . THR B 1 232 ? -15.062 2.6 14.18 1 91 232 THR B O 1
ATOM 5579 N N . ILE B 1 233 ? -13.398 3.238 12.891 1 92.38 233 ILE B N 1
ATOM 5580 C CA . ILE B 1 233 ? -12.773 1.919 12.883 1 92.38 233 ILE B CA 1
ATOM 5581 C C . ILE B 1 233 ? -11.977 1.715 14.172 1 92.38 233 ILE B C 1
ATOM 5583 O O . ILE B 1 233 ? -11.078 2.498 14.484 1 92.38 233 ILE B O 1
ATOM 5587 N N . PRO B 1 234 ? -12.312 0.702 14.945 1 90.31 234 PRO B N 1
ATOM 5588 C CA . PRO B 1 234 ? -11.508 0.437 16.141 1 90.31 234 PRO B CA 1
ATOM 5589 C C . PRO B 1 234 ? -10.039 0.16 15.812 1 90.31 234 PRO B C 1
ATOM 5591 O O . PRO B 1 234 ? -9.742 -0.509 14.812 1 90.31 234 PRO B O 1
ATOM 5594 N N . PRO B 1 235 ? -9.133 0.69 16.594 1 92 235 PRO B N 1
ATOM 5595 C CA . PRO B 1 235 ? -7.707 0.459 16.359 1 92 235 PRO B CA 1
ATOM 5596 C C . PRO B 1 235 ? -7.352 -1.024 16.297 1 92 235 PRO B C 1
ATOM 5598 O O . PRO B 1 235 ? -6.5 -1.422 15.5 1 92 235 PRO B O 1
ATOM 5601 N N . SER B 1 236 ? -7.957 -1.859 17.094 1 92.19 236 SER B N 1
ATOM 5602 C CA . SER B 1 236 ? -7.699 -3.295 17.078 1 92.19 236 SER B CA 1
ATOM 5603 C C . SER B 1 236 ? -8.086 -3.916 15.75 1 92.19 236 SER B C 1
ATOM 5605 O O . SER B 1 236 ? -7.465 -4.883 15.305 1 92.19 236 SER B O 1
ATOM 5607 N N . SER B 1 237 ? -9.102 -3.352 15.109 1 92.69 237 SER B N 1
ATOM 5608 C CA . SER B 1 237 ? -9.539 -3.854 13.812 1 92.69 237 SER B CA 1
ATOM 5609 C C . SER B 1 237 ? -8.484 -3.602 12.742 1 92.69 237 SER B C 1
ATOM 5611 O O . SER B 1 237 ? -8.266 -4.441 11.867 1 92.69 237 SER B O 1
ATOM 5613 N N . PHE B 1 238 ? -7.797 -2.461 12.836 1 94.06 238 PHE B N 1
ATOM 5614 C CA . PHE B 1 238 ? -6.707 -2.184 11.906 1 94.06 238 PHE B CA 1
ATOM 5615 C C . PHE B 1 238 ? -5.555 -3.16 12.117 1 94.06 238 PHE B C 1
ATOM 5617 O O . PHE B 1 238 ? -4.977 -3.662 11.148 1 94.06 238 PHE B O 1
ATOM 5624 N N . ALA B 1 239 ? -5.23 -3.367 13.352 1 94.5 239 ALA B N 1
ATOM 5625 C CA . ALA B 1 239 ? -4.152 -4.301 13.672 1 94.5 239 ALA B CA 1
ATOM 5626 C C . ALA B 1 239 ? -4.461 -5.695 13.133 1 94.5 239 ALA B C 1
ATOM 5628 O O . ALA B 1 239 ? -3.609 -6.328 12.508 1 94.5 239 ALA B O 1
ATOM 5629 N N . ASP B 1 240 ? -5.66 -6.16 13.406 1 93.75 240 ASP B N 1
ATOM 5630 C CA . ASP B 1 240 ? -6.09 -7.469 12.922 1 93.75 240 ASP B CA 1
ATOM 5631 C C . ASP B 1 240 ? -6.078 -7.523 11.398 1 93.75 240 ASP B C 1
ATOM 5633 O O . ASP B 1 240 ? -5.676 -8.531 10.812 1 93.75 240 ASP B O 1
ATOM 5637 N N . LEU B 1 241 ? -6.512 -6.469 10.828 1 94.62 241 LEU B N 1
ATOM 5638 C CA . LEU B 1 241 ? -6.559 -6.371 9.375 1 94.62 241 LEU B CA 1
ATOM 5639 C C . LEU B 1 241 ? -5.164 -6.52 8.773 1 94.62 241 LEU B C 1
ATOM 5641 O O . LEU B 1 241 ? -4.961 -7.316 7.855 1 94.62 241 LEU B O 1
ATOM 5645 N N . PHE B 1 242 ? -4.195 -5.797 9.234 1 96 242 PHE B N 1
ATOM 5646 C CA . PHE B 1 242 ? -2.846 -5.828 8.68 1 96 242 PHE B CA 1
ATOM 5647 C C . PHE B 1 242 ? -2.188 -7.176 8.938 1 96 242 PHE B C 1
ATOM 5649 O O . PHE B 1 242 ? -1.408 -7.66 8.117 1 96 242 PHE B O 1
ATOM 5656 N N . ASN B 1 243 ? -2.549 -7.758 10.023 1 93.88 243 ASN B N 1
ATOM 5657 C CA . ASN B 1 243 ? -2.004 -9.078 10.336 1 93.88 243 ASN B CA 1
ATOM 5658 C C . ASN B 1 243 ? -2.562 -10.141 9.398 1 93.88 243 ASN B C 1
ATOM 5660 O O . ASN B 1 243 ? -1.803 -10.898 8.789 1 93.88 243 ASN B O 1
ATOM 5664 N N . THR B 1 244 ? -3.824 -10.125 9.203 1 91.44 244 THR B N 1
ATOM 5665 C CA . THR B 1 244 ? -4.492 -11.211 8.492 1 91.44 244 THR B CA 1
ATOM 5666 C C . THR B 1 244 ? -4.465 -10.969 6.988 1 91.44 244 THR B C 1
ATOM 5668 O O . THR B 1 244 ? -4.32 -11.914 6.207 1 91.44 244 THR B O 1
ATOM 5671 N N . HIS B 1 245 ? -4.59 -9.711 6.609 1 94.62 245 HIS B N 1
ATOM 5672 C CA . HIS B 1 245 ? -4.777 -9.422 5.191 1 94.62 245 HIS B CA 1
ATOM 5673 C C . HIS B 1 245 ? -3.465 -9.008 4.535 1 94.62 245 HIS B C 1
ATOM 5675 O O . HIS B 1 245 ? -3.352 -9.016 3.307 1 94.62 245 HIS B O 1
ATOM 5681 N N . LEU B 1 246 ? -2.512 -8.664 5.273 1 96.12 246 LEU B N 1
ATOM 5682 C CA . LEU B 1 246 ? -1.271 -8.156 4.695 1 96.12 246 LEU B CA 1
ATOM 5683 C C . LEU B 1 246 ? -0.086 -9.023 5.113 1 96.12 246 LEU B C 1
ATOM 5685 O O . LEU B 1 246 ? 0.535 -9.68 4.277 1 96.12 246 LEU B O 1
ATOM 5689 N N . LEU B 1 247 ? 0.17 -9.148 6.414 1 96.25 247 LEU B N 1
ATOM 5690 C CA . LEU B 1 247 ? 1.335 -9.859 6.926 1 96.25 247 LEU B CA 1
ATOM 5691 C C . LEU B 1 247 ? 1.271 -11.336 6.562 1 96.25 247 LEU B C 1
ATOM 5693 O O . LEU B 1 247 ? 2.229 -11.891 6.016 1 96.25 247 LEU B O 1
ATOM 5697 N N . HIS B 1 248 ? 0.146 -11.969 6.789 1 93.81 248 HIS B N 1
ATOM 5698 C CA . HIS B 1 248 ? 0.021 -13.406 6.57 1 93.81 248 HIS B CA 1
ATOM 5699 C C . HIS B 1 248 ? 0.251 -13.766 5.105 1 93.81 248 HIS B C 1
ATOM 5701 O O . HIS B 1 248 ? 1.033 -14.664 4.801 1 93.81 248 HIS B O 1
ATOM 5707 N N . PRO B 1 249 ? -0.413 -13.094 4.188 1 95.31 249 PRO B N 1
ATOM 5708 C CA . PRO B 1 249 ? -0.15 -13.398 2.779 1 95.31 249 PRO B CA 1
ATOM 5709 C C . PRO B 1 249 ? 1.315 -13.211 2.396 1 95.31 249 PRO B C 1
ATOM 5711 O O . PRO B 1 249 ? 1.873 -14.016 1.649 1 95.31 249 PRO B O 1
ATOM 5714 N N . ILE B 1 250 ? 1.961 -12.172 2.865 1 97.06 250 ILE B N 1
ATOM 5715 C CA . ILE B 1 250 ? 3.354 -11.883 2.543 1 97.06 250 ILE B CA 1
ATOM 5716 C C . ILE B 1 250 ? 4.25 -12.992 3.092 1 97.06 250 ILE B C 1
ATOM 5718 O O . ILE B 1 250 ? 5.125 -13.5 2.385 1 97.06 250 ILE B O 1
ATOM 5722 N N . LEU B 1 251 ? 4.016 -13.414 4.324 1 96.19 251 LEU B N 1
ATOM 5723 C CA . LEU B 1 251 ? 4.82 -14.461 4.945 1 96.19 251 LEU B CA 1
ATOM 5724 C C . LEU B 1 251 ? 4.598 -15.805 4.25 1 96.19 251 LEU B C 1
ATOM 5726 O O . LEU B 1 251 ? 5.52 -16.609 4.148 1 96.19 251 LEU B O 1
ATOM 5730 N N . THR B 1 252 ? 3.395 -15.984 3.785 1 95.06 252 THR B N 1
ATOM 5731 C CA . THR B 1 252 ? 3.096 -17.219 3.078 1 95.06 252 THR B CA 1
ATOM 5732 C C . THR B 1 252 ? 3.912 -17.328 1.794 1 95.06 252 THR B C 1
ATOM 5734 O O . THR B 1 252 ? 4.535 -18.359 1.529 1 95.06 252 THR B O 1
ATOM 5737 N N . ILE B 1 253 ? 3.885 -16.297 0.998 1 95.81 253 ILE B N 1
ATOM 5738 C CA . ILE B 1 253 ? 4.668 -16.297 -0.233 1 95.81 253 ILE B CA 1
ATOM 5739 C C . ILE B 1 253 ? 6.152 -16.438 0.1 1 95.81 253 ILE B C 1
ATOM 5741 O O . ILE B 1 253 ? 6.891 -17.125 -0.604 1 95.81 253 ILE B O 1
ATOM 5745 N N . GLN B 1 254 ? 6.578 -15.68 1.116 1 95.69 254 GLN B N 1
ATOM 5746 C CA . GLN B 1 254 ? 7.973 -15.758 1.537 1 95.69 254 GLN B CA 1
ATOM 5747 C C . GLN B 1 254 ? 8.375 -17.188 1.855 1 95.69 254 GLN B C 1
ATOM 5749 O O . GLN B 1 254 ? 9.469 -17.625 1.484 1 95.69 254 GLN B O 1
ATOM 5754 N N . ALA B 1 255 ? 7.57 -17.938 2.537 1 94 255 ALA B N 1
ATOM 5755 C CA . ALA B 1 255 ? 7.844 -19.312 2.93 1 94 255 ALA B CA 1
ATOM 5756 C C . ALA B 1 255 ? 8.062 -20.203 1.706 1 94 255 ALA B C 1
ATOM 5758 O O . ALA B 1 255 ? 8.828 -21.172 1.759 1 94 255 ALA B O 1
ATOM 5759 N N . PHE B 1 256 ? 7.457 -19.859 0.578 1 95.5 256 PHE B N 1
ATOM 5760 C CA . PHE B 1 256 ? 7.527 -20.688 -0.62 1 95.5 256 PHE B CA 1
ATOM 5761 C C . PHE B 1 256 ? 8.734 -20.312 -1.469 1 95.5 256 PHE B C 1
ATOM 5763 O O . PHE B 1 256 ? 9.094 -21.031 -2.402 1 95.5 256 PHE B O 1
ATOM 5770 N N . LEU B 1 257 ? 9.359 -19.172 -1.227 1 94.94 257 LEU B N 1
ATOM 5771 C CA . LEU B 1 257 ? 10.383 -18.609 -2.109 1 94.94 257 LEU B CA 1
ATOM 5772 C C . LEU B 1 257 ? 11.547 -19.594 -2.271 1 94.94 257 LEU B C 1
ATOM 5774 O O . LEU B 1 257 ? 12.031 -19.797 -3.383 1 94.94 257 LEU B O 1
ATOM 5778 N N . PRO B 1 258 ? 12.016 -20.281 -1.188 1 91.56 258 PRO B N 1
ATOM 5779 C CA . PRO B 1 258 ? 13.109 -21.234 -1.381 1 91.56 258 PRO B CA 1
ATOM 5780 C C . PRO B 1 258 ? 12.742 -22.359 -2.344 1 91.56 258 PRO B C 1
ATOM 5782 O O . PRO B 1 258 ? 13.586 -22.812 -3.123 1 91.56 258 PRO B O 1
ATOM 5785 N N . LEU B 1 259 ? 11.523 -22.766 -2.256 1 91.81 259 LEU B N 1
ATOM 5786 C CA . LEU B 1 259 ? 11.047 -23.828 -3.145 1 91.81 259 LEU B CA 1
ATOM 5787 C C . LEU B 1 259 ? 10.914 -23.312 -4.574 1 91.81 259 LEU B C 1
ATOM 5789 O O . LEU B 1 259 ? 11.25 -24.016 -5.527 1 91.81 259 LEU B O 1
ATOM 5793 N N . LEU B 1 260 ? 10.461 -22.094 -4.746 1 93.12 260 LEU B N 1
ATOM 5794 C CA . LEU B 1 260 ? 10.203 -21.5 -6.047 1 93.12 260 LEU B CA 1
ATOM 5795 C C . LEU B 1 260 ? 11.508 -21.172 -6.777 1 93.12 260 LEU B C 1
ATOM 5797 O O . LEU B 1 260 ? 11.531 -21.094 -8.008 1 93.12 260 LEU B O 1
ATOM 5801 N N . THR B 1 261 ? 12.539 -20.984 -6.008 1 89.81 261 THR B N 1
ATOM 5802 C CA . THR B 1 261 ? 13.797 -20.547 -6.609 1 89.81 261 THR B CA 1
ATOM 5803 C C . THR B 1 261 ? 14.797 -21.703 -6.648 1 89.81 261 THR B C 1
ATOM 5805 O O . THR B 1 261 ? 16 -21.469 -6.801 1 89.81 261 THR B O 1
ATOM 5808 N N . ALA B 1 262 ? 14.32 -22.859 -6.441 1 86.81 262 ALA B N 1
ATOM 5809 C CA . ALA B 1 262 ? 15.164 -24.047 -6.535 1 86.81 262 ALA B CA 1
ATOM 5810 C C . ALA B 1 262 ? 14.648 -25 -7.617 1 86.81 262 ALA B C 1
ATOM 5812 O O . ALA B 1 262 ? 13.445 -25.125 -7.816 1 86.81 262 ALA B O 1
ATOM 5813 N N . ARG B 1 263 ? 15.617 -25.594 -8.227 1 81.62 263 ARG B N 1
ATOM 5814 C CA . ARG B 1 263 ? 15.25 -26.609 -9.211 1 81.62 263 ARG B CA 1
ATOM 5815 C C . ARG B 1 263 ? 14.805 -27.891 -8.531 1 81.62 263 ARG B C 1
ATOM 5817 O O . ARG B 1 263 ? 15.539 -28.453 -7.707 1 81.62 263 ARG B O 1
ATOM 5824 N N . LEU B 1 264 ? 13.648 -28.312 -8.742 1 79.75 264 LEU B N 1
ATOM 5825 C CA . LEU B 1 264 ? 13.062 -29.484 -8.102 1 79.75 264 LEU B CA 1
ATOM 5826 C C . LEU B 1 264 ? 13.266 -30.719 -8.953 1 79.75 264 LEU B C 1
ATOM 5828 O O . LEU B 1 264 ? 13.078 -31.844 -8.484 1 79.75 264 LEU B O 1
ATOM 5832 N N . SER B 1 265 ? 13.688 -30.531 -10.18 1 72.56 265 SER B N 1
ATOM 5833 C CA . SER B 1 265 ? 13.891 -31.672 -11.062 1 72.56 265 SER B CA 1
ATOM 5834 C C . SER B 1 265 ? 15.367 -32.031 -11.148 1 72.56 265 SER B C 1
ATOM 5836 O O . SER B 1 265 ? 16.234 -31.203 -10.938 1 72.56 265 SER B O 1
ATOM 5838 N N . PRO B 1 266 ? 15.555 -33.406 -11.297 1 63.28 266 PRO B N 1
ATOM 5839 C CA . PRO B 1 266 ? 16.953 -33.844 -11.453 1 63.28 266 PRO B CA 1
ATOM 5840 C C . PRO B 1 266 ? 17.672 -33.094 -12.586 1 63.28 266 PRO B C 1
ATOM 5842 O O . PRO B 1 266 ? 17.016 -32.562 -13.492 1 63.28 266 PRO B O 1
ATOM 5845 N N . ALA B 1 267 ? 19.016 -33 -12.469 1 61.5 267 ALA B N 1
ATOM 5846 C CA . ALA B 1 267 ? 19.859 -32.344 -13.469 1 61.5 267 ALA B CA 1
ATOM 5847 C C . ALA B 1 267 ? 19.656 -33 -14.844 1 61.5 267 ALA B C 1
ATOM 5849 O O . ALA B 1 267 ? 19.594 -34.219 -14.961 1 61.5 267 ALA B O 1
ATOM 5850 N N . GLY B 1 268 ? 19.328 -32.281 -15.781 1 60.69 268 GLY B N 1
ATOM 5851 C CA . GLY B 1 268 ? 19.219 -32.781 -17.141 1 60.69 268 GLY B CA 1
ATOM 5852 C C . GLY B 1 268 ? 17.797 -32.719 -17.688 1 60.69 268 GLY B C 1
ATOM 5853 O O . GLY B 1 268 ? 17.594 -32.781 -18.891 1 60.69 268 GLY B O 1
ATOM 5854 N N . GLU B 1 269 ? 16.812 -32.875 -16.797 1 65.44 269 GLU B N 1
ATOM 5855 C CA . GLU B 1 269 ? 15.438 -32.844 -17.266 1 65.44 269 GLU B CA 1
ATOM 5856 C C . GLU B 1 269 ? 14.969 -31.391 -17.453 1 65.44 269 GLU B C 1
ATOM 5858 O O . GLU B 1 269 ? 15.445 -30.484 -16.781 1 65.44 269 GLU B O 1
ATOM 5863 N N . LYS B 1 270 ? 14.266 -31.188 -18.531 1 70.56 270 LYS B N 1
ATOM 5864 C CA . LYS B 1 270 ? 13.711 -29.875 -18.781 1 70.56 270 LYS B CA 1
ATOM 5865 C C . LYS B 1 270 ? 12.82 -29.422 -17.641 1 70.56 270 LYS B C 1
ATOM 5867 O O . LYS B 1 270 ? 11.969 -30.172 -17.172 1 70.56 270 LYS B O 1
ATOM 5872 N N . TRP B 1 271 ? 13.219 -28.547 -16.891 1 75 271 TRP B N 1
ATOM 5873 C CA . TRP B 1 271 ? 12.469 -28.016 -15.758 1 75 271 TRP B CA 1
ATOM 5874 C C . TRP B 1 271 ? 12.023 -26.578 -16.016 1 75 271 TRP B C 1
ATOM 5876 O O . TRP B 1 271 ? 12.789 -25.781 -16.547 1 75 271 TRP B O 1
ATOM 5886 N N . HIS B 1 272 ? 10.648 -26.438 -15.852 1 81.38 272 HIS B N 1
ATOM 5887 C CA . HIS B 1 272 ? 10.102 -25.078 -15.906 1 81.38 272 HIS B CA 1
ATOM 5888 C C . HIS B 1 272 ? 9.773 -24.562 -14.508 1 81.38 272 HIS B C 1
ATOM 5890 O O . HIS B 1 272 ? 9.117 -25.25 -13.727 1 81.38 272 HIS B O 1
ATOM 5896 N N . PRO B 1 273 ? 10.25 -23.453 -14.188 1 88.62 273 PRO B N 1
ATOM 5897 C CA . PRO B 1 273 ? 9.938 -22.906 -12.867 1 88.62 273 PRO B CA 1
ATOM 5898 C C . PRO B 1 273 ? 8.445 -22.656 -12.672 1 88.62 273 PRO B C 1
ATOM 5900 O O . PRO B 1 273 ? 7.734 -22.328 -13.633 1 88.62 273 PRO B O 1
ATOM 5903 N N . PRO B 1 274 ? 7.988 -22.922 -11.469 1 94.44 274 PRO B N 1
ATOM 5904 C CA . PRO B 1 274 ? 6.574 -22.672 -11.18 1 94.44 274 PRO B CA 1
ATOM 5905 C C . PRO B 1 274 ? 6.207 -21.188 -11.289 1 94.44 274 PRO B C 1
ATOM 5907 O O . PRO B 1 274 ? 7.051 -20.312 -11.047 1 94.44 274 PRO B O 1
ATOM 5910 N N . LYS B 1 275 ? 4.996 -20.953 -11.641 1 96.62 275 LYS B N 1
ATOM 5911 C CA . LYS B 1 275 ? 4.496 -19.578 -11.742 1 96.62 275 LYS B CA 1
ATOM 5912 C C . LYS B 1 275 ? 3.838 -19.141 -10.43 1 96.62 275 LYS B C 1
ATOM 5914 O O . LYS B 1 275 ? 3.254 -19.953 -9.719 1 96.62 275 LYS B O 1
ATOM 5919 N N . VAL B 1 276 ? 4 -17.906 -10.164 1 98 276 VAL B N 1
ATOM 5920 C CA . VAL B 1 276 ? 3.375 -17.328 -8.977 1 98 276 VAL B CA 1
ATOM 5921 C C . VAL B 1 276 ? 2.248 -16.391 -9.383 1 98 276 VAL B C 1
ATOM 5923 O O . VAL B 1 276 ? 2.416 -15.562 -10.281 1 98 276 VAL B O 1
ATOM 5926 N N . MET B 1 277 ? 1.083 -16.562 -8.789 1 98.38 277 MET B N 1
ATOM 5927 C CA . MET B 1 277 ? -0.041 -15.656 -9.016 1 98.38 277 MET B CA 1
ATOM 5928 C C . MET B 1 277 ? -0.5 -15.016 -7.715 1 98.38 277 MET B C 1
ATOM 5930 O O . MET B 1 277 ? -0.623 -15.695 -6.695 1 98.38 277 MET B O 1
ATOM 5934 N N . VAL B 1 278 ? -0.701 -13.734 -7.75 1 97.94 278 VAL B N 1
ATOM 5935 C CA . VAL B 1 278 ? -1.206 -13 -6.598 1 97.94 278 VAL B CA 1
ATOM 5936 C C . VAL B 1 278 ? -2.539 -12.344 -6.945 1 97.94 278 VAL B C 1
ATOM 5938 O O . VAL B 1 278 ? -2.615 -11.523 -7.863 1 97.94 278 VAL B O 1
ATOM 5941 N N . PHE B 1 279 ? -3.586 -12.711 -6.168 1 96.44 279 PHE B N 1
ATOM 5942 C CA . PHE B 1 279 ? -4.926 -12.188 -6.418 1 96.44 279 PHE B CA 1
ATOM 5943 C C . PHE B 1 279 ? -5.211 -10.984 -5.531 1 96.44 279 PHE B C 1
ATOM 5945 O O . PHE B 1 279 ? -4.977 -11.023 -4.32 1 96.44 279 PHE B O 1
ATOM 5952 N N . THR B 1 280 ? -5.684 -9.891 -6.059 1 93.44 280 THR B N 1
ATOM 5953 C CA . THR B 1 280 ? -6.156 -8.742 -5.293 1 93.44 280 THR B CA 1
ATOM 5954 C C . THR B 1 280 ? -7.367 -8.094 -5.969 1 93.44 280 THR B C 1
ATOM 5956 O O . THR B 1 280 ? -7.422 -8.008 -7.195 1 93.44 280 THR B O 1
ATOM 5959 N N . PRO B 1 281 ? -8.359 -7.688 -5.133 1 89.44 281 PRO B N 1
ATOM 5960 C CA . PRO B 1 281 ? -9.391 -6.84 -5.73 1 89.44 281 PRO B CA 1
ATOM 5961 C C . PRO B 1 281 ? -8.836 -5.539 -6.297 1 89.44 281 PRO B C 1
ATOM 5963 O O . PRO B 1 281 ? -7.906 -4.957 -5.727 1 89.44 281 PRO B O 1
ATOM 5966 N N . SER B 1 282 ? -9.398 -5.09 -7.398 1 89.44 282 SER B N 1
ATOM 5967 C CA . SER B 1 282 ? -8.734 -3.967 -8.062 1 89.44 282 SER B CA 1
ATOM 5968 C C . SER B 1 282 ? -9.656 -2.75 -8.125 1 89.44 282 SER B C 1
ATOM 5970 O O . SER B 1 282 ? -9.195 -1.63 -8.359 1 89.44 282 SER B O 1
ATOM 5972 N N . ILE B 1 283 ? -10.883 -2.854 -7.871 1 85.06 283 ILE B N 1
ATOM 5973 C CA . ILE B 1 283 ? -11.828 -1.756 -8.078 1 85.06 283 ILE B CA 1
ATOM 5974 C C . ILE B 1 283 ? -11.555 -0.65 -7.059 1 85.06 283 ILE B C 1
ATOM 5976 O O . ILE B 1 283 ? -11.273 0.49 -7.434 1 85.06 283 ILE B O 1
ATOM 5980 N N . ILE B 1 284 ? -11.586 -0.963 -5.805 1 85.38 284 ILE B N 1
ATOM 5981 C CA . ILE B 1 284 ? -11.445 0.014 -4.73 1 85.38 284 ILE B CA 1
ATOM 5982 C C . ILE B 1 284 ? -10.031 0.585 -4.734 1 85.38 284 ILE B C 1
ATOM 5984 O O . ILE B 1 284 ? -9.844 1.796 -4.59 1 85.38 284 ILE B O 1
ATOM 5988 N N . SER B 1 285 ? -9.031 -0.234 -4.934 1 88.5 285 SER B N 1
ATOM 5989 C CA . SER B 1 285 ? -7.645 0.211 -4.871 1 88.5 285 SER B CA 1
ATOM 5990 C C . SER B 1 285 ? -7.297 1.103 -6.059 1 88.5 285 SER B C 1
ATOM 5992 O O . SER B 1 285 ? -6.297 1.822 -6.027 1 88.5 285 SER B O 1
ATOM 5994 N N . SER B 1 286 ? -8.141 1.084 -7.074 1 88.31 286 SER B N 1
ATOM 5995 C CA . SER B 1 286 ? -7.879 1.904 -8.25 1 88.31 286 SER B CA 1
ATOM 5996 C C . SER B 1 286 ? -8.336 3.342 -8.039 1 88.31 286 SER B C 1
ATOM 5998 O O . SER B 1 286 ? -7.766 4.273 -8.609 1 88.31 286 SER B O 1
ATOM 6000 N N . ILE B 1 287 ? -9.344 3.527 -7.18 1 88 287 ILE B N 1
ATOM 6001 C CA . ILE B 1 287 ? -9.914 4.867 -7.078 1 88 287 ILE B CA 1
ATOM 6002 C C . ILE B 1 287 ? -9.852 5.344 -5.629 1 88 287 ILE B C 1
ATOM 6004 O O . ILE B 1 287 ? -10.023 6.535 -5.352 1 88 287 ILE B O 1
ATOM 6008 N N . ASN B 1 288 ? -9.656 4.516 -4.695 1 90.56 288 ASN B N 1
ATOM 6009 C CA . ASN B 1 288 ? -9.508 4.828 -3.277 1 90.56 288 ASN B CA 1
ATOM 6010 C C . ASN B 1 288 ? -10.641 5.719 -2.773 1 90.56 288 ASN B C 1
ATOM 6012 O O . ASN B 1 288 ? -10.391 6.797 -2.232 1 90.56 288 ASN B O 1
ATOM 6016 N N . PRO B 1 289 ? -11.852 5.301 -2.816 1 88.81 289 PRO B N 1
ATOM 6017 C CA . PRO B 1 289 ? -13.008 6.094 -2.375 1 88.81 289 PRO B CA 1
ATOM 6018 C C . PRO B 1 289 ? -13.086 6.223 -0.854 1 88.81 289 PRO B C 1
ATOM 6020 O O . PRO B 1 289 ? -12.477 5.43 -0.132 1 88.81 289 PRO B O 1
ATOM 6023 N N . PRO B 1 290 ? -13.836 7.23 -0.391 1 91.62 290 PRO B N 1
ATOM 6024 C CA . PRO B 1 290 ? -14.016 7.355 1.058 1 91.62 290 PRO B CA 1
ATOM 6025 C C . PRO B 1 290 ? -14.68 6.129 1.677 1 91.62 290 PRO B C 1
ATOM 6027 O O . PRO B 1 290 ? -15.469 5.445 1.012 1 91.62 290 PRO B O 1
ATOM 6030 N N . PHE B 1 291 ? -14.305 5.805 2.924 1 91.25 291 PHE B N 1
ATOM 6031 C CA . PHE B 1 291 ? -14.922 4.797 3.781 1 91.25 291 PHE B CA 1
ATOM 6032 C C . PHE B 1 291 ? -14.422 3.404 3.422 1 91.25 291 PHE B C 1
ATOM 6034 O O . PHE B 1 291 ? -14.945 2.404 3.92 1 91.25 291 PHE B O 1
ATOM 6041 N N . HIS B 1 292 ? -13.422 3.291 2.498 1 92.19 292 HIS B N 1
ATOM 6042 C CA . HIS B 1 292 ? -12.828 2.02 2.105 1 92.19 292 HIS B CA 1
ATOM 6043 C C . HIS B 1 292 ? -11.336 1.985 2.428 1 92.19 292 HIS B C 1
ATOM 6045 O O . HIS B 1 292 ? -10.547 1.408 1.678 1 92.19 292 HIS B O 1
ATOM 6051 N N . ALA B 1 293 ? -10.961 2.617 3.5 1 96 293 ALA B N 1
ATOM 6052 C CA . ALA B 1 293 ? -9.555 2.75 3.869 1 96 293 ALA B CA 1
ATOM 6053 C C . ALA B 1 293 ? -8.898 1.382 4.043 1 96 293 ALA B C 1
ATOM 6055 O O . ALA B 1 293 ? -7.797 1.147 3.547 1 96 293 ALA B O 1
ATOM 6056 N N . PRO B 1 294 ? -9.57 0.379 4.746 1 95.19 294 PRO B N 1
ATOM 6057 C CA . PRO B 1 294 ? -8.93 -0.928 4.922 1 95.19 294 PRO B CA 1
ATOM 6058 C C . PRO B 1 294 ? -8.586 -1.6 3.594 1 95.19 294 PRO B C 1
ATOM 6060 O O . PRO B 1 294 ? -7.438 -2.004 3.385 1 95.19 294 PRO B O 1
ATOM 6063 N N . GLU B 1 295 ? -9.484 -1.657 2.684 1 93.88 295 GLU B N 1
ATOM 6064 C CA . GLU B 1 295 ? -9.273 -2.33 1.405 1 93.88 295 GLU B CA 1
ATOM 6065 C C . GLU B 1 295 ? -8.273 -1.567 0.54 1 93.88 295 GLU B C 1
ATOM 6067 O O . GLU B 1 295 ? -7.371 -2.164 -0.051 1 93.88 295 GLU B O 1
ATOM 6072 N N . ALA B 1 296 ? -8.469 -0.272 0.458 1 95.06 296 ALA B N 1
ATOM 6073 C CA . ALA B 1 296 ? -7.578 0.56 -0.344 1 95.06 296 ALA B CA 1
ATOM 6074 C C . ALA B 1 296 ? -6.133 0.421 0.125 1 95.06 296 ALA B C 1
ATOM 6076 O O . ALA B 1 296 ? -5.223 0.255 -0.691 1 95.06 296 ALA B O 1
ATOM 6077 N N . THR B 1 297 ? -5.922 0.456 1.403 1 97.56 297 THR B N 1
ATOM 6078 C CA . THR B 1 297 ? -4.59 0.415 1.994 1 97.56 297 THR B CA 1
ATOM 6079 C C . THR B 1 297 ? -3.939 -0.947 1.767 1 97.56 297 THR B C 1
ATOM 6081 O O . THR B 1 297 ? -2.818 -1.029 1.258 1 97.56 297 THR B O 1
ATOM 6084 N N . VAL B 1 298 ? -4.633 -2.039 2.047 1 97.25 298 VAL B N 1
ATOM 6085 C CA . VAL B 1 298 ? -4.098 -3.393 1.962 1 97.25 298 VAL B CA 1
ATOM 6086 C C . VAL B 1 298 ? -3.836 -3.756 0.502 1 97.25 298 VAL B C 1
ATOM 6088 O O . VAL B 1 298 ? -2.764 -4.262 0.163 1 97.25 298 VAL B O 1
ATOM 6091 N N . CYS B 1 299 ? -4.75 -3.492 -0.358 1 95.69 299 CYS B N 1
ATOM 6092 C CA . CYS B 1 299 ? -4.617 -3.891 -1.755 1 95.69 299 CYS B CA 1
ATOM 6093 C C . CYS B 1 299 ? -3.514 -3.1 -2.447 1 95.69 299 CYS B C 1
ATOM 6095 O O . CYS B 1 299 ? -2.814 -3.629 -3.312 1 95.69 299 CYS B O 1
ATOM 6097 N N . SER B 1 300 ? -3.412 -1.84 -2.107 1 96.06 300 SER B N 1
ATOM 6098 C CA . SER B 1 300 ? -2.307 -1.06 -2.652 1 96.06 300 SER B CA 1
ATOM 6099 C C . SER B 1 300 ? -0.961 -1.592 -2.168 1 96.06 300 SER B C 1
ATOM 6101 O O . SER B 1 300 ? 0.001 -1.654 -2.938 1 96.06 300 SER B O 1
ATOM 6103 N N . ALA B 1 301 ? -0.88 -1.906 -0.917 1 97.75 301 ALA B N 1
ATOM 6104 C CA . ALA B 1 301 ? 0.332 -2.486 -0.345 1 97.75 301 ALA B CA 1
ATOM 6105 C C . ALA B 1 301 ? 0.712 -3.779 -1.062 1 97.75 301 ALA B C 1
ATOM 6107 O O . ALA B 1 301 ? 1.859 -3.951 -1.479 1 97.75 301 ALA B O 1
ATOM 6108 N N . LEU B 1 302 ? -0.254 -4.621 -1.224 1 97.69 302 LEU B N 1
ATOM 6109 C CA . LEU B 1 302 ? -0.008 -5.918 -1.846 1 97.69 302 LEU B CA 1
ATOM 6110 C C . LEU B 1 302 ? 0.381 -5.754 -3.311 1 97.69 302 LEU B C 1
ATOM 6112 O O . LEU B 1 302 ? 1.185 -6.527 -3.836 1 97.69 302 LEU B O 1
ATOM 6116 N N . SER B 1 303 ? -0.226 -4.809 -3.939 1 96.12 303 SER B N 1
ATOM 6117 C CA . SER B 1 303 ? 0.144 -4.539 -5.324 1 96.12 303 SER B CA 1
ATOM 6118 C C . SER B 1 303 ? 1.611 -4.141 -5.438 1 96.12 303 SER B C 1
ATOM 6120 O O . SER B 1 303 ? 2.34 -4.664 -6.281 1 96.12 303 SER B O 1
ATOM 6122 N N . ALA B 1 304 ? 2.027 -3.213 -4.598 1 96.5 304 ALA B N 1
ATOM 6123 C CA . ALA B 1 304 ? 3.424 -2.789 -4.598 1 96.5 304 ALA B CA 1
ATOM 6124 C C . ALA B 1 304 ? 4.352 -3.949 -4.242 1 96.5 304 ALA B C 1
ATOM 6126 O O . ALA B 1 304 ? 5.391 -4.137 -4.875 1 96.5 304 ALA B O 1
ATOM 6127 N N . PHE B 1 305 ? 3.969 -4.699 -3.246 1 98 305 PHE B N 1
ATOM 6128 C CA . PHE B 1 305 ? 4.738 -5.871 -2.854 1 98 305 PHE B CA 1
ATOM 6129 C C . PHE B 1 305 ? 4.906 -6.828 -4.027 1 98 305 PHE B C 1
ATOM 6131 O O . PHE B 1 305 ? 5.996 -7.355 -4.258 1 98 305 PHE B O 1
ATOM 6138 N N . THR B 1 306 ? 3.814 -7.059 -4.723 1 97.94 306 THR B N 1
ATOM 6139 C CA . THR B 1 306 ? 3.822 -7.98 -5.855 1 97.94 306 THR B CA 1
ATOM 6140 C C . THR B 1 306 ? 4.75 -7.473 -6.957 1 97.94 306 THR B C 1
ATOM 6142 O O . THR B 1 306 ? 5.438 -8.266 -7.605 1 97.94 306 THR B O 1
ATOM 6145 N N . GLU B 1 307 ? 4.77 -6.227 -7.168 1 95.75 307 GLU B N 1
ATOM 6146 C CA . GLU B 1 307 ? 5.664 -5.652 -8.164 1 95.75 307 GLU B CA 1
ATOM 6147 C C . GLU B 1 307 ? 7.125 -5.891 -7.797 1 95.75 307 GLU B C 1
ATOM 6149 O O . GLU B 1 307 ? 7.941 -6.227 -8.656 1 95.75 307 GLU B O 1
ATOM 6154 N N . VAL B 1 308 ? 7.445 -5.676 -6.559 1 95.81 308 VAL B N 1
ATOM 6155 C CA . VAL B 1 308 ? 8.812 -5.918 -6.109 1 95.81 308 VAL B CA 1
ATOM 6156 C C . VAL B 1 308 ? 9.141 -7.406 -6.23 1 95.81 308 VAL B C 1
ATOM 6158 O O . VAL B 1 308 ? 10.227 -7.773 -6.684 1 95.81 308 VAL B O 1
ATOM 6161 N N . LEU B 1 309 ? 8.195 -8.203 -5.805 1 97.38 309 LEU B N 1
ATOM 6162 C CA . LEU B 1 309 ? 8.359 -9.648 -5.941 1 97.38 309 LEU B CA 1
ATOM 6163 C C . LEU B 1 309 ? 8.656 -10.023 -7.391 1 97.38 309 LEU B C 1
ATOM 6165 O O . LEU B 1 309 ? 9.562 -10.812 -7.656 1 97.38 309 LEU B O 1
ATOM 6169 N N . THR B 1 310 ? 7.918 -9.477 -8.305 1 96.06 310 THR B N 1
ATOM 6170 C CA . THR B 1 310 ? 8.109 -9.719 -9.734 1 96.06 310 THR B CA 1
ATOM 6171 C C . THR B 1 310 ? 9.516 -9.328 -10.164 1 96.06 310 THR B C 1
ATOM 6173 O O . THR B 1 310 ? 10.188 -10.086 -10.875 1 96.06 310 THR B O 1
ATOM 6176 N N . ALA B 1 311 ? 9.914 -8.203 -9.719 1 93.12 311 ALA B N 1
ATOM 6177 C CA . ALA B 1 311 ? 11.227 -7.691 -10.094 1 93.12 311 ALA B CA 1
ATOM 6178 C C . ALA B 1 311 ? 12.344 -8.578 -9.547 1 93.12 311 ALA B C 1
ATOM 6180 O O . ALA B 1 311 ? 13.398 -8.727 -10.18 1 93.12 311 ALA B O 1
ATOM 6181 N N . GLU B 1 312 ? 12.156 -9.164 -8.398 1 93.94 312 GLU B N 1
ATOM 6182 C CA . GLU B 1 312 ? 13.164 -10.016 -7.785 1 93.94 312 GLU B CA 1
ATOM 6183 C C . GLU B 1 312 ? 13.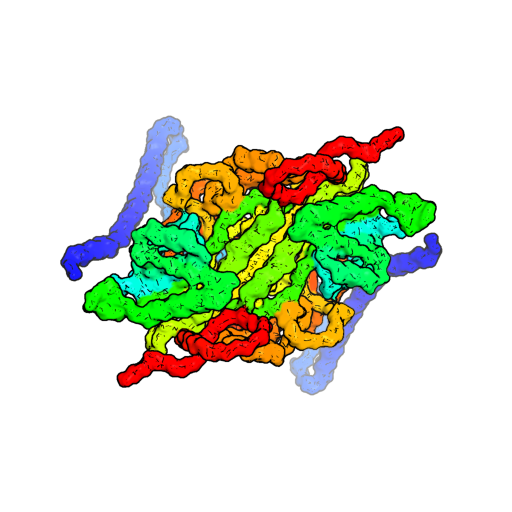203 -11.398 -8.438 1 93.94 312 GLU B C 1
ATOM 6185 O O . GLU B 1 312 ? 14.266 -12.008 -8.555 1 93.94 312 GLU B O 1
ATOM 6190 N N . LEU B 1 313 ? 12.047 -11.875 -8.883 1 95 313 LEU B N 1
ATOM 6191 C CA . LEU B 1 313 ? 11.961 -13.25 -9.359 1 95 313 LEU B CA 1
ATOM 6192 C C . LEU B 1 313 ? 12.164 -13.32 -10.875 1 95 313 LEU B C 1
ATOM 6194 O O . LEU B 1 313 ? 12.531 -14.367 -11.406 1 95 313 LEU B O 1
ATOM 6198 N N . ARG B 1 314 ? 11.93 -12.25 -11.531 1 92.81 314 ARG B N 1
ATOM 6199 C CA . ARG B 1 314 ? 12.023 -12.219 -12.992 1 92.81 314 ARG B CA 1
ATOM 6200 C C . ARG B 1 314 ? 13.406 -12.664 -13.453 1 92.81 314 ARG B C 1
ATOM 6202 O O . ARG B 1 314 ? 13.531 -13.516 -14.344 1 92.81 314 ARG B O 1
ATOM 6209 N N . PRO B 1 315 ? 14.492 -12.148 -12.828 1 91.31 315 PRO B N 1
ATOM 6210 C CA . PRO B 1 315 ? 15.828 -12.57 -13.258 1 91.31 315 PRO B CA 1
ATOM 6211 C C . PRO B 1 315 ? 16.078 -14.055 -13.023 1 91.31 315 PRO B C 1
ATOM 6213 O O . PRO B 1 315 ? 17.016 -14.625 -13.602 1 91.31 315 PRO B O 1
ATOM 6216 N N . LEU B 1 316 ? 15.312 -14.664 -12.156 1 91.5 316 LEU B N 1
ATOM 6217 C CA . LEU B 1 316 ? 15.469 -16.078 -11.836 1 91.5 316 LEU B CA 1
ATOM 6218 C C . LEU B 1 316 ? 14.617 -16.953 -12.75 1 91.5 316 LEU B C 1
ATOM 6220 O O . LEU B 1 316 ? 14.609 -18.172 -12.617 1 91.5 316 LEU B O 1
ATOM 6224 N N . GLY B 1 317 ? 13.844 -16.297 -13.609 1 91.12 317 GLY B N 1
ATOM 6225 C CA . GLY B 1 317 ? 13.008 -17.031 -14.539 1 91.12 317 GLY B CA 1
ATOM 6226 C C . GLY B 1 317 ? 11.695 -17.484 -13.93 1 91.12 317 GLY B C 1
ATOM 6227 O O . GLY B 1 317 ? 11.008 -18.344 -14.5 1 91.12 317 GLY B O 1
ATOM 6228 N N . VAL B 1 318 ? 11.367 -17.047 -12.805 1 94.12 318 VAL B N 1
ATOM 6229 C CA . VAL B 1 318 ? 10.109 -17.375 -12.141 1 94.12 318 VAL B CA 1
ATOM 6230 C C . VAL B 1 318 ? 9.07 -16.297 -12.445 1 94.12 318 VAL B C 1
ATOM 6232 O O . VAL B 1 318 ? 9.125 -15.195 -11.898 1 94.12 318 VAL B O 1
ATOM 6235 N N . PRO B 1 319 ? 8.078 -16.594 -13.234 1 95.44 319 PRO B N 1
ATOM 6236 C CA . PRO B 1 319 ? 7.078 -15.594 -13.602 1 95.44 319 PRO B CA 1
ATOM 6237 C C . PRO B 1 319 ? 6.098 -15.297 -12.461 1 95.44 319 PRO B C 1
ATOM 6239 O O . PRO B 1 319 ? 5.656 -16.219 -11.766 1 95.44 319 PRO B O 1
ATOM 6242 N N . VAL B 1 320 ? 5.855 -14.047 -12.258 1 97.31 320 VAL B N 1
ATOM 6243 C CA . VAL B 1 320 ? 4.844 -13.594 -11.305 1 97.31 320 VAL B CA 1
ATOM 6244 C C . VAL B 1 320 ? 3.744 -12.836 -12.039 1 97.31 320 VAL B C 1
ATOM 6246 O O . VAL B 1 320 ? 4.027 -11.922 -12.82 1 97.31 320 VAL B O 1
ATOM 6249 N N . THR B 1 321 ? 2.525 -13.258 -11.852 1 97.81 321 THR B N 1
ATOM 6250 C CA . THR B 1 321 ? 1.387 -12.586 -12.461 1 97.81 321 THR B CA 1
ATOM 6251 C C . THR B 1 321 ? 0.461 -12.008 -11.398 1 97.81 321 THR B C 1
ATOM 6253 O O . THR B 1 321 ? 0.039 -12.711 -10.484 1 97.81 321 THR B O 1
ATOM 6256 N N . HIS B 1 322 ? 0.239 -10.75 -11.453 1 97.06 322 HIS B N 1
ATOM 6257 C CA . HIS B 1 322 ? -0.725 -10.078 -10.586 1 97.06 322 HIS B CA 1
ATOM 6258 C C . HIS B 1 322 ? -2.133 -10.148 -11.172 1 97.06 322 HIS B C 1
ATOM 6260 O O . HIS B 1 322 ? -2.418 -9.516 -12.188 1 97.06 322 HIS B O 1
ATOM 6266 N N . MET B 1 323 ? -3.018 -10.914 -10.562 1 96.62 323 MET B N 1
ATOM 6267 C CA . MET B 1 323 ? -4.41 -11.031 -10.977 1 96.62 323 MET B CA 1
ATOM 6268 C C . MET B 1 323 ? -5.27 -9.961 -10.312 1 96.62 323 MET B C 1
ATOM 6270 O O . MET B 1 323 ? -5.566 -10.047 -9.117 1 96.62 323 MET B O 1
ATOM 6274 N N . GLN B 1 324 ? -5.637 -8.977 -11.008 1 94.44 324 GLN B N 1
ATOM 6275 C CA . GLN B 1 324 ? -6.48 -7.891 -10.516 1 94.44 324 GLN B CA 1
ATOM 6276 C C . GLN B 1 324 ? -7.957 -8.188 -10.758 1 94.44 324 GLN B C 1
ATOM 6278 O O . GLN B 1 324 ? -8.414 -8.195 -11.906 1 94.44 324 GLN B O 1
ATOM 6283 N N . LEU B 1 325 ? -8.68 -8.312 -9.703 1 91.81 325 LEU B N 1
ATOM 6284 C CA . LEU B 1 325 ? -10.016 -8.883 -9.781 1 91.81 325 LEU B CA 1
ATOM 6285 C C . LEU B 1 325 ? -11.078 -7.781 -9.734 1 91.81 325 LEU B C 1
ATOM 6287 O O . LEU B 1 325 ? -10.953 -6.828 -8.969 1 91.81 325 LEU B O 1
ATOM 6291 N N . GLY B 1 326 ? -12.031 -7.938 -10.516 1 88.25 326 GLY B N 1
ATOM 6292 C CA . GLY B 1 326 ? -13.25 -7.156 -10.414 1 88.25 326 GLY B CA 1
ATOM 6293 C C . GLY B 1 326 ? -14.344 -7.852 -9.617 1 88.25 326 GLY B C 1
ATOM 6294 O O . GLY B 1 326 ? -14.055 -8.523 -8.625 1 88.25 326 GLY B O 1
ATOM 6295 N N . THR B 1 327 ? -15.578 -7.641 -9.961 1 80.06 327 THR B N 1
ATOM 6296 C CA . THR B 1 327 ? -16.719 -8.234 -9.258 1 80.06 327 THR B CA 1
ATOM 6297 C C . THR B 1 327 ? -17.156 -9.531 -9.945 1 80.06 327 THR B C 1
ATOM 6299 O O . THR B 1 327 ? -17.156 -9.617 -11.172 1 80.06 327 THR B O 1
ATOM 6302 N N . PHE B 1 328 ? -17.453 -10.492 -9.086 1 78.56 328 PHE B N 1
ATOM 6303 C CA . PHE B 1 328 ? -17.906 -11.781 -9.594 1 78.56 328 PHE B CA 1
ATOM 6304 C C . PHE B 1 328 ? -19.234 -12.18 -8.969 1 78.56 328 PHE B C 1
ATOM 6306 O O . PHE B 1 328 ? -19.594 -11.695 -7.891 1 78.56 328 PHE B O 1
ATOM 6313 N N . ASP B 1 329 ? -19.969 -12.992 -9.633 1 68.62 329 ASP B N 1
ATOM 6314 C CA . ASP B 1 329 ? -21.203 -13.594 -9.133 1 68.62 329 ASP B CA 1
ATOM 6315 C C . ASP B 1 329 ? -20.906 -14.906 -8.414 1 68.62 329 ASP B C 1
ATOM 6317 O O . ASP B 1 329 ? -20.531 -15.898 -9.047 1 68.62 329 ASP B O 1
ATOM 6321 N N . PHE B 1 330 ? -21.062 -14.867 -6.988 1 58.91 330 PHE B N 1
ATOM 6322 C CA . PHE B 1 330 ? -20.766 -16.078 -6.227 1 58.91 330 PHE B CA 1
ATOM 6323 C C . PHE B 1 330 ? -22.062 -16.797 -5.844 1 58.91 330 PHE B C 1
ATOM 6325 O O . PHE B 1 330 ? -22.109 -17.516 -4.844 1 58.91 330 PHE B O 1
ATOM 6332 N N . ALA B 1 331 ? -23.234 -16.453 -6.371 1 51.69 331 ALA B N 1
ATOM 6333 C CA . ALA B 1 331 ? -24.547 -17 -6.047 1 51.69 331 ALA B CA 1
ATOM 6334 C C . ALA B 1 331 ? -24.453 -18.484 -5.707 1 51.69 331 ALA B C 1
ATOM 6336 O O . ALA B 1 331 ? -25.172 -18.969 -4.828 1 51.69 331 ALA B O 1
ATOM 6337 N N . GLY B 1 332 ? -23.703 -19.297 -6.297 1 46.16 332 GLY B N 1
ATOM 6338 C CA . GLY B 1 332 ? -23.656 -20.719 -5.996 1 46.16 332 GLY B CA 1
ATOM 6339 C C . GLY B 1 332 ? -22.766 -21.047 -4.812 1 46.16 332 GLY B C 1
ATOM 6340 O O . GLY B 1 332 ? -22.766 -22.188 -4.332 1 46.16 332 GLY B O 1
ATOM 6341 N N . PHE B 1 333 ? -22.031 -20.156 -4.262 1 49.56 333 PHE B N 1
ATOM 6342 C CA . PHE B 1 333 ? -21.047 -20.5 -3.248 1 49.56 333 PHE B CA 1
ATOM 6343 C C . PHE B 1 333 ? -21.312 -19.734 -1.956 1 49.56 333 PHE B C 1
ATOM 6345 O O . PHE B 1 333 ? -20.578 -19.906 -0.973 1 49.56 333 PHE B O 1
ATOM 6352 N N . THR B 1 334 ? -22.109 -18.672 -1.965 1 46.84 334 THR B N 1
ATOM 6353 C CA . THR B 1 334 ? -22.422 -17.922 -0.749 1 46.84 334 THR B CA 1
ATOM 6354 C C . THR B 1 334 ? -23.547 -18.594 0.036 1 46.84 334 THR B C 1
ATOM 6356 O O . THR B 1 334 ? -24.5 -19.094 -0.551 1 46.84 334 THR B O 1
ATOM 6359 N N . PRO B 1 335 ? -23.25 -19.094 1.186 1 42.97 335 PRO B N 1
ATOM 6360 C CA . PRO B 1 335 ? -24.422 -19.609 1.914 1 42.97 335 PRO B CA 1
ATOM 6361 C C . PRO B 1 335 ? -25.609 -18.672 1.843 1 42.97 335 PRO B C 1
ATOM 6363 O O . PRO B 1 335 ? -25.438 -17.453 1.67 1 42.97 335 PRO B O 1
ATOM 6366 N N . ALA B 1 336 ? -26.859 -19.281 1.391 1 32.38 336 ALA B N 1
ATOM 6367 C CA . ALA B 1 336 ? -28.141 -18.609 1.285 1 32.38 336 ALA B CA 1
ATOM 6368 C C . ALA B 1 336 ? -28.328 -17.594 2.422 1 32.38 336 ALA B C 1
ATOM 6370 O O . ALA B 1 336 ? -29.234 -16.75 2.369 1 32.38 336 ALA B O 1
ATOM 6371 N N . LYS B 1 337 ? -28.141 -17.891 3.695 1 32.03 337 LYS B N 1
ATOM 6372 C CA . LYS B 1 337 ? -28.719 -16.984 4.68 1 32.03 337 LYS B CA 1
ATOM 6373 C C . LYS B 1 337 ? -27.969 -15.656 4.707 1 32.03 337 LYS B C 1
ATOM 6375 O O . LYS B 1 337 ? -26.766 -15.625 4.914 1 32.03 337 LYS B O 1
ATOM 6380 N N . PRO B 1 338 ? -28.5 -14.531 4.184 1 35.09 338 PRO B N 1
ATOM 6381 C CA . PRO B 1 338 ? -27.984 -13.18 4.406 1 35.09 338 PRO B CA 1
ATOM 6382 C C . PRO B 1 338 ? -27.5 -12.961 5.84 1 35.09 338 PRO B C 1
ATOM 6384 O O . PRO B 1 338 ? -28.312 -12.906 6.762 1 35.09 338 PRO B O 1
ATOM 6387 N N . SER B 1 339 ? -26.703 -13.688 6.449 1 30.77 339 SER B N 1
ATOM 6388 C CA . SER B 1 339 ? -26.547 -13.273 7.84 1 30.77 339 SER B CA 1
ATOM 6389 C C . SER B 1 339 ? -26.266 -11.781 7.945 1 30.77 339 SER B C 1
ATOM 6391 O O . SER B 1 339 ? -25.406 -11.25 7.242 1 30.77 339 SER B O 1
ATOM 6393 N N . HIS B 1 340 ? -27.156 -10.93 8.273 1 32.25 340 HIS B N 1
ATOM 6394 C CA . HIS B 1 340 ? -27.312 -9.508 8.555 1 32.25 340 HIS B CA 1
ATOM 6395 C C . HIS B 1 340 ? -26.031 -8.922 9.133 1 32.25 340 HIS B C 1
ATOM 6397 O O . HIS B 1 340 ? -25.922 -7.699 9.289 1 32.25 340 HIS B O 1
ATOM 6403 N N . THR B 1 341 ? -25.375 -9.656 10.047 1 31.67 341 THR B N 1
ATOM 6404 C CA . THR B 1 341 ? -24.562 -8.953 11.031 1 31.67 341 THR B CA 1
ATOM 6405 C C . THR B 1 341 ? -23.297 -8.391 10.383 1 31.67 341 THR B C 1
ATOM 6407 O O . THR B 1 341 ? -22.75 -7.395 10.852 1 31.67 341 THR B O 1
ATOM 6410 N N . SER B 1 342 ? -22.312 -9.219 9.719 1 33.78 342 SER B N 1
ATOM 6411 C CA . SER B 1 342 ? -20.922 -8.789 9.82 1 33.78 342 SER B CA 1
ATOM 6412 C C . SER B 1 342 ? -20.547 -7.855 8.672 1 33.78 342 SER B C 1
ATOM 6414 O O . SER B 1 342 ? -20.703 -8.211 7.504 1 33.78 342 SER B O 1
ATOM 6416 N N . ALA B 1 343 ? -20.484 -6.52 8.82 1 36.44 343 ALA B N 1
ATOM 6417 C CA . ALA B 1 343 ? -19.969 -5.383 8.055 1 36.44 343 ALA B CA 1
ATOM 6418 C C . ALA B 1 343 ? -18.766 -5.793 7.215 1 36.44 343 ALA B C 1
ATOM 6420 O O . ALA B 1 343 ? -18.266 -5 6.414 1 36.44 343 ALA B O 1
ATOM 6421 N N . TYR B 1 344 ? -18.234 -7.039 7.355 1 36.12 344 TYR B N 1
ATOM 6422 C CA . TYR B 1 344 ? -16.953 -7.418 6.75 1 36.12 344 TYR B CA 1
ATOM 6423 C C . TYR B 1 344 ? -17.156 -7.91 5.32 1 36.12 344 TYR B C 1
ATOM 6425 O O . TYR B 1 344 ? -16.219 -7.895 4.516 1 36.12 344 TYR B O 1
ATOM 6433 N N . GLN B 1 345 ? -18.234 -8.711 4.945 1 37.78 345 GLN B N 1
ATOM 6434 C CA . GLN B 1 345 ? -18.172 -9.562 3.762 1 37.78 345 GLN B CA 1
ATOM 6435 C C . GLN B 1 345 ? -18.547 -8.773 2.506 1 37.78 345 GLN B C 1
ATOM 6437 O O . GLN B 1 345 ? -18.906 -9.367 1.48 1 37.78 345 GLN B O 1
ATOM 6442 N N . LYS B 1 346 ? -18.656 -7.492 2.523 1 39.69 346 LYS B N 1
ATOM 6443 C CA . LYS B 1 346 ? -19.375 -6.785 1.467 1 39.69 346 LYS B CA 1
ATOM 6444 C C . LYS B 1 346 ? -18.516 -6.66 0.21 1 39.69 346 LYS B C 1
ATOM 6446 O O . LYS B 1 346 ? -19 -6.219 -0.835 1 39.69 346 LYS B O 1
ATOM 6451 N N . GLY B 1 347 ? -17.312 -6.727 0.269 1 38.34 347 GLY B N 1
ATOM 6452 C CA . GLY B 1 347 ? -16.547 -6.203 -0.853 1 38.34 347 GLY B CA 1
ATOM 6453 C C . GLY B 1 347 ? -16.859 -6.898 -2.164 1 38.34 347 GLY B C 1
ATOM 6454 O O . GLY B 1 347 ? -17.234 -6.25 -3.139 1 38.34 347 GLY B O 1
ATOM 6455 N N . LEU B 1 348 ? -16.188 -8.062 -2.445 1 41.19 348 LEU B N 1
ATOM 6456 C CA . LEU B 1 348 ? -16.391 -8.742 -3.719 1 41.19 348 LEU B CA 1
ATOM 6457 C C . LEU B 1 348 ? -17.797 -9.312 -3.822 1 41.19 348 LEU B C 1
ATOM 6459 O O . LEU B 1 348 ? -18.219 -9.766 -4.891 1 41.19 348 LEU B O 1
ATOM 6463 N N . ILE B 1 349 ? -18.531 -9.305 -2.617 1 39.97 349 ILE B N 1
ATOM 6464 C CA . ILE B 1 349 ? -19.859 -9.867 -2.506 1 39.97 349 ILE B CA 1
ATOM 6465 C C . ILE B 1 349 ? -20.891 -8.742 -2.387 1 39.97 349 ILE B C 1
ATOM 6467 O O . ILE B 1 349 ? -20.562 -7.629 -1.969 1 39.97 349 ILE B O 1
ATOM 6471 N N . GLU B 1 350 ? -22.156 -8.953 -2.586 1 42.69 350 GLU B N 1
ATOM 6472 C CA . GLU B 1 350 ? -23.312 -8.07 -2.641 1 42.69 350 GLU B CA 1
ATOM 6473 C C . GLU B 1 350 ? -23.391 -7.18 -1.402 1 42.69 350 GLU B C 1
ATOM 6475 O O . GLU B 1 350 ? -23.188 -7.652 -0.281 1 42.69 350 GLU B O 1
ATOM 6480 N N . GLY B 1 351 ? -23.062 -5.93 -1.496 1 42.72 351 GLY B N 1
ATOM 6481 C CA . GLY B 1 351 ? -23.125 -4.855 -0.52 1 42.72 351 GLY B CA 1
ATOM 6482 C C . GLY B 1 351 ? -24.375 -4.879 0.323 1 42.72 351 GLY B C 1
ATOM 6483 O O . GLY B 1 351 ? -25.406 -5.43 -0.093 1 42.72 351 GLY B O 1
ATOM 6484 N N . PRO B 1 352 ? -24.219 -4.672 1.601 1 45.44 352 PRO B N 1
ATOM 6485 C CA . PRO B 1 352 ? -25.438 -4.566 2.408 1 45.44 352 PRO B CA 1
ATOM 6486 C C . PRO B 1 352 ? -26.422 -3.529 1.867 1 45.44 352 PRO B C 1
ATOM 6488 O O . PRO B 1 352 ? -26.016 -2.607 1.152 1 45.44 352 PRO B O 1
ATOM 6491 N N . GLY B 1 353 ? -27.641 -3.777 1.944 1 46.41 353 GLY B N 1
ATOM 6492 C CA . GLY B 1 353 ? -28.719 -2.859 1.588 1 46.41 353 GLY B CA 1
ATOM 6493 C C . GLY B 1 353 ? -28.672 -1.563 2.375 1 46.41 353 GLY B C 1
ATOM 6494 O O . GLY B 1 353 ? -28 -1.475 3.404 1 46.41 353 GLY B O 1
ATOM 6495 N N . ILE B 1 354 ? -29.125 -0.437 1.83 1 47.09 354 ILE B N 1
ATOM 6496 C CA . ILE B 1 354 ? -29.25 0.927 2.33 1 47.09 354 ILE B CA 1
ATOM 6497 C C . ILE B 1 354 ? -29.703 0.903 3.787 1 47.09 354 ILE B C 1
ATOM 6499 O O . ILE B 1 354 ? -29.203 1.657 4.617 1 47.09 354 ILE B O 1
ATOM 6503 N N . ASP B 1 355 ? -30.5 -0.003 4.207 1 50.78 355 ASP B N 1
ATOM 6504 C CA . ASP B 1 355 ? -31.078 -0.019 5.551 1 50.78 355 ASP B CA 1
ATOM 6505 C C . ASP B 1 355 ? -30.047 -0.464 6.582 1 50.78 355 ASP B C 1
ATOM 6507 O O . ASP B 1 355 ? -30 0.063 7.695 1 50.78 355 ASP B O 1
ATOM 6511 N N . ALA B 1 356 ? -29.172 -1.316 6.227 1 54.53 356 ALA B N 1
ATOM 6512 C CA . ALA B 1 356 ? -28.156 -1.826 7.141 1 54.53 356 ALA B CA 1
ATOM 6513 C C . ALA B 1 356 ? -27.078 -0.776 7.406 1 54.53 356 ALA B C 1
ATOM 6515 O O . ALA B 1 356 ? -26.625 -0.619 8.539 1 54.53 356 ALA B O 1
ATOM 6516 N N . ASP B 1 357 ? -26.828 0.001 6.422 1 62.03 357 ASP B N 1
ATOM 6517 C CA . ASP B 1 357 ? -25.844 1.055 6.582 1 62.03 357 ASP B CA 1
ATOM 6518 C C . ASP B 1 357 ? -26.359 2.172 7.484 1 62.03 357 ASP B C 1
ATOM 6520 O O . ASP B 1 357 ? -25.625 2.697 8.32 1 62.03 357 ASP B O 1
ATOM 6524 N N . ALA B 1 358 ? -27.625 2.441 7.34 1 61.38 358 ALA B N 1
ATOM 6525 C CA . ALA B 1 358 ? -28.234 3.459 8.188 1 61.38 358 ALA B CA 1
ATOM 6526 C C . ALA B 1 358 ? -28.25 3.016 9.648 1 61.38 358 ALA B C 1
ATOM 6528 O O . ALA B 1 358 ? -28.016 3.822 10.555 1 61.38 358 ALA B O 1
ATOM 6529 N N . ALA B 1 359 ? -28.469 1.799 9.789 1 66.31 359 ALA B N 1
ATOM 6530 C CA . ALA B 1 359 ? -28.5 1.264 11.148 1 66.31 359 ALA B CA 1
ATOM 6531 C C . ALA B 1 359 ? -27.125 1.288 11.773 1 66.31 359 ALA B C 1
ATOM 6533 O O . ALA B 1 359 ? -26.984 1.543 12.977 1 66.31 359 ALA B O 1
ATOM 6534 N N . GLU B 1 360 ? -26.172 1.125 10.961 1 74.25 360 GLU B N 1
ATOM 6535 C CA . GLU B 1 360 ? -24.797 1.138 11.445 1 74.25 360 GLU B CA 1
ATOM 6536 C C . GLU B 1 360 ? -24.391 2.525 11.938 1 74.25 360 GLU B C 1
ATOM 6538 O O . GLU B 1 360 ? -23.672 2.652 12.93 1 74.25 360 GLU B O 1
ATOM 6543 N N . THR B 1 361 ? -24.953 3.506 11.289 1 76.69 361 THR B N 1
ATOM 6544 C CA . THR B 1 361 ? -24.578 4.871 11.648 1 76.69 361 THR B CA 1
ATOM 6545 C C . THR B 1 361 ? -25.109 5.227 13.031 1 76.69 361 THR B C 1
ATOM 6547 O O . THR B 1 361 ? -24.547 6.082 13.719 1 76.69 361 THR B O 1
ATOM 6550 N N . LEU B 1 362 ? -26.156 4.562 13.453 1 73.31 362 LEU B N 1
ATOM 6551 C CA . LEU B 1 362 ? -26.766 4.867 14.742 1 73.31 362 LEU B CA 1
ATOM 6552 C C . LEU B 1 362 ? -25.875 4.418 15.891 1 73.31 362 LEU B C 1
ATOM 6554 O O . LEU B 1 362 ? -26.031 4.891 17.016 1 73.31 362 LEU B O 1
ATOM 6558 N N . MET B 1 363 ? -24.938 3.572 15.539 1 76.25 363 MET B N 1
ATOM 6559 C CA . MET B 1 363 ? -24.047 3.061 16.562 1 76.25 363 MET B CA 1
ATOM 6560 C C . MET B 1 363 ? -22.828 3.961 16.719 1 76.25 363 MET B C 1
ATOM 6562 O O . MET B 1 363 ? -22.031 3.781 17.641 1 76.25 363 MET B O 1
ATOM 6566 N N . TRP B 1 364 ? -22.797 4.984 15.852 1 83.25 364 TRP B N 1
ATOM 6567 C CA . TRP B 1 364 ? -21.656 5.891 15.891 1 83.25 364 TRP B CA 1
ATOM 6568 C C . TRP B 1 364 ? -21.891 7.016 16.891 1 83.25 364 TRP B C 1
ATOM 6570 O O . TRP B 1 364 ? -23.031 7.371 17.172 1 83.25 364 TRP B O 1
ATOM 6580 N N . PRO B 1 365 ? -20.781 7.504 17.453 1 80.44 365 PRO B N 1
ATOM 6581 C CA . PRO B 1 365 ? -20.953 8.742 18.219 1 80.44 365 PRO B CA 1
ATOM 6582 C C . PRO B 1 365 ? -21.594 9.859 17.406 1 80.44 365 PRO B C 1
ATOM 6584 O O . PRO B 1 365 ? -21.469 9.867 16.172 1 80.44 365 PRO B O 1
ATOM 6587 N N . GLU B 1 366 ? -22.234 10.773 18.031 1 81.38 366 GLU B N 1
ATOM 6588 C CA . GLU B 1 366 ? -23 11.828 17.391 1 81.38 366 GLU B CA 1
ATOM 6589 C C . GLU B 1 366 ? -22.125 12.672 16.469 1 81.38 366 GLU B C 1
ATOM 6591 O O . GLU B 1 366 ? -22.531 13.023 15.367 1 81.38 366 GLU B O 1
ATOM 6596 N N . ASN B 1 367 ? -21 13.016 16.922 1 82 367 ASN B N 1
ATOM 6597 C CA . ASN B 1 367 ? -20.109 13.852 16.125 1 82 367 ASN B CA 1
ATOM 6598 C C . ASN B 1 367 ? -19.703 13.156 14.828 1 82 367 ASN B C 1
ATOM 6600 O O . ASN B 1 367 ? -19.656 13.797 13.773 1 82 367 ASN B O 1
ATOM 6604 N N . ALA B 1 368 ? -19.453 11.883 14.945 1 87 368 ALA B N 1
ATOM 6605 C CA . ALA B 1 368 ? -19.094 11.117 13.758 1 87 368 ALA B CA 1
ATOM 6606 C C . ALA B 1 368 ? -20.281 10.977 12.812 1 87 368 ALA B C 1
ATOM 6608 O O . ALA B 1 368 ? -20.141 11.055 11.594 1 87 368 ALA B O 1
ATOM 6609 N N . ARG B 1 369 ? -21.422 10.758 13.422 1 86.81 369 ARG B N 1
ATOM 6610 C CA . ARG B 1 369 ? -22.641 10.641 12.617 1 86.81 369 ARG B CA 1
ATOM 6611 C C . ARG B 1 369 ? -22.906 11.922 11.836 1 86.81 369 ARG B C 1
ATOM 6613 O O . ARG B 1 369 ? -23.266 11.875 10.656 1 86.81 369 ARG B O 1
ATOM 6620 N N . HIS B 1 370 ? -22.703 13.016 12.469 1 85.62 370 HIS B N 1
ATOM 6621 C CA . HIS B 1 370 ? -22.922 14.305 11.82 1 85.62 370 HIS B CA 1
ATOM 6622 C C . HIS B 1 370 ? -21.891 14.555 10.727 1 85.62 370 HIS B C 1
ATOM 6624 O O . HIS B 1 370 ? -22.234 15.062 9.656 1 85.62 370 HIS B O 1
ATOM 6630 N N . ALA B 1 371 ? -20.734 14.172 10.984 1 87.25 371 ALA B N 1
ATOM 6631 C CA . ALA B 1 371 ? -19.625 14.477 10.07 1 87.25 371 ALA B CA 1
ATOM 6632 C C . ALA B 1 371 ? -19.656 13.547 8.859 1 87.25 371 ALA B C 1
ATOM 6634 O O . ALA B 1 371 ? -19.422 13.992 7.73 1 87.25 371 ALA B O 1
ATOM 6635 N N . TYR B 1 372 ? -19.953 12.211 9.109 1 90.44 372 TYR B N 1
ATOM 6636 C CA . TYR B 1 372 ? -19.703 11.234 8.055 1 90.44 372 TYR B CA 1
ATOM 6637 C C . TYR B 1 372 ? -21 10.555 7.625 1 90.44 372 TYR B C 1
ATOM 6639 O O . TYR B 1 372 ? -21.047 9.922 6.566 1 90.44 372 TYR B O 1
ATOM 6647 N N . GLY B 1 373 ? -22.031 10.57 8.414 1 86.5 373 GLY B N 1
ATOM 6648 C CA . GLY B 1 373 ? -23.219 9.742 8.25 1 86.5 373 GLY B CA 1
ATOM 6649 C C . GLY B 1 373 ? -23.859 9.898 6.891 1 86.5 373 GLY B C 1
ATOM 6650 O O . GLY B 1 373 ? -24.125 8.914 6.207 1 86.5 373 GLY B O 1
ATOM 6651 N N . ARG B 1 374 ? -24.094 11.102 6.484 1 84 374 ARG B N 1
ATOM 6652 C CA . ARG B 1 374 ? -24.797 11.367 5.234 1 84 374 ARG B CA 1
ATOM 6653 C C . ARG B 1 374 ? -24 10.844 4.039 1 84 374 ARG B C 1
ATOM 6655 O O . ARG B 1 374 ? -24.547 10.148 3.184 1 84 374 ARG B O 1
ATOM 6662 N N . ASN B 1 375 ? -22.766 11.195 3.969 1 86.69 375 ASN B N 1
ATOM 6663 C CA . ASN B 1 375 ? -21.938 10.766 2.852 1 86.69 375 ASN B CA 1
ATOM 6664 C C . ASN B 1 375 ? -21.719 9.25 2.865 1 86.69 375 ASN B C 1
ATOM 6666 O O . ASN B 1 375 ? -21.594 8.633 1.811 1 86.69 375 ASN B O 1
ATOM 6670 N N . PHE B 1 376 ? -21.703 8.695 4.004 1 88.25 376 PHE B N 1
ATOM 6671 C CA . PHE B 1 376 ? -21.547 7.246 4.113 1 88.25 376 PHE B CA 1
ATOM 6672 C C . PHE B 1 376 ? -22.734 6.527 3.51 1 88.25 376 PHE B C 1
ATOM 6674 O O . PHE B 1 376 ? -22.578 5.59 2.727 1 88.25 376 PHE B O 1
ATOM 6681 N N . VAL B 1 377 ? -23.906 6.941 3.871 1 80.31 377 VAL B N 1
ATOM 6682 C CA . VAL B 1 377 ? -25.125 6.324 3.379 1 80.31 377 VAL B CA 1
ATOM 6683 C C . VAL B 1 377 ? -25.234 6.516 1.867 1 80.31 377 VAL B C 1
ATOM 6685 O O . VAL B 1 377 ? -25.594 5.586 1.141 1 80.31 377 VAL B O 1
ATOM 6688 N N . THR B 1 378 ? -24.875 7.684 1.442 1 78.56 378 THR B N 1
ATOM 6689 C CA . THR B 1 378 ? -24.922 7.969 0.013 1 78.56 378 THR B CA 1
ATOM 6690 C C . THR B 1 378 ? -23.938 7.09 -0.751 1 78.56 378 THR B C 1
ATOM 6692 O O . THR B 1 378 ? -24.266 6.566 -1.819 1 78.56 378 THR B O 1
ATOM 6695 N N . GLN B 1 379 ? -22.797 6.957 -0.219 1 79 379 GLN B N 1
ATOM 6696 C CA . GLN B 1 379 ? -21.766 6.176 -0.89 1 79 379 GLN B CA 1
ATOM 6697 C C . GLN B 1 379 ? -22.125 4.688 -0.897 1 79 379 GLN B C 1
ATOM 6699 O O . GLN B 1 379 ? -21.797 3.977 -1.852 1 79 379 GLN B O 1
ATOM 6704 N N . SER B 1 380 ? -22.656 4.219 0.161 1 73.69 380 SER B N 1
ATOM 6705 C CA . SER B 1 380 ? -23.031 2.811 0.25 1 73.69 380 SER B CA 1
ATOM 6706 C C . SER B 1 380 ? -24.062 2.447 -0.806 1 73.69 380 SER B C 1
ATOM 6708 O O . SER B 1 380 ? -24.172 1.285 -1.205 1 73.69 380 SER B O 1
ATOM 6710 N N . THR B 1 381 ? -24.766 3.455 -1.233 1 65.06 381 THR B N 1
ATOM 6711 C CA . THR B 1 381 ? -25.797 3.23 -2.24 1 65.06 381 THR B CA 1
ATOM 6712 C C . THR B 1 381 ? -25.234 3.436 -3.645 1 65.06 381 THR B C 1
ATOM 6714 O O . THR B 1 381 ? -25.875 3.068 -4.633 1 65.06 381 THR B O 1
ATOM 6717 N N . SER B 1 382 ? -24.078 3.941 -3.609 1 63.56 382 SER B N 1
ATOM 6718 C CA . SER B 1 382 ? -23.484 4.207 -4.918 1 63.56 382 SER B CA 1
ATOM 6719 C C . SER B 1 382 ? -22.984 2.926 -5.566 1 63.56 382 SER B C 1
ATOM 6721 O O . SER B 1 382 ? -22.625 1.973 -4.875 1 63.56 382 SER B O 1
ATOM 6723 N N . ALA B 1 383 ? -23.094 2.777 -6.84 1 53.81 383 ALA B N 1
ATOM 6724 C CA . ALA B 1 383 ? -22.719 1.633 -7.668 1 53.81 383 ALA B CA 1
ATOM 6725 C C . ALA B 1 383 ? -21.266 1.227 -7.418 1 53.81 383 ALA B C 1
ATOM 6727 O O . ALA B 1 383 ? -20.938 0.042 -7.477 1 53.81 383 ALA B O 1
ATOM 6728 N N . ILE B 1 384 ? -20.484 2.139 -7.133 1 57.06 384 ILE B N 1
ATOM 6729 C CA . ILE B 1 384 ? -19.047 1.872 -7.035 1 57.06 384 ILE B CA 1
ATOM 6730 C C . ILE B 1 384 ? -18.766 1.046 -5.785 1 57.06 384 ILE B C 1
ATOM 6732 O O . ILE B 1 384 ? -17.984 0.092 -5.828 1 57.06 384 ILE B O 1
ATOM 6736 N N . SER B 1 385 ? -19.312 1.521 -4.648 1 53.06 385 SER B N 1
ATOM 6737 C CA . SER B 1 385 ? -19.031 0.833 -3.393 1 53.06 385 SER B CA 1
ATOM 6738 C C . SER B 1 385 ? -19.531 -0.603 -3.422 1 53.06 385 SER B C 1
ATOM 6740 O O . SER B 1 385 ? -19 -1.472 -2.729 1 53.06 385 SER B O 1
ATOM 6742 N N . ALA B 1 386 ? -20.562 -0.749 -4.23 1 48.06 386 ALA B N 1
ATOM 6743 C CA . ALA B 1 386 ? -21.109 -2.102 -4.293 1 48.06 386 ALA B CA 1
ATOM 6744 C C . ALA B 1 386 ? -20.359 -2.949 -5.316 1 48.06 386 ALA B C 1
ATOM 6746 O O . ALA B 1 386 ? -20.641 -4.137 -5.484 1 48.06 386 ALA B O 1
ATOM 6747 N N . GLY B 1 387 ? -19.109 -2.359 -5.688 1 50.12 387 GLY B N 1
ATOM 6748 C CA . GLY B 1 387 ? -18.438 -3.107 -6.734 1 50.12 387 GLY B CA 1
ATOM 6749 C C . GLY B 1 387 ? -19.328 -3.387 -7.938 1 50.12 387 GLY B C 1
ATOM 6750 O O . GLY B 1 387 ? -18.953 -4.168 -8.812 1 50.12 387 GLY B O 1
ATOM 6751 N N . ARG B 1 388 ? -20.703 -3.025 -7.867 1 47.44 388 ARG B N 1
ATOM 6752 C CA . ARG B 1 388 ? -21.703 -3.354 -8.883 1 47.44 388 ARG B CA 1
ATOM 6753 C C . ARG B 1 388 ? -21.938 -2.18 -9.828 1 47.44 388 ARG B C 1
ATOM 6755 O O . ARG B 1 388 ? -21.938 -1.023 -9.406 1 47.44 388 ARG B O 1
ATOM 6762 N N . ILE B 1 389 ? -21.25 -2.229 -10.938 1 46.44 389 ILE B N 1
ATOM 6763 C CA . ILE B 1 389 ? -21.812 -1.306 -11.914 1 46.44 389 ILE B CA 1
ATOM 6764 C C . ILE B 1 389 ? -23.328 -1.446 -11.93 1 46.44 389 ILE B C 1
ATOM 6766 O O . ILE B 1 389 ? -23.859 -2.553 -12.07 1 46.44 389 ILE B O 1
ATOM 6770 N N . ARG B 1 390 ? -24.047 -0.558 -11.344 1 50.03 390 ARG B N 1
ATOM 6771 C CA . ARG B 1 390 ? -25.5 -0.586 -11.266 1 50.03 390 ARG B CA 1
ATOM 6772 C C . ARG B 1 390 ? -26.094 -1.454 -12.367 1 50.03 390 ARG B C 1
ATOM 6774 O O . ARG B 1 390 ? -25.797 -1.251 -13.547 1 50.03 390 ARG B O 1
ATOM 6781 N N . GLY B 1 391 ? -26.766 -2.506 -11.883 1 51.81 391 GLY B N 1
ATOM 6782 C CA . GLY B 1 391 ? -27.609 -3.316 -12.758 1 51.81 391 GLY B CA 1
ATOM 6783 C C . GLY B 1 391 ? -26.859 -4.492 -13.367 1 51.81 391 GLY B C 1
ATOM 6784 O O . GLY B 1 391 ? -27.484 -5.383 -13.953 1 51.81 391 GLY B O 1
ATOM 6785 N N . LEU B 1 392 ? -25.516 -4.324 -13.328 1 56.91 392 LEU B N 1
ATOM 6786 C CA . LEU B 1 392 ? -24.859 -5.414 -14.047 1 56.91 392 LEU B CA 1
ATOM 6787 C C . LEU B 1 392 ? -24.469 -6.539 -13.094 1 56.91 392 LEU B C 1
ATOM 6789 O O . LEU B 1 392 ? -24.078 -6.285 -11.953 1 56.91 392 LEU B O 1
ATOM 6793 N N . LYS B 1 393 ? -24.812 -7.711 -13.422 1 63.09 393 LYS B N 1
ATOM 6794 C CA . LYS B 1 393 ? -24.438 -8.914 -12.688 1 63.09 393 LYS B CA 1
ATOM 6795 C C . LYS B 1 393 ? -22.922 -9.156 -12.766 1 63.09 393 LYS B C 1
ATOM 6797 O O . LYS B 1 393 ? -22.297 -8.82 -13.766 1 63.09 393 LYS B O 1
ATOM 6802 N N . GLY B 1 394 ? -22.328 -9.531 -11.641 1 73.75 394 GLY B N 1
ATOM 6803 C CA . GLY B 1 394 ? -20.906 -9.867 -11.625 1 73.75 394 GLY B CA 1
ATOM 6804 C C . GLY B 1 394 ? -20.516 -10.852 -12.711 1 73.75 394 GLY B C 1
ATOM 6805 O O . GLY B 1 394 ? -21.375 -11.586 -13.227 1 73.75 394 GLY B O 1
ATOM 6806 N N . SER B 1 395 ? -19.297 -10.836 -13.133 1 79 395 SER B N 1
ATOM 6807 C CA . SER B 1 395 ? -18.781 -11.75 -14.148 1 79 395 SER B CA 1
ATOM 6808 C C . SER B 1 395 ? -18.828 -13.195 -13.672 1 79 395 SER B C 1
ATOM 6810 O O . SER B 1 395 ? -18.875 -13.461 -12.469 1 79 395 SER B O 1
ATOM 6812 N N . SER B 1 396 ? -18.953 -14.055 -14.57 1 83.5 396 SER B N 1
ATOM 6813 C CA . SER B 1 396 ? -18.953 -15.477 -14.266 1 83.5 396 SER B CA 1
ATOM 6814 C C . SER B 1 396 ? -17.594 -15.938 -13.75 1 83.5 396 SER B C 1
ATOM 6816 O O . SER B 1 396 ? -16.547 -15.453 -14.203 1 83.5 396 SER B O 1
ATOM 6818 N N . LEU B 1 397 ? -17.609 -16.922 -12.875 1 89.25 397 LEU B N 1
ATOM 6819 C CA . LEU B 1 397 ? -16.391 -17.484 -12.32 1 89.25 397 LEU B CA 1
ATOM 6820 C C . LEU B 1 397 ? -15.625 -18.266 -13.383 1 89.25 397 LEU B C 1
ATOM 6822 O O . LEU B 1 397 ? -14.414 -18.5 -13.242 1 89.25 397 LEU B O 1
ATOM 6826 N N . ARG B 1 398 ? -16.281 -18.672 -14.383 1 88.75 398 ARG B N 1
ATOM 6827 C CA . ARG B 1 398 ? -15.641 -19.422 -15.469 1 88.75 398 ARG B CA 1
ATOM 6828 C C . ARG B 1 398 ? -14.547 -18.594 -16.141 1 88.75 398 ARG B C 1
ATOM 6830 O O . ARG B 1 398 ? -13.516 -19.125 -16.531 1 88.75 398 ARG B O 1
ATOM 6837 N N . HIS B 1 399 ? -14.852 -17.328 -16.234 1 89.06 399 HIS B N 1
ATOM 6838 C CA . HIS B 1 399 ? -13.859 -16.438 -16.828 1 89.06 399 HIS B CA 1
ATOM 6839 C C . HIS B 1 399 ? -12.594 -16.391 -15.977 1 89.06 399 HIS B C 1
ATOM 6841 O O . HIS B 1 399 ? -11.484 -16.359 -16.5 1 89.06 399 HIS B O 1
ATOM 6847 N N . LEU B 1 400 ? -12.781 -16.344 -14.727 1 92.75 400 LEU B N 1
ATOM 6848 C CA . LEU B 1 400 ? -11.648 -16.344 -13.82 1 92.75 400 LEU B CA 1
ATOM 6849 C C . LEU B 1 400 ? -10.883 -17.656 -13.906 1 92.75 400 LEU B C 1
ATOM 6851 O O . LEU B 1 400 ? -9.648 -17.656 -14 1 92.75 400 LEU B O 1
ATOM 6855 N N . HIS B 1 401 ? -11.617 -18.781 -13.867 1 95.12 401 HIS B N 1
ATOM 6856 C CA . HIS B 1 401 ? -11 -20.109 -13.945 1 95.12 401 HIS B CA 1
ATOM 6857 C C . HIS B 1 401 ? -10.188 -20.25 -15.227 1 95.12 401 HIS B C 1
ATOM 6859 O O . HIS B 1 401 ? -9.062 -20.766 -15.195 1 95.12 401 HIS B O 1
ATOM 6865 N N . ASN B 1 402 ? -10.734 -19.781 -16.281 1 93.88 402 ASN B N 1
ATOM 6866 C CA . ASN B 1 402 ? -10.047 -19.859 -17.562 1 93.88 402 ASN B CA 1
ATOM 6867 C C . ASN B 1 402 ? -8.781 -19 -17.578 1 93.88 402 ASN B C 1
ATOM 6869 O O . ASN B 1 402 ? -7.742 -19.438 -18.078 1 93.88 402 ASN B O 1
ATOM 6873 N N . ALA B 1 403 ? -8.906 -17.812 -17.047 1 94.12 403 ALA B N 1
ATOM 6874 C CA . ALA B 1 403 ? -7.746 -16.938 -17 1 94.12 403 ALA B CA 1
ATOM 6875 C C . ALA B 1 403 ? -6.629 -17.547 -16.172 1 94.12 403 ALA B C 1
ATOM 6877 O O . ALA B 1 403 ? -5.457 -17.484 -16.547 1 94.12 403 ALA B O 1
ATOM 6878 N N . VAL B 1 404 ? -6.992 -18.109 -15.031 1 97.12 404 VAL B N 1
ATOM 6879 C CA . VAL B 1 404 ? -6.012 -18.734 -14.156 1 97.12 404 VAL B CA 1
ATOM 6880 C C . VAL B 1 404 ? -5.32 -19.891 -14.891 1 97.12 404 VAL B C 1
ATOM 6882 O O . VAL B 1 404 ? -4.094 -20 -14.875 1 97.12 404 VAL B O 1
ATOM 6885 N N . PHE B 1 405 ? -6.098 -20.734 -15.57 1 96.75 405 PHE B N 1
ATOM 6886 C CA . PHE B 1 405 ? -5.531 -21.844 -16.328 1 96.75 405 PHE B CA 1
ATOM 6887 C C . PHE B 1 405 ? -4.582 -21.328 -17.406 1 96.75 405 PHE B C 1
ATOM 6889 O O . PHE B 1 405 ? -3.502 -21.891 -17.594 1 96.75 405 PHE B O 1
ATOM 6896 N N . ASP B 1 406 ? -4.996 -20.312 -18.078 1 95.12 406 ASP B N 1
ATOM 6897 C CA . ASP B 1 406 ? -4.199 -19.781 -19.172 1 95.12 406 ASP B CA 1
ATOM 6898 C C . ASP B 1 406 ? -2.885 -19.188 -18.672 1 95.12 406 ASP B C 1
ATOM 6900 O O . ASP B 1 406 ? -1.887 -19.188 -19.406 1 95.12 406 ASP B O 1
ATOM 6904 N N . VAL B 1 407 ? -2.855 -18.703 -17.469 1 96.06 407 VAL B N 1
ATOM 6905 C CA . VAL B 1 407 ? -1.601 -18.25 -16.891 1 96.06 407 VAL B CA 1
ATOM 6906 C C . VAL B 1 407 ? -0.732 -19.453 -16.516 1 96.06 407 VAL B C 1
ATOM 6908 O O . VAL B 1 407 ? 0.471 -19.453 -16.781 1 96.06 407 VAL B O 1
ATOM 6911 N N . VAL B 1 408 ? -1.305 -20.469 -15.961 1 96.06 408 VAL B N 1
ATOM 6912 C CA . VAL B 1 408 ? -0.586 -21.672 -15.516 1 96.06 408 VAL B CA 1
ATOM 6913 C C . VAL B 1 408 ? 0.039 -22.375 -16.719 1 96.06 408 VAL B C 1
ATOM 6915 O O . VAL B 1 408 ? 1.188 -22.812 -16.656 1 96.06 408 VAL B O 1
ATOM 6918 N N . ASP B 1 409 ? -0.724 -22.484 -17.781 1 92.94 409 ASP B N 1
ATOM 6919 C CA . ASP B 1 409 ? -0.247 -23.234 -18.938 1 92.94 409 ASP B CA 1
ATOM 6920 C C . ASP B 1 409 ? 0.713 -22.391 -19.781 1 92.94 409 ASP B C 1
ATOM 6922 O O . ASP B 1 409 ? 1.387 -22.922 -20.672 1 92.94 409 ASP B O 1
ATOM 6926 N N . GLY B 1 410 ? 0.713 -21.094 -19.625 1 91.44 410 GLY B N 1
ATOM 6927 C CA . GLY B 1 410 ? 1.69 -20.25 -20.297 1 91.44 410 GLY B CA 1
ATOM 6928 C C . GLY B 1 410 ? 1.117 -19.516 -21.5 1 91.44 410 GLY B C 1
ATOM 6929 O O . GLY B 1 410 ? 1.842 -18.812 -22.203 1 91.44 410 GLY B O 1
ATOM 6930 N N . SER B 1 411 ? -0.146 -19.609 -21.719 1 90.5 411 SER B N 1
ATOM 6931 C CA . SER B 1 411 ? -0.787 -18.875 -22.797 1 90.5 411 SER B CA 1
ATOM 6932 C C . SER B 1 411 ? -0.808 -17.375 -22.516 1 90.5 411 SER B C 1
ATOM 6934 O O . SER B 1 411 ? -0.687 -16.547 -23.422 1 90.5 411 SER B O 1
ATOM 6936 N N . ILE B 1 412 ? -1.013 -17.078 -21.266 1 90.81 412 ILE B N 1
ATOM 6937 C CA . ILE B 1 412 ? -0.915 -15.695 -20.812 1 90.81 412 ILE B CA 1
ATOM 6938 C C . ILE B 1 412 ? 0.395 -15.492 -20.047 1 90.81 412 ILE B C 1
ATOM 6940 O O . ILE B 1 412 ? 0.651 -16.156 -19.047 1 90.81 412 ILE B O 1
ATOM 6944 N N . THR B 1 413 ? 1.208 -14.586 -20.531 1 90.44 413 THR B N 1
ATOM 6945 C CA . THR B 1 413 ? 2.506 -14.352 -19.906 1 90.44 413 THR B CA 1
ATOM 6946 C C . THR B 1 413 ? 2.611 -12.922 -19.391 1 90.44 413 THR B C 1
ATOM 6948 O O . THR B 1 413 ? 3.672 -12.5 -18.938 1 90.44 413 THR B O 1
ATOM 6951 N N . SER B 1 414 ? 1.522 -12.227 -19.391 1 90.06 414 SER B N 1
ATOM 6952 C CA . SER B 1 414 ? 1.512 -10.844 -18.922 1 90.06 414 SER B CA 1
ATOM 6953 C C . SER B 1 414 ? 1.755 -10.758 -17.422 1 90.06 414 SER B C 1
ATOM 6955 O O . SER B 1 414 ? 1.351 -11.656 -16.672 1 90.06 414 SER B O 1
ATOM 6957 N N . GLY B 1 415 ? 2.393 -9.711 -17 1 91.44 415 GLY B N 1
ATOM 6958 C CA . GLY B 1 415 ? 2.656 -9.492 -15.578 1 91.44 415 GLY B CA 1
ATOM 6959 C C . GLY B 1 415 ? 1.418 -9.109 -14.797 1 91.44 415 GLY B C 1
ATOM 6960 O O . GLY B 1 415 ? 1.37 -9.289 -13.578 1 91.44 415 GLY B O 1
ATOM 6961 N N . THR B 1 416 ? 0.484 -8.516 -15.43 1 92.81 416 THR B N 1
ATOM 6962 C CA . THR B 1 416 ? -0.77 -8.117 -14.797 1 92.81 416 THR B CA 1
ATOM 6963 C C . THR B 1 416 ? -1.962 -8.539 -15.648 1 92.81 416 THR B C 1
ATOM 6965 O O . THR B 1 416 ? -1.973 -8.32 -16.859 1 92.81 416 THR B O 1
ATOM 6968 N N . VAL B 1 417 ? -2.947 -9.203 -15.031 1 94.06 417 VAL B N 1
ATOM 6969 C CA . VAL B 1 417 ? -4.164 -9.641 -15.703 1 94.06 417 VAL B CA 1
ATOM 6970 C C . VAL B 1 417 ? -5.387 -9.109 -14.961 1 94.06 417 VAL B C 1
ATOM 6972 O O . VAL B 1 417 ? -5.52 -9.305 -13.75 1 94.06 417 VAL B O 1
ATOM 6975 N N . ARG B 1 418 ? -6.227 -8.391 -15.641 1 91.94 418 ARG B N 1
ATOM 6976 C CA . ARG B 1 418 ? -7.477 -7.891 -15.078 1 91.94 418 ARG B CA 1
ATOM 6977 C C . ARG B 1 418 ? -8.656 -8.766 -15.484 1 91.94 418 ARG B C 1
ATOM 6979 O O . ARG B 1 418 ? -8.883 -8.992 -16.672 1 91.94 418 ARG B O 1
ATOM 6986 N N . VAL B 1 419 ? -9.328 -9.289 -14.508 1 90.94 419 VAL B N 1
ATOM 6987 C CA . VAL B 1 419 ? -10.445 -10.188 -14.773 1 90.94 419 VAL B CA 1
ATOM 6988 C C . VAL B 1 419 ? -11.633 -9.82 -13.891 1 90.94 419 VAL B C 1
ATOM 6990 O O . VAL B 1 419 ? -11.453 -9.484 -12.719 1 90.94 419 VAL B O 1
ATOM 6993 N N . GLY B 1 420 ? -12.852 -9.898 -14.406 1 87.19 420 GLY B N 1
ATOM 6994 C CA . GLY B 1 420 ? -14.062 -9.57 -13.68 1 87.19 420 GLY B CA 1
ATOM 6995 C C . GLY B 1 420 ? -14.648 -8.227 -14.086 1 87.19 420 GLY B C 1
ATOM 6996 O O . GLY B 1 420 ? -13.938 -7.363 -14.602 1 87.19 420 GLY B O 1
ATOM 6997 N N . LEU B 1 421 ? -15.852 -8.086 -13.672 1 78.44 421 LEU B N 1
ATOM 6998 C CA . LEU B 1 421 ? -16.562 -6.863 -14.039 1 78.44 421 LEU B CA 1
ATOM 6999 C C . LEU B 1 421 ? -15.969 -5.652 -13.328 1 78.44 421 LEU B C 1
ATOM 7001 O O . LEU B 1 421 ? -15.773 -5.672 -12.109 1 78.44 421 LEU B O 1
ATOM 7005 N N . GLY B 1 422 ? -15.578 -4.633 -14.148 1 80.31 422 GLY B N 1
ATOM 7006 C CA . GLY B 1 422 ? -15.141 -3.363 -13.594 1 80.31 422 GLY B CA 1
ATOM 7007 C C . GLY B 1 422 ? -13.641 -3.281 -13.391 1 80.31 422 GLY B C 1
ATOM 7008 O O . GLY B 1 422 ? -13.102 -2.203 -13.125 1 80.31 422 GLY B O 1
ATOM 7009 N N . ALA B 1 423 ? -12.992 -4.414 -13.453 1 81.81 423 ALA B N 1
ATOM 7010 C CA . ALA B 1 423 ? -11.555 -4.41 -13.188 1 81.81 423 ALA B CA 1
ATOM 7011 C C . ALA B 1 423 ? -10.82 -3.504 -14.172 1 81.81 423 ALA B C 1
ATOM 7013 O O . ALA B 1 423 ? -9.961 -2.717 -13.773 1 81.81 423 ALA B O 1
ATOM 7014 N N . GLY B 1 424 ? -11.188 -3.594 -15.375 1 81.75 424 GLY B N 1
ATOM 7015 C CA . GLY B 1 424 ? -10.531 -2.777 -16.391 1 81.75 424 GLY B CA 1
ATOM 7016 C C . GLY B 1 424 ? -10.969 -1.327 -16.359 1 81.75 424 GLY B C 1
ATOM 7017 O O . GLY B 1 424 ? -10.141 -0.418 -16.375 1 81.75 424 GLY B O 1
ATOM 7018 N N . VAL B 1 425 ? -12.211 -1.11 -16.203 1 78.88 425 VAL B N 1
ATOM 7019 C CA . VAL B 1 425 ? -12.789 0.229 -16.25 1 78.88 425 VAL B CA 1
ATOM 7020 C C . VAL B 1 425 ? -12.258 1.063 -15.086 1 78.88 425 VAL B C 1
ATOM 7022 O O . VAL B 1 425 ? -11.797 2.191 -15.281 1 78.88 425 VAL B O 1
ATOM 7025 N N . TYR B 1 426 ? -12.305 0.485 -13.984 1 81.62 426 TYR B N 1
ATOM 7026 C CA . TYR B 1 426 ? -11.898 1.264 -12.82 1 81.62 426 TYR B CA 1
ATOM 7027 C C . TYR B 1 426 ? -10.383 1.42 -12.773 1 81.62 426 TYR B C 1
ATOM 7029 O O . TYR B 1 426 ? -9.867 2.389 -12.211 1 81.62 426 TYR B O 1
ATOM 7037 N N . GLY B 1 427 ? -9.742 0.416 -13.305 1 82.25 427 GLY B N 1
ATOM 7038 C CA . GLY B 1 427 ? -8.312 0.631 -13.5 1 82.25 427 GLY B CA 1
ATOM 7039 C C . GLY B 1 427 ? -8 1.832 -14.367 1 82.25 427 GLY B C 1
ATOM 7040 O O . GLY B 1 427 ? -7.082 2.596 -14.078 1 82.25 427 GLY B O 1
ATOM 7041 N N . PHE B 1 428 ? -8.773 2.014 -15.32 1 81.06 428 PHE B N 1
ATOM 7042 C CA . PHE B 1 428 ? -8.625 3.146 -16.234 1 81.06 428 PHE B CA 1
ATOM 7043 C C . PHE B 1 428 ? -9.016 4.449 -15.539 1 81.06 428 PHE B C 1
ATOM 7045 O O . PHE B 1 428 ? -8.297 5.445 -15.625 1 81.06 428 PHE B O 1
ATOM 7052 N N . VAL B 1 429 ? -10.133 4.449 -14.898 1 81.81 429 VAL B N 1
ATOM 7053 C CA . VAL B 1 429 ? -10.633 5.629 -14.203 1 81.81 429 VAL B CA 1
ATOM 7054 C C . VAL B 1 429 ? -9.609 6.082 -13.164 1 81.81 429 VAL B C 1
ATOM 7056 O O . VAL B 1 429 ? -9.32 7.277 -13.039 1 81.81 429 VAL B O 1
ATOM 7059 N N . GLY B 1 430 ? -9.078 5.137 -12.438 1 82.75 430 GLY B N 1
ATOM 7060 C CA . GLY B 1 430 ? -8.109 5.465 -11.398 1 82.75 430 GLY B CA 1
ATOM 7061 C C . GLY B 1 430 ? -6.84 6.094 -11.945 1 82.75 430 GLY B C 1
ATOM 7062 O O . GLY B 1 430 ? -6.219 6.926 -11.281 1 82.75 430 GLY B O 1
ATOM 7063 N N . ARG B 1 431 ? -6.555 5.73 -13.078 1 80 431 ARG B N 1
ATOM 7064 C CA . ARG B 1 431 ? -5.301 6.188 -13.672 1 80 431 ARG B CA 1
ATOM 7065 C C . ARG B 1 431 ? -5.48 7.535 -14.367 1 80 431 ARG B C 1
ATOM 7067 O O . ARG B 1 431 ? -4.578 8.375 -14.344 1 80 431 ARG B O 1
ATOM 7074 N N . TRP B 1 432 ? -6.766 7.84 -14.836 1 79.75 432 TRP B N 1
ATOM 7075 C CA . TRP B 1 432 ? -6.836 8.961 -15.773 1 79.75 432 TRP B CA 1
ATOM 7076 C C . TRP B 1 432 ? -7.855 9.992 -15.312 1 79.75 432 TRP B C 1
ATOM 7078 O O . TRP B 1 432 ? -7.836 11.141 -15.766 1 79.75 432 TRP B O 1
ATOM 7088 N N . VAL B 1 433 ? -8.758 9.641 -14.516 1 81.19 433 VAL B N 1
ATOM 7089 C CA . VAL B 1 433 ? -9.805 10.562 -14.109 1 81.19 433 VAL B CA 1
ATOM 7090 C C . VAL B 1 433 ? -9.398 11.281 -12.828 1 81.19 433 VAL B C 1
ATOM 7092 O O . VAL B 1 433 ? -9.047 10.633 -11.836 1 81.19 433 VAL B O 1
ATOM 7095 N N . PRO B 1 434 ? -9.5 12.57 -12.859 1 81.06 434 PRO B N 1
ATOM 7096 C CA . PRO B 1 434 ? -9.172 13.312 -11.641 1 81.06 434 PRO B CA 1
ATOM 7097 C C . PRO B 1 434 ? -10.047 12.914 -10.461 1 81.06 434 PRO B C 1
ATOM 7099 O O . PRO B 1 434 ? -11.242 12.641 -10.633 1 81.06 434 PRO B O 1
ATOM 7102 N N . ARG B 1 435 ? -9.523 12.961 -9.32 1 81.69 435 ARG B N 1
ATOM 7103 C CA . ARG B 1 435 ? -10.164 12.477 -8.102 1 81.69 435 ARG B CA 1
ATOM 7104 C C . ARG B 1 435 ? -11.406 13.305 -7.773 1 81.69 435 ARG B C 1
ATOM 7106 O O . ARG B 1 435 ? -12.375 12.789 -7.219 1 81.69 435 ARG B O 1
ATOM 7113 N N . GLY B 1 436 ? -11.352 14.578 -8.086 1 80.31 436 GLY B N 1
ATOM 7114 C CA . GLY B 1 436 ? -12.516 15.414 -7.848 1 80.31 436 GLY B CA 1
ATOM 7115 C C . GLY B 1 436 ? -13.742 14.961 -8.617 1 80.31 436 GLY B C 1
ATOM 7116 O O . GLY B 1 436 ? -14.852 14.969 -8.086 1 80.31 436 GLY B O 1
ATOM 7117 N N . ILE B 1 437 ? -13.516 14.477 -9.844 1 80.38 437 ILE B N 1
ATOM 7118 C CA . ILE B 1 437 ? -14.609 14.008 -10.688 1 80.38 437 ILE B CA 1
ATOM 7119 C C . ILE B 1 437 ? -15.141 12.68 -10.156 1 80.38 437 ILE B C 1
ATOM 7121 O O . ILE B 1 437 ? -16.359 12.453 -10.133 1 80.38 437 ILE B O 1
ATOM 7125 N N . VAL B 1 438 ? -14.227 11.898 -9.734 1 82.38 438 VAL B N 1
ATOM 7126 C CA . VAL B 1 438 ? -14.633 10.617 -9.172 1 82.38 438 VAL B CA 1
ATOM 7127 C C . VAL B 1 438 ? -15.484 10.836 -7.926 1 82.38 438 VAL B C 1
ATOM 7129 O O . VAL B 1 438 ? -16.516 10.18 -7.742 1 82.38 438 VAL B O 1
ATOM 7132 N N . ALA B 1 439 ? -15.07 11.742 -7.094 1 79.94 439 ALA B N 1
ATOM 7133 C CA . ALA B 1 439 ? -15.82 12.062 -5.883 1 79.94 439 ALA B CA 1
ATOM 7134 C C . ALA B 1 439 ? -17.219 12.578 -6.219 1 79.94 439 ALA B C 1
ATOM 7136 O O . ALA B 1 439 ? -18.203 12.211 -5.566 1 79.94 439 ALA B O 1
ATOM 7137 N N . PHE B 1 440 ? -17.328 13.375 -7.184 1 78.69 440 PHE B N 1
ATOM 7138 C CA . PHE B 1 440 ? -18.609 13.922 -7.621 1 78.69 440 PHE B CA 1
ATOM 7139 C C . PHE B 1 440 ? -19.516 12.82 -8.148 1 78.69 440 PHE B C 1
ATOM 7141 O O . PHE B 1 440 ? -20.719 12.797 -7.848 1 78.69 440 PHE B O 1
ATOM 7148 N N . MET B 1 441 ? -18.938 11.953 -8.914 1 77 441 MET B N 1
ATOM 7149 C CA . MET B 1 441 ? -19.688 10.844 -9.477 1 77 441 MET B CA 1
ATOM 7150 C C . MET B 1 441 ? -20.234 9.938 -8.383 1 77 441 MET B C 1
ATOM 7152 O O . MET B 1 441 ? -21.297 9.336 -8.531 1 77 441 MET B O 1
ATOM 7156 N N . MET B 1 442 ? -19.516 9.953 -7.32 1 79.81 442 MET B N 1
ATOM 7157 C CA . MET B 1 442 ? -19.906 9.078 -6.215 1 79.81 442 MET B CA 1
ATOM 7158 C C . MET B 1 442 ? -20.938 9.766 -5.316 1 79.81 442 MET B C 1
ATOM 7160 O O . MET B 1 442 ? -21.406 9.18 -4.348 1 79.81 442 MET B O 1
ATOM 7164 N N . GLY B 1 443 ? -21.219 10.984 -5.547 1 75.62 443 GLY B N 1
ATOM 7165 C CA . GLY B 1 443 ? -22.266 11.703 -4.828 1 75.62 443 GLY B CA 1
ATOM 7166 C C . GLY B 1 443 ? -21.781 12.297 -3.514 1 75.62 443 GLY B C 1
ATOM 7167 O O . GLY B 1 443 ? -22.578 12.5 -2.594 1 75.62 443 GLY B O 1
ATOM 7168 N N . ILE B 1 444 ? -20.609 12.477 -3.338 1 81.81 444 ILE B N 1
ATOM 7169 C CA . ILE B 1 444 ? -20.078 13.062 -2.115 1 81.81 444 ILE B CA 1
ATOM 7170 C C . ILE B 1 444 ? -20.391 14.562 -2.078 1 81.81 444 ILE B C 1
ATOM 7172 O O . ILE B 1 444 ? -20.203 15.266 -3.07 1 81.81 444 ILE B O 1
ATOM 7176 N N . ARG B 1 445 ? -20.938 14.969 -0.899 1 80.88 445 ARG B N 1
ATOM 7177 C CA . ARG B 1 445 ? -21.344 16.359 -0.77 1 80.88 445 ARG B CA 1
ATOM 7178 C C . ARG B 1 445 ? -20.641 17.031 0.409 1 80.88 445 ARG B C 1
ATOM 7180 O O . ARG B 1 445 ? -20.234 16.359 1.359 1 80.88 445 ARG B O 1
ATOM 7187 N N . ARG B 1 446 ? -20.578 18.25 0.292 1 85.75 446 ARG B N 1
ATOM 7188 C CA . ARG B 1 446 ? -19.969 19.047 1.358 1 85.75 446 ARG B CA 1
ATOM 7189 C C . ARG B 1 446 ? -20.859 19.062 2.596 1 85.75 446 ARG B C 1
ATOM 7191 O O . ARG B 1 446 ? -22.094 19.141 2.482 1 85.75 446 ARG B O 1
ATOM 7198 N N . VAL B 1 447 ? -20.219 18.859 3.703 1 81.38 447 VAL B N 1
ATOM 7199 C CA . VAL B 1 447 ? -20.938 18.922 4.977 1 81.38 447 VAL B CA 1
ATOM 7200 C C . VAL B 1 447 ? -20.922 20.344 5.504 1 81.38 447 VAL B C 1
ATOM 7202 O O . VAL B 1 447 ? -19.875 21 5.516 1 81.38 447 VAL B O 1
ATOM 7205 N N . ASP B 1 448 ? -21.969 20.906 5.699 1 74.88 448 ASP B N 1
ATOM 7206 C CA . ASP B 1 448 ? -22.094 22.297 6.109 1 74.88 448 ASP B CA 1
ATOM 7207 C C . ASP B 1 448 ? -21.281 22.562 7.383 1 74.88 448 ASP B C 1
ATOM 7209 O O . ASP B 1 448 ? -20.172 22.062 7.543 1 74.88 448 ASP B O 1
ATOM 7213 N N . GLU B 1 449 ? -21.891 22.672 8.508 1 74.38 449 GLU B N 1
ATOM 7214 C CA . GLU B 1 449 ? -21.234 23.156 9.719 1 74.38 449 GLU B CA 1
ATOM 7215 C C . GLU B 1 449 ? -20.781 21.984 10.586 1 74.38 449 GLU B C 1
ATOM 7217 O O . GLU B 1 449 ? -21.547 21.062 10.852 1 74.38 449 GLU B O 1
ATOM 7222 N N . LEU B 1 450 ? -19.438 22.016 10.805 1 76.81 450 LEU B N 1
ATOM 7223 C CA . LEU B 1 450 ? -18.891 21.047 11.758 1 76.81 450 LEU B CA 1
ATOM 7224 C C . LEU B 1 450 ? -19.406 21.328 13.164 1 76.81 450 LEU B C 1
ATOM 7226 O O . LEU B 1 450 ? -19.656 22.484 13.523 1 76.81 450 LEU B O 1
ATOM 7230 N N . SER B 1 451 ? -19.594 20.297 13.898 1 75.75 451 SER B N 1
ATOM 7231 C CA . SER B 1 451 ? -20.031 20.438 15.281 1 75.75 451 SER B CA 1
ATOM 7232 C C . SER B 1 451 ? -18.938 21.031 16.156 1 75.75 451 SER B C 1
ATOM 7234 O O . SER B 1 451 ? -17.75 20.812 15.898 1 75.75 451 SER B O 1
ATOM 7236 N N . ALA B 1 452 ? -19.312 21.828 17.094 1 75.56 452 ALA B N 1
ATOM 7237 C CA . ALA B 1 452 ? -18.359 22.375 18.062 1 75.56 452 ALA B CA 1
ATOM 7238 C C . ALA B 1 452 ? -17.766 21.281 18.938 1 75.56 452 ALA B C 1
ATOM 7240 O O . ALA B 1 452 ? -18.422 20.281 19.219 1 75.56 452 ALA B O 1
ATOM 7241 N N . TRP B 1 453 ? -16.516 21.438 19.297 1 74.62 453 TRP B N 1
ATOM 7242 C CA . TRP B 1 453 ? -15.844 20.484 20.188 1 74.62 453 TRP B CA 1
ATOM 7243 C C . TRP B 1 453 ? -16.547 20.422 21.531 1 74.62 453 TRP B C 1
ATOM 7245 O O . TRP B 1 453 ? -16.875 21.453 22.125 1 74.62 453 TRP B O 1
ATOM 7255 N N . GLN B 1 454 ? -16.969 19.219 21.938 1 67.94 454 GLN B N 1
ATOM 7256 C CA . GLN B 1 454 ? -17.625 19.031 23.219 1 67.94 454 GLN B CA 1
ATOM 7257 C C . GLN B 1 454 ? -16.734 18.25 24.188 1 67.94 454 GLN B C 1
ATOM 7259 O O . GLN B 1 454 ? -16.188 17.219 23.828 1 67.94 454 GLN B O 1
ATOM 7264 N N . THR B 1 455 ? -16.25 18.922 25.312 1 60.03 455 THR B N 1
ATOM 7265 C CA . THR B 1 455 ? -15.453 18.25 26.328 1 60.03 455 THR B CA 1
ATOM 7266 C C . THR B 1 455 ? -16.25 17.125 27 1 60.03 455 THR B C 1
ATOM 7268 O O . THR B 1 455 ? -17.422 17.312 27.344 1 60.03 455 THR B O 1
ATOM 7271 N N . SER B 1 456 ? -16.031 15.898 26.844 1 51.12 456 SER B N 1
ATOM 7272 C CA . SER B 1 456 ? -16.672 14.812 27.562 1 51.12 456 SER B CA 1
ATOM 7273 C C . SER B 1 456 ? -16.516 14.984 29.078 1 51.12 456 SER B C 1
ATOM 7275 O O . SER B 1 456 ? -15.391 15.133 29.562 1 51.12 456 SER B O 1
ATOM 7277 N N . SER B 1 457 ? -17.406 15.57 29.891 1 37.31 457 SER B N 1
ATOM 7278 C CA . SER B 1 457 ? -17.422 15.312 31.328 1 37.31 457 SER B CA 1
ATOM 7279 C C . SER B 1 457 ? -17.438 13.812 31.625 1 37.31 457 SER B C 1
ATOM 7281 O O . SER B 1 457 ? -18.438 13.141 31.391 1 37.31 457 SER B O 1
ATOM 7283 N N . TYR B 1 458 ? -16.516 13.086 31.453 1 35.03 458 TYR B N 1
ATOM 7284 C CA . TYR B 1 458 ? -16.406 11.797 32.125 1 35.03 458 TYR B CA 1
ATOM 7285 C C . TYR B 1 458 ? -16.75 11.922 33.594 1 35.03 458 TYR B C 1
ATOM 7287 O O . TYR B 1 458 ? -15.922 12.352 34.406 1 35.03 458 TYR B O 1
ATOM 7295 N N . ASP B 1 459 ? -17.922 12.281 34.094 1 30.06 459 ASP B N 1
ATOM 7296 C CA . ASP B 1 459 ? -18.297 11.828 35.438 1 30.06 459 ASP B CA 1
ATOM 7297 C C . ASP B 1 459 ? -18.125 10.32 35.594 1 30.06 459 ASP B C 1
ATOM 7299 O O . ASP B 1 459 ? -18.516 9.562 34.688 1 30.06 459 ASP B O 1
ATOM 7303 N N . GLY B 1 460 ? -17.188 9.875 36.344 1 30.3 460 GLY B N 1
ATOM 7304 C CA . GLY B 1 460 ? -16.812 8.617 37 1 30.3 460 GLY B CA 1
ATOM 7305 C C . GLY B 1 460 ? -18.016 7.77 37.375 1 30.3 460 GLY B C 1
ATOM 7306 O O . GLY B 1 460 ? -17.906 6.812 38.125 1 30.3 460 GLY B O 1
ATOM 7307 N N . SER B 1 461 ? -19.234 8.273 37.344 1 29.31 461 SER B N 1
ATOM 7308 C CA . SER B 1 461 ? -20.094 7.289 37.969 1 29.31 461 SER B CA 1
ATOM 7309 C C . SER B 1 461 ? -20.297 6.066 37.094 1 29.31 461 SER B C 1
ATOM 7311 O O . SER B 1 461 ? -21.266 5.996 36.344 1 29.31 461 SER B O 1
ATOM 7313 N N . ARG B 1 462 ? -19.422 5.617 36.344 1 28.11 462 ARG B N 1
ATOM 7314 C CA . ARG B 1 462 ? -19.656 4.262 35.875 1 28.11 462 ARG B CA 1
ATOM 7315 C C . ARG B 1 462 ? -19.953 3.314 37.031 1 28.11 462 ARG B C 1
ATOM 7317 O O . ARG B 1 462 ? -19.109 3.076 37.875 1 28.11 462 ARG B O 1
ATOM 7324 N N . GLU B 1 463 ? -21.172 3.197 37.406 1 27.72 463 GLU B N 1
ATOM 7325 C CA . GLU B 1 463 ? -21.531 1.878 37.938 1 27.72 463 GLU B CA 1
ATOM 7326 C C . GLU B 1 463 ? -21.031 0.771 37 1 27.72 463 GLU B C 1
ATOM 7328 O O . GLU B 1 463 ? -21.047 0.926 35.781 1 27.72 463 GLU B O 1
ATOM 7333 N N . GLY B 1 464 ? -20.172 -0.185 37.438 1 28.23 464 GLY B N 1
ATOM 7334 C CA . GLY B 1 464 ? -19.5 -1.436 37.125 1 28.23 464 GLY B CA 1
ATOM 7335 C C . GLY B 1 464 ? -20.328 -2.365 36.281 1 28.23 464 GLY B C 1
ATOM 7336 O O . GLY B 1 464 ? -20.406 -3.566 36.531 1 28.23 464 GLY B O 1
ATOM 7337 N N . SER B 1 465 ? -21.375 -1.986 35.5 1 29.14 465 SER B N 1
ATOM 7338 C CA . SER B 1 465 ? -21.812 -3.268 34.969 1 29.14 465 SER B CA 1
ATOM 7339 C C . SER B 1 465 ? -20.766 -3.871 34.031 1 29.14 465 SER B C 1
ATOM 7341 O O . SER B 1 465 ? -20.156 -3.164 33.25 1 29.14 465 SER B O 1
ATOM 7343 N N . GLU B 1 466 ? -20.125 -5.062 34.281 1 27.47 466 GLU B N 1
ATOM 7344 C CA . GLU B 1 466 ? -19.188 -6.098 33.844 1 27.47 466 GLU B CA 1
ATOM 7345 C C . GLU B 1 466 ? -19.359 -6.422 32.375 1 27.47 466 GLU B C 1
ATOM 7347 O O . GLU B 1 466 ? -18.734 -7.34 31.844 1 27.47 466 GLU B O 1
ATOM 7352 N N . ASN B 1 467 ? -20.438 -6.039 31.703 1 31.12 467 ASN B N 1
ATOM 7353 C CA . ASN B 1 467 ? -20.438 -6.832 30.469 1 31.12 467 ASN B CA 1
ATOM 7354 C C . ASN B 1 467 ? -19.375 -6.352 29.5 1 31.12 467 ASN B C 1
ATOM 7356 O O . ASN B 1 467 ? -19.219 -5.148 29.281 1 31.12 467 ASN B O 1
ATOM 7360 N N . GLY B 1 468 ? -18.25 -7.082 29.156 1 30.38 468 GLY B N 1
ATOM 7361 C CA . GLY B 1 468 ? -16.984 -7.203 28.453 1 30.38 468 GLY B CA 1
ATOM 7362 C C . GLY B 1 468 ? -17.031 -6.637 27.047 1 30.38 468 GLY B C 1
ATOM 7363 O O . GLY B 1 468 ? -16.016 -6.605 26.344 1 30.38 468 GLY B O 1
ATOM 7364 N N . ASP B 1 469 ? -18.109 -6.707 26.312 1 33.75 469 ASP B N 1
ATOM 7365 C CA . ASP B 1 469 ? -17.844 -6.547 24.891 1 33.75 469 ASP B CA 1
ATOM 7366 C C . ASP B 1 469 ? -17.656 -5.074 24.531 1 33.75 469 ASP B C 1
ATOM 7368 O O . ASP B 1 469 ? -18.594 -4.406 24.094 1 33.75 469 ASP B O 1
ATOM 7372 N N . ASN B 1 470 ? -17.062 -4.191 25.344 1 33.03 470 ASN B N 1
ATOM 7373 C CA . ASN B 1 470 ? -16.969 -2.766 25.047 1 33.03 470 ASN B CA 1
ATOM 7374 C C . ASN B 1 470 ? -16.219 -2.51 23.75 1 33.03 470 ASN B C 1
ATOM 7376 O O . ASN B 1 470 ? -15.031 -2.793 23.625 1 33.03 470 ASN B O 1
ATOM 7380 N N . GLN B 1 471 ? -16.953 -2.609 22.672 1 37.5 471 GLN B N 1
ATOM 7381 C CA . GLN B 1 471 ? -16.422 -2.104 21.422 1 37.5 471 GLN B CA 1
ATOM 7382 C C . GLN B 1 471 ? -15.828 -0.707 21.594 1 37.5 471 GLN B C 1
ATOM 7384 O O . GLN B 1 471 ? -16.562 0.256 21.828 1 37.5 471 GLN B O 1
ATOM 7389 N N . ASP B 1 472 ? -14.695 -0.586 22.203 1 39.81 472 ASP B N 1
ATOM 7390 C CA . ASP B 1 472 ? -13.93 0.607 22.547 1 39.81 472 ASP B CA 1
ATOM 7391 C C . ASP B 1 472 ? -13.781 1.533 21.344 1 39.81 472 ASP B C 1
ATOM 7393 O O . ASP B 1 472 ? -12.969 1.284 20.453 1 39.81 472 ASP B O 1
ATOM 7397 N N . PHE B 1 473 ? -14.945 2.09 20.969 1 39.19 473 PHE B N 1
ATOM 7398 C CA . PHE B 1 473 ? -14.844 3.199 20.031 1 39.19 473 PHE B CA 1
ATOM 7399 C C . PHE B 1 473 ? -14.047 4.348 20.641 1 39.19 473 PHE B C 1
ATOM 7401 O O . PHE B 1 473 ? -13.992 4.5 21.859 1 39.19 473 PHE B O 1
ATOM 7408 N N . ILE B 1 474 ? -13.125 4.797 20.031 1 41.22 474 ILE B N 1
ATOM 7409 C CA . ILE B 1 474 ? -12.594 6.074 20.5 1 41.22 474 ILE B CA 1
ATOM 7410 C C . ILE B 1 474 ? -13.75 7.004 20.859 1 41.22 474 ILE B C 1
ATOM 7412 O O . ILE B 1 474 ? -14.602 7.305 20.031 1 41.22 474 ILE B O 1
ATOM 7416 N N . ALA B 1 475 ? -14.094 7.02 22.141 1 33.69 475 ALA B N 1
ATOM 7417 C CA . ALA B 1 475 ? -15.188 7.828 22.688 1 33.69 475 ALA B CA 1
ATOM 7418 C C . ALA B 1 475 ? -15.102 9.266 22.188 1 33.69 475 ALA B C 1
ATOM 7420 O O . ALA B 1 475 ? -14.078 9.938 22.375 1 33.69 475 ALA B O 1
ATOM 7421 N N . VAL B 1 476 ? -15.805 9.547 21.156 1 34.28 476 VAL B N 1
ATOM 7422 C CA . VAL B 1 476 ? -16.031 10.969 20.891 1 34.28 476 VAL B CA 1
ATOM 7423 C C . VAL B 1 476 ? -16.938 11.555 21.984 1 34.28 476 VAL B C 1
ATOM 7425 O O . VAL B 1 476 ? -17.938 10.945 22.359 1 34.28 476 VAL B O 1
ATOM 7428 N N . PRO B 1 477 ? -16.547 12.586 22.781 1 32.16 477 PRO B N 1
ATOM 7429 C CA . PRO B 1 477 ? -17.344 13.117 23.891 1 32.16 477 PRO B CA 1
ATOM 7430 C C . PRO B 1 477 ? -18.781 13.469 23.484 1 32.16 477 PRO B C 1
ATOM 7432 O O . PRO B 1 477 ? -19 13.906 22.359 1 32.16 477 PRO B O 1
ATOM 7435 N N . GLY B 1 478 ? -19.797 12.938 24.109 1 26.44 478 GLY B N 1
ATOM 7436 C CA . GLY B 1 478 ? -21.234 13.133 23.969 1 26.44 478 GLY B CA 1
ATOM 7437 C C . GLY B 1 478 ? -21.672 14.555 24.266 1 26.44 478 GLY B C 1
ATOM 7438 O O . GLY B 1 478 ? -20.922 15.328 24.859 1 26.44 478 GLY B O 1
ATOM 7439 N N . ASP B 1 479 ? -22.875 15.055 23.812 1 28.75 479 ASP B N 1
ATOM 7440 C CA . ASP B 1 479 ? -23.609 16.312 23.844 1 28.75 479 ASP B CA 1
ATOM 7441 C C . ASP B 1 479 ? -23.875 16.75 25.281 1 28.75 479 ASP B C 1
ATOM 7443 O O . ASP B 1 479 ? -24.859 17.438 25.547 1 28.75 479 ASP B O 1
ATOM 7447 N N . GLY B 1 480 ? -23.234 16.484 26.312 1 27.97 480 GLY B N 1
ATOM 7448 C CA . GLY B 1 480 ? -23.891 17.219 27.375 1 27.97 480 GLY B CA 1
ATOM 7449 C C . GLY B 1 480 ? -23.828 18.719 27.219 1 27.97 480 GLY B C 1
ATOM 7450 O O . GLY B 1 480 ? -22.938 19.234 26.531 1 27.97 480 GLY B O 1
ATOM 7451 N N . GLU B 1 481 ? -24.984 19.562 27.391 1 28.17 481 GLU B N 1
ATOM 7452 C CA . GLU B 1 481 ? -25.406 20.953 27.297 1 28.17 481 GLU B CA 1
ATOM 7453 C C . GLU B 1 481 ? -24.438 21.875 28.031 1 28.17 481 GLU B C 1
ATOM 7455 O O . GLU B 1 481 ? -24.719 23.047 28.234 1 28.17 481 GLU B O 1
ATOM 7460 N N . SER B 1 482 ? -23.422 21.484 28.766 1 29.11 482 SER B N 1
ATOM 7461 C CA . SER B 1 482 ? -23.016 22.625 29.578 1 29.11 482 SER B CA 1
ATOM 7462 C C . SER B 1 482 ? -22.297 23.672 28.734 1 29.11 482 SER B C 1
ATOM 7464 O O . SER B 1 482 ? -21.266 23.375 28.125 1 29.11 482 SER B O 1
ATOM 7466 N N . ASN B 1 483 ? -23.047 24.578 28.141 1 27.12 483 ASN B N 1
ATO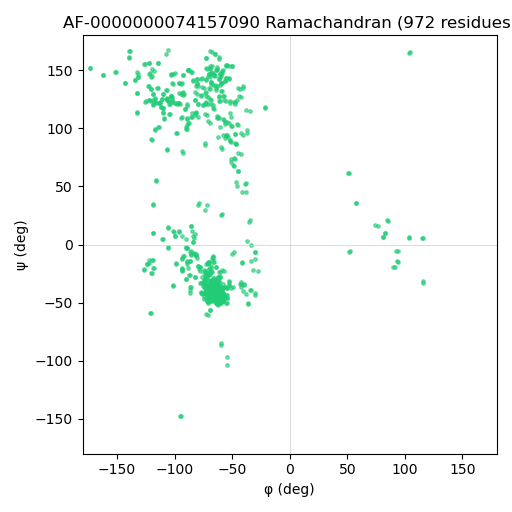M 7467 C CA . ASN B 1 483 ? -22.641 25.828 27.484 1 27.12 483 ASN B CA 1
ATOM 7468 C C . ASN B 1 483 ? -21.625 26.578 28.344 1 27.12 483 ASN B C 1
ATOM 7470 O O . ASN B 1 483 ? -21.969 27.094 29.406 1 27.12 483 ASN B O 1
ATOM 7474 N N . VAL B 1 484 ? -20.453 26.172 28.312 1 29.72 484 VAL B N 1
ATOM 7475 C CA . VAL B 1 484 ? -19.484 26.859 29.172 1 29.72 484 VAL B CA 1
ATOM 7476 C C . VAL B 1 484 ? -19.438 28.344 28.812 1 29.72 484 VAL B C 1
ATOM 7478 O O . VAL B 1 484 ? -18.75 29.125 29.469 1 29.72 484 VAL B O 1
ATOM 7481 N N . TRP B 1 485 ? -19.891 28.672 27.531 1 25.72 485 TRP B N 1
ATOM 7482 C CA . TRP B 1 485 ? -19.719 30.094 27.219 1 25.72 485 TRP B CA 1
ATOM 7483 C C . TRP B 1 485 ? -20.891 30.906 27.766 1 25.72 485 TRP B C 1
ATOM 7485 O O . TRP B 1 485 ? -21.172 32 27.281 1 25.72 485 TRP B O 1
ATOM 7495 N N . ARG B 1 486 ? -21.922 30.344 28.609 1 24.44 486 ARG B N 1
ATOM 7496 C CA . ARG B 1 486 ? -22.906 31.297 29.109 1 24.44 486 ARG B CA 1
ATOM 7497 C C . ARG B 1 486 ? -22.25 32.375 29.969 1 24.44 486 ARG B C 1
ATOM 7499 O O . ARG B 1 486 ? -21.625 32.062 30.984 1 24.44 486 ARG B O 1
ATOM 7506 N N . ARG B 1 487 ? -22.031 33.5 29.453 1 22.83 487 ARG B N 1
ATOM 7507 C CA . ARG B 1 487 ? -21.969 34.719 30.25 1 22.83 487 ARG B CA 1
ATOM 7508 C C . ARG B 1 487 ? -23.141 34.812 31.219 1 22.83 487 ARG B C 1
ATOM 7510 O O . ARG B 1 487 ? -24.266 34.438 30.891 1 22.83 487 ARG B O 1
ATOM 7517 N N . SER B 1 488 ? -22.969 34.938 32.562 1 19.84 488 SER B N 1
ATOM 7518 C CA . SER B 1 488 ? -23.859 35.812 33.312 1 19.84 488 SER B CA 1
ATOM 7519 C C . SER B 1 488 ? -24.062 37.156 32.594 1 19.84 488 SER B C 1
ATOM 7521 O O . SER B 1 488 ? -23.141 37.688 32 1 19.84 488 SER B O 1
#

pLDDT: mean 73.4, std 22.46, range [19.84, 98.44]